Protein AF-0000000068178157 (afdb_homodimer)

Radius of gyration: 30.9 Å; Cα contacts (8 Å, |Δi|>4): 1937; chains: 2; bounding box: 67×92×77 Å

Sequence (962 aa):
MESRSIRSITSLKSYEILNVNPQSQINEVPNPKFNRAVEICKPFWPTTEQCEAIMHKMNIEMTKGLNTPEDPTNDLKMLNTYVTNLPMGNETGRYLALDLGGTNYRLLLVTFHAPKTPPLIEADVYTISNELQTGKGDELFKFIAGTVKTFLQTRNLLDVPLDLGFTFSFPVNQEALNKGTLIRWTKGFDVPDVVGKDIVEILNEAMTSLGLKVTCRALVNDTVGALASCAFLDPETAIGLIVGTGTNAAYVEQLSAAKKITDLPKNTQSVVINIEWGAFGEHGCLDEFTTEFDSLVDIESLNPGKQTFEKMISGMYLGEIVRYILKKLASEHVIFEGVIPERLDAKDGFPAYFLSEVDRDPTHLFYSTEYILREAFRMTKFTTEDLKIVRYVCSSAANRAASFAASGLACLLNRIDRPRTTIAVDGSLFKFHPTFARTMVEVITKLIPPRCTFRLKLSEDGSGKGAGALVAAVKRAIVEEMESRSIRSITSLKSYEILNVNPQSQINEVPNPKFNRAVEICKPFWPTTEQCEAIMHKMNIEMTKGLNTPEDPTNDLKMLNTYVTNLPMGNETGRYLALDLGGTNYRLLLVTFHAPKTPPLIEADVYTISNELQTGKGDELFKFIAGTVKTFLQTRNLLDVPLDLGFTFSFPVNQEALNKGTLIRWTKGFDVPDVVGKDIVEILNEAMTSLGLKVTCRALVNDTVGALASCAFLDPETAIGLIVGTGTNAAYVEQLSAAKKITDLPKNTQSVVINIEWGAFGEHGCLDEFTTEFDSLVDIESLNPGKQTFEKMISGMYLGEIVRYILKKLASEHVIFEGVIPERLDAKDGFPAYFLSEVDRDPTHLFYSTEYILREAFRMTKFTTEDLKIVRYVCSSAANRAASFAASGLACLLNRIDRPRTTIAVDGSLFKFHPTFARTMVEVITKLIPPRCTFRLKLSEDGSGKGAGALVAAVKRAIVEE

Foldseek 3Di:
DDPPDPPCPDPPDPPCLPPPPPPPPPVDDPPVLLVVLCVQLVLLADDLVVLLLLLVLLLVLLLVLLVPLPDPLRLWNFAFLQQLDFAQQAFADWAWEWADAEQKIKIWIWGRHGGLDHTDIDMDMDGHDLCLLADAPLVVLLVVLVVVCVVCVVVVNQPPAHEYFYADAADWDADHFQWTAGCADDRSGHHPVRHGHTPQVSNQVSNVVVVGNYHYDGYDYQQLLLQRLVCNNPVQAFKGWEAALFIWIKGKAFCVSRVVPDPHDPPRGIGIITTLCLSPCLNNSCVVSDDPQLQVLQVPDPHRSGSSLRCQAHQNNLQSSLLVSVLVSLCVCSWPSNDDFPLSVDVCSGGSCLLQQQQVDRLQDGVSLVCCCCPSRVRPDGDPSNSNSSNVSSPSSLLSSLSNVLSNVLSNCQNVVDQEHEYRYHYDSVVRRDCSVVSSVVSSCSNHDPSHDYYYDYRDVRRGSSSRSSSSRVVVVVVVD/DDPPPPPPPPPPDDPCLPPPPPPPPPVDDPPVLLVVLCVQLVLLADDLVVLLLLLVLLLVLLLCLLVPLPDPLRLWNFAFLQQLDFAQQAFADWAWEWADAEQKIKIWIWGRHGGLDHTDIDMDMDGHDLCLLADAPLVVLLVVLVVVCVVCVVVVCQPPAHEYFYADAADWRADHFQWTAGCADDRSGHHPVRHGHTPQVSNQVSNVVVVGNYHYDGYDYQQLLLQRLVCNNPVQAFKGWEAALFIWIKGKAFVVSRVVPDPHDPPRGIGIITTLCLSPCLNNSCVVSDDPQLQVLQVPDPHRSGSSLRCQAHQNNLQSSLLVSVLVSLCVCSWPNNDDFPLSVDVCSGGSCLLQQQQVDRLQDGVSLVCCCCPSRVRPDGDPSNSNSSNVSSPSSLLSSLSNVLSNVLSNCQNVVDQEHEYRYEYDSVVRRDCSVVSSVVSSCSNHDPSHDYYYDYRDVRRGSSSRSSSSRVVVVVVVD

InterPro domains:
  IPR001312 Hexokinase [PS51748] (31-472)
  IPR001312 Hexokinase [PTHR19443] (38-476)
  IPR019807 Hexokinase, binding site [PS00378] (164-189)
  IPR022672 Hexokinase, N-terminal [PF00349] (39-232)
  IPR022673 Hexokinase, C-terminal [PF03727] (239-472)
  IPR043129 ATPase, nucleotide binding domain [SSF53067] (39-235)
  IPR043129 ATPase, nucleotide binding domain [SSF53067] (237-475)

Organism: Echinococcus granulosus (NCBI:txid6210)

Structure (mmCIF, N/CA/C/O backbone):
data_AF-0000000068178157-model_v1
#
loop_
_entity.id
_entity.type
_entity.pdbx_description
1 polymer Phosphotransferase
#
loop_
_atom_site.group_PDB
_atom_site.id
_atom_site.type_symbol
_atom_site.label_atom_id
_atom_site.label_alt_id
_atom_site.label_comp_id
_atom_site.label_asym_id
_atom_site.label_entity_id
_atom_site.label_seq_id
_atom_site.pdbx_PDB_ins_code
_atom_site.Cartn_x
_atom_site.Cartn_y
_atom_site.Cartn_z
_atom_site.occupancy
_atom_site.B_iso_or_equiv
_atom_site.auth_seq_id
_atom_site.auth_comp_id
_atom_site.auth_asym_id
_atom_site.auth_atom_id
_atom_site.pdbx_PDB_model_num
ATOM 1 N N . MET A 1 1 ? -36.594 23.219 -26.453 1 21.91 1 MET A N 1
ATOM 2 C CA . MET A 1 1 ? -35.969 23.688 -25.219 1 21.91 1 MET A CA 1
ATOM 3 C C . MET A 1 1 ? -34.625 22.969 -24.969 1 21.91 1 MET A C 1
ATOM 5 O O . MET A 1 1 ? -34.562 21.75 -25.109 1 21.91 1 MET A O 1
ATOM 9 N N . GLU A 1 2 ? -33.406 23.594 -24.797 1 20.53 2 GLU A N 1
ATOM 10 C CA . GLU A 1 2 ? -32 23.547 -25.219 1 20.53 2 GLU A CA 1
ATOM 11 C C . GLU A 1 2 ? -31.188 22.641 -24.297 1 20.53 2 GLU A C 1
ATOM 13 O O . GLU A 1 2 ? -31.328 22.688 -23.078 1 20.53 2 GLU A O 1
ATOM 18 N N . SER A 1 3 ? -30.719 21.5 -24.781 1 20.06 3 SER A N 1
ATOM 19 C CA . SER A 1 3 ? -30.016 20.297 -24.359 1 20.06 3 SER A CA 1
ATOM 20 C C . SER A 1 3 ? -28.703 20.625 -23.672 1 20.06 3 SER A C 1
ATOM 22 O O . SER A 1 3 ? -27.766 21.109 -24.312 1 20.06 3 SER A O 1
ATOM 24 N N . ARG A 1 4 ? -28.75 21.25 -22.562 1 22.39 4 ARG A N 1
ATOM 25 C CA . ARG A 1 4 ? -27.578 21.859 -21.922 1 22.39 4 ARG A CA 1
ATOM 26 C C . ARG A 1 4 ? -26.422 20.875 -21.859 1 22.39 4 ARG A C 1
ATOM 28 O O . ARG A 1 4 ? -26.594 19.734 -21.438 1 22.39 4 ARG A O 1
ATOM 35 N N . SER A 1 5 ? -25.422 21.016 -22.641 1 19.28 5 SER A N 1
ATOM 36 C CA . SER A 1 5 ? -24.188 20.344 -23.047 1 19.28 5 SER A CA 1
ATOM 37 C C . SER A 1 5 ? -23.328 19.984 -21.844 1 19.28 5 SER A C 1
ATOM 39 O O . SER A 1 5 ? -23.047 20.844 -21 1 19.28 5 SER A O 1
ATOM 41 N N . ILE A 1 6 ? -23.469 18.906 -21.266 1 20.8 6 ILE A N 1
ATOM 42 C CA . ILE A 1 6 ? -22.766 18.312 -20.125 1 20.8 6 ILE A CA 1
ATOM 43 C C . ILE A 1 6 ? -21.266 18.516 -20.312 1 20.8 6 ILE A C 1
ATOM 45 O O . ILE A 1 6 ? -20.656 17.953 -21.234 1 20.8 6 ILE A O 1
ATOM 49 N N . ARG A 1 7 ? -20.703 19.672 -20.094 1 21.22 7 ARG A N 1
ATOM 50 C CA . ARG A 1 7 ? -19.312 20.125 -20.141 1 21.22 7 ARG A CA 1
ATOM 51 C C . ARG A 1 7 ? -18.391 19.094 -19.516 1 21.22 7 ARG A C 1
ATOM 53 O O . ARG A 1 7 ? -18.672 18.562 -18.453 1 21.22 7 ARG A O 1
ATOM 60 N N . SER A 1 8 ? -17.641 18.406 -20.344 1 19.39 8 SER A N 1
ATOM 61 C CA . SER A 1 8 ? -16.594 17.391 -20.297 1 19.39 8 SER A CA 1
ATOM 62 C C . SER A 1 8 ? -15.555 17.734 -19.234 1 19.39 8 SER A C 1
ATOM 64 O O . SER A 1 8 ? -14.875 18.75 -19.328 1 19.39 8 SER A O 1
ATOM 66 N N . ILE A 1 9 ? -15.969 17.797 -18.062 1 20.8 9 ILE A N 1
ATOM 67 C CA . ILE A 1 9 ? -14.961 18.031 -17.031 1 20.8 9 ILE A CA 1
ATOM 68 C C . ILE A 1 9 ? -13.797 17.062 -17.234 1 20.8 9 ILE A C 1
ATOM 70 O O . ILE A 1 9 ? -13.891 15.883 -16.891 1 20.8 9 ILE A O 1
ATOM 74 N N . THR A 1 10 ? -13.148 16.953 -18.453 1 19.61 10 THR A N 1
ATOM 75 C CA . THR A 1 10 ? -12.055 16.188 -19.047 1 19.61 10 THR A CA 1
ATOM 76 C C . THR A 1 10 ? -10.875 16.094 -18.078 1 19.61 10 THR A C 1
ATOM 78 O O . THR A 1 10 ? -10.352 15 -17.859 1 19.61 10 THR A O 1
ATOM 81 N N . SER A 1 11 ? -9.898 17.094 -18.062 1 20.39 11 SER A N 1
ATOM 82 C CA . SER A 1 11 ? -8.453 16.922 -17.984 1 20.39 11 SER A CA 1
ATOM 83 C C . SER A 1 11 ? -7.992 16.719 -16.547 1 20.39 11 SER A C 1
ATOM 85 O O . SER A 1 11 ? -7.785 17.688 -15.812 1 20.39 11 SER A O 1
ATOM 87 N N . LEU A 1 12 ? -8.633 16.203 -15.734 1 22.86 12 LEU A N 1
ATOM 88 C CA . LEU A 1 12 ? -7.848 15.992 -14.523 1 22.86 12 LEU A CA 1
ATOM 89 C C . LEU A 1 12 ? -6.5 15.367 -14.852 1 22.86 12 LEU A C 1
ATOM 91 O O . LEU A 1 12 ? -6.438 14.227 -15.32 1 22.86 12 LEU A O 1
ATOM 95 N N . LYS A 1 13 ? -5.48 16.109 -15.211 1 23.08 13 LYS A N 1
ATOM 96 C CA . LYS A 1 13 ? -4.094 15.922 -15.633 1 23.08 13 LYS A CA 1
ATOM 97 C C . LYS A 1 13 ? -3.404 14.844 -14.805 1 23.08 13 LYS A C 1
ATOM 99 O O . LYS A 1 13 ? -3.73 14.641 -13.633 1 23.08 13 LYS A O 1
ATOM 104 N N . SER A 1 14 ? -2.623 13.891 -15.57 1 21.98 14 SER A N 1
ATOM 105 C CA . SER A 1 14 ? -1.668 12.812 -15.305 1 21.98 14 SER A CA 1
ATOM 106 C C . SER A 1 14 ? -0.775 13.148 -14.117 1 21.98 14 SER A C 1
ATOM 108 O O . SER A 1 14 ? -0.122 14.195 -14.094 1 21.98 14 SER A O 1
ATOM 110 N N . TYR A 1 15 ? -1.228 13.008 -13.023 1 22.25 15 TYR A N 1
ATOM 111 C CA . TYR A 1 15 ? -0.108 12.977 -12.094 1 22.25 15 TYR A CA 1
ATOM 112 C C . TYR A 1 15 ? 1.113 12.32 -12.719 1 22.25 15 TYR A C 1
ATOM 114 O O . TYR A 1 15 ? 1.054 11.164 -13.148 1 22.25 15 TYR A O 1
ATOM 122 N N . GLU A 1 16 ? 1.761 13 -13.625 1 23.73 16 GLU A N 1
ATOM 123 C CA . GLU A 1 16 ? 3.02 12.594 -14.242 1 23.73 16 GLU A CA 1
ATOM 124 C C . GLU A 1 16 ? 3.875 11.789 -13.266 1 23.73 16 GLU A C 1
ATOM 126 O O . GLU A 1 16 ? 4.398 12.328 -12.297 1 23.73 16 GLU A O 1
ATOM 131 N N . ILE A 1 17 ? 3.338 10.719 -12.969 1 25.14 17 ILE A N 1
ATOM 132 C CA . ILE A 1 17 ? 4.34 9.867 -12.344 1 25.14 17 ILE A CA 1
ATOM 133 C C . ILE A 1 17 ? 5.629 9.906 -13.164 1 25.14 17 ILE A C 1
ATOM 135 O O . ILE A 1 17 ? 5.656 9.445 -14.305 1 25.14 17 ILE A O 1
ATOM 139 N N . LEU A 1 18 ? 6.348 10.93 -13.133 1 25.72 18 LEU A N 1
ATOM 140 C CA . LEU A 1 18 ? 7.668 10.969 -13.758 1 25.72 18 LEU A CA 1
ATOM 141 C C . LEU A 1 18 ? 8.398 9.648 -13.562 1 25.72 18 LEU A C 1
ATOM 143 O O . LEU A 1 18 ? 8.539 9.172 -12.438 1 25.72 18 LEU A O 1
ATOM 147 N N . ASN A 1 19 ? 8.141 8.812 -14.438 1 25.58 19 ASN A N 1
ATOM 148 C CA . ASN A 1 19 ? 9.047 7.684 -14.633 1 25.58 19 ASN A CA 1
ATOM 149 C C . ASN A 1 19 ? 10.508 8.109 -14.508 1 25.58 19 ASN A C 1
ATOM 151 O O . ASN A 1 19 ? 11.094 8.609 -15.469 1 25.58 19 ASN A O 1
ATOM 155 N N . VAL A 1 20 ? 10.844 8.727 -13.492 1 26.94 20 VAL A N 1
ATOM 156 C CA . VAL A 1 20 ? 12.273 9.031 -13.484 1 26.94 20 VAL A CA 1
ATOM 157 C C . VAL A 1 20 ? 13.078 7.746 -13.617 1 26.94 20 VAL A C 1
ATOM 159 O O . VAL A 1 20 ? 12.867 6.793 -12.867 1 26.94 20 VAL A O 1
ATOM 162 N N . ASN A 1 21 ? 13.359 7.336 -14.789 1 26.39 21 ASN A N 1
ATOM 163 C CA . ASN A 1 21 ? 14.477 6.418 -14.945 1 26.39 21 ASN A CA 1
ATOM 164 C C . ASN A 1 21 ? 15.539 6.641 -13.875 1 26.39 21 ASN A C 1
ATOM 166 O O . ASN A 1 21 ? 16.016 7.766 -13.68 1 26.39 21 ASN A O 1
ATOM 170 N N . PRO A 1 22 ? 15.617 5.723 -13.008 1 31.89 22 PRO A N 1
ATOM 171 C CA . PRO A 1 22 ? 16.719 5.926 -12.07 1 31.89 22 PRO A CA 1
ATOM 172 C C . PRO A 1 22 ? 17.969 6.512 -12.742 1 31.89 22 PRO A C 1
ATOM 174 O O . PRO A 1 22 ? 18.922 6.883 -12.062 1 31.89 22 PRO A O 1
ATOM 177 N N . GLN A 1 23 ? 17.984 6.309 -14.094 1 29.83 23 GLN A N 1
ATOM 178 C CA . GLN A 1 23 ? 19.203 6.824 -14.711 1 29.83 23 GLN A CA 1
ATOM 179 C C . GLN A 1 23 ? 19.188 8.352 -14.789 1 29.83 23 GLN A C 1
ATOM 181 O O . GLN A 1 23 ? 20.031 8.961 -15.445 1 29.83 23 GLN A O 1
ATOM 186 N N . SER A 1 24 ? 18.094 8.945 -14.617 1 31.81 24 SER A N 1
ATOM 187 C CA . SER A 1 24 ? 18.328 10.375 -14.797 1 31.81 24 SER A CA 1
ATOM 188 C C . SER A 1 24 ? 19.453 10.867 -13.883 1 31.81 24 SER A C 1
ATOM 190 O O . SER A 1 24 ? 19.453 10.602 -12.68 1 31.81 24 SER A O 1
ATOM 192 N N . GLN A 1 25 ? 20.578 11.133 -14.43 1 30.59 25 GLN A N 1
ATOM 193 C CA . GLN A 1 25 ? 21.859 11.633 -13.953 1 30.59 25 GLN A CA 1
ATOM 194 C C . GLN A 1 25 ? 21.688 12.789 -12.984 1 30.59 25 GLN A C 1
ATOM 196 O O . GLN A 1 25 ? 21.391 13.914 -13.398 1 30.59 25 GLN A O 1
ATOM 201 N N . ILE A 1 26 ? 20.969 12.68 -12.023 1 33.5 26 ILE A N 1
ATOM 202 C CA . ILE A 1 26 ? 21.297 13.742 -11.078 1 33.5 26 ILE A CA 1
ATOM 203 C C . ILE A 1 26 ? 22.812 13.961 -11.031 1 33.5 26 ILE A C 1
ATOM 205 O O . ILE A 1 26 ? 23.578 13 -10.906 1 33.5 26 ILE A O 1
ATOM 209 N N . ASN A 1 27 ? 23.281 14.797 -11.672 1 34.75 27 ASN A N 1
ATOM 210 C CA . ASN A 1 27 ? 24.641 15.266 -11.43 1 34.75 27 ASN A CA 1
ATOM 211 C C . ASN A 1 27 ? 25.031 15.109 -9.961 1 34.75 27 ASN A C 1
ATOM 213 O O . ASN A 1 27 ? 24.891 16.047 -9.172 1 34.75 27 ASN A O 1
ATOM 217 N N . GLU A 1 28 ? 24.516 14.094 -9.336 1 41.19 28 GLU A N 1
ATOM 218 C CA . GLU A 1 28 ? 24.797 13.945 -7.91 1 41.19 28 GLU A CA 1
ATOM 219 C C . GLU A 1 28 ? 26.297 13.867 -7.652 1 41.19 28 GLU A C 1
ATOM 221 O O . GLU A 1 28 ? 27.031 13.258 -8.438 1 41.19 28 GLU A O 1
ATOM 226 N N . VAL A 1 29 ? 26.844 14.75 -6.938 1 43.78 29 VAL A N 1
ATOM 227 C CA . VAL A 1 29 ? 28.125 14.555 -6.262 1 43.78 29 VAL A CA 1
ATOM 228 C C . VAL A 1 29 ? 28.281 13.086 -5.887 1 43.78 29 VAL A C 1
ATOM 230 O O . VAL A 1 29 ? 27.344 12.438 -5.43 1 43.78 29 VAL A O 1
ATOM 233 N N . PRO A 1 30 ? 29.359 12.5 -6.383 1 54.06 30 PRO A N 1
ATOM 234 C CA . PRO A 1 30 ? 29.688 11.102 -6.09 1 54.06 30 PRO A CA 1
ATOM 235 C C . PRO A 1 30 ? 29.453 10.742 -4.625 1 54.06 30 PRO A C 1
ATOM 237 O O . PRO A 1 30 ? 29.984 11.406 -3.727 1 54.06 30 PRO A O 1
ATOM 240 N N . ASN A 1 31 ? 28.234 10.031 -4.176 1 77.56 31 ASN A N 1
ATOM 241 C CA . ASN A 1 31 ? 27.984 9.555 -2.816 1 77.56 31 ASN A CA 1
ATOM 242 C C . ASN A 1 31 ? 28.562 8.164 -2.598 1 77.56 31 ASN A C 1
ATOM 244 O O . ASN A 1 31 ? 28.031 7.18 -3.121 1 77.56 31 ASN A O 1
ATOM 248 N N . PRO A 1 32 ? 29.828 8.047 -2.057 1 84.5 32 PRO A N 1
ATOM 249 C CA . PRO A 1 32 ? 30.531 6.777 -1.858 1 84.5 32 PRO A CA 1
ATOM 250 C C . PRO A 1 32 ? 29.641 5.695 -1.259 1 84.5 32 PRO A C 1
ATOM 252 O O . PRO A 1 32 ? 29.766 4.523 -1.623 1 84.5 32 PRO A O 1
ATOM 255 N N . LYS A 1 33 ? 28.781 6.062 -0.448 1 90.94 33 LYS A N 1
ATOM 256 C CA . LYS A 1 33 ? 27.922 5.078 0.196 1 90.94 33 LYS A CA 1
ATOM 257 C C . LYS A 1 33 ? 26.922 4.484 -0.799 1 90.94 33 LYS A C 1
ATOM 259 O O . LYS A 1 33 ? 26.781 3.262 -0.879 1 90.94 33 LYS A O 1
ATOM 264 N N . PHE A 1 34 ? 26.406 5.262 -1.577 1 93.38 34 PHE A N 1
ATOM 265 C CA . PHE A 1 34 ? 25.453 4.785 -2.572 1 93.38 34 PHE A CA 1
ATOM 266 C C . PHE A 1 34 ? 26.156 3.934 -3.627 1 93.38 34 PHE A C 1
ATOM 268 O O . PHE A 1 34 ? 25.594 2.941 -4.102 1 93.38 34 PHE A O 1
ATOM 275 N N . ASN A 1 35 ? 27.359 4.297 -3.963 1 94.88 35 ASN A N 1
ATOM 276 C CA . ASN A 1 35 ? 28.125 3.535 -4.941 1 94.88 35 ASN A CA 1
ATOM 277 C C . ASN A 1 35 ? 28.391 2.109 -4.465 1 94.88 35 ASN A C 1
ATOM 279 O O . ASN A 1 35 ? 28.406 1.174 -5.266 1 94.88 35 ASN A O 1
ATOM 283 N N . ARG A 1 36 ? 28.641 2 -3.209 1 96.25 36 ARG A N 1
ATOM 284 C CA . ARG A 1 36 ? 28.844 0.668 -2.648 1 96.25 36 ARG A CA 1
ATOM 285 C C . ARG A 1 36 ? 27.594 -0.192 -2.807 1 96.25 36 ARG A C 1
ATOM 287 O O . ARG A 1 36 ? 27.688 -1.376 -3.135 1 96.25 36 ARG A O 1
ATOM 294 N N . ALA A 1 37 ? 26.438 0.388 -2.576 1 97 37 ALA A N 1
ATOM 295 C CA . ALA A 1 37 ? 25.172 -0.314 -2.775 1 97 37 ALA A CA 1
ATOM 296 C C . ALA A 1 37 ? 24.984 -0.708 -4.238 1 97 37 ALA A C 1
ATOM 298 O O . ALA A 1 37 ? 24.531 -1.812 -4.535 1 97 37 ALA A O 1
ATOM 299 N N . VAL A 1 38 ? 25.422 0.165 -5.109 1 96.94 38 VAL A N 1
ATOM 300 C CA . VAL A 1 38 ? 25.312 -0.085 -6.543 1 96.94 38 VAL A CA 1
ATOM 301 C C . VAL A 1 38 ? 26.203 -1.257 -6.93 1 96.94 38 VAL A C 1
ATOM 303 O O . VAL A 1 38 ? 25.812 -2.115 -7.723 1 96.94 38 VAL A O 1
ATOM 306 N N . GLU A 1 39 ? 27.344 -1.252 -6.359 1 97.12 39 GLU A N 1
ATOM 307 C CA . GLU A 1 39 ? 28.297 -2.328 -6.633 1 97.12 39 GLU A CA 1
ATOM 308 C C . GLU A 1 39 ? 27.75 -3.678 -6.176 1 97.12 39 GLU A C 1
ATOM 310 O O . GLU A 1 39 ? 27.812 -4.66 -6.918 1 97.12 39 GLU A O 1
ATOM 315 N N . ILE A 1 40 ? 27.219 -3.713 -5.059 1 97.75 40 ILE A N 1
ATOM 316 C CA . ILE A 1 40 ? 26.688 -4.945 -4.473 1 97.75 40 ILE A CA 1
ATOM 317 C C . ILE A 1 40 ? 25.469 -5.418 -5.266 1 97.75 40 ILE A C 1
ATOM 319 O O . ILE A 1 40 ? 25.281 -6.621 -5.453 1 97.75 40 ILE A O 1
ATOM 323 N N . CYS A 1 41 ? 24.656 -4.461 -5.785 1 98.25 41 CYS A N 1
ATOM 324 C CA . CYS A 1 41 ? 23.391 -4.797 -6.414 1 98.25 41 CYS A CA 1
ATOM 325 C C . CYS A 1 41 ? 23.547 -4.945 -7.922 1 98.25 41 CYS A C 1
ATOM 327 O O . CYS A 1 41 ? 22.578 -5.219 -8.633 1 98.25 41 CYS A O 1
ATOM 329 N N . LYS A 1 42 ? 24.719 -4.852 -8.414 1 98.06 42 LYS A N 1
ATOM 330 C CA . LYS A 1 42 ? 24.953 -4.926 -9.852 1 98.06 42 LYS A CA 1
ATOM 331 C C . LYS A 1 42 ? 24.359 -6.195 -10.453 1 98.06 42 LYS A C 1
ATOM 333 O O . LYS A 1 42 ? 23.688 -6.145 -11.492 1 98.06 42 LYS A O 1
ATOM 338 N N . PRO A 1 43 ? 24.516 -7.363 -9.789 1 98.25 43 PRO A N 1
ATOM 339 C CA . PRO A 1 43 ? 23.969 -8.594 -10.367 1 98.25 43 PRO A CA 1
ATOM 340 C C . PRO A 1 43 ? 22.438 -8.594 -10.406 1 98.25 43 PRO A C 1
ATOM 342 O O . PRO A 1 43 ? 21.828 -9.453 -11.062 1 98.25 43 PRO A O 1
ATOM 345 N N . PHE A 1 44 ? 21.812 -7.699 -9.742 1 98.69 44 PHE A N 1
ATOM 346 C CA . PHE A 1 44 ? 20.344 -7.648 -9.672 1 98.69 44 PHE A CA 1
ATOM 347 C C . PHE A 1 44 ? 19.781 -6.809 -10.805 1 98.69 44 PHE A C 1
ATOM 349 O O . PHE A 1 44 ? 18.562 -6.629 -10.898 1 98.69 44 PHE A O 1
ATOM 356 N N . TRP A 1 45 ? 20.656 -6.387 -11.602 1 98.31 45 TRP A N 1
ATOM 357 C CA . TRP A 1 45 ? 20.281 -5.688 -12.836 1 98.31 45 TRP A CA 1
ATOM 358 C C . TRP A 1 45 ? 20.859 -6.406 -14.055 1 98.31 45 TRP A C 1
ATOM 360 O O . TRP A 1 45 ? 21.781 -5.91 -14.703 1 98.31 45 TRP A O 1
ATOM 370 N N . PRO A 1 46 ? 20.25 -7.52 -14.336 1 98.5 46 PRO A N 1
ATOM 371 C CA . PRO A 1 46 ? 20.781 -8.305 -15.445 1 98.5 46 PRO A CA 1
ATOM 372 C C . PRO A 1 46 ? 20.656 -7.59 -16.797 1 98.5 46 PRO A C 1
ATOM 374 O O . PRO A 1 46 ? 19.656 -6.906 -17.031 1 98.5 46 PRO A O 1
ATOM 377 N N . THR A 1 47 ? 21.641 -7.805 -17.625 1 98 47 THR A N 1
ATOM 378 C CA . THR A 1 47 ? 21.609 -7.273 -18.984 1 98 47 THR A CA 1
ATOM 379 C C . THR A 1 47 ? 20.672 -8.094 -19.859 1 98 47 THR A C 1
ATOM 381 O O . THR A 1 47 ? 20.234 -9.18 -19.469 1 98 47 THR A O 1
ATOM 384 N N . THR A 1 48 ? 20.422 -7.555 -21.031 1 98.19 48 THR A N 1
ATOM 385 C CA . THR A 1 48 ? 19.609 -8.281 -22 1 98.19 48 THR A CA 1
ATOM 386 C C . THR A 1 48 ? 20.266 -9.602 -22.375 1 98.19 48 THR A C 1
ATOM 388 O O . THR A 1 48 ? 19.594 -10.617 -22.531 1 98.19 48 THR A O 1
ATOM 391 N N . GLU A 1 49 ? 21.547 -9.57 -22.453 1 98.19 49 GLU A N 1
ATOM 392 C CA . GLU A 1 49 ? 22.297 -10.773 -22.797 1 98.19 49 GLU A CA 1
ATOM 393 C C . GLU A 1 49 ? 22.156 -11.836 -21.719 1 98.19 49 GLU A C 1
ATOM 395 O O . GLU A 1 49 ? 22.016 -13.023 -22.016 1 98.19 49 GLU A O 1
ATOM 400 N N . GLN A 1 50 ? 22.172 -11.406 -20.531 1 98.38 50 GLN A N 1
ATOM 401 C CA . GLN A 1 50 ? 22 -12.336 -19.422 1 98.38 50 GLN A CA 1
ATOM 402 C C . GLN A 1 50 ? 20.594 -12.914 -19.391 1 98.38 50 GLN A C 1
ATOM 404 O O . GLN A 1 50 ? 20.406 -14.109 -19.141 1 98.38 50 GLN A O 1
ATOM 409 N N . CYS A 1 51 ? 19.594 -12.102 -19.625 1 98.69 51 CYS A N 1
ATOM 410 C CA . CYS A 1 51 ? 18.203 -12.57 -19.703 1 98.69 51 CYS A CA 1
ATOM 411 C C . CYS A 1 51 ? 18.031 -13.555 -20.859 1 98.69 51 CYS A C 1
ATOM 413 O O . CYS A 1 51 ? 17.328 -14.555 -20.719 1 98.69 51 CYS A O 1
ATOM 415 N N . GLU A 1 52 ? 18.719 -13.266 -21.938 1 98.56 52 GLU A N 1
ATOM 416 C CA . GLU A 1 52 ? 18.688 -14.172 -23.094 1 98.56 52 GLU A CA 1
ATOM 417 C C . GLU A 1 52 ? 19.344 -15.508 -22.75 1 98.56 52 GLU A C 1
ATOM 419 O O . GLU A 1 52 ? 18.844 -16.562 -23.156 1 98.56 52 GLU A O 1
ATOM 424 N N . ALA A 1 53 ? 20.406 -15.43 -22.047 1 98.62 53 ALA A N 1
ATOM 425 C CA . ALA A 1 53 ? 21.078 -16.656 -21.625 1 98.62 53 ALA A CA 1
ATOM 426 C C . ALA A 1 53 ? 20.188 -17.516 -20.75 1 98.62 53 ALA A C 1
ATOM 428 O O . ALA A 1 53 ? 20.141 -18.734 -20.906 1 98.62 53 ALA A O 1
ATOM 429 N N . ILE A 1 54 ? 19.5 -16.906 -19.828 1 98.44 54 ILE A N 1
ATOM 430 C CA . ILE A 1 54 ? 18.578 -17.609 -18.953 1 98.44 54 ILE A CA 1
ATOM 431 C C . ILE A 1 54 ? 17.453 -18.25 -19.781 1 98.44 54 ILE A C 1
ATOM 433 O O . ILE A 1 54 ? 17.078 -19.391 -19.531 1 98.44 54 ILE A O 1
ATOM 437 N N . MET A 1 55 ? 16.938 -17.5 -20.703 1 98.69 55 MET A N 1
ATOM 438 C CA . MET A 1 55 ? 15.891 -18 -21.594 1 98.69 55 MET A CA 1
ATOM 439 C C . MET A 1 55 ? 16.359 -19.25 -22.328 1 98.69 55 MET A C 1
ATOM 441 O O . MET A 1 55 ? 15.633 -20.25 -22.391 1 98.69 55 MET A O 1
ATOM 445 N N . HIS A 1 56 ? 17.594 -19.219 -22.828 1 98.38 56 HIS A N 1
ATOM 446 C CA . HIS A 1 56 ? 18.141 -20.344 -23.578 1 98.38 56 HIS A CA 1
ATOM 447 C C . HIS A 1 56 ? 18.375 -21.547 -22.672 1 98.38 56 HIS A C 1
ATOM 449 O O . HIS A 1 56 ? 18.078 -22.688 -23.062 1 98.38 56 HIS A O 1
ATOM 455 N N . LYS A 1 57 ? 18.891 -21.297 -21.562 1 98.31 57 LYS A N 1
ATOM 456 C CA . LYS A 1 57 ? 19.109 -22.391 -20.594 1 98.31 57 LYS A CA 1
ATOM 457 C C . LYS A 1 57 ? 17.797 -23.047 -20.188 1 98.31 57 LYS A C 1
ATOM 459 O O . LYS A 1 57 ? 17.734 -24.266 -20.016 1 98.31 57 LYS A O 1
ATOM 464 N N . MET A 1 58 ? 16.781 -22.25 -20.047 1 98.25 58 MET A N 1
ATOM 465 C CA . MET A 1 58 ? 15.469 -22.812 -19.719 1 98.25 58 MET A CA 1
ATOM 466 C C . MET A 1 58 ? 14.953 -23.703 -20.844 1 98.25 58 MET A C 1
ATOM 468 O O . MET A 1 58 ? 14.398 -24.766 -20.594 1 98.25 58 MET A O 1
ATOM 472 N N . ASN A 1 59 ? 15.141 -23.25 -22.047 1 98.06 59 ASN A N 1
ATOM 473 C CA . ASN A 1 59 ? 14.719 -24.047 -23.203 1 98.06 59 ASN A CA 1
ATOM 474 C C . ASN A 1 59 ? 15.414 -25.406 -23.219 1 98.06 59 ASN A C 1
ATOM 476 O O . ASN A 1 59 ? 14.797 -26.422 -23.531 1 98.06 59 ASN A O 1
ATOM 480 N N . ILE A 1 60 ? 16.656 -25.391 -22.875 1 97.69 60 ILE A N 1
ATOM 481 C CA . ILE A 1 60 ? 17.438 -26.625 -22.844 1 97.69 60 ILE A CA 1
ATOM 482 C C . ILE A 1 60 ? 16.875 -27.562 -21.781 1 97.69 60 ILE A C 1
ATOM 484 O O . ILE A 1 60 ? 16.641 -28.734 -22.047 1 97.69 60 ILE A O 1
ATOM 488 N N . GLU A 1 61 ? 16.656 -27.031 -20.625 1 97.25 61 GLU A N 1
ATOM 489 C CA . GLU A 1 61 ? 16.156 -27.859 -19.516 1 97.25 61 GLU A CA 1
ATOM 490 C C . GLU A 1 61 ? 14.75 -28.359 -19.797 1 97.25 61 GLU A C 1
ATOM 492 O O . GLU A 1 61 ? 14.398 -29.484 -19.438 1 97.25 61 GLU A O 1
ATOM 497 N N . MET A 1 62 ? 13.93 -27.562 -20.438 1 97.38 62 MET A N 1
ATOM 498 C CA . MET A 1 62 ? 12.586 -27.984 -20.797 1 97.38 62 MET A CA 1
ATOM 499 C C . MET A 1 62 ? 12.625 -29.125 -21.812 1 97.38 62 MET A C 1
ATOM 501 O O . MET A 1 62 ? 11.875 -30.094 -21.703 1 97.38 62 MET A O 1
ATOM 505 N N . THR A 1 63 ? 13.477 -28.953 -22.766 1 96.75 63 THR A N 1
ATOM 506 C CA . THR A 1 63 ? 13.617 -29.984 -23.797 1 96.75 63 THR A CA 1
ATOM 507 C C . THR A 1 63 ? 14.078 -31.297 -23.188 1 96.75 63 THR A C 1
ATOM 509 O O . THR A 1 63 ? 13.562 -32.375 -23.531 1 96.75 63 THR A O 1
ATOM 512 N N . LYS A 1 64 ? 15.008 -31.188 -22.281 1 95.62 64 LYS A N 1
ATOM 513 C CA . LYS A 1 64 ? 15.453 -32.375 -21.578 1 95.62 64 LYS A CA 1
ATOM 514 C C . LYS A 1 64 ? 14.297 -33.031 -20.797 1 95.62 64 LYS A C 1
ATOM 516 O O . LYS A 1 64 ? 14.109 -34.25 -20.859 1 95.62 64 LYS A O 1
ATOM 521 N N . GLY A 1 65 ? 13.586 -32.25 -20.141 1 94.5 65 GLY A N 1
ATOM 522 C CA . GLY A 1 65 ? 12.469 -32.719 -19.344 1 94.5 65 GLY A CA 1
ATOM 523 C C . GLY A 1 65 ? 11.398 -33.406 -20.172 1 94.5 65 GLY A C 1
ATOM 524 O O . GLY A 1 65 ? 10.781 -34.375 -19.719 1 94.5 65 GLY A O 1
ATOM 525 N N . LEU A 1 66 ? 11.18 -32.969 -21.375 1 95.31 66 LEU A N 1
ATOM 526 C CA . LEU A 1 66 ? 10.172 -33.531 -22.25 1 95.31 66 LEU A CA 1
ATOM 527 C C . LEU A 1 66 ? 10.672 -34.812 -22.906 1 95.31 66 LEU A C 1
ATOM 529 O O . LEU A 1 66 ? 9.898 -35.75 -23.141 1 95.31 66 LEU A O 1
ATOM 533 N N . ASN A 1 67 ? 11.922 -34.906 -23.109 1 94.5 67 ASN A N 1
ATOM 534 C CA . ASN A 1 67 ? 12.5 -36 -23.844 1 94.5 67 ASN A CA 1
ATOM 535 C C . ASN A 1 67 ? 12.836 -37.188 -22.922 1 94.5 67 ASN A C 1
ATOM 537 O O . ASN A 1 67 ? 12.773 -38.344 -23.328 1 94.5 67 ASN A O 1
ATOM 541 N N . THR A 1 68 ? 13.258 -36.875 -21.719 1 93.62 68 THR A N 1
ATOM 542 C CA . THR A 1 68 ? 13.625 -37.906 -20.734 1 93.62 68 THR A CA 1
ATOM 543 C C . THR A 1 68 ? 12.977 -37.625 -19.391 1 93.62 68 THR A C 1
ATOM 545 O O . THR A 1 68 ? 13.664 -37.344 -18.391 1 93.62 68 THR A O 1
ATOM 548 N N . PRO A 1 69 ? 11.75 -37.75 -19.328 1 89.12 69 PRO A N 1
ATOM 549 C CA . PRO A 1 69 ? 11.016 -37.312 -18.141 1 89.12 69 PRO A CA 1
ATOM 550 C C . PRO A 1 69 ? 11.461 -38.031 -16.859 1 89.12 69 PRO A C 1
ATOM 552 O O . PRO A 1 69 ? 11.336 -37.5 -15.766 1 89.12 69 PRO A O 1
ATOM 555 N N . GLU A 1 70 ? 12.086 -39.219 -16.953 1 88.12 70 GLU A N 1
ATOM 556 C CA . GLU A 1 70 ? 12.445 -40 -15.773 1 88.12 70 GLU A CA 1
ATOM 557 C C . GLU A 1 70 ? 13.883 -39.75 -15.344 1 88.12 70 GLU A C 1
ATOM 559 O O . GLU A 1 70 ? 14.336 -40.219 -14.305 1 88.12 70 GLU A O 1
ATOM 564 N N . ASP A 1 71 ? 14.516 -38.906 -16.062 1 92.19 71 ASP A N 1
ATOM 565 C CA . ASP A 1 71 ? 15.906 -38.594 -15.742 1 92.19 71 ASP A CA 1
ATOM 566 C C . ASP A 1 71 ? 16 -37.719 -14.492 1 92.19 71 ASP A C 1
ATOM 568 O O . ASP A 1 71 ? 15.492 -36.625 -14.461 1 92.19 71 ASP A O 1
ATOM 572 N N . PRO A 1 72 ? 16.703 -38.188 -13.5 1 89.75 72 PRO A N 1
ATOM 573 C CA . PRO A 1 72 ? 16.812 -37.469 -12.234 1 89.75 72 PRO A CA 1
ATOM 574 C C . PRO A 1 72 ? 17.656 -36.188 -12.359 1 89.75 72 PRO A C 1
ATOM 576 O O . PRO A 1 72 ? 17.625 -35.344 -11.469 1 89.75 72 PRO A O 1
ATOM 579 N N . THR A 1 73 ? 18.328 -36.031 -13.398 1 91.75 73 THR A N 1
ATOM 580 C CA . THR A 1 73 ? 19.203 -34.875 -13.578 1 91.75 73 THR A CA 1
ATOM 581 C C . THR A 1 73 ? 18.438 -33.719 -14.211 1 91.75 73 THR A C 1
ATOM 583 O O . THR A 1 73 ? 18.984 -32.656 -14.391 1 91.75 73 THR A O 1
ATOM 586 N N . ASN A 1 74 ? 17.156 -34 -14.516 1 92.94 74 ASN A N 1
ATOM 587 C CA . ASN A 1 74 ? 16.328 -32.906 -15.047 1 92.94 74 ASN A CA 1
ATOM 588 C C . ASN A 1 74 ? 15.969 -31.906 -13.969 1 92.94 74 ASN A C 1
ATOM 590 O O . ASN A 1 74 ? 15.531 -32.281 -12.883 1 92.94 74 ASN A O 1
ATOM 594 N N . ASP A 1 75 ? 16.125 -30.656 -14.234 1 93.12 75 ASP A N 1
ATOM 595 C CA . ASP A 1 75 ? 15.648 -29.625 -13.32 1 93.12 75 ASP A CA 1
ATOM 596 C C . ASP A 1 75 ? 14.133 -29.453 -13.422 1 93.12 75 ASP A C 1
ATOM 598 O O . ASP A 1 75 ? 13.453 -29.281 -12.406 1 93.12 75 ASP A O 1
ATOM 602 N N . LEU A 1 76 ? 13.68 -29.547 -14.68 1 94.38 76 LEU A N 1
ATOM 603 C CA . LEU A 1 76 ? 12.266 -29.312 -14.945 1 94.38 76 LEU A CA 1
ATOM 604 C C . LEU A 1 76 ? 11.531 -30.609 -15.242 1 94.38 76 LEU A C 1
ATOM 606 O O . LEU A 1 76 ? 11.938 -31.375 -16.125 1 94.38 76 LEU A O 1
ATOM 610 N N . LYS A 1 77 ? 10.445 -30.859 -14.555 1 88.19 77 LYS A N 1
ATOM 611 C CA . LYS A 1 77 ? 9.742 -32.125 -14.625 1 88.19 77 LYS A CA 1
ATOM 612 C C . LYS A 1 77 ? 8.766 -32.156 -15.797 1 88.19 77 LYS A C 1
ATOM 614 O O . LYS A 1 77 ? 8.422 -33.219 -16.297 1 88.19 77 LYS A O 1
ATOM 619 N N . MET A 1 78 ? 8.289 -30.984 -16.219 1 93.69 78 MET A N 1
ATOM 620 C CA . MET A 1 78 ? 7.383 -30.859 -17.359 1 93.69 78 MET A CA 1
ATOM 621 C C . MET A 1 78 ? 6.184 -31.781 -17.203 1 93.69 78 MET A C 1
ATOM 623 O O . MET A 1 78 ? 5.957 -32.656 -18.031 1 93.69 78 MET A O 1
ATOM 627 N N . LEU A 1 79 ? 5.367 -31.531 -16.266 1 91.44 79 LEU A N 1
ATOM 628 C CA . LEU A 1 79 ? 4.32 -32.438 -15.836 1 91.44 79 LEU A CA 1
ATOM 629 C C . LEU A 1 79 ? 3.105 -32.344 -16.75 1 91.44 79 LEU A C 1
ATOM 631 O O . LEU A 1 79 ? 2.596 -31.266 -17 1 91.44 79 LEU A O 1
ATOM 635 N N . ASN A 1 80 ? 2.711 -33.562 -17.219 1 94.12 80 ASN A N 1
ATOM 636 C CA . ASN A 1 80 ? 1.459 -33.625 -17.953 1 94.12 80 ASN A CA 1
ATOM 637 C C . ASN A 1 80 ? 0.255 -33.375 -17.062 1 94.12 80 ASN A C 1
ATOM 639 O O . ASN A 1 80 ? 0.025 -34.094 -16.094 1 94.12 80 ASN A O 1
ATOM 643 N N . THR A 1 81 ? -0.527 -32.344 -17.438 1 93.81 81 THR A N 1
ATOM 644 C CA . THR A 1 81 ? -1.658 -31.984 -16.594 1 93.81 81 THR A CA 1
ATOM 645 C C . THR A 1 81 ? -2.939 -32.656 -17.078 1 93.81 81 THR A C 1
ATOM 647 O O . THR A 1 81 ? -3.979 -32.562 -16.422 1 93.81 81 THR A O 1
ATOM 650 N N . TYR A 1 82 ? -2.873 -33.219 -18.312 1 94.19 82 TYR A N 1
ATOM 651 C CA . TYR A 1 82 ? -3.984 -33.938 -18.953 1 94.19 82 TYR A CA 1
ATOM 652 C C . TYR A 1 82 ? -5.074 -32.938 -19.359 1 94.19 82 TYR A C 1
ATOM 654 O O . TYR A 1 82 ? -6.18 -33.344 -19.734 1 94.19 82 TYR A O 1
ATOM 662 N N . VAL A 1 83 ? -4.801 -31.656 -19.234 1 94 83 VAL A N 1
ATOM 663 C CA . VAL A 1 83 ? -5.711 -30.641 -19.766 1 94 83 VAL A CA 1
ATOM 664 C C . VAL A 1 83 ? -5.488 -30.469 -21.266 1 94 83 VAL A C 1
ATOM 666 O O . VAL A 1 83 ? -4.52 -29.828 -21.672 1 94 83 VAL A O 1
ATOM 669 N N . THR A 1 84 ? -6.414 -30.984 -21.984 1 92.81 84 THR A N 1
ATOM 670 C CA . THR A 1 84 ? -6.281 -30.953 -23.438 1 92.81 84 THR A CA 1
ATOM 671 C C . THR A 1 84 ? -7.219 -29.906 -24.031 1 92.81 84 THR A C 1
ATOM 673 O O . THR A 1 84 ? -7.062 -29.516 -25.188 1 92.81 84 THR A O 1
ATOM 676 N N . ASN A 1 85 ? -8.188 -29.531 -23.219 1 89.56 85 ASN A N 1
ATOM 677 C CA . ASN A 1 85 ? -9.133 -28.5 -23.625 1 89.56 85 ASN A CA 1
ATOM 678 C C . ASN A 1 85 ? -9.203 -27.359 -22.609 1 89.56 85 ASN A C 1
ATOM 680 O O . ASN A 1 85 ? -9.609 -27.578 -21.469 1 89.56 8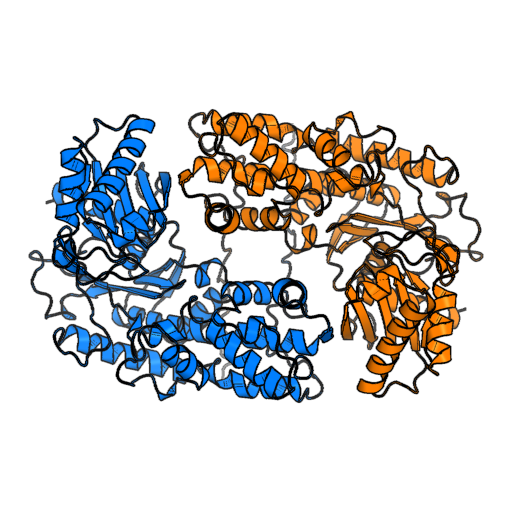5 ASN A O 1
ATOM 684 N N . LEU A 1 86 ? -8.852 -26.281 -23.109 1 93.06 86 LEU A N 1
ATOM 685 C CA . LEU A 1 86 ? -9.023 -25.078 -22.281 1 93.06 86 LEU A CA 1
ATOM 686 C C . LEU A 1 86 ? -10.406 -24.469 -22.516 1 93.06 86 LEU A C 1
ATOM 688 O O . LEU A 1 86 ? -11.047 -24.719 -23.531 1 93.06 86 LEU A O 1
ATOM 692 N N . PRO A 1 87 ? -10.82 -23.656 -21.5 1 93.31 87 PRO A N 1
ATOM 693 C CA . PRO A 1 87 ? -12.086 -22.953 -21.719 1 93.31 87 PRO A CA 1
ATOM 694 C C . PRO A 1 87 ? -12.086 -22.094 -22.969 1 93.31 87 PRO A C 1
ATOM 696 O O . PRO A 1 87 ? -11.078 -21.469 -23.297 1 93.31 87 PRO A O 1
ATOM 699 N N . MET A 1 88 ? -13.227 -22.047 -23.625 1 90.5 88 MET A N 1
ATOM 700 C CA . MET A 1 88 ? -13.352 -21.312 -24.875 1 90.5 88 MET A CA 1
ATOM 701 C C . MET A 1 88 ? -14.227 -20.078 -24.719 1 90.5 88 MET A C 1
ATOM 703 O O . MET A 1 88 ? -14.344 -19.266 -25.625 1 90.5 88 MET A O 1
ATOM 707 N N . GLY A 1 89 ? -14.828 -19.953 -23.578 1 90.75 89 GLY A N 1
ATOM 708 C CA . GLY A 1 89 ? -15.648 -18.781 -23.312 1 90.75 89 GLY A CA 1
ATOM 709 C C . GLY A 1 89 ? -17.125 -19.031 -23.531 1 90.75 89 GLY A C 1
ATOM 710 O O . GLY A 1 89 ? -17.969 -18.188 -23.188 1 90.75 89 GLY A O 1
ATOM 711 N N . ASN A 1 90 ? -17.422 -20.156 -24.062 1 89.56 90 ASN A N 1
ATOM 712 C CA . ASN A 1 90 ? -18.828 -20.438 -24.328 1 89.56 90 ASN A CA 1
ATOM 713 C C . ASN A 1 90 ? -19.406 -21.391 -23.281 1 89.56 90 ASN A C 1
ATOM 715 O O . ASN A 1 90 ? -20.562 -21.812 -23.391 1 89.56 90 ASN A O 1
ATOM 719 N N . GLU A 1 91 ? -18.703 -21.688 -22.297 1 91.62 91 GLU A N 1
ATOM 720 C CA . GLU A 1 91 ? -19.188 -22.547 -21.219 1 91.62 91 GLU A CA 1
ATOM 721 C C . GLU A 1 91 ? -20.266 -21.859 -20.391 1 91.62 91 GLU A C 1
ATOM 723 O O . GLU A 1 91 ? -20.203 -20.641 -20.172 1 91.62 91 GLU A O 1
ATOM 728 N N . THR A 1 92 ? -21.219 -22.641 -20.047 1 91.12 92 THR A N 1
ATOM 729 C CA . THR A 1 92 ? -22.281 -22.172 -19.172 1 91.12 92 THR A CA 1
ATOM 730 C C . THR A 1 92 ? -22.547 -23.156 -18.031 1 91.12 92 THR A C 1
ATOM 732 O O . THR A 1 92 ? -22.062 -24.297 -18.078 1 91.12 92 THR A O 1
ATOM 735 N N . GLY A 1 93 ? -23.297 -22.688 -17.047 1 92.94 93 GLY A N 1
ATOM 736 C CA . GLY A 1 93 ? -23.641 -23.547 -15.93 1 92.94 93 GLY A CA 1
ATOM 737 C C . GLY A 1 93 ? -23.016 -23.109 -14.625 1 92.94 93 GLY A C 1
ATOM 738 O O . GLY A 1 93 ? -22.406 -22.031 -14.555 1 92.94 93 GLY A O 1
ATOM 739 N N . ARG A 1 94 ? -23.266 -23.969 -13.609 1 94.69 94 ARG A N 1
ATOM 740 C CA . ARG A 1 94 ? -22.734 -23.734 -12.273 1 94.69 94 ARG A CA 1
ATOM 741 C C . ARG A 1 94 ? -21.766 -24.844 -11.867 1 94.69 94 ARG A C 1
ATOM 743 O O . ARG A 1 94 ? -22.078 -26.031 -12.031 1 94.69 94 ARG A O 1
ATOM 750 N N . TYR A 1 95 ? -20.672 -24.391 -11.328 1 96.44 95 TYR A N 1
ATOM 751 C CA . TYR A 1 95 ? -19.625 -25.344 -10.945 1 96.44 95 TYR A CA 1
ATOM 752 C C . TYR A 1 95 ? -19 -24.969 -9.609 1 96.44 95 TYR A C 1
ATOM 754 O O . TYR A 1 95 ? -18.938 -23.781 -9.258 1 96.44 95 TYR A O 1
ATOM 762 N N . LEU A 1 96 ? -18.531 -25.984 -8.914 1 96.75 96 LEU A N 1
ATOM 763 C CA . LEU A 1 96 ? -17.828 -25.75 -7.66 1 96.75 96 LEU A CA 1
ATOM 764 C C . LEU A 1 96 ? -16.312 -25.812 -7.875 1 96.75 96 LEU A C 1
ATOM 766 O O . LEU A 1 96 ? -15.844 -26.5 -8.781 1 96.75 96 LEU A O 1
ATOM 770 N N . ALA A 1 97 ? -15.664 -25.031 -7.137 1 95.75 97 ALA A N 1
ATOM 771 C CA . ALA A 1 97 ? -14.203 -25.078 -7.125 1 95.75 97 ALA A CA 1
ATOM 772 C C . ALA A 1 97 ? -13.672 -25.062 -5.695 1 95.75 97 ALA A C 1
ATOM 774 O O . ALA A 1 97 ? -14.195 -24.359 -4.832 1 95.75 97 ALA A O 1
ATOM 775 N N . LEU A 1 98 ? -12.773 -25.938 -5.465 1 95 98 LEU A N 1
ATOM 776 C CA . LEU A 1 98 ? -12.055 -26.016 -4.199 1 95 98 LEU A CA 1
ATOM 777 C C . LEU A 1 98 ? -10.578 -25.688 -4.395 1 95 98 LEU A C 1
ATOM 779 O O . LEU A 1 98 ? -9.922 -26.25 -5.277 1 95 98 LEU A O 1
ATOM 783 N N . ASP A 1 99 ? -10.086 -24.75 -3.664 1 91 99 ASP A N 1
ATOM 784 C CA . ASP A 1 99 ? -8.695 -24.312 -3.75 1 91 99 ASP A CA 1
ATOM 785 C C . ASP A 1 99 ? -7.965 -24.547 -2.43 1 91 99 ASP A C 1
ATOM 787 O O . ASP A 1 99 ? -8.086 -23.75 -1.498 1 91 99 ASP A O 1
ATOM 791 N N . LEU A 1 100 ? -7.246 -25.578 -2.363 1 88.38 100 LEU A N 1
ATOM 792 C CA . LEU A 1 100 ? -6.477 -25.922 -1.171 1 88.38 100 LEU A CA 1
ATOM 793 C C . LEU A 1 100 ? -4.992 -25.641 -1.386 1 88.38 100 LEU A C 1
ATOM 795 O O . LEU A 1 100 ? -4.281 -26.453 -1.973 1 88.38 100 LEU A O 1
ATOM 799 N N . GLY A 1 101 ? -4.484 -24.469 -0.929 1 75.56 101 GLY A N 1
ATOM 800 C CA . GLY A 1 101 ? -3.096 -24.109 -1.144 1 75.56 101 GLY A CA 1
ATOM 801 C C . GLY A 1 101 ? -2.289 -24.047 0.139 1 75.56 101 GLY A C 1
ATOM 802 O O . GLY A 1 101 ? -1.06 -23.953 0.101 1 75.56 101 GLY A O 1
ATOM 803 N N . GLY A 1 102 ? -2.898 -24.219 1.228 1 76.06 102 GLY A N 1
ATOM 804 C CA . GLY A 1 102 ? -2.25 -24.141 2.527 1 76.06 102 GLY A CA 1
ATOM 805 C C . GLY A 1 102 ? -3.23 -24.141 3.684 1 76.06 102 GLY A C 1
ATOM 806 O O . GLY A 1 102 ? -4.215 -24.875 3.674 1 76.06 102 GLY A O 1
ATOM 807 N N . THR A 1 103 ? -2.857 -23.312 4.613 1 76 103 THR A N 1
ATOM 808 C CA . THR A 1 103 ? -3.68 -23.25 5.816 1 76 103 THR A CA 1
ATOM 809 C C . THR A 1 103 ? -5.066 -22.703 5.496 1 76 103 THR A C 1
ATOM 811 O O . THR A 1 103 ? -6.051 -23.094 6.137 1 76 103 THR A O 1
ATOM 814 N N . ASN A 1 104 ? -5.074 -21.938 4.473 1 76.62 104 ASN A N 1
ATOM 815 C CA . ASN A 1 104 ? -6.359 -21.391 4.059 1 76.62 104 ASN A CA 1
ATOM 816 C C . ASN A 1 104 ? -6.82 -22 2.732 1 76.62 104 ASN A C 1
ATOM 818 O O . ASN A 1 104 ? -6.008 -22.25 1.844 1 76.62 104 ASN A O 1
ATOM 822 N N . TYR A 1 105 ? -7.992 -22.375 2.725 1 84.88 105 TYR A N 1
ATOM 823 C CA . TYR A 1 105 ? -8.508 -22.781 1.421 1 84.88 105 TYR A CA 1
ATOM 824 C C . TYR A 1 105 ? -9.844 -22.109 1.133 1 84.88 105 TYR A C 1
ATOM 826 O O . TYR A 1 105 ? -10.477 -21.547 2.037 1 84.88 105 TYR A O 1
ATOM 834 N N . ARG A 1 106 ? -10.219 -22.125 -0.1 1 89.56 106 ARG A N 1
ATOM 835 C CA . ARG A 1 106 ? -11.398 -21.406 -0.584 1 89.56 106 ARG A CA 1
ATOM 836 C C . ARG A 1 106 ? -12.359 -22.359 -1.289 1 89.56 106 ARG A C 1
ATOM 838 O O . ARG A 1 106 ? -11.93 -23.281 -1.98 1 89.56 106 ARG A O 1
ATOM 845 N N . LEU A 1 107 ? -13.586 -22.156 -1.004 1 93.12 107 LEU A N 1
ATOM 846 C CA . LEU A 1 107 ? -14.672 -22.797 -1.726 1 93.12 107 LEU A CA 1
ATOM 847 C C . LEU A 1 107 ? -15.445 -21.797 -2.574 1 93.12 107 LEU A C 1
ATOM 849 O O . LEU A 1 107 ? -15.883 -20.75 -2.07 1 93.12 107 LEU A O 1
ATOM 853 N N . LEU A 1 108 ? -15.531 -22.141 -3.848 1 93.5 108 LEU A N 1
ATOM 854 C CA . LEU A 1 108 ? -16.156 -21.188 -4.762 1 93.5 108 LEU A CA 1
ATOM 855 C C . LEU A 1 108 ? -17.312 -21.828 -5.52 1 93.5 108 LEU A C 1
ATOM 857 O O . LEU A 1 108 ? -17.234 -23.016 -5.863 1 93.5 108 LEU A O 1
ATOM 861 N N . LEU A 1 109 ? -18.359 -21.078 -5.68 1 94.81 109 LEU A N 1
ATOM 862 C CA . LEU A 1 109 ? -19.375 -21.359 -6.672 1 94.81 109 LEU A CA 1
ATOM 863 C C . LEU A 1 109 ? -19.234 -20.453 -7.883 1 94.81 109 LEU A C 1
ATOM 865 O O . LEU A 1 109 ? -19.375 -19.234 -7.762 1 94.81 109 LEU A O 1
ATOM 869 N N . VAL A 1 110 ? -18.859 -21.016 -8.977 1 93.56 110 VAL A N 1
ATOM 870 C CA . VAL A 1 110 ? -18.641 -20.266 -10.203 1 93.56 110 VAL A CA 1
ATOM 871 C C . VAL A 1 110 ? -19.828 -20.453 -11.141 1 93.56 110 VAL A C 1
ATOM 873 O O . VAL A 1 110 ? -20.125 -21.562 -11.57 1 93.56 110 VAL A O 1
ATOM 876 N N . THR A 1 111 ? -20.5 -19.344 -11.461 1 93.62 111 THR A N 1
ATOM 877 C CA . THR A 1 111 ? -21.688 -19.406 -12.328 1 93.62 111 THR A CA 1
ATOM 878 C C . THR A 1 111 ? -21.406 -18.703 -13.656 1 93.62 111 THR A C 1
ATOM 880 O O . THR A 1 111 ? -21.172 -17.5 -13.688 1 93.62 111 THR A O 1
ATOM 883 N N . PHE A 1 112 ? -21.406 -19.531 -14.703 1 92.38 112 PHE A N 1
ATOM 884 C CA . PHE A 1 112 ? -21.266 -19 -16.047 1 92.38 112 PHE A CA 1
ATOM 885 C C . PHE A 1 112 ? -22.625 -18.734 -16.672 1 92.38 112 PHE A C 1
ATOM 887 O O . PHE A 1 112 ? -23.266 -19.656 -17.203 1 92.38 112 PHE A O 1
ATOM 894 N N . HIS A 1 113 ? -23.016 -17.5 -16.734 1 88.38 113 HIS A N 1
ATOM 895 C CA . HIS A 1 113 ? -24.344 -17.141 -17.203 1 88.38 113 HIS A CA 1
ATOM 896 C C . HIS A 1 113 ? -24.391 -17.016 -18.719 1 88.38 113 HIS A C 1
ATOM 898 O O . HIS A 1 113 ? -25.375 -17.406 -19.344 1 88.38 113 HIS A O 1
ATOM 904 N N . ALA A 1 114 ? -23.375 -16.328 -19.219 1 82.06 114 ALA A N 1
ATOM 905 C CA . ALA A 1 114 ? -23.359 -16.062 -20.656 1 82.06 114 ALA A CA 1
ATOM 906 C C . ALA A 1 114 ? -21.938 -16.203 -21.203 1 82.06 114 ALA A C 1
ATOM 908 O O . ALA A 1 114 ? -20.953 -16.094 -20.469 1 82.06 114 ALA A O 1
ATOM 909 N N . PRO A 1 115 ? -21.938 -16.516 -22.516 1 82.5 115 PRO A N 1
ATOM 910 C CA . PRO A 1 115 ? -20.609 -16.672 -23.125 1 82.5 115 PRO A CA 1
ATOM 911 C C . PRO A 1 115 ? -19.766 -15.398 -23.047 1 82.5 115 PRO A C 1
ATOM 913 O O . PRO A 1 115 ? -20.297 -14.289 -23.156 1 82.5 115 PRO A O 1
ATOM 916 N N . LYS A 1 116 ? -18.609 -15.586 -22.859 1 81.69 116 LYS A N 1
ATOM 917 C CA . LYS A 1 116 ? -17.594 -14.547 -22.906 1 81.69 116 LYS A CA 1
ATOM 918 C C . LYS A 1 116 ? -17.906 -13.43 -21.906 1 81.69 116 LYS A C 1
ATOM 920 O O . LYS A 1 116 ? -17.672 -12.25 -22.203 1 81.69 116 LYS A O 1
ATOM 925 N N . THR A 1 117 ? -18.656 -13.742 -20.875 1 85.75 117 THR A N 1
ATOM 926 C CA . THR A 1 117 ? -18.922 -12.812 -19.781 1 85.75 117 THR A CA 1
ATOM 927 C C . THR A 1 117 ? -18.297 -13.312 -18.484 1 85.75 117 THR A C 1
ATOM 929 O O . THR A 1 117 ? -18.281 -14.516 -18.219 1 85.75 117 THR A O 1
ATOM 932 N N . PRO A 1 118 ? -17.781 -12.391 -17.734 1 84.69 118 PRO A N 1
ATOM 933 C CA . PRO A 1 118 ? -17.219 -12.836 -16.453 1 84.69 118 PRO A CA 1
ATOM 934 C C . PRO A 1 118 ? -18.219 -13.594 -15.602 1 84.69 118 PRO A C 1
ATOM 936 O O . PRO A 1 118 ? -19.375 -13.188 -15.492 1 84.69 118 PRO A O 1
ATOM 939 N N . PRO A 1 119 ? -17.781 -14.68 -15.102 1 89 119 PRO A N 1
ATOM 940 C CA . PRO A 1 119 ? -18.703 -15.461 -14.273 1 89 119 PRO A CA 1
ATOM 941 C C . PRO A 1 119 ? -19 -14.789 -12.93 1 89 119 PRO A C 1
ATOM 943 O O . PRO A 1 119 ? -18.219 -13.953 -12.469 1 89 119 PRO A O 1
ATOM 946 N N . LEU A 1 120 ? -20.125 -15.133 -12.391 1 87.06 120 LEU A N 1
ATOM 947 C CA . LEU A 1 120 ? -20.406 -14.766 -11.008 1 87.06 120 LEU A CA 1
ATOM 948 C C . LEU A 1 120 ? -19.703 -15.711 -10.039 1 87.06 120 LEU A C 1
ATOM 950 O O . LEU A 1 120 ? -19.812 -16.922 -10.172 1 87.06 120 LEU A O 1
ATOM 954 N N . ILE A 1 121 ? -18.969 -15.172 -9.133 1 87.75 121 ILE A N 1
ATOM 955 C CA . ILE A 1 121 ? -18.203 -15.992 -8.195 1 87.75 121 ILE A CA 1
ATOM 956 C C . ILE A 1 121 ? -18.672 -15.719 -6.773 1 87.75 121 ILE A C 1
ATOM 958 O O . ILE A 1 121 ? -18.719 -14.57 -6.336 1 87.75 121 ILE A O 1
ATOM 962 N N . GLU A 1 122 ? -19.094 -16.703 -6.109 1 87.62 122 GLU A N 1
ATOM 963 C CA . GLU A 1 122 ? -19.344 -16.688 -4.672 1 87.62 122 GLU A CA 1
ATOM 964 C C . GLU A 1 122 ? -18.312 -17.547 -3.93 1 87.62 122 GLU A C 1
ATOM 966 O O . GLU A 1 122 ? -18.125 -18.719 -4.254 1 87.62 122 GLU A O 1
ATOM 971 N N . ALA A 1 123 ? -17.641 -16.938 -2.977 1 88.62 123 ALA A N 1
ATOM 972 C CA . ALA A 1 123 ? -16.547 -17.672 -2.357 1 88.62 123 ALA A CA 1
ATOM 973 C C . ALA A 1 123 ? -16.641 -17.609 -0.834 1 88.62 123 ALA A C 1
ATOM 975 O O . ALA A 1 123 ? -17.078 -16.609 -0.272 1 88.62 123 ALA A O 1
ATOM 976 N N . ASP A 1 124 ? -16.344 -18.719 -0.214 1 88 124 ASP A N 1
ATOM 977 C CA . ASP A 1 124 ? -16.094 -18.812 1.223 1 88 124 ASP A CA 1
ATOM 978 C C . ASP A 1 124 ? -14.641 -19.188 1.511 1 88 124 ASP A C 1
ATOM 980 O O . ASP A 1 124 ? -14.047 -19.984 0.789 1 88 124 ASP A O 1
ATOM 984 N N . VAL A 1 125 ? -14.156 -18.547 2.484 1 86.81 125 VAL A N 1
ATOM 985 C CA . VAL A 1 125 ? -12.781 -18.844 2.891 1 86.81 125 VAL A CA 1
ATOM 986 C C . VAL A 1 125 ? -12.789 -19.578 4.234 1 86.81 125 VAL A C 1
ATOM 988 O O . VAL A 1 125 ? -13.555 -19.219 5.133 1 86.81 125 VAL A O 1
ATOM 991 N N . TYR A 1 126 ? -11.969 -20.641 4.266 1 87.19 126 TYR A N 1
ATOM 992 C CA . TYR A 1 126 ? -11.844 -21.438 5.484 1 87.19 126 TYR A CA 1
ATOM 993 C C . TYR A 1 126 ? -10.375 -21.594 5.883 1 87.19 126 TYR A C 1
ATOM 995 O O . TYR A 1 126 ? -9.484 -21.516 5.035 1 87.19 126 TYR A O 1
ATOM 1003 N N . THR A 1 127 ? -10.133 -21.781 7.188 1 85.12 127 THR A N 1
ATOM 1004 C CA . THR A 1 127 ? -8.805 -22.094 7.695 1 85.12 127 THR A CA 1
ATOM 1005 C C . THR A 1 127 ? -8.75 -23.531 8.203 1 85.12 127 THR A C 1
ATOM 1007 O O . THR A 1 127 ? -9.664 -23.984 8.898 1 85.12 127 THR A O 1
ATOM 1010 N N . ILE A 1 128 ? -7.785 -24.203 7.781 1 87.75 128 ILE A N 1
ATOM 1011 C CA . ILE A 1 128 ? -7.57 -25.562 8.258 1 87.75 128 ILE A CA 1
ATOM 1012 C C . ILE A 1 128 ? -6.723 -25.531 9.531 1 87.75 128 ILE A C 1
ATOM 1014 O O . ILE A 1 128 ? -5.621 -24.984 9.539 1 87.75 128 ILE A O 1
ATOM 1018 N N . SER A 1 129 ? -7.207 -26.078 10.578 1 87.06 129 SER A N 1
ATOM 1019 C CA . SER A 1 129 ? -6.512 -26.078 11.867 1 87.06 129 SER A CA 1
ATOM 1020 C C . SER A 1 129 ? -5.23 -26.891 11.805 1 87.06 129 SER A C 1
ATOM 1022 O O . SER A 1 129 ? -5.086 -27.766 10.945 1 87.06 129 SER A O 1
ATOM 1024 N N . ASN A 1 130 ? -4.383 -26.703 12.734 1 86.06 130 ASN A N 1
ATOM 1025 C CA . ASN A 1 130 ? -3.135 -27.469 12.82 1 86.06 130 ASN A CA 1
ATOM 1026 C C . ASN A 1 130 ? -3.387 -28.938 13.078 1 86.06 130 ASN A C 1
ATOM 1028 O O . ASN A 1 130 ? -2.639 -29.797 12.602 1 86.06 130 ASN A O 1
ATOM 1032 N N . GLU A 1 131 ? -4.352 -29.156 13.828 1 91.38 131 GLU A N 1
ATOM 1033 C CA . GLU A 1 131 ? -4.715 -30.531 14.141 1 91.38 131 GLU A CA 1
ATOM 1034 C C . GLU A 1 131 ? -5.105 -31.297 12.883 1 91.38 131 GLU A C 1
ATOM 1036 O O . GLU A 1 131 ? -4.75 -32.469 12.734 1 91.38 131 GLU A O 1
ATOM 1041 N N . LEU A 1 132 ? -5.742 -30.641 11.992 1 92.62 132 LEU A N 1
ATOM 1042 C CA . LEU A 1 132 ? -6.176 -31.281 10.758 1 92.62 132 LEU A CA 1
ATOM 1043 C C . LEU A 1 132 ? -5.016 -31.391 9.773 1 92.62 132 LEU A C 1
ATOM 1045 O O . LEU A 1 132 ? -4.961 -32.344 8.977 1 92.62 132 LEU A O 1
ATOM 1049 N N . GLN A 1 133 ? -4.094 -30.484 9.797 1 90.5 133 GLN A N 1
ATOM 1050 C CA . GLN A 1 133 ? -2.951 -30.484 8.891 1 90.5 133 GLN A CA 1
ATOM 1051 C C . GLN A 1 133 ? -1.981 -31.609 9.211 1 90.5 133 GLN A C 1
ATOM 1053 O O . GLN A 1 133 ? -1.185 -32 8.359 1 90.5 133 GLN A O 1
ATOM 1058 N N . THR A 1 134 ? -2.035 -32.062 10.508 1 90.81 134 THR A N 1
ATOM 1059 C CA . THR A 1 134 ? -1.074 -33.094 10.938 1 90.81 134 THR A CA 1
ATOM 1060 C C . THR A 1 134 ? -1.791 -34.312 11.453 1 90.81 134 THR A C 1
ATOM 1062 O O . THR A 1 134 ? -1.2 -35.125 12.18 1 90.81 134 THR A O 1
ATOM 1065 N N . GLY A 1 135 ? -2.939 -34.469 11.188 1 92.69 135 GLY A N 1
ATOM 1066 C CA . GLY A 1 135 ? -3.734 -35.562 11.719 1 92.69 135 GLY A CA 1
ATOM 1067 C C . GLY A 1 135 ? -3.975 -36.656 10.711 1 92.69 135 GLY A C 1
ATOM 1068 O O . GLY A 1 135 ? -3.031 -37.156 10.094 1 92.69 135 GLY A O 1
ATOM 1069 N N . LYS A 1 136 ? -5.273 -37.062 10.641 1 94.69 136 LYS A N 1
ATOM 1070 C CA . LYS A 1 136 ? -5.672 -38.156 9.75 1 94.69 136 LYS A CA 1
ATOM 1071 C C . LYS A 1 136 ? -6.352 -37.625 8.492 1 94.69 136 LYS A C 1
ATOM 1073 O O . LYS A 1 136 ? -7.059 -36.594 8.547 1 94.69 136 LYS A O 1
ATOM 1078 N N . GLY A 1 137 ? -6.137 -38.344 7.457 1 95.31 137 GLY A N 1
ATOM 1079 C CA . GLY A 1 137 ? -6.711 -37.969 6.176 1 95.31 137 GLY A CA 1
ATOM 1080 C C . GLY A 1 137 ? -8.227 -37.938 6.191 1 95.31 137 GLY A C 1
ATOM 1081 O O . GLY A 1 137 ? -8.836 -37.031 5.609 1 95.31 137 GLY A O 1
ATOM 1082 N N . ASP A 1 138 ? -8.758 -38.906 6.852 1 94.69 138 ASP A N 1
ATOM 1083 C CA . ASP A 1 138 ? -10.211 -39 6.914 1 94.69 138 ASP A CA 1
ATOM 1084 C C . ASP A 1 138 ? -10.805 -37.75 7.594 1 94.69 138 ASP A C 1
ATOM 1086 O O . ASP A 1 138 ? -11.836 -37.25 7.168 1 94.69 138 ASP A O 1
ATOM 1090 N N . GLU A 1 139 ? -10.18 -37.344 8.641 1 95.81 139 GLU A N 1
ATOM 1091 C CA . GLU A 1 139 ? -10.648 -36.156 9.344 1 95.81 139 GLU A CA 1
ATOM 1092 C C . GLU A 1 139 ? -10.5 -34.906 8.484 1 95.81 139 GLU A C 1
ATOM 1094 O O . GLU A 1 139 ? -11.398 -34.031 8.461 1 95.81 139 GLU A O 1
ATOM 1099 N N . LEU A 1 140 ? -9.367 -34.781 7.84 1 95.75 140 LEU A N 1
ATOM 1100 C CA . LEU A 1 140 ? -9.102 -33.625 6.984 1 95.75 140 LEU A CA 1
ATOM 1101 C C . LEU A 1 140 ? -10.141 -33.531 5.867 1 95.75 140 LEU A C 1
ATOM 1103 O O . LEU A 1 140 ? -10.758 -32.469 5.676 1 95.75 140 LEU A O 1
ATOM 1107 N N . PHE A 1 141 ? -10.391 -34.625 5.172 1 96.69 141 PHE A N 1
ATOM 1108 C CA . PHE A 1 141 ? -11.266 -34.562 4.004 1 96.69 141 PHE A CA 1
ATOM 1109 C C . PHE A 1 141 ? -12.734 -34.562 4.43 1 96.69 141 PHE A C 1
ATOM 1111 O O . PHE A 1 141 ? -13.594 -34.062 3.703 1 96.69 141 PHE A O 1
ATOM 1118 N N . LYS A 1 142 ? -13.023 -35.094 5.598 1 96 142 LYS A N 1
ATOM 1119 C CA . LYS A 1 142 ? -14.359 -34.906 6.152 1 96 142 LYS A CA 1
ATOM 1120 C C . LYS A 1 142 ? -14.641 -33.469 6.48 1 96 142 LYS A C 1
ATOM 1122 O O . LYS A 1 142 ? -15.766 -32.969 6.32 1 96 142 LYS A O 1
ATOM 1127 N N . PHE A 1 143 ? -13.656 -32.906 7.027 1 95.5 143 PHE A N 1
ATOM 1128 C CA . PHE A 1 143 ? -13.781 -31.469 7.285 1 95.5 143 PHE A CA 1
ATOM 1129 C C . PHE A 1 143 ? -14.078 -30.703 5.996 1 95.5 143 PHE A C 1
ATOM 1131 O O . PHE A 1 143 ? -15 -29.891 5.941 1 95.5 143 PHE A O 1
ATOM 1138 N N . ILE A 1 144 ? -13.305 -30.922 5.02 1 95.25 144 ILE A N 1
ATOM 1139 C CA . ILE A 1 144 ? -13.477 -30.25 3.732 1 95.25 144 ILE A CA 1
ATOM 1140 C C . ILE A 1 144 ? -14.875 -30.531 3.193 1 95.25 144 ILE A C 1
ATOM 1142 O O . ILE A 1 144 ? -15.586 -29.594 2.787 1 95.25 144 ILE A O 1
ATOM 1146 N N . ALA A 1 145 ? -15.273 -31.781 3.227 1 96.75 145 ALA A N 1
ATOM 1147 C CA . ALA A 1 145 ? -16.609 -32.156 2.77 1 96.75 145 ALA A CA 1
ATOM 1148 C C . ALA A 1 145 ? -17.688 -31.438 3.584 1 96.75 145 ALA A C 1
ATOM 1150 O O . ALA A 1 145 ? -18.734 -31.047 3.045 1 96.75 145 ALA A O 1
ATOM 1151 N N . GLY A 1 146 ? -17.438 -31.375 4.836 1 96.56 146 GLY A N 1
ATOM 1152 C CA . GLY A 1 146 ? -18.375 -30.656 5.699 1 96.56 146 GLY A CA 1
ATOM 1153 C C . GLY A 1 146 ? -18.547 -29.203 5.32 1 96.56 146 GLY A C 1
ATOM 1154 O O . GLY A 1 146 ? -19.641 -28.656 5.395 1 96.56 146 GLY A O 1
ATOM 1155 N N . THR A 1 147 ? -17.484 -28.562 4.977 1 94.94 147 THR A N 1
ATOM 1156 C CA . THR A 1 147 ? -17.562 -27.156 4.555 1 94.94 147 THR A CA 1
ATOM 1157 C C . THR A 1 147 ? -18.312 -27.031 3.236 1 94.94 147 THR A C 1
ATOM 1159 O O . THR A 1 147 ? -19.031 -26.062 3.018 1 94.94 147 THR A O 1
ATOM 1162 N N . VAL A 1 148 ? -18.109 -28.031 2.389 1 96.75 148 VAL A N 1
ATOM 1163 C CA . VAL A 1 148 ? -18.875 -28.062 1.14 1 96.75 148 VAL A CA 1
ATOM 1164 C C . VAL A 1 148 ? -20.359 -28.172 1.438 1 96.75 148 VAL A C 1
ATOM 1166 O O . VAL A 1 148 ? -21.172 -27.469 0.831 1 96.75 148 VAL A O 1
ATOM 1169 N N . LYS A 1 149 ? -20.688 -29 2.316 1 96.94 149 LYS A N 1
ATOM 1170 C CA . LYS A 1 149 ? -22.094 -29.188 2.705 1 96.94 149 LYS A CA 1
ATOM 1171 C C . LYS A 1 149 ? -22.688 -27.875 3.213 1 96.94 149 LYS A C 1
ATOM 1173 O O . LYS A 1 149 ? -23.766 -27.484 2.781 1 96.94 149 LYS A O 1
ATOM 1178 N N . THR A 1 150 ? -22.047 -27.266 4.125 1 93.81 150 THR A N 1
ATOM 1179 C CA . THR A 1 150 ? -22.516 -26 4.688 1 93.81 150 THR A CA 1
ATOM 1180 C C . THR A 1 150 ? -22.672 -24.938 3.6 1 93.81 150 THR A C 1
ATOM 1182 O O . THR A 1 150 ? -23.641 -24.188 3.59 1 93.81 150 THR A O 1
ATOM 1185 N N . PHE A 1 151 ? -21.75 -24.875 2.699 1 94.88 151 PHE A N 1
ATOM 1186 C CA . PHE A 1 151 ? -21.719 -23.938 1.59 1 94.88 151 PHE A CA 1
ATOM 1187 C C . PHE A 1 151 ? -22.938 -24.109 0.701 1 94.88 151 PHE A C 1
ATOM 1189 O O . PHE A 1 151 ? -23.578 -23.125 0.315 1 94.88 151 PHE A O 1
ATOM 1196 N N . LEU A 1 152 ? -23.234 -25.312 0.456 1 95.88 152 LEU A N 1
ATOM 1197 C CA . LEU A 1 152 ? -24.375 -25.625 -0.408 1 95.88 152 LEU A CA 1
ATOM 1198 C C . LEU A 1 152 ? -25.688 -25.438 0.341 1 95.88 152 LEU A C 1
ATOM 1200 O O . LEU A 1 152 ? -26.672 -24.953 -0.232 1 95.88 152 LEU A O 1
ATOM 1204 N N . GLN A 1 153 ? -25.688 -25.766 1.567 1 94.81 153 GLN A N 1
ATOM 1205 C CA . GLN A 1 153 ? -26.891 -25.641 2.389 1 94.81 153 GLN A CA 1
ATOM 1206 C C . GLN A 1 153 ? -27.312 -24.188 2.502 1 94.81 153 GLN A C 1
ATOM 1208 O O . GLN A 1 153 ? -28.5 -23.859 2.344 1 94.81 153 GLN A O 1
ATOM 1213 N N . THR A 1 154 ? -26.422 -23.328 2.732 1 88.25 154 THR A N 1
ATOM 1214 C CA . THR A 1 154 ? -26.719 -21.906 2.928 1 88.25 154 THR A CA 1
ATOM 1215 C C . THR A 1 154 ? -27.188 -21.281 1.625 1 88.25 154 THR A C 1
ATOM 1217 O O . THR A 1 154 ? -27.812 -20.203 1.64 1 88.25 154 THR A O 1
ATOM 1220 N N . ARG A 1 155 ? -27 -21.938 0.528 1 90.62 155 ARG A N 1
ATOM 1221 C CA . ARG A 1 155 ? -27.359 -21.406 -0.776 1 90.62 155 ARG A CA 1
ATOM 1222 C C . ARG A 1 155 ? -28.5 -22.203 -1.401 1 90.62 155 ARG A C 1
ATOM 1224 O O . ARG A 1 155 ? -28.828 -22.031 -2.578 1 90.62 155 ARG A O 1
ATOM 1231 N N . ASN A 1 156 ? -29.031 -23.156 -0.693 1 93.81 156 ASN A N 1
ATOM 1232 C CA . ASN A 1 156 ? -30.141 -24 -1.115 1 93.81 156 ASN A CA 1
ATOM 1233 C C . ASN A 1 156 ? -29.797 -24.781 -2.375 1 93.81 156 ASN A C 1
ATOM 1235 O O . ASN A 1 156 ? -30.578 -24.812 -3.328 1 93.81 156 ASN A O 1
ATOM 1239 N N . LEU A 1 157 ? -28.562 -25.391 -2.344 1 95.69 157 LEU A N 1
ATOM 1240 C CA . LEU A 1 157 ? -28.109 -26.125 -3.512 1 95.69 157 LEU A CA 1
ATOM 1241 C C . LEU A 1 157 ? -27.766 -27.578 -3.146 1 95.69 157 LEU A C 1
ATOM 1243 O O . LEU A 1 157 ? -27.094 -28.266 -3.904 1 95.69 157 LEU A O 1
ATOM 1247 N N . LEU A 1 158 ? -28.25 -28.047 -2.049 1 94.81 158 LEU A N 1
ATOM 1248 C CA . LEU A 1 158 ? -27.891 -29.375 -1.56 1 94.81 158 LEU A CA 1
ATOM 1249 C C . LEU A 1 158 ? -28.391 -30.453 -2.516 1 94.81 158 LEU A C 1
ATOM 1251 O O . LEU A 1 158 ? -27.766 -31.5 -2.648 1 94.81 158 LEU A O 1
ATOM 1255 N N . ASP A 1 159 ? -29.484 -30.172 -3.188 1 93.81 159 ASP A N 1
ATOM 1256 C CA . ASP A 1 159 ? -30.109 -31.203 -4.02 1 93.81 159 ASP A CA 1
ATOM 1257 C C . ASP A 1 159 ? -29.719 -31.031 -5.484 1 93.81 159 ASP A C 1
ATOM 1259 O O . ASP A 1 159 ? -30.203 -31.766 -6.352 1 93.81 159 ASP A O 1
ATOM 1263 N N . VAL A 1 160 ? -28.844 -30.219 -5.773 1 95.25 160 VAL A N 1
ATOM 1264 C CA . VAL A 1 160 ? -28.406 -29.953 -7.145 1 95.25 160 VAL A CA 1
ATOM 1265 C C . VAL A 1 160 ? -27.094 -30.656 -7.422 1 95.25 160 VAL A C 1
ATOM 1267 O O . VAL A 1 160 ? -26.109 -30.469 -6.68 1 95.25 160 VAL A O 1
ATOM 1270 N N . PRO A 1 161 ? -27.062 -31.547 -8.43 1 96.12 161 PRO A N 1
ATOM 1271 C CA . PRO A 1 161 ? -25.781 -32.125 -8.797 1 96.12 161 PRO A CA 1
ATOM 1272 C C . PRO A 1 161 ? -24.781 -31.094 -9.32 1 96.12 161 PRO A C 1
ATOM 1274 O O . PRO A 1 161 ? -25.125 -30.297 -10.195 1 96.12 161 PRO A O 1
ATOM 1277 N N . LEU A 1 162 ? -23.625 -31.062 -8.773 1 97.19 162 LEU A N 1
ATOM 1278 C CA . LEU A 1 162 ? -22.609 -30.125 -9.18 1 97.19 162 LEU A CA 1
ATOM 1279 C C . LEU A 1 162 ? -21.266 -30.828 -9.414 1 97.19 162 LEU A C 1
ATOM 1281 O O . LEU A 1 162 ? -20.922 -31.75 -8.672 1 97.19 162 LEU A O 1
ATOM 1285 N N . ASP A 1 163 ? -20.625 -30.469 -10.477 1 96.75 163 ASP A N 1
ATOM 1286 C CA . ASP A 1 163 ? -19.25 -30.906 -10.719 1 96.75 163 ASP A CA 1
ATOM 1287 C C . ASP A 1 163 ? -18.25 -29.938 -10.07 1 96.75 163 ASP A C 1
ATOM 1289 O O . ASP A 1 163 ? -18.5 -28.734 -10.008 1 96.75 163 ASP A O 1
ATOM 1293 N N . LEU A 1 164 ? -17.172 -30.484 -9.578 1 97.5 164 LEU A N 1
ATOM 1294 C CA . LEU A 1 164 ? -16.219 -29.703 -8.789 1 97.5 164 LEU A CA 1
ATOM 1295 C C . LEU A 1 164 ? -14.812 -29.828 -9.375 1 97.5 164 LEU A C 1
ATOM 1297 O O . LEU A 1 164 ? -14.383 -30.906 -9.766 1 97.5 164 LEU A O 1
ATOM 1301 N N . GLY A 1 165 ? -14.148 -28.703 -9.547 1 96.44 165 GLY A N 1
ATOM 1302 C CA . GLY A 1 165 ? -12.711 -28.672 -9.781 1 96.44 165 GLY A CA 1
ATOM 1303 C C . GLY A 1 165 ? -11.898 -28.469 -8.516 1 96.44 165 GLY A C 1
ATOM 1304 O O . GLY A 1 165 ? -12.258 -27.641 -7.668 1 96.44 165 GLY A O 1
ATOM 1305 N N . PHE A 1 166 ? -10.812 -29.219 -8.375 1 96.19 166 PHE A N 1
ATOM 1306 C CA . PHE A 1 166 ? -10.016 -29.219 -7.156 1 96.19 166 PHE A CA 1
ATOM 1307 C C . PHE A 1 166 ? -8.602 -28.719 -7.438 1 96.19 166 PHE A C 1
ATOM 1309 O O . PHE A 1 166 ? -7.773 -29.438 -7.988 1 96.19 166 PHE A O 1
ATOM 1316 N N . THR A 1 167 ? -8.391 -27.469 -7.062 1 93.19 167 THR A N 1
ATOM 1317 C CA . THR A 1 167 ? -7.02 -26.969 -7.094 1 93.19 167 THR A CA 1
ATOM 1318 C C . THR A 1 167 ? -6.242 -27.438 -5.867 1 93.19 167 THR A C 1
ATOM 1320 O O . THR A 1 167 ? -6.59 -27.094 -4.734 1 93.19 167 THR A O 1
ATOM 1323 N N . PHE A 1 168 ? -5.25 -28.203 -6.117 1 91.06 168 PHE A N 1
ATOM 1324 C CA . PHE A 1 168 ? -4.473 -28.859 -5.074 1 91.06 168 PHE A CA 1
ATOM 1325 C C . PHE A 1 168 ? -2.994 -28.516 -5.207 1 91.06 168 PHE A C 1
ATOM 1327 O O . PHE A 1 168 ? -2.33 -28.938 -6.152 1 91.06 168 PHE A O 1
ATOM 1334 N N . SER A 1 169 ? -2.414 -27.75 -4.273 1 83.75 169 SER A N 1
ATOM 1335 C CA . SER A 1 169 ? -1.088 -27.156 -4.391 1 83.75 169 SER A CA 1
ATOM 1336 C C . SER A 1 169 ? -0.031 -28.016 -3.703 1 83.75 169 SER A C 1
ATOM 1338 O O . SER A 1 169 ? 0.842 -27.484 -3.008 1 83.75 169 SER A O 1
ATOM 1340 N N . PHE A 1 170 ? -0.146 -29.312 -3.732 1 82.06 170 PHE A N 1
ATOM 1341 C CA . PHE A 1 170 ? 0.841 -30.281 -3.244 1 82.06 170 PHE A CA 1
ATOM 1342 C C . PHE A 1 170 ? 1.313 -31.188 -4.371 1 82.06 170 PHE A C 1
ATOM 1344 O O . PHE A 1 170 ? 0.587 -31.406 -5.34 1 82.06 170 PHE A O 1
ATOM 1351 N N . PRO A 1 171 ? 2.557 -31.641 -4.289 1 78.12 171 PRO A N 1
ATOM 1352 C CA . PRO A 1 171 ? 3.061 -32.531 -5.348 1 78.12 171 PRO A CA 1
ATOM 1353 C C . PRO A 1 171 ? 2.203 -33.781 -5.535 1 78.12 171 PRO A C 1
ATOM 1355 O O . PRO A 1 171 ? 1.952 -34.5 -4.574 1 78.12 171 PRO A O 1
ATOM 1358 N N . VAL A 1 172 ? 1.759 -33.969 -6.711 1 88.62 172 VAL A N 1
ATOM 1359 C CA . VAL A 1 172 ? 0.917 -35.125 -7.055 1 88.62 172 VAL A CA 1
ATOM 1360 C C . VAL A 1 172 ? 1.436 -35.781 -8.336 1 88.62 172 VAL A C 1
ATOM 1362 O O . VAL A 1 172 ? 1.998 -35.094 -9.203 1 88.62 172 VAL A O 1
ATOM 1365 N N . ASN A 1 173 ? 1.338 -37.062 -8.305 1 86.44 173 ASN A N 1
ATOM 1366 C CA . ASN A 1 173 ? 1.483 -37.781 -9.57 1 86.44 173 ASN A CA 1
ATOM 1367 C C . ASN A 1 173 ? 0.155 -37.906 -10.312 1 86.44 173 ASN A C 1
ATOM 1369 O O . ASN A 1 173 ? -0.637 -38.812 -10.062 1 86.44 173 ASN A O 1
ATOM 1373 N N . GLN A 1 174 ? 0.046 -37.031 -11.195 1 91.62 174 GLN A N 1
ATOM 1374 C CA . GLN A 1 174 ? -1.22 -36.969 -11.922 1 91.62 174 GLN A CA 1
ATOM 1375 C C . GLN A 1 174 ? -1.273 -38.062 -12.992 1 91.62 174 GLN A C 1
ATOM 1377 O O . GLN A 1 174 ? -0.33 -38.219 -13.766 1 91.62 174 GLN A O 1
ATOM 1382 N N . GLU A 1 175 ? -2.369 -38.781 -13.031 1 92.5 175 GLU A N 1
ATOM 1383 C CA . GLU A 1 175 ? -2.523 -39.906 -13.945 1 92.5 175 GLU A CA 1
ATOM 1384 C C . GLU A 1 175 ? -3.627 -39.625 -14.969 1 92.5 175 GLU A C 1
ATOM 1386 O O . GLU A 1 175 ? -3.66 -40.25 -16.031 1 92.5 175 GLU A O 1
ATOM 1391 N N . ALA A 1 176 ? -4.465 -38.812 -14.609 1 92.88 176 ALA A N 1
ATOM 1392 C CA . ALA A 1 176 ? -5.566 -38.344 -15.453 1 92.88 176 ALA A CA 1
ATOM 1393 C C . ALA A 1 176 ? -6.094 -37 -14.977 1 92.88 176 ALA A C 1
ATOM 1395 O O . ALA A 1 176 ? -5.625 -36.469 -13.969 1 92.88 176 ALA A O 1
ATOM 1396 N N . LEU A 1 177 ? -7.012 -36.5 -15.734 1 92.12 177 LEU A N 1
ATOM 1397 C CA . LEU A 1 177 ? -7.578 -35.219 -15.359 1 92.12 177 LEU A CA 1
ATOM 1398 C C . LEU A 1 177 ? -8.188 -35.281 -13.961 1 92.12 177 LEU A C 1
ATOM 1400 O O . LEU A 1 177 ? -8.117 -34.312 -13.203 1 92.12 177 LEU A O 1
ATOM 1404 N N . ASN A 1 178 ? -8.859 -36.375 -13.688 1 94.62 178 ASN A N 1
ATOM 1405 C CA . ASN A 1 178 ? -9.555 -36.5 -12.414 1 94.62 178 ASN A CA 1
ATOM 1406 C C . ASN A 1 178 ? -8.898 -37.562 -11.523 1 94.62 178 ASN A C 1
ATOM 1408 O O . ASN A 1 178 ? -9.578 -38.25 -10.758 1 94.62 178 ASN A O 1
ATOM 1412 N N . LYS A 1 179 ? -7.609 -37.75 -11.695 1 95.25 179 LYS A N 1
ATOM 1413 C CA . LYS A 1 179 ? -6.891 -38.75 -10.898 1 95.25 179 LYS A CA 1
ATOM 1414 C C . LYS A 1 179 ? -5.461 -38.281 -10.617 1 95.25 179 LYS A C 1
ATOM 1416 O O . LYS A 1 179 ? -4.73 -37.938 -11.539 1 95.25 179 LYS A O 1
ATOM 1421 N N . GLY A 1 180 ? -5.094 -38.375 -9.375 1 95 180 GLY A N 1
ATOM 1422 C CA . GLY A 1 180 ? -3.742 -38.031 -8.969 1 95 180 GLY A CA 1
ATOM 1423 C C . GLY A 1 180 ? -3.383 -38.531 -7.586 1 95 180 GLY A C 1
ATOM 1424 O O . GLY A 1 180 ? -4.168 -38.406 -6.645 1 95 180 GLY A O 1
ATOM 1425 N N . THR A 1 181 ? -2.238 -39.094 -7.492 1 95.5 181 THR A N 1
ATOM 1426 C CA . THR A 1 181 ? -1.767 -39.656 -6.23 1 95.5 181 THR A CA 1
ATOM 1427 C C . THR A 1 181 ? -0.818 -38.688 -5.527 1 95.5 181 THR A C 1
ATOM 1429 O O . THR A 1 181 ? 0.117 -38.156 -6.145 1 95.5 181 THR A O 1
ATOM 1432 N N . LEU A 1 182 ? -1.032 -38.5 -4.242 1 93.25 182 LEU A N 1
ATOM 1433 C CA . LEU A 1 182 ? -0.192 -37.594 -3.463 1 93.25 182 LEU A CA 1
ATOM 1434 C C . LEU A 1 182 ? 1.212 -38.156 -3.295 1 93.25 182 LEU A C 1
ATOM 1436 O O . LEU A 1 182 ? 1.372 -39.312 -2.861 1 93.25 182 LEU A O 1
ATOM 1440 N N . ILE A 1 183 ? 2.154 -37.375 -3.666 1 84.88 183 ILE A N 1
ATOM 1441 C CA . ILE A 1 183 ? 3.535 -37.812 -3.5 1 84.88 183 ILE A CA 1
ATOM 1442 C C . ILE A 1 183 ? 4.004 -37.5 -2.078 1 84.88 183 ILE A C 1
ATOM 1444 O O . ILE A 1 183 ? 4.5 -38.375 -1.381 1 84.88 183 ILE A O 1
ATOM 1448 N N . ARG A 1 184 ? 3.797 -36.25 -1.696 1 82.38 184 ARG A N 1
ATOM 1449 C CA . ARG A 1 184 ? 4.156 -35.781 -0.355 1 82.38 184 ARG A CA 1
ATOM 1450 C C . ARG A 1 184 ? 3.422 -34.5 0.004 1 82.38 184 ARG A C 1
ATOM 1452 O O . ARG A 1 184 ? 2.928 -33.781 -0.878 1 82.38 184 ARG A O 1
ATOM 1459 N N . TRP A 1 185 ? 3.408 -34.312 1.361 1 84 185 TRP A N 1
ATOM 1460 C CA . TRP A 1 185 ? 2.863 -33.031 1.847 1 84 185 TRP A CA 1
ATOM 1461 C C . TRP A 1 185 ? 3.957 -31.984 1.963 1 84 185 TRP A C 1
ATOM 1463 O O . TRP A 1 185 ? 5.133 -32.312 2.131 1 84 185 TRP A O 1
ATOM 1473 N N . THR A 1 186 ? 3.592 -30.812 1.699 1 72.69 186 THR A N 1
ATOM 1474 C CA . THR A 1 186 ? 4.438 -29.656 1.944 1 72.69 186 THR A CA 1
ATOM 1475 C C . THR A 1 186 ? 3.666 -28.578 2.701 1 72.69 186 THR A C 1
ATOM 1477 O O . THR A 1 186 ? 2.57 -28.828 3.209 1 72.69 186 THR A O 1
ATOM 1480 N N . LYS A 1 187 ? 4.203 -27.406 2.984 1 71.75 187 LYS A N 1
ATOM 1481 C CA . LYS A 1 187 ? 3.564 -26.219 3.537 1 71.75 187 LYS A CA 1
ATOM 1482 C C . LYS A 1 187 ? 3.01 -26.484 4.934 1 71.75 187 LYS A C 1
ATOM 1484 O O . LYS A 1 187 ? 1.911 -26.047 5.27 1 71.75 187 LYS A O 1
ATOM 1489 N N . GLY A 1 188 ? 3.617 -27.422 5.66 1 72.56 188 GLY A N 1
ATOM 1490 C CA . GLY A 1 188 ? 3.244 -27.656 7.047 1 72.56 188 GLY A CA 1
ATOM 1491 C C . GLY A 1 188 ? 2.256 -28.797 7.207 1 72.56 188 GLY A C 1
ATOM 1492 O O . GLY A 1 188 ? 1.934 -29.188 8.328 1 72.56 188 GLY A O 1
ATOM 1493 N N . PHE A 1 189 ? 1.814 -29.266 6.094 1 84.75 189 PHE A N 1
ATOM 1494 C CA . PHE A 1 189 ? 0.898 -30.406 6.156 1 84.75 189 PHE A CA 1
ATOM 1495 C C . PHE A 1 189 ? 1.663 -31.703 6.336 1 84.75 189 PHE A C 1
ATOM 1497 O O . PHE A 1 189 ? 2.746 -31.891 5.773 1 84.75 189 PHE A O 1
ATOM 1504 N N . ASP A 1 190 ? 1.148 -32.5 7.23 1 87.75 190 ASP A N 1
ATOM 1505 C CA . ASP A 1 190 ? 1.715 -33.812 7.445 1 87.75 190 ASP A CA 1
ATOM 1506 C C . ASP A 1 190 ? 0.631 -34.812 7.84 1 87.75 190 ASP A C 1
ATOM 1508 O O . ASP A 1 190 ? 0.477 -35.156 9.016 1 87.75 190 ASP A O 1
ATOM 1512 N N . VAL A 1 191 ? -0.001 -35.281 6.812 1 93.06 191 VAL A N 1
ATOM 1513 C CA . VAL A 1 191 ? -1.034 -36.281 6.969 1 93.06 191 VAL A CA 1
ATOM 1514 C C . VAL A 1 191 ? -0.583 -37.594 6.309 1 93.06 191 VAL A C 1
ATOM 1516 O O . VAL A 1 191 ? -0.958 -37.875 5.168 1 93.06 191 VAL A O 1
ATOM 1519 N N . PRO A 1 192 ? 0.091 -38.438 6.957 1 92.75 192 PRO A N 1
ATOM 1520 C CA . PRO A 1 192 ? 0.855 -39.531 6.355 1 92.75 192 PRO A CA 1
ATOM 1521 C C . PRO A 1 192 ? -0.036 -40.562 5.664 1 92.75 192 PRO A C 1
ATOM 1523 O O . PRO A 1 192 ? 0.375 -41.156 4.676 1 92.75 192 PRO A O 1
ATOM 1526 N N . ASP A 1 193 ? -1.175 -40.812 6.16 1 95.69 193 ASP A N 1
ATOM 1527 C CA . ASP A 1 193 ? -2.01 -41.875 5.641 1 95.69 193 ASP A CA 1
ATOM 1528 C C . ASP A 1 193 ? -2.605 -41.531 4.285 1 95.69 193 ASP A C 1
ATOM 1530 O O . ASP A 1 193 ? -3.213 -42.375 3.617 1 95.69 193 ASP A O 1
ATOM 1534 N N . VAL A 1 194 ? -2.451 -40.312 3.863 1 95.75 194 VAL A N 1
ATOM 1535 C CA . VAL A 1 194 ? -2.965 -39.875 2.57 1 95.75 194 VAL A CA 1
ATOM 1536 C C . VAL A 1 194 ? -1.881 -40 1.506 1 95.75 194 VAL A C 1
ATOM 1538 O O . VAL A 1 194 ? -2.182 -40.094 0.312 1 95.75 194 VAL A O 1
ATOM 1541 N N . VAL A 1 195 ? -0.647 -40.062 1.98 1 93.25 195 VAL A N 1
ATOM 1542 C CA . VAL A 1 195 ? 0.474 -40.156 1.053 1 93.25 195 VAL A CA 1
ATOM 1543 C C . VAL A 1 195 ? 0.354 -41.469 0.244 1 93.25 195 VAL A C 1
ATOM 1545 O O . VAL A 1 195 ? 0.086 -42.531 0.801 1 93.25 195 VAL A O 1
ATOM 1548 N N . GLY A 1 196 ? 0.48 -41.344 -1.07 1 93.69 196 GLY A N 1
ATOM 1549 C CA . GLY A 1 196 ? 0.391 -42.5 -1.947 1 93.69 196 GLY A CA 1
ATOM 1550 C C . GLY A 1 196 ? -1.031 -42.812 -2.369 1 93.69 196 GLY A C 1
ATOM 1551 O O . GLY A 1 196 ? -1.268 -43.781 -3.076 1 93.69 196 GLY A O 1
ATOM 1552 N N . LYS A 1 197 ? -1.947 -42.031 -1.988 1 96.38 197 LYS A N 1
ATOM 1553 C CA . LYS A 1 197 ? -3.346 -42.25 -2.336 1 96.38 197 LYS A CA 1
ATOM 1554 C C . LYS A 1 197 ? -3.854 -41.219 -3.32 1 96.38 197 LYS A C 1
ATOM 1556 O O . LYS A 1 197 ? -3.256 -40.156 -3.459 1 96.38 197 LYS A O 1
ATOM 1561 N N . ASP A 1 198 ? -4.922 -41.656 -4.004 1 97.19 198 ASP A N 1
ATOM 1562 C CA . ASP A 1 198 ? -5.566 -40.75 -4.949 1 97.19 198 ASP A CA 1
ATOM 1563 C C . ASP A 1 198 ? -6.402 -39.688 -4.219 1 97.19 198 ASP A C 1
ATOM 1565 O O . ASP A 1 198 ? -7.414 -40.031 -3.592 1 97.19 198 ASP A O 1
ATOM 1569 N N . ILE A 1 199 ? -6.074 -38.5 -4.418 1 96.06 199 ILE A N 1
ATOM 1570 C CA . ILE A 1 199 ? -6.668 -37.406 -3.645 1 96.06 199 ILE A CA 1
ATOM 1571 C C . ILE A 1 199 ? -8.102 -37.156 -4.117 1 96.06 199 ILE A C 1
ATOM 1573 O O . ILE A 1 199 ? -8.969 -36.781 -3.32 1 96.06 199 ILE A O 1
ATOM 1577 N N . VAL A 1 200 ? -8.383 -37.312 -5.398 1 97.31 200 VAL A N 1
ATOM 1578 C CA . VAL A 1 200 ? -9.719 -37.094 -5.945 1 97.31 200 VAL A CA 1
ATOM 1579 C C . VAL A 1 200 ? -10.664 -38.156 -5.402 1 97.31 200 VAL A C 1
ATOM 1581 O O . VAL A 1 200 ? -11.805 -37.875 -5.035 1 97.31 200 VAL A O 1
ATOM 1584 N N . GLU A 1 201 ? -10.172 -39.312 -5.383 1 97.31 201 GLU A N 1
ATOM 1585 C CA . GLU A 1 201 ? -10.969 -40.438 -4.855 1 97.31 201 GLU A CA 1
ATOM 1586 C C . GLU A 1 201 ? -11.336 -40.188 -3.391 1 97.31 201 GLU A C 1
ATOM 1588 O O . GLU A 1 201 ? -12.484 -40.375 -2.99 1 97.31 201 GLU A O 1
ATOM 1593 N N . ILE A 1 202 ? -10.375 -39.812 -2.652 1 97.19 202 ILE A N 1
ATOM 1594 C CA . ILE A 1 202 ? -10.586 -39.562 -1.228 1 97.19 202 ILE A CA 1
ATOM 1595 C C . ILE A 1 202 ? -11.617 -38.469 -1.034 1 97.19 202 ILE A C 1
ATOM 1597 O O . ILE A 1 202 ? -12.516 -38.562 -0.195 1 97.19 202 ILE A O 1
ATOM 1601 N N . LEU A 1 203 ? -11.492 -37.406 -1.792 1 97.44 203 LEU A N 1
ATOM 1602 C CA . LEU A 1 203 ? -12.422 -36.281 -1.683 1 97.44 203 LEU A CA 1
ATOM 1603 C C . LEU A 1 203 ? -13.828 -36.719 -2.07 1 97.44 203 LEU A C 1
ATOM 1605 O O . LEU A 1 203 ? -14.797 -36.375 -1.378 1 97.44 203 LEU A O 1
ATOM 1609 N N . ASN A 1 204 ? -13.953 -37.406 -3.17 1 98.06 204 ASN A N 1
ATOM 1610 C CA . ASN A 1 204 ? -15.258 -37.875 -3.631 1 98.06 204 ASN A CA 1
ATOM 1611 C C . ASN A 1 204 ? -15.914 -38.812 -2.609 1 98.06 204 ASN A C 1
ATOM 1613 O O . ASN A 1 204 ? -17.125 -38.75 -2.395 1 98.06 204 ASN A O 1
ATOM 1617 N N . GLU A 1 205 ? -15.125 -39.625 -2.039 1 97.69 205 GLU A N 1
ATOM 1618 C CA . GLU A 1 205 ? -15.656 -40.5 -1.014 1 97.69 205 GLU A CA 1
ATOM 1619 C C . GLU A 1 205 ? -16.172 -39.719 0.188 1 97.69 205 GLU A C 1
ATOM 1621 O O . GLU A 1 205 ? -17.234 -40.031 0.725 1 97.69 205 GLU A O 1
ATOM 1626 N N . ALA A 1 206 ? -15.406 -38.812 0.631 1 97.5 206 ALA A N 1
ATOM 1627 C CA . ALA A 1 206 ? -15.805 -37.969 1.768 1 97.5 206 ALA A CA 1
ATOM 1628 C C . ALA A 1 206 ? -17.109 -37.219 1.479 1 97.5 206 ALA A C 1
ATOM 1630 O O . ALA A 1 206 ? -18 -37.156 2.334 1 97.5 206 ALA A O 1
ATOM 1631 N N . MET A 1 207 ? -17.25 -36.688 0.328 1 97.81 207 MET A N 1
ATOM 1632 C CA . MET A 1 207 ? -18.453 -35.938 -0.041 1 97.81 207 MET A CA 1
ATOM 1633 C C . MET A 1 207 ? -19.656 -36.875 -0.171 1 97.81 207 MET A C 1
ATOM 1635 O O . MET A 1 207 ? -20.75 -36.531 0.272 1 97.81 207 MET A O 1
ATOM 1639 N N . THR A 1 208 ? -19.422 -38.031 -0.79 1 97.25 208 THR A N 1
ATOM 1640 C CA . THR A 1 208 ? -20.469 -39.031 -0.941 1 97.25 208 THR A CA 1
ATOM 1641 C C . THR A 1 208 ? -20.969 -39.5 0.421 1 97.25 208 THR A C 1
ATOM 1643 O O . THR A 1 208 ? -22.172 -39.719 0.609 1 97.25 208 THR A O 1
ATOM 1646 N N . SER A 1 209 ? -20.078 -39.656 1.333 1 97.31 209 SER A N 1
ATOM 1647 C CA . SER A 1 209 ? -20.438 -40.125 2.67 1 97.31 209 SER A CA 1
ATOM 1648 C C . SER A 1 209 ? -21.359 -39.156 3.379 1 97.31 209 SER A C 1
ATOM 1650 O O . SER A 1 209 ? -22.094 -39.531 4.285 1 97.31 209 SER A O 1
ATOM 1652 N N . LEU A 1 210 ? -21.375 -37.938 3.008 1 96.69 210 LEU A N 1
ATOM 1653 C CA . LEU A 1 210 ? -22.234 -36.906 3.615 1 96.69 210 LEU A CA 1
ATOM 1654 C C . LEU A 1 210 ? -23.5 -36.719 2.787 1 96.69 210 LEU A C 1
ATOM 1656 O O . LEU A 1 210 ? -24.281 -35.812 3.059 1 96.69 210 LEU A O 1
ATOM 1660 N N . GLY A 1 211 ? -23.641 -37.469 1.699 1 95.69 211 GLY A N 1
ATOM 1661 C CA . GLY A 1 211 ? -24.844 -37.438 0.876 1 95.69 211 GLY A CA 1
ATOM 1662 C C . GLY A 1 211 ? -24.844 -36.281 -0.12 1 95.69 211 GLY A C 1
ATOM 1663 O O . GLY A 1 211 ? -25.891 -35.906 -0.647 1 95.69 211 GLY A O 1
ATOM 1664 N N . LEU A 1 212 ? -23.688 -35.75 -0.362 1 97.31 212 LEU A N 1
ATOM 1665 C CA . LEU A 1 212 ? -23.609 -34.625 -1.281 1 97.31 212 LEU A CA 1
ATOM 1666 C C . LEU A 1 212 ? -23.672 -35.094 -2.73 1 97.31 212 LEU A C 1
ATOM 1668 O O . LEU A 1 212 ? -23.109 -36.156 -3.068 1 97.31 212 LEU A O 1
ATOM 1672 N N . LYS A 1 213 ? -24.328 -34.406 -3.566 1 97.69 213 LYS A N 1
ATOM 1673 C CA . LYS A 1 213 ? -24.375 -34.656 -5 1 97.69 213 LYS A CA 1
ATOM 1674 C C . LYS A 1 213 ? -23.312 -33.875 -5.742 1 97.69 213 LYS A C 1
ATOM 1676 O O . LYS A 1 213 ? -23.609 -33.156 -6.711 1 97.69 213 LYS A O 1
ATOM 1681 N N . VAL A 1 214 ? -22.172 -33.938 -5.223 1 97.94 214 VAL A N 1
ATOM 1682 C CA . VAL A 1 214 ? -21.016 -33.219 -5.785 1 97.94 214 VAL A CA 1
ATOM 1683 C C . VAL A 1 214 ? -19.953 -34.25 -6.223 1 97.94 214 VAL A C 1
ATOM 1685 O O . VAL A 1 214 ? -19.703 -35.219 -5.52 1 97.94 214 VAL A O 1
ATOM 1688 N N . THR A 1 215 ? -19.438 -34.094 -7.434 1 97.12 215 THR A N 1
ATOM 1689 C CA . THR A 1 215 ? -18.391 -34.969 -7.926 1 97.12 215 THR A CA 1
ATOM 1690 C C . THR A 1 215 ? -17.172 -34.156 -8.406 1 97.12 215 THR A C 1
ATOM 1692 O O . THR A 1 215 ? -17.312 -33.25 -9.227 1 97.12 215 THR A O 1
ATOM 1695 N N . CYS A 1 216 ? -16.062 -34.5 -7.855 1 97.12 216 CYS A N 1
ATOM 1696 C CA . CYS A 1 216 ? -14.812 -33.906 -8.336 1 97.12 216 CYS A CA 1
ATOM 1697 C C . CYS A 1 216 ? -14.414 -34.469 -9.688 1 97.12 216 CYS A C 1
ATOM 1699 O O . CYS A 1 216 ? -14.195 -35.688 -9.797 1 97.12 216 CYS A O 1
ATOM 1701 N N . ARG A 1 217 ? -14.32 -33.594 -10.664 1 95.12 217 ARG A N 1
ATOM 1702 C CA . ARG A 1 217 ? -14.109 -34.062 -12.031 1 95.12 217 ARG A CA 1
ATOM 1703 C C . ARG A 1 217 ? -12.727 -33.688 -12.539 1 95.12 217 ARG A C 1
ATOM 1705 O O . ARG A 1 217 ? -12.25 -34.219 -13.539 1 95.12 217 ARG A O 1
ATOM 1712 N N . ALA A 1 218 ? -12.078 -32.812 -11.836 1 94.81 218 ALA A N 1
ATOM 1713 C CA . ALA A 1 218 ? -10.773 -32.344 -12.305 1 94.81 218 ALA A CA 1
ATOM 1714 C C . ALA A 1 218 ? -9.867 -31.984 -11.133 1 94.81 218 ALA A C 1
ATOM 1716 O O . ALA A 1 218 ? -10.312 -31.344 -10.172 1 94.81 218 ALA A O 1
ATOM 1717 N N . LEU A 1 219 ? -8.727 -32.469 -11.195 1 95.06 219 LEU A N 1
ATOM 1718 C CA . LEU A 1 219 ? -7.633 -32.062 -10.32 1 95.06 219 LEU A CA 1
ATOM 1719 C C . LEU A 1 219 ? -6.734 -31.047 -11.023 1 95.06 219 LEU A C 1
ATOM 1721 O O . LEU A 1 219 ? -6.215 -31.312 -12.109 1 95.06 219 LEU A O 1
ATOM 1725 N N . VAL A 1 220 ? -6.562 -29.875 -10.383 1 92.81 220 VAL A N 1
ATOM 1726 C CA . VAL A 1 220 ? -5.941 -28.766 -11.094 1 92.81 220 VAL A CA 1
ATOM 1727 C C . VAL A 1 220 ? -4.793 -28.188 -10.266 1 92.81 220 VAL A C 1
ATOM 1729 O O . VAL A 1 220 ? -4.914 -28.031 -9.055 1 92.81 220 VAL A O 1
ATOM 1732 N N . ASN A 1 221 ? -3.723 -27.969 -10.938 1 90.06 221 ASN A N 1
ATOM 1733 C CA . ASN A 1 221 ? -2.656 -27.188 -10.328 1 90.06 221 ASN A CA 1
ATOM 1734 C C . ASN A 1 221 ? -2.943 -25.688 -10.398 1 90.06 221 ASN A C 1
ATOM 1736 O O . ASN A 1 221 ? -3.676 -25.25 -11.281 1 90.06 221 ASN A O 1
ATOM 1740 N N . ASP A 1 222 ? -2.391 -24.922 -9.477 1 86.56 222 ASP A N 1
ATOM 1741 C CA . ASP A 1 222 ? -2.686 -23.5 -9.344 1 86.56 222 ASP A CA 1
ATOM 1742 C C . ASP A 1 222 ? -2.367 -22.75 -10.633 1 86.56 222 ASP A C 1
ATOM 1744 O O . ASP A 1 222 ? -3.143 -21.891 -11.07 1 86.56 222 ASP A O 1
ATOM 1748 N N . THR A 1 223 ? -1.272 -23.031 -11.242 1 92.31 223 THR A N 1
ATOM 1749 C CA . THR A 1 223 ? -0.865 -22.328 -12.453 1 92.31 223 THR A CA 1
ATOM 1750 C C . THR A 1 223 ? -1.81 -22.656 -13.602 1 92.31 223 THR A C 1
ATOM 1752 O O . THR A 1 223 ? -2.141 -21.766 -14.406 1 92.31 223 THR A O 1
ATOM 1755 N N . VAL A 1 224 ? -2.227 -23.891 -13.672 1 93.94 224 VAL A N 1
ATOM 1756 C CA . VAL A 1 224 ? -3.189 -24.297 -14.695 1 93.94 224 VAL A CA 1
ATOM 1757 C C . VAL A 1 224 ? -4.527 -23.609 -14.445 1 93.94 224 VAL A C 1
ATOM 1759 O O . VAL A 1 224 ? -5.199 -23.188 -15.383 1 93.94 224 VAL A O 1
ATOM 1762 N N . GLY A 1 225 ? -4.844 -23.562 -13.211 1 93.12 225 GLY A N 1
ATOM 1763 C CA . GLY A 1 225 ? -6.055 -22.844 -12.859 1 93.12 225 GLY A CA 1
ATOM 1764 C C . GLY A 1 225 ? -6.027 -21.391 -13.297 1 93.12 225 GLY A C 1
ATOM 1765 O O . GLY A 1 225 ? -7.012 -20.875 -13.836 1 93.12 225 GLY A O 1
ATOM 1766 N N . ALA A 1 226 ? -4.934 -20.75 -13.047 1 93.19 226 ALA A N 1
ATOM 1767 C CA . ALA A 1 226 ? -4.777 -19.359 -13.461 1 93.19 226 ALA A CA 1
ATOM 1768 C C . ALA A 1 226 ? -4.891 -19.219 -14.977 1 93.19 226 ALA A C 1
ATOM 1770 O O . ALA A 1 226 ? -5.531 -18.297 -15.477 1 93.19 226 ALA A O 1
ATOM 1771 N N . LEU A 1 227 ? -4.281 -20.094 -15.68 1 96.56 227 LEU A N 1
ATOM 1772 C CA . LEU A 1 227 ? -4.34 -20.125 -17.141 1 96.56 227 LEU A CA 1
ATOM 1773 C C . LEU A 1 227 ? -5.777 -20.297 -17.625 1 96.56 227 LEU A C 1
ATOM 1775 O O . LEU A 1 227 ? -6.25 -19.547 -18.469 1 96.56 227 LEU A O 1
ATOM 1779 N N . ALA A 1 228 ? -6.434 -21.25 -17.031 1 94.94 228 ALA A N 1
ATOM 1780 C CA . ALA A 1 228 ? -7.797 -21.562 -17.438 1 94.94 228 ALA A CA 1
ATOM 1781 C C . ALA A 1 228 ? -8.75 -20.406 -17.156 1 94.94 228 ALA A C 1
ATOM 1783 O O . ALA A 1 228 ? -9.664 -20.141 -17.938 1 94.94 228 ALA A O 1
ATOM 1784 N N . SER A 1 229 ? -8.555 -19.797 -16.031 1 92.62 229 SER A N 1
ATOM 1785 C CA . SER A 1 229 ? -9.391 -18.672 -15.656 1 92.62 229 SER A CA 1
ATOM 1786 C C . SER A 1 229 ? -9.352 -17.562 -16.703 1 92.62 229 SER A C 1
ATOM 1788 O O . SER A 1 229 ? -10.398 -17.062 -17.125 1 92.62 229 SER A O 1
ATOM 1790 N N . CYS A 1 230 ? -8.195 -17.266 -17.172 1 93.75 230 CYS A N 1
ATOM 1791 C CA . CYS A 1 230 ? -8.039 -16.219 -18.172 1 93.75 230 CYS A CA 1
ATOM 1792 C C . CYS A 1 230 ? -8.477 -16.703 -19.547 1 93.75 230 CYS A C 1
ATOM 1794 O O . CYS A 1 230 ? -9 -15.922 -20.359 1 93.75 230 CYS A O 1
ATOM 1796 N N . ALA A 1 231 ? -8.289 -17.938 -19.797 1 94.31 231 ALA A N 1
ATOM 1797 C CA . ALA A 1 231 ? -8.625 -18.516 -21.094 1 94.31 231 ALA A CA 1
ATOM 1798 C C . ALA A 1 231 ? -10.125 -18.422 -21.359 1 94.31 231 ALA A C 1
ATOM 1800 O O . ALA A 1 231 ? -10.555 -18.25 -22.516 1 94.31 231 ALA A O 1
ATOM 1801 N N . PHE A 1 232 ? -10.859 -18.484 -20.359 1 91.88 232 PHE A N 1
ATOM 1802 C CA . PHE A 1 232 ? -12.312 -18.375 -20.516 1 91.88 232 PHE A CA 1
ATOM 1803 C C . PHE A 1 232 ? -12.703 -17.047 -21.141 1 91.88 232 PHE A C 1
ATOM 1805 O O . PHE A 1 232 ? -13.602 -17 -21.984 1 91.88 232 PHE A O 1
ATOM 1812 N N . LEU A 1 233 ? -12.07 -15.984 -20.75 1 90.25 233 LEU A N 1
ATOM 1813 C CA . LEU A 1 233 ? -12.414 -14.648 -21.219 1 90.25 233 LEU A CA 1
ATOM 1814 C C . LEU A 1 233 ? -11.57 -14.266 -22.438 1 90.25 233 LEU A C 1
ATOM 1816 O O . LEU A 1 233 ? -11.969 -13.398 -23.219 1 90.25 233 LEU A O 1
ATOM 1820 N N . ASP A 1 234 ? -10.406 -14.93 -22.562 1 93.12 234 ASP A N 1
ATOM 1821 C CA . ASP A 1 234 ? -9.469 -14.633 -23.641 1 93.12 234 ASP A CA 1
ATOM 1822 C C . ASP A 1 234 ? -8.891 -15.914 -24.234 1 93.12 234 ASP A C 1
ATOM 1824 O O . ASP A 1 234 ? -7.883 -16.422 -23.75 1 93.12 234 ASP A O 1
ATOM 1828 N N . PRO A 1 235 ? -9.438 -16.281 -25.312 1 89.94 235 PRO A N 1
ATOM 1829 C CA . PRO A 1 235 ? -9.031 -17.562 -25.906 1 89.94 235 PRO A CA 1
ATOM 1830 C C . PRO A 1 235 ? -7.574 -17.562 -26.359 1 89.94 235 PRO A C 1
ATOM 1832 O O . PRO A 1 235 ? -7.023 -18.609 -26.688 1 89.94 235 PRO A O 1
ATOM 1835 N N . GLU A 1 236 ? -6.934 -16.422 -26.375 1 94.56 236 GLU A N 1
ATOM 1836 C CA . GLU A 1 236 ? -5.531 -16.344 -26.766 1 94.56 236 GLU A CA 1
ATOM 1837 C C . GLU A 1 236 ? -4.605 -16.703 -25.609 1 94.56 236 GLU A C 1
ATOM 1839 O O . GLU A 1 236 ? -3.385 -16.766 -25.781 1 94.56 236 GLU A O 1
ATOM 1844 N N . THR A 1 237 ? -5.184 -17.031 -24.5 1 96.56 237 THR A N 1
ATOM 1845 C CA . THR A 1 237 ? -4.375 -17.359 -23.328 1 96.56 237 THR A CA 1
ATOM 1846 C C . THR A 1 237 ? -3.711 -18.719 -23.5 1 96.56 237 THR A C 1
ATOM 1848 O O . THR A 1 237 ? -4.383 -19.719 -23.797 1 96.56 237 THR A O 1
ATOM 1851 N N . ALA A 1 238 ? -2.418 -18.75 -23.312 1 97.69 238 ALA A N 1
ATOM 1852 C CA . ALA A 1 238 ? -1.723 -20.016 -23.531 1 97.69 238 ALA A CA 1
ATOM 1853 C C . ALA A 1 238 ? -0.649 -20.25 -22.469 1 97.69 238 ALA A C 1
ATOM 1855 O O . ALA A 1 238 ? -0.014 -21.312 -22.438 1 97.69 238 ALA A O 1
ATOM 1856 N N . ILE A 1 239 ? -0.449 -19.312 -21.609 1 98.31 239 ILE A N 1
ATOM 1857 C CA . ILE A 1 239 ? 0.555 -19.422 -20.562 1 98.31 239 ILE A CA 1
ATOM 1858 C C . ILE A 1 239 ? -0.047 -18.969 -19.234 1 98.31 239 ILE A C 1
ATOM 1860 O O . ILE A 1 239 ? -0.835 -18.031 -19.188 1 98.31 239 ILE A O 1
ATOM 1864 N N . GLY A 1 240 ? 0.225 -19.703 -18.188 1 97.25 240 GLY A N 1
ATOM 1865 C CA . GLY A 1 240 ? -0.075 -19.312 -16.812 1 97.25 240 GLY A CA 1
ATOM 1866 C C . GLY A 1 240 ? 1.164 -19.141 -15.953 1 97.25 240 GLY A C 1
ATOM 1867 O O . GLY A 1 240 ? 2.109 -19.922 -16.062 1 97.25 240 GLY A O 1
ATOM 1868 N N . LEU A 1 241 ? 1.199 -18.062 -15.188 1 97.44 241 LEU A N 1
ATOM 1869 C CA . LEU A 1 241 ? 2.311 -17.781 -14.281 1 97.44 241 LEU A CA 1
ATOM 1870 C C . LEU A 1 241 ? 1.804 -17.438 -12.883 1 97.44 241 LEU A C 1
ATOM 1872 O O . LEU A 1 241 ? 0.838 -16.688 -12.742 1 97.44 241 LEU A O 1
ATOM 1876 N N . ILE A 1 242 ? 2.379 -18.078 -11.93 1 93.19 242 ILE A N 1
ATOM 1877 C CA . ILE A 1 242 ? 2.193 -17.672 -10.539 1 93.19 242 ILE A CA 1
ATOM 1878 C C . ILE A 1 242 ? 3.498 -17.109 -9.984 1 93.19 242 ILE A C 1
ATOM 1880 O O . ILE A 1 242 ? 4.543 -17.766 -10.062 1 93.19 242 ILE A O 1
ATOM 1884 N N . VAL A 1 243 ? 3.436 -15.914 -9.531 1 94.38 243 VAL A N 1
ATOM 1885 C CA . VAL A 1 243 ? 4.613 -15.312 -8.914 1 94.38 243 VAL A CA 1
ATOM 1886 C C . VAL A 1 243 ? 4.207 -14.578 -7.633 1 94.38 243 VAL A C 1
ATOM 1888 O O . VAL A 1 243 ? 3.861 -13.398 -7.672 1 94.38 243 VAL A O 1
ATOM 1891 N N . GLY A 1 244 ? 4.262 -15.188 -6.543 1 89.75 244 GLY A N 1
ATOM 1892 C CA . GLY A 1 244 ? 3.91 -14.719 -5.215 1 89.75 244 GLY A CA 1
ATOM 1893 C C . GLY A 1 244 ? 4.762 -15.336 -4.121 1 89.75 244 GLY A C 1
ATOM 1894 O O . GLY A 1 244 ? 5.988 -15.258 -4.164 1 89.75 244 GLY A O 1
ATOM 1895 N N . THR A 1 245 ? 4.055 -16.031 -3.232 1 82.88 245 THR A N 1
ATOM 1896 C CA . THR A 1 245 ? 4.848 -16.75 -2.242 1 82.88 245 THR A CA 1
ATOM 1897 C C . THR A 1 245 ? 5.828 -17.703 -2.924 1 82.88 245 THR A C 1
ATOM 1899 O O . THR A 1 245 ? 7.027 -17.688 -2.627 1 82.88 245 THR A O 1
ATOM 1902 N N . GLY A 1 246 ? 5.273 -18.531 -3.754 1 87.38 246 GLY A N 1
ATOM 1903 C CA . GLY A 1 246 ? 6.082 -19.344 -4.645 1 87.38 246 GLY A CA 1
ATOM 1904 C C . GLY A 1 246 ? 5.938 -18.953 -6.105 1 87.38 246 GLY A C 1
ATOM 1905 O O . GLY A 1 246 ? 5.465 -17.859 -6.418 1 87.38 246 GLY A O 1
ATOM 1906 N N . THR A 1 247 ? 6.484 -19.781 -6.934 1 93 247 THR A N 1
ATOM 1907 C CA . THR A 1 247 ? 6.359 -19.516 -8.359 1 93 247 THR A CA 1
ATOM 1908 C C . THR A 1 247 ? 6.211 -20.812 -9.141 1 93 247 THR A C 1
ATOM 1910 O O . THR A 1 247 ? 6.594 -21.875 -8.656 1 93 247 THR A O 1
ATOM 1913 N N . ASN A 1 248 ? 5.457 -20.672 -10.172 1 92.62 248 ASN A N 1
ATOM 1914 C CA . ASN A 1 248 ? 5.297 -21.766 -11.133 1 92.62 248 ASN A CA 1
ATOM 1915 C C . ASN A 1 248 ? 4.75 -21.266 -12.469 1 92.62 248 ASN A C 1
ATOM 1917 O O . ASN A 1 248 ? 4.348 -20.109 -12.578 1 92.62 248 ASN A O 1
ATOM 1921 N N . ALA A 1 249 ? 4.895 -22.141 -13.477 1 96.38 249 ALA A N 1
ATOM 1922 C CA . ALA A 1 249 ? 4.363 -21.781 -14.789 1 96.38 249 ALA A CA 1
ATOM 1923 C C . ALA A 1 249 ? 3.781 -22.984 -15.5 1 96.38 249 ALA A C 1
ATOM 1925 O O . ALA A 1 249 ? 4.195 -24.125 -15.242 1 96.38 249 ALA A O 1
ATOM 1926 N N . ALA A 1 250 ? 2.822 -22.75 -16.266 1 96.38 250 ALA A N 1
ATOM 1927 C CA . ALA A 1 250 ? 2.211 -23.734 -17.156 1 96.38 250 ALA A CA 1
ATOM 1928 C C . ALA A 1 250 ? 1.995 -23.156 -18.547 1 96.38 250 ALA A C 1
ATOM 1930 O O . ALA A 1 250 ? 1.912 -21.938 -18.719 1 96.38 250 ALA A O 1
ATOM 1931 N N . TYR A 1 251 ? 1.96 -24 -19.578 1 98.19 251 TYR A N 1
ATOM 1932 C CA . TYR A 1 251 ? 1.771 -23.516 -20.938 1 98.19 251 TYR A CA 1
ATOM 1933 C C . TYR A 1 251 ? 1.205 -24.609 -21.828 1 98.19 251 TYR A C 1
ATOM 1935 O O . TYR A 1 251 ? 1.271 -25.797 -21.484 1 98.19 251 TYR A O 1
ATOM 1943 N N . VAL A 1 252 ? 0.667 -24.203 -22.938 1 97.12 252 VAL A N 1
ATOM 1944 C CA . VAL A 1 252 ? 0.138 -25.141 -23.922 1 97.12 252 VAL A CA 1
ATOM 1945 C C . VAL A 1 252 ? 1.271 -25.656 -24.812 1 97.12 252 VAL A C 1
ATOM 1947 O O . VAL A 1 252 ? 1.959 -24.859 -25.469 1 97.12 252 VAL A O 1
ATOM 1950 N N . GLU A 1 253 ? 1.44 -26.906 -24.859 1 95.94 253 GLU A N 1
ATOM 1951 C CA . GLU A 1 253 ? 2.482 -27.531 -25.656 1 95.94 253 GLU A CA 1
ATOM 1952 C C . GLU A 1 253 ? 1.881 -28.438 -26.734 1 95.94 253 GLU A C 1
ATOM 1954 O O . GLU A 1 253 ? 0.901 -29.141 -26.484 1 95.94 253 GLU A O 1
ATOM 1959 N N . GLN A 1 254 ? 2.459 -28.297 -27.938 1 94.25 254 GLN A N 1
ATOM 1960 C CA . GLN A 1 254 ? 2.076 -29.234 -28.984 1 94.25 254 GLN A CA 1
ATOM 1961 C C . GLN A 1 254 ? 2.629 -30.625 -28.719 1 94.25 254 GLN A C 1
ATOM 1963 O O . GLN A 1 254 ? 3.768 -30.766 -28.266 1 94.25 254 GLN A O 1
ATOM 1968 N N . LEU A 1 255 ? 1.845 -31.625 -29.016 1 93.75 255 LEU A N 1
ATOM 1969 C CA . LEU A 1 255 ? 2.254 -33 -28.734 1 93.75 255 LEU A CA 1
ATOM 1970 C C . LEU A 1 255 ? 3.42 -33.406 -29.625 1 93.75 255 LEU A C 1
ATOM 1972 O O . LEU A 1 255 ? 4.18 -34.312 -29.266 1 93.75 255 LEU A O 1
ATOM 1976 N N . SER A 1 256 ? 3.598 -32.812 -30.75 1 91.88 256 SER A N 1
ATOM 1977 C CA . SER A 1 256 ? 4.738 -33.062 -31.609 1 91.88 256 SER A CA 1
ATOM 1978 C C . SER A 1 256 ? 6.055 -32.75 -30.922 1 91.88 256 SER A C 1
ATOM 1980 O O . SER A 1 256 ? 7.09 -33.344 -31.234 1 91.88 256 SER A O 1
ATOM 1982 N N . ALA A 1 257 ? 5.992 -31.859 -29.938 1 91.19 257 ALA A N 1
ATOM 1983 C CA . ALA A 1 257 ? 7.184 -31.469 -29.188 1 91.19 257 ALA A CA 1
ATOM 1984 C C . ALA A 1 257 ? 7.273 -32.219 -27.859 1 91.19 257 ALA A C 1
ATOM 1986 O O . ALA A 1 257 ? 8.266 -32.125 -27.141 1 91.19 257 ALA A O 1
ATOM 1987 N N . ALA A 1 258 ? 6.277 -32.969 -27.531 1 92.06 258 ALA A N 1
ATOM 1988 C CA . ALA A 1 258 ? 6.215 -33.75 -26.312 1 92.06 258 ALA A CA 1
ATOM 1989 C C . ALA A 1 258 ? 5.879 -35.219 -26.625 1 92.06 258 ALA A C 1
ATOM 1991 O O . ALA A 1 258 ? 4.859 -35.75 -26.172 1 92.06 258 ALA A O 1
ATOM 1992 N N . LYS A 1 259 ? 6.766 -35.906 -27.188 1 90.12 259 LYS A N 1
ATOM 1993 C CA . LYS A 1 259 ? 6.508 -37.219 -27.781 1 90.12 259 LYS A CA 1
ATOM 1994 C C . LYS A 1 259 ? 6.355 -38.281 -26.719 1 90.12 259 LYS A C 1
ATOM 1996 O O . LYS A 1 259 ? 5.723 -39.312 -26.953 1 90.12 259 LYS A O 1
ATOM 2001 N N . LYS A 1 260 ? 6.883 -37.969 -25.609 1 91.5 260 LYS A N 1
ATOM 2002 C CA . LYS A 1 260 ? 6.84 -38.969 -24.547 1 91.5 260 LYS A CA 1
ATOM 2003 C C . LYS A 1 260 ? 5.488 -38.969 -23.828 1 91.5 260 LYS A C 1
ATOM 2005 O O . LYS A 1 260 ? 5.164 -39.906 -23.094 1 91.5 260 LYS A O 1
ATOM 2010 N N . ILE A 1 261 ? 4.707 -37.969 -24.109 1 92.19 261 ILE A N 1
ATOM 2011 C CA . ILE A 1 261 ? 3.342 -37.938 -23.594 1 92.19 261 ILE A CA 1
ATOM 2012 C C . ILE A 1 261 ? 2.416 -38.688 -24.547 1 92.19 261 ILE A C 1
ATOM 2014 O O . ILE A 1 261 ? 2.033 -38.156 -25.594 1 92.19 261 ILE A O 1
ATOM 2018 N N . THR A 1 262 ? 2.02 -39.938 -24.125 1 89.44 262 THR A N 1
ATOM 2019 C CA . THR A 1 262 ? 1.291 -40.781 -25.062 1 89.44 262 THR A CA 1
ATOM 2020 C C . THR A 1 262 ? -0.051 -41.219 -24.469 1 89.44 262 THR A C 1
ATOM 2022 O O . THR A 1 262 ? -0.864 -41.844 -25.141 1 89.44 262 THR A O 1
ATOM 2025 N N . ASP A 1 263 ? -0.286 -40.906 -23.281 1 88.75 263 ASP A N 1
ATOM 2026 C CA . ASP A 1 263 ? -1.475 -41.375 -22.578 1 88.75 263 ASP A CA 1
ATOM 2027 C C . ASP A 1 263 ? -2.604 -40.344 -22.656 1 88.75 263 ASP A C 1
ATOM 2029 O O . ASP A 1 263 ? -3.184 -39.969 -21.625 1 88.75 263 ASP A O 1
ATOM 2033 N N . LEU A 1 264 ? -2.926 -39.875 -23.844 1 91.06 264 LEU A N 1
ATOM 2034 C CA . LEU A 1 264 ? -4.004 -38.938 -24.109 1 91.06 264 LEU A CA 1
ATOM 2035 C C . LEU A 1 264 ? -4.961 -39.469 -25.172 1 91.06 264 LEU A C 1
ATOM 2037 O O . LEU A 1 264 ? -4.633 -40.438 -25.875 1 91.06 264 LEU A O 1
ATOM 2041 N N . PRO A 1 265 ? -6.234 -38.906 -25.141 1 84.5 265 PRO A N 1
ATOM 2042 C CA . PRO A 1 265 ? -7.168 -39.344 -26.172 1 84.5 265 PRO A CA 1
ATOM 2043 C C . PRO A 1 265 ? -6.594 -39.219 -27.578 1 84.5 265 PRO A C 1
ATOM 2045 O O . PRO A 1 265 ? -5.73 -38.375 -27.828 1 84.5 265 PRO A O 1
ATOM 2048 N N . LYS A 1 266 ? -7.277 -40 -28.438 1 83.94 266 LYS A N 1
ATOM 2049 C CA . LYS A 1 266 ? -6.848 -39.969 -29.828 1 83.94 266 LYS A CA 1
ATOM 2050 C C . LYS A 1 266 ? -7.117 -38.625 -30.469 1 83.94 266 LYS A C 1
ATOM 2052 O O . LYS A 1 266 ? -8.102 -37.969 -30.125 1 83.94 266 LYS A O 1
ATOM 2057 N N . ASN A 1 267 ? -6.289 -37.969 -31.188 1 85.19 267 ASN A N 1
ATOM 2058 C CA . ASN A 1 267 ? -6.449 -36.75 -31.969 1 85.19 267 ASN A CA 1
ATOM 2059 C C . ASN A 1 267 ? -6.082 -35.5 -31.156 1 85.19 267 ASN A C 1
ATOM 2061 O O . ASN A 1 267 ? -6.27 -34.375 -31.625 1 85.19 267 ASN A O 1
ATOM 2065 N N . THR A 1 268 ? -5.762 -35.844 -29.891 1 90.25 268 THR A N 1
ATOM 2066 C CA . THR A 1 268 ? -5.293 -34.688 -29.125 1 90.25 268 THR A CA 1
ATOM 2067 C C . THR A 1 268 ? -4.086 -34.031 -29.797 1 90.25 268 THR A C 1
ATOM 2069 O O . THR A 1 268 ? -3.174 -34.75 -30.25 1 90.25 268 THR A O 1
ATOM 2072 N N . GLN A 1 269 ? -4.117 -32.688 -29.938 1 91.31 269 GLN A N 1
ATOM 2073 C CA . GLN A 1 269 ? -3.039 -32 -30.625 1 91.31 269 GLN A CA 1
ATOM 2074 C C . GLN A 1 269 ? -2.111 -31.297 -29.641 1 91.31 269 GLN A C 1
ATOM 2076 O O . GLN A 1 269 ? -0.935 -31.078 -29.938 1 91.31 269 GLN A O 1
ATOM 2081 N N . SER A 1 270 ? -2.697 -30.906 -28.547 1 94.44 270 SER A N 1
ATOM 2082 C CA . SER A 1 270 ? -1.92 -30.156 -27.562 1 94.44 270 SER A CA 1
ATOM 2083 C C . SER A 1 270 ? -2.369 -30.469 -26.141 1 94.44 270 SER A C 1
ATOM 2085 O O . SER A 1 270 ? -3.439 -31.047 -25.938 1 94.44 270 SER A O 1
ATOM 2087 N N . VAL A 1 271 ? -1.537 -30.172 -25.203 1 96.06 271 VAL A N 1
ATOM 2088 C CA . VAL A 1 271 ? -1.824 -30.375 -23.797 1 96.06 271 VAL A CA 1
ATOM 2089 C C . VAL A 1 271 ? -1.153 -29.297 -22.953 1 96.06 271 VAL A C 1
ATOM 2091 O O . VAL A 1 271 ? -0.13 -28.734 -23.359 1 96.06 271 VAL A O 1
ATOM 2094 N N . VAL A 1 272 ? -1.763 -28.938 -21.875 1 96.19 272 VAL A N 1
ATOM 2095 C CA . VAL A 1 272 ? -1.14 -28 -20.953 1 96.19 272 VAL A CA 1
ATOM 2096 C C . VAL A 1 272 ? -0.099 -28.719 -20.109 1 96.19 272 VAL A C 1
ATOM 2098 O O . VAL A 1 272 ? -0.384 -29.766 -19.516 1 96.19 272 VAL A O 1
ATOM 2101 N N . ILE A 1 273 ? 1.06 -28.188 -20.031 1 95.94 273 ILE A N 1
ATOM 2102 C CA . ILE A 1 273 ? 2.148 -28.75 -19.234 1 95.94 273 ILE A CA 1
ATOM 2103 C C . ILE A 1 273 ? 2.449 -27.859 -18.047 1 95.94 273 ILE A C 1
ATOM 2105 O O . ILE A 1 273 ? 2.535 -26.625 -18.188 1 95.94 273 ILE A O 1
ATOM 2109 N N . ASN A 1 274 ? 2.484 -28.406 -16.906 1 93.94 274 ASN A N 1
ATOM 2110 C CA . ASN A 1 274 ? 3.014 -27.734 -15.719 1 93.94 274 ASN A CA 1
ATOM 2111 C C . ASN A 1 274 ? 4.527 -27.906 -15.602 1 93.94 274 ASN A C 1
ATOM 2113 O O . ASN A 1 274 ? 5.02 -29.016 -15.43 1 93.94 274 ASN A O 1
ATOM 2117 N N . ILE A 1 275 ? 5.273 -26.875 -15.547 1 94.25 275 ILE A N 1
ATOM 2118 C CA . ILE A 1 275 ? 6.723 -26.922 -15.734 1 94.25 275 ILE A CA 1
ATOM 2119 C C . ILE A 1 275 ? 7.402 -27.219 -14.398 1 94.25 275 ILE A C 1
ATOM 2121 O O . ILE A 1 275 ? 8.484 -27.812 -14.359 1 94.25 275 ILE A O 1
ATOM 2125 N N . GLU A 1 276 ? 6.812 -26.766 -13.336 1 89.44 276 GLU A N 1
ATOM 2126 C CA . GLU A 1 276 ? 7.492 -26.766 -12.039 1 89.44 276 GLU A CA 1
ATOM 2127 C C . GLU A 1 276 ? 8.836 -26.047 -12.125 1 89.44 276 GLU A C 1
ATOM 2129 O O . GLU A 1 276 ? 9.867 -26.594 -11.734 1 89.44 276 GLU A O 1
ATOM 2134 N N . TRP A 1 277 ? 8.812 -24.828 -12.57 1 94.56 277 TRP A N 1
ATOM 2135 C CA . TRP A 1 277 ? 10.07 -24.203 -12.961 1 94.56 277 TRP A CA 1
ATOM 2136 C C . TRP A 1 277 ? 10.805 -23.641 -11.742 1 94.56 277 TRP A C 1
ATOM 2138 O O . TRP A 1 277 ? 11.93 -23.156 -11.859 1 94.56 277 TRP A O 1
ATOM 2148 N N . GLY A 1 278 ? 10.227 -23.766 -10.555 1 94.19 278 GLY A N 1
ATOM 2149 C CA . GLY A 1 278 ? 10.953 -23.422 -9.352 1 94.19 278 GLY A CA 1
ATOM 2150 C C . GLY A 1 278 ? 12.25 -24.172 -9.195 1 94.19 278 GLY A C 1
ATOM 2151 O O . GLY A 1 278 ? 13.203 -23.688 -8.578 1 94.19 278 GLY A O 1
ATOM 2152 N N . ALA A 1 279 ? 12.328 -25.328 -9.758 1 93.56 279 ALA A N 1
ATOM 2153 C CA . ALA A 1 279 ? 13.484 -26.219 -9.625 1 93.56 279 ALA A CA 1
ATOM 2154 C C . ALA A 1 279 ? 14.562 -25.875 -10.641 1 93.56 279 ALA A C 1
ATOM 2156 O O . ALA A 1 279 ? 15.664 -26.422 -10.602 1 93.56 279 ALA A O 1
ATOM 2157 N N . PHE A 1 280 ? 14.273 -24.938 -11.523 1 96.62 280 PHE A N 1
ATOM 2158 C CA . PHE A 1 280 ? 15.227 -24.531 -12.547 1 96.62 280 PHE A CA 1
ATOM 2159 C C . PHE A 1 280 ? 16.531 -24.078 -11.914 1 96.62 280 PHE A C 1
ATOM 2161 O O . PHE A 1 280 ? 16.547 -23.219 -11.031 1 96.62 280 PHE A O 1
ATOM 2168 N N . GLY A 1 281 ? 17.656 -24.75 -12.266 1 96.62 281 GLY A N 1
ATOM 2169 C CA . GLY A 1 281 ? 18.984 -24.375 -11.773 1 96.62 281 GLY A CA 1
ATOM 2170 C C . GLY A 1 281 ? 19.484 -25.281 -10.672 1 96.62 281 GLY A C 1
ATOM 2171 O O . GLY A 1 281 ? 20.594 -25.109 -10.18 1 96.62 281 GLY A O 1
ATOM 2172 N N . GLU A 1 282 ? 18.766 -26.312 -10.328 1 94.69 282 GLU A N 1
ATOM 2173 C CA . GLU A 1 282 ? 19.125 -27.188 -9.227 1 94.69 282 GLU A CA 1
ATOM 2174 C C . GLU A 1 282 ? 20.438 -27.906 -9.508 1 94.69 282 GLU A C 1
ATOM 2176 O O . GLU A 1 282 ? 21.172 -28.266 -8.586 1 94.69 282 GLU A O 1
ATOM 2181 N N . HIS A 1 283 ? 20.703 -28.141 -10.734 1 95.38 283 HIS A N 1
ATOM 2182 C CA . HIS A 1 283 ? 21.938 -28.859 -11.07 1 95.38 283 HIS A CA 1
ATOM 2183 C C . HIS A 1 283 ? 23 -27.906 -11.609 1 95.38 283 HIS A C 1
ATOM 2185 O O . HIS A 1 283 ? 23.859 -28.312 -12.398 1 95.38 283 HIS A O 1
ATOM 2191 N N . GLY A 1 284 ? 22.859 -26.562 -11.422 1 95.25 284 GLY A N 1
ATOM 2192 C CA . GLY A 1 284 ? 23.969 -25.641 -11.531 1 95.25 284 GLY A CA 1
ATOM 2193 C C . GLY A 1 284 ? 23.922 -24.766 -12.773 1 95.25 284 GLY A C 1
ATOM 2194 O O . GLY A 1 284 ? 24.766 -23.906 -12.977 1 95.25 284 GLY A O 1
ATOM 2195 N N . CYS A 1 285 ? 22.938 -24.891 -13.57 1 95.88 285 CYS A N 1
ATOM 2196 C CA . CYS A 1 285 ? 22.938 -24.156 -14.836 1 95.88 285 CYS A CA 1
ATOM 2197 C C . CYS A 1 285 ? 22.719 -22.672 -14.594 1 95.88 285 CYS A C 1
ATOM 2199 O O . CYS A 1 285 ? 22.969 -21.844 -15.484 1 95.88 285 CYS A O 1
ATOM 2201 N N . LEU A 1 286 ? 22.297 -22.281 -13.406 1 97.12 286 LEU A N 1
ATOM 2202 C CA . LEU A 1 286 ? 22.078 -20.875 -13.109 1 97.12 286 LEU A CA 1
ATOM 2203 C C . LEU A 1 286 ? 23.172 -20.328 -12.203 1 97.12 286 LEU A C 1
ATOM 2205 O O . LEU A 1 286 ? 23.109 -19.188 -11.758 1 97.12 286 LEU A O 1
ATOM 2209 N N . ASP A 1 287 ? 24.234 -21.062 -11.945 1 96.88 287 ASP A N 1
ATOM 2210 C CA . ASP A 1 287 ? 25.281 -20.703 -10.992 1 96.88 287 ASP A CA 1
ATOM 2211 C C . ASP A 1 287 ? 25.906 -19.359 -11.344 1 96.88 287 ASP A C 1
ATOM 2213 O O . ASP A 1 287 ? 26.25 -18.578 -10.453 1 96.88 287 ASP A O 1
ATOM 2217 N N . GLU A 1 288 ? 26.094 -19.094 -12.57 1 96.69 288 GLU A N 1
ATOM 2218 C CA . GLU A 1 288 ? 26.766 -17.859 -12.992 1 96.69 288 GLU A CA 1
ATOM 2219 C C . GLU A 1 288 ? 25.906 -16.625 -12.68 1 96.69 288 GLU A C 1
ATOM 2221 O O . GLU A 1 288 ? 26.422 -15.508 -12.656 1 96.69 288 GLU A O 1
ATOM 2226 N N . PHE A 1 289 ? 24.641 -16.859 -12.391 1 97.75 289 PHE A N 1
ATOM 2227 C CA . PHE A 1 289 ? 23.734 -15.75 -12.133 1 97.75 289 PHE A CA 1
ATOM 2228 C C . PHE A 1 289 ? 23.438 -15.625 -10.648 1 97.75 289 PHE A C 1
ATOM 2230 O O . PHE A 1 289 ? 22.641 -14.773 -10.234 1 97.75 289 PHE A O 1
ATOM 2237 N N . THR A 1 290 ? 24.016 -16.469 -9.828 1 97.38 290 THR A N 1
ATOM 2238 C CA . THR A 1 290 ? 23.75 -16.531 -8.398 1 97.38 290 THR A CA 1
ATOM 2239 C C . THR A 1 290 ? 24.688 -15.602 -7.633 1 97.38 290 THR A C 1
ATOM 2241 O O . THR A 1 290 ? 25.875 -15.484 -7.977 1 97.38 290 THR A O 1
ATOM 2244 N N . THR A 1 291 ? 24.156 -14.953 -6.633 1 98.12 291 THR A N 1
ATOM 2245 C CA . THR A 1 291 ? 24.953 -14.102 -5.754 1 98.12 291 THR A CA 1
ATOM 2246 C C . THR A 1 291 ? 25.219 -14.797 -4.418 1 98.12 291 THR A C 1
ATOM 2248 O O . THR A 1 291 ? 24.672 -15.875 -4.164 1 98.12 291 THR A O 1
ATOM 2251 N N . GLU A 1 292 ? 26.094 -14.156 -3.604 1 98 292 GLU A N 1
ATOM 2252 C CA . GLU A 1 292 ? 26.344 -14.688 -2.268 1 98 292 GLU A CA 1
ATOM 2253 C C . GLU A 1 292 ? 25.062 -14.68 -1.424 1 98 292 GLU A C 1
ATOM 2255 O O . GLU A 1 292 ? 24.875 -15.547 -0.567 1 98 292 GLU A O 1
ATOM 2260 N N . PHE A 1 293 ? 24.203 -13.805 -1.681 1 98.5 293 PHE A N 1
ATOM 2261 C CA . PHE A 1 293 ? 22.969 -13.68 -0.917 1 98.5 293 PHE A CA 1
ATOM 2262 C C . PHE A 1 293 ? 21.984 -14.797 -1.28 1 98.5 293 PHE A C 1
ATOM 2264 O O . PHE A 1 293 ? 21.266 -15.305 -0.418 1 98.5 293 PHE A O 1
ATOM 2271 N N . ASP A 1 294 ? 21.953 -15.164 -2.578 1 98.25 294 ASP A N 1
ATOM 2272 C CA . ASP A 1 294 ? 21.172 -16.328 -2.984 1 98.25 294 ASP A CA 1
ATOM 2273 C C . ASP A 1 294 ? 21.641 -17.578 -2.252 1 98.25 294 ASP A C 1
ATOM 2275 O O . ASP A 1 294 ? 20.828 -18.406 -1.816 1 98.25 294 ASP A O 1
ATOM 2279 N N . SER A 1 295 ? 22.938 -17.703 -2.182 1 97.56 295 SER A N 1
ATOM 2280 C CA . SER A 1 295 ? 23.531 -18.859 -1.519 1 97.56 295 SER A CA 1
ATOM 2281 C C . SER A 1 295 ? 23.156 -18.906 -0.043 1 97.56 295 SER A C 1
ATOM 2283 O O . SER A 1 295 ? 22.844 -19.969 0.49 1 97.56 295 SER A O 1
ATOM 2285 N N . LEU A 1 296 ? 23.172 -17.781 0.593 1 97.44 296 LEU A N 1
ATOM 2286 C CA . LEU A 1 296 ? 22.797 -17.703 2.002 1 97.44 296 LEU A CA 1
ATOM 2287 C C . LEU A 1 296 ? 21.344 -18.094 2.199 1 97.44 296 LEU A C 1
ATOM 2289 O O . LEU A 1 296 ? 21.016 -18.844 3.123 1 97.44 296 LEU A O 1
ATOM 2293 N N . VAL A 1 297 ? 20.453 -17.594 1.329 1 97.12 297 VAL A N 1
ATOM 2294 C CA . VAL A 1 297 ? 19.031 -17.922 1.398 1 97.12 297 VAL A CA 1
ATOM 2295 C C . VAL A 1 297 ? 18.844 -19.422 1.225 1 97.12 297 VAL A C 1
ATOM 2297 O O . VAL A 1 297 ? 18.047 -20.047 1.948 1 97.12 297 VAL A O 1
ATOM 2300 N N . ASP A 1 298 ? 19.562 -20.016 0.298 1 95.69 298 ASP A N 1
ATOM 2301 C CA . ASP A 1 298 ? 19.453 -21.438 0.027 1 95.69 298 ASP A CA 1
ATOM 2302 C C . ASP A 1 298 ? 19.906 -22.266 1.223 1 95.69 298 ASP A C 1
ATOM 2304 O O . ASP A 1 298 ? 19.219 -23.188 1.652 1 95.69 298 ASP A O 1
ATOM 2308 N N . ILE A 1 299 ? 21.031 -21.906 1.8 1 95.44 299 ILE A N 1
ATOM 2309 C CA . ILE A 1 299 ? 21.641 -22.641 2.904 1 95.44 299 ILE A CA 1
ATOM 2310 C C . ILE A 1 299 ? 20.703 -22.625 4.113 1 95.44 299 ILE A C 1
ATOM 2312 O O . ILE A 1 299 ? 20.562 -23.625 4.824 1 95.44 299 ILE A O 1
ATOM 2316 N N . GLU A 1 300 ? 20.016 -21.547 4.273 1 93.5 300 GLU A N 1
ATOM 2317 C CA . GLU A 1 300 ? 19.172 -21.359 5.457 1 93.5 300 GLU A CA 1
ATOM 2318 C C . GLU A 1 300 ? 17.766 -21.875 5.219 1 93.5 300 GLU A C 1
ATOM 2320 O O . GLU A 1 300 ? 16.953 -21.969 6.152 1 93.5 300 GLU A O 1
ATOM 2325 N N . SER A 1 301 ? 17.5 -22.25 4.023 1 90 301 SER A N 1
ATOM 2326 C CA . SER A 1 301 ? 16.172 -22.75 3.711 1 90 301 SER A CA 1
ATOM 2327 C C . SER A 1 301 ? 15.961 -24.156 4.254 1 90 301 SER A C 1
ATOM 2329 O O . SER A 1 301 ? 16.906 -24.781 4.727 1 90 301 SER A O 1
ATOM 2331 N N . LEU A 1 302 ? 14.75 -24.688 4.168 1 82.31 302 LEU A N 1
ATOM 2332 C CA . LEU A 1 302 ? 14.383 -26.016 4.656 1 82.31 302 LEU A CA 1
ATOM 2333 C C . LEU A 1 302 ? 15.023 -27.094 3.799 1 82.31 302 LEU A C 1
ATOM 2335 O O . LEU A 1 302 ? 15.375 -28.172 4.305 1 82.31 302 LEU A O 1
ATOM 2339 N N . ASN A 1 303 ? 15.117 -26.844 2.438 1 86.75 303 ASN A N 1
ATOM 2340 C CA . ASN A 1 303 ? 15.695 -27.812 1.502 1 86.75 303 ASN A CA 1
ATOM 2341 C C . ASN A 1 303 ? 16.797 -27.188 0.656 1 86.75 303 ASN A C 1
ATOM 2343 O O . ASN A 1 303 ? 16.578 -26.859 -0.515 1 86.75 303 ASN A O 1
ATOM 2347 N N . PRO A 1 304 ? 17.953 -27.141 1.247 1 93.44 304 PRO A N 1
ATOM 2348 C CA . PRO A 1 304 ? 19.047 -26.562 0.475 1 93.44 304 PRO A CA 1
ATOM 2349 C C . PRO A 1 304 ? 19.281 -27.281 -0.851 1 93.44 304 PRO A C 1
ATOM 2351 O O . PRO A 1 304 ? 19.219 -28.516 -0.911 1 93.44 304 PRO A O 1
ATOM 2354 N N . GLY A 1 305 ? 19.5 -26.547 -1.85 1 93.38 305 GLY A N 1
ATOM 2355 C CA . GLY A 1 305 ? 19.781 -27.109 -3.16 1 93.38 305 GLY A CA 1
ATOM 2356 C C . GLY A 1 305 ? 18.547 -27.344 -3.998 1 93.38 305 GLY A C 1
ATOM 2357 O O . GLY A 1 305 ? 18.641 -27.609 -5.199 1 93.38 305 GLY A O 1
ATOM 2358 N N . LYS A 1 306 ? 17.406 -27.203 -3.404 1 91.75 306 LYS A N 1
ATOM 2359 C CA . LYS A 1 306 ? 16.156 -27.406 -4.113 1 91.75 306 LYS A CA 1
ATOM 2360 C C . LYS A 1 306 ? 15.445 -26.094 -4.391 1 91.75 306 LYS A C 1
ATOM 2362 O O . LYS A 1 306 ? 15.656 -25.109 -3.682 1 91.75 306 LYS A O 1
ATOM 2367 N N . GLN A 1 307 ? 14.656 -26.047 -5.453 1 92.69 307 GLN A N 1
ATOM 2368 C CA . GLN A 1 307 ? 13.836 -24.891 -5.809 1 92.69 307 GLN A CA 1
ATOM 2369 C C . GLN A 1 307 ? 14.688 -23.625 -5.914 1 92.69 307 GLN A C 1
ATOM 2371 O O . GLN A 1 307 ? 14.352 -22.594 -5.32 1 92.69 307 GLN A O 1
ATOM 2376 N N . THR A 1 308 ? 15.766 -23.766 -6.629 1 95.44 308 THR A N 1
ATOM 2377 C CA . THR A 1 308 ? 16.75 -22.703 -6.723 1 95.44 308 THR A CA 1
ATOM 2378 C C . THR A 1 308 ? 16.156 -21.484 -7.414 1 95.44 308 THR A C 1
ATOM 2380 O O . THR A 1 308 ? 16.344 -20.344 -6.953 1 95.44 308 THR A O 1
ATOM 2383 N N . PHE A 1 309 ? 15.438 -21.672 -8.492 1 96.69 309 PHE A N 1
ATOM 2384 C CA . PHE A 1 309 ? 14.844 -20.578 -9.234 1 96.69 309 PHE A CA 1
ATOM 2385 C C . PHE A 1 309 ? 13.797 -19.859 -8.391 1 96.69 309 PHE A C 1
ATOM 2387 O O . PHE A 1 309 ? 13.742 -18.625 -8.367 1 96.69 309 PHE A O 1
ATOM 2394 N N . GLU A 1 310 ? 12.969 -20.609 -7.699 1 95.69 310 GLU A N 1
ATOM 2395 C CA . GLU A 1 310 ? 11.953 -20.062 -6.805 1 95.69 310 GLU A CA 1
ATOM 2396 C C . GLU A 1 310 ? 12.578 -19.188 -5.727 1 95.69 310 GLU A C 1
ATOM 2398 O O . GLU A 1 310 ? 12.086 -18.094 -5.438 1 95.69 310 GLU A O 1
ATOM 2403 N N . LYS A 1 311 ? 13.695 -19.641 -5.172 1 96.25 311 LYS A N 1
ATOM 2404 C CA . LYS A 1 311 ? 14.367 -18.922 -4.098 1 96.25 311 LYS A CA 1
ATOM 2405 C C . LYS A 1 311 ? 14.977 -17.609 -4.609 1 96.25 311 LYS A C 1
ATOM 2407 O O . LYS A 1 311 ? 15.25 -16.703 -3.824 1 96.25 311 LYS A O 1
ATOM 2412 N N . MET A 1 312 ? 15.148 -17.5 -5.902 1 97.19 312 MET A N 1
ATOM 2413 C CA . MET A 1 312 ? 15.727 -16.297 -6.496 1 97.19 312 MET A CA 1
ATOM 2414 C C . MET A 1 312 ? 14.648 -15.266 -6.789 1 97.19 312 MET A C 1
ATOM 2416 O O . MET A 1 312 ? 14.922 -14.062 -6.812 1 97.19 312 MET A O 1
ATOM 2420 N N . ILE A 1 313 ? 13.352 -15.719 -6.98 1 97.5 313 ILE A N 1
ATOM 2421 C CA . ILE A 1 313 ? 12.484 -14.734 -7.625 1 97.5 313 ILE A CA 1
ATOM 2422 C C . ILE A 1 313 ? 11.172 -14.617 -6.859 1 97.5 313 ILE A C 1
ATOM 2424 O O . ILE A 1 313 ? 10.375 -13.711 -7.105 1 97.5 313 ILE A O 1
ATOM 2428 N N . SER A 1 314 ? 10.883 -15.484 -5.938 1 95.19 314 SER A N 1
ATOM 2429 C CA . SER A 1 314 ? 9.555 -15.531 -5.328 1 95.19 314 SER A CA 1
ATOM 2430 C C . SER A 1 314 ? 9.492 -14.641 -4.09 1 95.19 314 SER A C 1
ATOM 2432 O O . SER A 1 314 ? 10.516 -14.375 -3.455 1 95.19 314 SER A O 1
ATOM 2434 N N . GLY A 1 315 ? 8.344 -14.289 -3.744 1 92.44 315 GLY A N 1
ATOM 2435 C CA . GLY A 1 315 ? 8.109 -13.383 -2.629 1 92.44 315 GLY A CA 1
ATOM 2436 C C . GLY A 1 315 ? 8.57 -13.945 -1.299 1 92.44 315 GLY A C 1
ATOM 2437 O O . GLY A 1 315 ? 9.039 -13.203 -0.433 1 92.44 315 GLY A O 1
ATOM 2438 N N . MET A 1 316 ? 8.508 -15.164 -1.182 1 87.69 316 MET A N 1
ATOM 2439 C CA . MET A 1 316 ? 8.906 -15.82 0.061 1 87.69 316 MET A CA 1
ATOM 2440 C C . MET A 1 316 ? 10.375 -15.555 0.367 1 87.69 316 MET A C 1
ATOM 2442 O O . MET A 1 316 ? 10.766 -15.484 1.532 1 87.69 316 MET A O 1
ATOM 2446 N N . TYR A 1 317 ? 11.086 -15.344 -0.655 1 94.88 317 TYR A N 1
ATOM 2447 C CA . TYR A 1 317 ? 12.531 -15.336 -0.439 1 94.88 317 TYR A CA 1
ATOM 2448 C C . TYR A 1 317 ? 13.125 -13.969 -0.74 1 94.88 317 TYR A C 1
ATOM 2450 O O . TYR A 1 317 ? 14.25 -13.664 -0.325 1 94.88 317 TYR A O 1
ATOM 2458 N N . LEU A 1 318 ? 12.43 -13.156 -1.438 1 97.19 318 LEU A N 1
ATOM 2459 C CA . LEU A 1 318 ? 12.969 -11.859 -1.837 1 97.19 318 LEU A CA 1
ATOM 2460 C C . LEU A 1 318 ? 13.273 -11 -0.616 1 97.19 318 LEU A C 1
ATOM 2462 O O . LEU A 1 318 ? 14.273 -10.273 -0.596 1 97.19 318 LEU A O 1
ATOM 2466 N N . GLY A 1 319 ? 12.375 -11.062 0.334 1 96.88 319 GLY A N 1
ATOM 2467 C CA . GLY A 1 319 ? 12.641 -10.336 1.565 1 96.88 319 GLY A CA 1
ATOM 2468 C C . GLY A 1 319 ? 13.961 -10.727 2.213 1 96.88 319 GLY A C 1
ATOM 2469 O O . GLY A 1 319 ? 14.688 -9.867 2.719 1 96.88 319 GLY A O 1
ATOM 2470 N N . GLU A 1 320 ? 14.25 -12.031 2.17 1 97.38 320 GLU A N 1
ATOM 2471 C CA . GLU A 1 320 ? 15.477 -12.539 2.766 1 97.38 320 GLU A CA 1
ATOM 2472 C C . GLU A 1 320 ? 16.703 -12.07 1.98 1 97.38 320 GLU A C 1
ATOM 2474 O O . GLU A 1 320 ? 17.75 -11.797 2.564 1 97.38 320 GLU A O 1
ATOM 2479 N N . ILE A 1 321 ? 16.578 -12.039 0.733 1 98.44 321 ILE A N 1
ATOM 2480 C CA . ILE A 1 321 ? 17.672 -11.539 -0.095 1 98.44 321 ILE A CA 1
ATOM 2481 C C . ILE A 1 321 ? 17.969 -10.094 0.277 1 98.44 321 ILE A C 1
ATOM 2483 O O . ILE A 1 321 ? 19.141 -9.734 0.5 1 98.44 321 ILE A O 1
ATOM 2487 N N . VAL A 1 322 ? 16.969 -9.297 0.39 1 98.5 322 VAL A N 1
ATOM 2488 C CA . VAL A 1 322 ? 17.125 -7.887 0.745 1 98.5 322 VAL A CA 1
ATOM 2489 C C . VAL A 1 322 ? 17.688 -7.77 2.154 1 98.5 322 VAL A C 1
ATOM 2491 O O . VAL A 1 322 ? 18.578 -6.945 2.406 1 98.5 322 VAL A O 1
ATOM 2494 N N . ARG A 1 323 ? 17.156 -8.594 3.047 1 98.12 323 ARG A N 1
ATOM 2495 C CA . ARG A 1 323 ? 17.625 -8.578 4.434 1 98.12 323 ARG A CA 1
ATOM 2496 C C . ARG A 1 323 ? 19.125 -8.797 4.512 1 98.12 323 ARG A C 1
ATOM 2498 O O . ARG A 1 323 ? 19.828 -8.062 5.211 1 98.12 323 ARG A O 1
ATOM 2505 N N . TYR A 1 324 ? 19.656 -9.75 3.754 1 98.38 324 TYR A N 1
ATOM 2506 C CA . TYR A 1 324 ? 21.078 -10.055 3.783 1 98.38 324 TYR A CA 1
ATOM 2507 C C . TYR A 1 324 ? 21.891 -8.922 3.176 1 98.38 324 TYR A C 1
ATOM 2509 O O . TYR A 1 324 ? 22.984 -8.609 3.652 1 98.38 324 TYR A O 1
ATOM 2517 N N . ILE A 1 325 ? 21.422 -8.32 2.113 1 98.69 325 ILE A N 1
ATOM 2518 C CA . ILE A 1 325 ? 22.125 -7.211 1.485 1 98.69 325 ILE A CA 1
ATOM 2519 C C . ILE A 1 325 ? 22.203 -6.035 2.459 1 98.69 325 ILE A C 1
ATOM 2521 O O . ILE A 1 325 ? 23.281 -5.457 2.65 1 98.69 325 ILE A O 1
ATOM 2525 N N . LEU A 1 326 ? 21.094 -5.707 3.078 1 98.44 326 LEU A N 1
ATOM 2526 C CA . LEU A 1 326 ? 21.047 -4.582 4.004 1 98.44 326 LEU A CA 1
ATOM 2527 C C . LEU A 1 326 ? 21.922 -4.852 5.227 1 98.44 326 LEU A C 1
ATOM 2529 O O . LEU A 1 326 ? 22.578 -3.945 5.738 1 98.44 326 LEU A O 1
ATOM 2533 N N . LYS A 1 327 ? 21.875 -6.086 5.68 1 97.88 327 LYS A N 1
ATOM 2534 C CA . LYS A 1 327 ? 22.734 -6.461 6.801 1 97.88 327 LYS A CA 1
ATOM 2535 C C . LYS A 1 327 ? 24.203 -6.262 6.457 1 97.88 327 LYS A C 1
ATOM 2537 O O . LYS A 1 327 ? 24.969 -5.746 7.273 1 97.88 327 LYS A O 1
ATOM 2542 N N . LYS A 1 328 ? 24.594 -6.664 5.285 1 97.94 328 LYS A N 1
ATOM 2543 C CA . LYS A 1 328 ? 25.969 -6.484 4.836 1 97.94 328 LYS A CA 1
ATOM 2544 C C . LYS A 1 328 ? 26.344 -5.004 4.746 1 97.94 328 LYS A C 1
ATOM 2546 O O . LYS A 1 328 ? 27.391 -4.586 5.223 1 97.94 328 LYS A O 1
ATOM 2551 N N . LEU A 1 329 ? 25.469 -4.203 4.191 1 98.19 329 LEU A N 1
ATOM 2552 C CA . LEU A 1 329 ? 25.719 -2.77 4.043 1 98.19 329 LEU A CA 1
ATOM 2553 C C . LEU A 1 329 ? 25.812 -2.094 5.406 1 98.19 329 LEU A C 1
ATOM 2555 O O . LEU A 1 329 ? 26.641 -1.191 5.594 1 98.19 329 LEU A O 1
ATOM 2559 N N . ALA A 1 330 ? 24.984 -2.492 6.32 1 97.38 330 ALA A N 1
ATOM 2560 C CA . ALA A 1 330 ? 25.062 -1.942 7.672 1 97.38 330 ALA A CA 1
ATOM 2561 C C . ALA A 1 330 ? 26.359 -2.338 8.359 1 97.38 330 ALA A C 1
ATOM 2563 O O . ALA A 1 330 ? 27.031 -1.499 8.969 1 97.38 330 ALA A O 1
ATOM 2564 N N . SER A 1 331 ? 26.734 -3.586 8.203 1 97 331 SER A N 1
ATOM 2565 C CA . SER A 1 331 ? 27.953 -4.086 8.82 1 97 331 SER A CA 1
ATOM 2566 C C . SER A 1 331 ? 29.188 -3.379 8.258 1 97 331 SER A C 1
ATOM 2568 O O . SER A 1 331 ? 30.188 -3.219 8.961 1 97 331 SER A O 1
ATOM 2570 N N . GLU A 1 332 ? 29.109 -2.947 7.02 1 96.88 332 GLU A N 1
ATOM 2571 C CA . GLU A 1 332 ? 30.188 -2.23 6.367 1 96.88 332 GLU A CA 1
ATOM 2572 C C . GLU A 1 332 ? 30.109 -0.732 6.648 1 96.88 332 GLU A C 1
ATOM 2574 O O . GLU A 1 332 ? 30.859 0.056 6.062 1 96.88 332 GLU A O 1
ATOM 2579 N N . HIS A 1 333 ? 29.188 -0.274 7.426 1 95.56 333 HIS A N 1
ATOM 2580 C CA . HIS A 1 333 ? 29 1.109 7.852 1 95.56 333 HIS A CA 1
ATOM 2581 C C . HIS A 1 333 ? 28.562 1.99 6.684 1 95.56 333 HIS A C 1
ATOM 2583 O O . HIS A 1 333 ? 28.875 3.186 6.656 1 95.56 333 HIS A O 1
ATOM 2589 N N . VAL A 1 334 ? 27.938 1.336 5.758 1 96.19 334 VAL A N 1
ATOM 2590 C CA . VAL A 1 334 ? 27.422 2.082 4.613 1 96.19 334 VAL A CA 1
ATOM 2591 C C . VAL A 1 334 ? 26.094 2.727 4.977 1 96.19 334 VAL A C 1
ATOM 2593 O O . VAL A 1 334 ? 25.812 3.852 4.562 1 96.19 334 VAL A O 1
ATOM 2596 N N . ILE A 1 335 ? 25.266 1.973 5.75 1 96.31 335 ILE A N 1
ATOM 2597 C CA . ILE A 1 335 ? 23.984 2.52 6.184 1 96.31 335 ILE A CA 1
ATOM 2598 C C . ILE A 1 335 ? 23.875 2.422 7.703 1 96.31 335 ILE A C 1
ATOM 2600 O O . ILE A 1 335 ? 24.609 1.672 8.344 1 96.31 335 ILE A O 1
ATOM 2604 N N . PHE A 1 336 ? 23.047 3.266 8.242 1 95 336 PHE A N 1
ATOM 2605 C CA . PHE A 1 336 ? 22.609 3.248 9.641 1 95 336 PHE A CA 1
ATOM 2606 C C . PHE A 1 336 ? 23.812 3.426 10.57 1 95 336 PHE A C 1
ATOM 2608 O O . PHE A 1 336 ? 23.828 2.879 11.672 1 95 336 PHE A O 1
ATOM 2615 N N . GLU A 1 337 ? 24.875 4.031 10.078 1 90.81 337 GLU A N 1
ATOM 2616 C CA . GLU A 1 337 ? 26.078 4.277 10.875 1 90.81 337 GLU A CA 1
ATOM 2617 C C . GLU A 1 337 ? 26.609 2.98 11.477 1 90.81 337 GLU A C 1
ATOM 2619 O O . GLU A 1 337 ? 27.109 2.98 12.602 1 90.81 337 GLU A O 1
ATOM 2624 N N . GLY A 1 338 ? 26.281 1.889 10.797 1 93.12 338 GLY A N 1
ATOM 2625 C CA . GLY A 1 338 ? 26.828 0.608 11.219 1 93.12 338 GLY A CA 1
ATOM 2626 C C . GLY A 1 338 ? 25.922 -0.14 12.18 1 93.12 338 GLY A C 1
ATOM 2627 O O . GLY A 1 338 ? 26.203 -1.284 12.539 1 93.12 338 GLY A O 1
ATOM 2628 N N . VAL A 1 339 ? 24.828 0.475 12.562 1 93 339 VAL A N 1
ATOM 2629 C CA . VAL A 1 339 ? 23.875 -0.175 13.453 1 93 339 VAL A CA 1
ATOM 2630 C C . VAL A 1 339 ? 23.047 -1.189 12.672 1 93 339 VAL A C 1
ATOM 2632 O O . VAL A 1 339 ? 22.547 -0.89 11.586 1 93 339 VAL A O 1
ATOM 2635 N N . ILE A 1 340 ? 22.922 -2.41 13.227 1 94.81 340 ILE A N 1
ATOM 2636 C CA . ILE A 1 340 ? 22.094 -3.443 12.609 1 94.81 340 ILE A CA 1
ATOM 2637 C C . ILE A 1 340 ? 20.797 -3.611 13.414 1 94.81 340 ILE A C 1
ATOM 2639 O O . ILE A 1 340 ? 20.812 -4.234 14.484 1 94.81 340 ILE A O 1
ATOM 2643 N N . PRO A 1 341 ? 19.766 -3.119 12.867 1 94.56 341 PRO A N 1
ATOM 2644 C CA . PRO A 1 341 ? 18.5 -3.293 13.594 1 94.56 341 PRO A CA 1
ATOM 2645 C C . PRO A 1 341 ? 18.141 -4.762 13.82 1 94.56 341 PRO A C 1
ATOM 2647 O O . PRO A 1 341 ? 18.547 -5.625 13.039 1 94.56 341 PRO A O 1
ATOM 2650 N N . GLU A 1 342 ? 17.359 -5.043 14.805 1 94.06 342 GLU A N 1
ATOM 2651 C CA . GLU A 1 342 ? 17 -6.395 15.219 1 94.06 342 GLU A CA 1
ATOM 2652 C C . GLU A 1 342 ? 16.344 -7.164 14.078 1 94.06 342 GLU A C 1
ATOM 2654 O O . GLU A 1 342 ? 16.656 -8.336 13.859 1 94.06 342 GLU A O 1
ATOM 2659 N N . ARG A 1 343 ? 15.508 -6.531 13.32 1 92.62 343 ARG A N 1
ATOM 2660 C CA . ARG A 1 343 ? 14.781 -7.184 12.242 1 92.62 343 ARG A CA 1
ATOM 2661 C C . ARG A 1 343 ? 15.734 -7.656 11.148 1 92.62 343 ARG A C 1
ATOM 2663 O O . ARG A 1 343 ? 15.469 -8.648 10.469 1 92.62 343 ARG A O 1
ATOM 2670 N N . LEU A 1 344 ? 16.859 -6.992 10.992 1 95.12 344 LEU A N 1
ATOM 2671 C CA . LEU A 1 344 ? 17.828 -7.406 9.977 1 95.12 344 LEU A CA 1
ATOM 2672 C C . LEU A 1 344 ? 18.609 -8.633 10.438 1 95.12 344 LEU A C 1
ATOM 2674 O O . LEU A 1 344 ? 19.188 -9.344 9.617 1 95.12 344 LEU A O 1
ATOM 2678 N N . ASP A 1 345 ? 18.562 -8.844 11.742 1 93.69 345 ASP A N 1
ATOM 2679 C CA . ASP A 1 345 ? 19.281 -10 12.289 1 93.69 345 ASP A CA 1
ATOM 2680 C C . ASP A 1 345 ? 18.344 -11.203 12.406 1 93.69 345 ASP A C 1
ATOM 2682 O O . ASP A 1 345 ? 18.812 -12.344 12.453 1 93.69 345 ASP A O 1
ATOM 2686 N N . ALA A 1 346 ? 17.141 -10.977 12.422 1 94.25 346 ALA A N 1
ATOM 2687 C CA . ALA A 1 346 ? 16.156 -12.039 12.586 1 94.25 346 ALA A CA 1
ATOM 2688 C C . ALA A 1 346 ? 15.727 -12.609 11.234 1 94.25 346 ALA A C 1
ATOM 2690 O O . ALA A 1 346 ? 15.391 -11.859 10.32 1 94.25 346 ALA A O 1
ATOM 2691 N N . LYS A 1 347 ? 15.75 -13.961 11.203 1 92.75 347 LYS A N 1
ATOM 2692 C CA . LYS A 1 347 ? 15.258 -14.609 9.992 1 92.75 347 LYS A CA 1
ATOM 2693 C C . LYS A 1 347 ? 13.828 -14.172 9.672 1 92.75 347 LYS A C 1
ATOM 2695 O O . LYS A 1 347 ? 12.992 -14.07 10.57 1 92.75 347 LYS A O 1
ATOM 2700 N N . ASP A 1 348 ? 13.562 -13.828 8.391 1 90.19 348 ASP A N 1
ATOM 2701 C CA . ASP A 1 348 ? 12.258 -13.414 7.883 1 90.19 348 ASP A CA 1
ATOM 2702 C C . ASP A 1 348 ? 11.859 -12.055 8.453 1 90.19 348 ASP A C 1
ATOM 2704 O O . ASP A 1 348 ? 10.68 -11.703 8.477 1 90.19 348 ASP A O 1
ATOM 2708 N N . GLY A 1 349 ? 12.836 -11.344 8.953 1 92.69 349 GLY A N 1
ATOM 2709 C CA . GLY A 1 349 ? 12.586 -10.039 9.531 1 92.69 349 GLY A CA 1
ATOM 2710 C C . GLY A 1 349 ? 12.266 -8.977 8.5 1 92.69 349 GLY A C 1
ATOM 2711 O O . GLY A 1 349 ? 11.758 -7.902 8.844 1 92.69 349 GLY A O 1
ATOM 2712 N N . PHE A 1 350 ? 12.5 -9.203 7.305 1 95.12 350 PHE A N 1
ATOM 2713 C CA . PHE A 1 350 ? 12.18 -8.289 6.211 1 95.12 350 PHE A CA 1
ATOM 2714 C C . PHE A 1 350 ? 11.148 -8.914 5.277 1 95.12 350 PHE A C 1
ATOM 2716 O O . PHE A 1 350 ? 11.508 -9.633 4.34 1 95.12 350 PHE A O 1
ATOM 2723 N N . PRO A 1 351 ? 9.914 -8.625 5.5 1 90.94 351 PRO A N 1
ATOM 2724 C CA . PRO A 1 351 ? 8.875 -9.227 4.66 1 90.94 351 PRO A CA 1
ATOM 2725 C C . PRO A 1 351 ? 8.914 -8.711 3.223 1 90.94 351 PRO A C 1
ATOM 2727 O O . PRO A 1 351 ? 9.289 -7.562 2.982 1 90.94 351 PRO A O 1
ATOM 2730 N N . ALA A 1 352 ? 8.383 -9.492 2.361 1 90.38 352 ALA A N 1
ATOM 2731 C CA . ALA A 1 352 ? 8.445 -9.203 0.933 1 90.38 352 ALA A CA 1
ATOM 2732 C C . ALA A 1 352 ? 7.602 -7.98 0.583 1 90.38 352 ALA A C 1
ATOM 2734 O O . ALA A 1 352 ? 7.922 -7.242 -0.352 1 90.38 352 ALA A O 1
ATOM 2735 N N . TYR A 1 353 ? 6.566 -7.781 1.304 1 87.5 353 TYR A N 1
ATOM 2736 C CA . TYR A 1 353 ? 5.684 -6.684 0.929 1 87.5 353 TYR A CA 1
ATOM 2737 C C . TYR A 1 353 ? 6.363 -5.34 1.146 1 87.5 353 TYR A C 1
ATOM 2739 O O . TYR A 1 353 ? 5.949 -4.328 0.572 1 87.5 353 TYR A O 1
ATOM 2747 N N . PHE A 1 354 ? 7.438 -5.242 1.949 1 92.88 354 PHE A N 1
ATOM 2748 C CA . PHE A 1 354 ? 8.219 -4.02 2.09 1 92.88 354 PHE A CA 1
ATOM 2749 C C . PHE A 1 354 ? 8.773 -3.574 0.743 1 92.88 354 PHE A C 1
ATOM 2751 O O . PHE A 1 354 ? 8.906 -2.377 0.482 1 92.88 354 PHE A O 1
ATOM 2758 N N . LEU A 1 355 ? 9.117 -4.559 -0.116 1 95.06 355 LEU A N 1
ATOM 2759 C CA . LEU A 1 355 ? 9.648 -4.234 -1.438 1 95.06 355 LEU A CA 1
ATOM 2760 C C . LEU A 1 355 ? 8.625 -3.432 -2.244 1 95.06 355 LEU A C 1
ATOM 2762 O O . LEU A 1 355 ? 8.992 -2.48 -2.939 1 95.06 355 LEU A O 1
ATOM 2766 N N . SER A 1 356 ? 7.383 -3.846 -2.104 1 91.62 356 SER A N 1
ATOM 2767 C CA . SER A 1 356 ? 6.316 -3.158 -2.824 1 91.62 356 SER A CA 1
ATOM 2768 C C . SER A 1 356 ? 6.043 -1.781 -2.227 1 91.62 356 SER A C 1
ATOM 2770 O O . SER A 1 356 ? 5.836 -0.811 -2.959 1 91.62 356 SER A O 1
ATOM 2772 N N . GLU A 1 357 ? 6.109 -1.705 -0.967 1 88.12 357 GLU A N 1
ATOM 2773 C CA . GLU A 1 357 ? 5.793 -0.46 -0.272 1 88.12 357 GLU A CA 1
ATOM 2774 C C . GLU A 1 357 ? 6.812 0.628 -0.6 1 88.12 357 GLU A C 1
ATOM 2776 O O . GLU A 1 357 ? 6.441 1.772 -0.869 1 88.12 357 GLU A O 1
ATOM 2781 N N . VAL A 1 358 ? 8.047 0.322 -0.568 1 92.38 358 VAL A N 1
ATOM 2782 C CA . VAL A 1 358 ? 9.094 1.317 -0.782 1 92.38 358 VAL A CA 1
ATOM 2783 C C . VAL A 1 358 ? 9.023 1.843 -2.215 1 92.38 358 VAL A C 1
ATOM 2785 O O . VAL A 1 358 ? 9.367 2.996 -2.477 1 92.38 358 VAL A O 1
ATOM 2788 N N . ASP A 1 359 ? 8.609 1.02 -3.107 1 91.25 359 ASP A N 1
ATOM 2789 C CA . ASP A 1 359 ? 8.602 1.389 -4.52 1 91.25 359 ASP A CA 1
ATOM 2790 C C . ASP A 1 359 ? 7.32 2.125 -4.891 1 91.25 359 ASP A C 1
ATOM 2792 O O . ASP A 1 359 ? 7.195 2.641 -6.004 1 91.25 359 ASP A O 1
ATOM 2796 N N . ARG A 1 360 ? 6.438 2.168 -3.99 1 82.75 360 ARG A N 1
ATOM 2797 C CA . ARG A 1 360 ? 5.211 2.916 -4.242 1 82.75 360 ARG A CA 1
ATOM 2798 C C . ARG A 1 360 ? 5.453 4.418 -4.133 1 82.75 360 ARG A C 1
ATOM 2800 O O . ARG A 1 360 ? 4.715 5.215 -4.715 1 82.75 360 ARG A O 1
ATOM 2807 N N . ASP A 1 361 ? 6.539 4.777 -3.383 1 80.69 361 ASP A N 1
ATOM 2808 C CA . ASP A 1 361 ? 6.879 6.191 -3.264 1 80.69 361 ASP A CA 1
ATOM 2809 C C . ASP A 1 361 ? 7.375 6.75 -4.594 1 80.69 361 ASP A C 1
ATOM 2811 O O . ASP A 1 361 ? 8.055 6.055 -5.352 1 80.69 361 ASP A O 1
ATOM 2815 N N . PRO A 1 362 ? 6.973 8.023 -4.746 1 74.81 362 PRO A N 1
ATOM 2816 C CA . PRO A 1 362 ? 7.672 8.656 -5.871 1 74.81 362 PRO A CA 1
ATOM 2817 C C . PRO A 1 362 ? 9.195 8.594 -5.73 1 74.81 362 PRO A C 1
ATOM 2819 O O . PRO A 1 362 ? 9.711 8.531 -4.613 1 74.81 362 PRO A O 1
ATOM 2822 N N . THR A 1 363 ? 9.844 8.594 -6.82 1 72.56 363 THR A N 1
ATOM 2823 C CA . THR A 1 363 ? 11.273 8.32 -6.871 1 72.56 363 THR A CA 1
ATOM 2824 C C . THR A 1 363 ? 12.047 9.289 -5.977 1 72.56 363 THR A C 1
ATOM 2826 O O . THR A 1 363 ? 13.117 8.953 -5.465 1 72.56 363 THR A O 1
ATOM 2829 N N . HIS A 1 364 ? 11.547 10.422 -5.816 1 72.62 364 HIS A N 1
ATOM 2830 C CA . HIS A 1 364 ? 12.297 11.422 -5.062 1 72.62 364 HIS A CA 1
ATOM 2831 C C . HIS A 1 364 ? 11.797 11.516 -3.623 1 72.62 364 HIS A C 1
ATOM 2833 O O . HIS A 1 364 ? 12.32 12.297 -2.83 1 72.62 364 HIS A O 1
ATOM 2839 N N . LEU A 1 365 ? 10.867 10.703 -3.303 1 75.94 365 LEU A N 1
ATOM 2840 C CA . LEU A 1 365 ? 10.297 10.703 -1.961 1 75.94 365 LEU A CA 1
ATOM 2841 C C . LEU A 1 365 ? 10.438 9.336 -1.308 1 75.94 365 LEU A C 1
ATOM 2843 O O . LEU A 1 365 ? 10.547 8.32 -2 1 75.94 365 LEU A O 1
ATOM 2847 N N . PHE A 1 366 ? 10.477 9.297 0.049 1 85.5 366 PHE A N 1
ATOM 2848 C CA . PHE A 1 366 ? 10.758 8.055 0.768 1 85.5 366 PHE A CA 1
ATOM 2849 C C . PHE A 1 366 ? 9.805 7.891 1.946 1 85.5 366 PHE A C 1
ATOM 2851 O O . PHE A 1 366 ? 10.211 7.445 3.021 1 85.5 366 PHE A O 1
ATOM 2858 N N . TYR A 1 367 ? 8.562 8.211 1.721 1 77.88 367 TYR A N 1
ATOM 2859 C CA . TYR A 1 367 ? 7.602 8.188 2.816 1 77.88 367 TYR A CA 1
ATOM 2860 C C . TYR A 1 367 ? 7.449 6.781 3.381 1 77.88 367 TYR A C 1
ATOM 2862 O O . TYR A 1 367 ? 7.504 6.586 4.598 1 77.88 367 TYR A O 1
ATOM 2870 N N . SER A 1 368 ? 7.246 5.844 2.48 1 85.31 368 SER A N 1
ATOM 2871 C CA . SER A 1 368 ? 7.051 4.461 2.908 1 85.31 368 SER A CA 1
ATOM 2872 C C . SER A 1 368 ? 8.32 3.883 3.518 1 85.31 368 SER A C 1
ATOM 2874 O O . SER A 1 368 ? 8.266 3.154 4.512 1 85.31 368 SER A O 1
ATOM 2876 N N . THR A 1 369 ? 9.414 4.242 2.932 1 90.75 369 THR A N 1
ATOM 2877 C CA . THR A 1 369 ? 10.688 3.75 3.447 1 90.75 369 THR A CA 1
ATOM 2878 C C . THR A 1 369 ? 10.945 4.273 4.855 1 90.75 369 THR A C 1
ATOM 2880 O O . THR A 1 369 ? 11.391 3.531 5.734 1 90.75 369 THR A O 1
ATOM 2883 N N . GLU A 1 370 ? 10.656 5.527 4.984 1 87.38 370 GLU A N 1
ATOM 2884 C CA . GLU A 1 370 ? 10.812 6.145 6.301 1 87.38 370 GLU A CA 1
ATOM 2885 C C . GLU A 1 370 ? 9.906 5.469 7.332 1 87.38 370 GLU A C 1
ATOM 2887 O O . GLU A 1 370 ? 10.344 5.191 8.453 1 87.38 370 GLU A O 1
ATOM 2892 N N . TYR A 1 371 ? 8.758 5.246 6.922 1 81.06 371 TYR A N 1
ATOM 2893 C CA . TYR A 1 371 ? 7.801 4.602 7.809 1 81.06 371 TYR A CA 1
ATOM 2894 C C . TYR A 1 371 ? 8.281 3.215 8.219 1 81.06 371 TYR A C 1
ATOM 2896 O O . TYR A 1 371 ? 8.195 2.842 9.391 1 81.06 371 TYR A O 1
ATOM 2904 N N . ILE A 1 372 ? 8.742 2.514 7.301 1 88.81 372 ILE A N 1
ATOM 2905 C CA . ILE A 1 372 ? 9.219 1.158 7.551 1 88.81 372 ILE A CA 1
ATOM 2906 C C . ILE A 1 372 ? 10.391 1.194 8.531 1 88.81 372 ILE A C 1
ATOM 2908 O O . ILE A 1 372 ? 10.406 0.445 9.508 1 88.81 372 ILE A O 1
ATOM 2912 N N . LEU A 1 373 ? 11.352 2.068 8.336 1 91.19 373 LEU A N 1
ATOM 2913 C CA . LEU A 1 373 ? 12.523 2.133 9.203 1 91.19 373 LEU A CA 1
ATOM 2914 C C . LEU A 1 373 ? 12.141 2.576 10.609 1 91.19 373 LEU A C 1
ATOM 2916 O O . LEU A 1 373 ? 12.664 2.051 11.594 1 91.19 373 LEU A O 1
ATOM 2920 N N . ARG A 1 374 ? 11.234 3.447 10.656 1 84.12 374 ARG A N 1
ATOM 2921 C CA . ARG A 1 374 ? 10.836 4.008 11.945 1 84.12 374 ARG A CA 1
ATOM 2922 C C . ARG A 1 374 ? 9.953 3.033 12.719 1 84.12 374 ARG A C 1
ATOM 2924 O O . ARG A 1 374 ? 10.211 2.762 13.898 1 84.12 374 ARG A O 1
ATOM 2931 N N . GLU A 1 375 ? 8.945 2.549 12.039 1 77.75 375 GLU A N 1
ATOM 2932 C CA . GLU A 1 375 ? 7.922 1.782 12.742 1 77.75 375 GLU A CA 1
ATOM 2933 C C . GLU A 1 375 ? 8.281 0.3 12.797 1 77.75 375 GLU A C 1
ATOM 2935 O O . GLU A 1 375 ? 8.203 -0.326 13.852 1 77.75 375 GLU A O 1
ATOM 2940 N N . ALA A 1 376 ? 8.617 -0.2 11.68 1 83.69 376 ALA A N 1
ATOM 2941 C CA . ALA A 1 376 ? 8.875 -1.637 11.633 1 83.69 376 ALA A CA 1
ATOM 2942 C C . ALA A 1 376 ? 10.25 -1.963 12.195 1 83.69 376 ALA A C 1
ATOM 2944 O O . ALA A 1 376 ? 10.406 -2.922 12.953 1 83.69 376 ALA A O 1
ATOM 2945 N N . PHE A 1 377 ? 11.234 -1.156 11.867 1 91 377 PHE A N 1
ATOM 2946 C CA . PHE A 1 377 ? 12.602 -1.45 12.281 1 91 377 PHE A CA 1
ATOM 2947 C C . PHE A 1 377 ? 12.938 -0.732 13.578 1 91 377 PHE A C 1
ATOM 2949 O O . PHE A 1 377 ? 13.977 -0.991 14.188 1 91 377 PHE A O 1
ATOM 2956 N N . ARG A 1 378 ? 12.102 0.148 13.977 1 84.69 378 ARG A N 1
ATOM 2957 C CA . ARG A 1 378 ? 12.242 0.884 15.227 1 84.69 378 ARG A CA 1
ATOM 2958 C C . ARG A 1 378 ? 13.562 1.652 15.266 1 84.69 378 ARG A C 1
ATOM 2960 O O . ARG A 1 378 ? 14.266 1.642 16.281 1 84.69 378 ARG A O 1
ATOM 2967 N N . MET A 1 379 ? 13.898 2.148 14.148 1 88.94 379 MET A N 1
ATOM 2968 C CA . MET A 1 379 ? 15.117 2.947 14.094 1 88.94 379 MET A CA 1
ATOM 2969 C C . MET A 1 379 ? 14.875 4.348 14.641 1 88.94 379 MET A C 1
ATOM 2971 O O . MET A 1 379 ? 13.844 4.957 14.359 1 88.94 379 MET A O 1
ATOM 2975 N N . THR A 1 380 ? 15.828 4.793 15.383 1 84.56 380 THR A N 1
ATOM 2976 C CA . THR A 1 380 ? 15.688 6.102 16.016 1 84.56 380 THR A CA 1
ATOM 2977 C C . THR A 1 380 ? 16.438 7.168 15.227 1 84.56 380 THR A C 1
ATOM 2979 O O . THR A 1 380 ? 16.234 8.367 15.438 1 84.56 380 THR A O 1
ATOM 2982 N N . LYS A 1 381 ? 17.312 6.676 14.367 1 87.06 381 LYS A N 1
ATOM 2983 C CA . LYS A 1 381 ? 18.109 7.605 13.562 1 87.06 381 LYS A CA 1
ATOM 2984 C C . LYS A 1 381 ? 18.406 7.027 12.18 1 87.06 381 LYS A C 1
ATOM 2986 O O . LYS A 1 381 ? 18.828 5.879 12.062 1 87.06 381 LYS A O 1
ATOM 2991 N N . PHE A 1 382 ? 18.141 7.777 11.125 1 89.81 382 PHE A N 1
ATOM 2992 C CA . PHE A 1 382 ? 18.547 7.441 9.773 1 89.81 382 PHE A CA 1
ATOM 2993 C C . PHE A 1 382 ? 18.547 8.68 8.883 1 89.81 382 PHE A C 1
ATOM 2995 O O . PHE A 1 382 ? 17.969 9.711 9.242 1 89.81 382 PHE A O 1
ATOM 3002 N N . THR A 1 383 ? 19.266 8.609 7.816 1 89.12 383 THR A N 1
ATOM 3003 C CA . THR A 1 383 ? 19.453 9.742 6.918 1 89.12 383 THR A CA 1
ATOM 3004 C C . THR A 1 383 ? 18.719 9.508 5.602 1 89.12 383 THR A C 1
ATOM 3006 O O . THR A 1 383 ? 18.234 8.398 5.336 1 89.12 383 THR A O 1
ATOM 3009 N N . THR A 1 384 ? 18.625 10.547 4.824 1 85.81 384 THR A N 1
ATOM 3010 C CA . THR A 1 384 ? 18.062 10.438 3.479 1 85.81 384 THR A CA 1
ATOM 3011 C C . THR A 1 384 ? 18.859 9.438 2.645 1 85.81 384 THR A C 1
ATOM 3013 O O . THR A 1 384 ? 18.281 8.727 1.811 1 85.81 384 THR A O 1
ATOM 3016 N N . GLU A 1 385 ? 20.125 9.461 2.863 1 89.88 385 GLU A N 1
ATOM 3017 C CA . GLU A 1 385 ? 20.969 8.516 2.139 1 89.88 385 GLU A CA 1
ATOM 3018 C C . GLU A 1 385 ? 20.625 7.074 2.5 1 89.88 385 GLU A C 1
ATOM 3020 O O . GLU A 1 385 ? 20.625 6.195 1.637 1 89.88 385 GLU A O 1
ATOM 3025 N N . ASP A 1 386 ? 20.375 6.863 3.754 1 94.25 386 ASP A N 1
ATOM 3026 C CA . ASP A 1 386 ? 19.922 5.543 4.188 1 94.25 386 ASP A CA 1
ATOM 3027 C C . ASP A 1 386 ? 18.656 5.125 3.457 1 94.25 386 ASP A C 1
ATOM 3029 O O . ASP A 1 386 ? 18.531 3.988 2.996 1 94.25 386 ASP A O 1
ATOM 3033 N N . LEU A 1 387 ? 17.734 6.059 3.354 1 92.94 387 LEU A N 1
ATOM 3034 C CA . LEU A 1 387 ? 16.453 5.797 2.705 1 92.94 387 LEU A CA 1
ATOM 3035 C C . LEU A 1 387 ? 16.656 5.453 1.232 1 92.94 387 LEU A C 1
ATOM 3037 O O . LEU A 1 387 ? 16.047 4.508 0.723 1 92.94 387 LEU A O 1
ATOM 3041 N N . LYS A 1 388 ? 17.531 6.191 0.602 1 93.06 388 LYS A N 1
ATOM 3042 C CA . LYS A 1 388 ? 17.828 5.973 -0.81 1 93.06 388 LYS A CA 1
ATOM 3043 C C . LYS A 1 388 ? 18.406 4.582 -1.039 1 93.06 388 LYS A C 1
ATOM 3045 O O . LYS A 1 388 ? 18.031 3.895 -1.992 1 93.06 388 LYS A O 1
ATOM 3050 N N . ILE A 1 389 ? 19.297 4.242 -0.184 1 96.31 389 ILE A N 1
ATOM 3051 C CA . ILE A 1 389 ? 19.984 2.967 -0.337 1 96.31 389 ILE A CA 1
ATOM 3052 C C . ILE A 1 389 ? 19.016 1.816 -0.075 1 96.31 389 ILE A C 1
ATOM 3054 O O . ILE A 1 389 ? 18.984 0.841 -0.829 1 96.31 389 ILE A O 1
ATOM 3058 N N . VAL A 1 390 ? 18.203 1.89 0.956 1 96.88 390 VAL A N 1
ATOM 3059 C CA . VAL A 1 390 ? 17.234 0.845 1.277 1 96.88 390 VAL A CA 1
ATOM 3060 C C . VAL A 1 390 ? 16.266 0.659 0.11 1 96.88 390 VAL A C 1
ATOM 3062 O O . VAL A 1 390 ? 16 -0.47 -0.306 1 96.88 390 VAL A O 1
ATOM 3065 N N . ARG A 1 391 ? 15.773 1.741 -0.389 1 96 391 ARG A N 1
ATOM 3066 C CA . ARG A 1 391 ? 14.867 1.67 -1.529 1 96 391 ARG A CA 1
ATOM 3067 C C . ARG A 1 391 ? 15.547 1.034 -2.734 1 96 391 ARG A C 1
ATOM 3069 O O . ARG A 1 391 ? 14.953 0.2 -3.422 1 96 391 ARG A O 1
ATOM 3076 N N . TYR A 1 392 ? 16.781 1.485 -2.949 1 96.44 392 TYR A N 1
ATOM 3077 C CA . TYR A 1 392 ? 17.516 0.98 -4.098 1 96.44 392 TYR A CA 1
ATOM 3078 C C . TYR A 1 392 ? 17.703 -0.529 -4.004 1 96.44 392 TYR A C 1
ATOM 3080 O O . TYR A 1 392 ? 17.562 -1.24 -5 1 96.44 392 TYR A O 1
ATOM 3088 N N . VAL A 1 393 ? 18.031 -0.99 -2.877 1 98.19 393 VAL A N 1
ATOM 3089 C CA . VAL A 1 393 ? 18.25 -2.418 -2.664 1 98.19 393 VAL A CA 1
ATOM 3090 C C . VAL A 1 393 ? 16.953 -3.182 -2.918 1 98.19 393 VAL A C 1
ATOM 3092 O O . VAL A 1 393 ? 16.953 -4.211 -3.598 1 98.19 393 VAL A O 1
ATOM 3095 N N . CYS A 1 394 ? 15.828 -2.719 -2.383 1 97.81 394 CYS A N 1
ATOM 3096 C CA . CYS A 1 394 ? 14.531 -3.355 -2.58 1 97.81 394 CYS A CA 1
ATOM 3097 C C . CYS A 1 394 ? 14.164 -3.393 -4.059 1 97.81 394 CYS A C 1
ATOM 3099 O O . CYS A 1 394 ? 13.758 -4.438 -4.574 1 97.81 394 CYS A O 1
ATOM 3101 N N . SER A 1 395 ? 14.336 -2.291 -4.734 1 97.06 395 SER A N 1
ATOM 3102 C CA . SER A 1 395 ? 14.023 -2.193 -6.156 1 97.06 395 SER A CA 1
ATOM 3103 C C . SER A 1 395 ? 14.891 -3.146 -6.98 1 97.06 395 SER A C 1
ATOM 3105 O O . SER A 1 395 ? 14.422 -3.715 -7.969 1 97.06 395 SER A O 1
ATOM 3107 N N . SER A 1 396 ? 16.125 -3.248 -6.555 1 98.31 396 SER A N 1
ATOM 3108 C CA . SER A 1 396 ? 17.062 -4.121 -7.266 1 98.31 396 SER A CA 1
ATOM 3109 C C . SER A 1 396 ? 16.625 -5.578 -7.184 1 98.31 396 SER A C 1
ATOM 3111 O O . SER A 1 396 ? 16.609 -6.285 -8.195 1 98.31 396 SER A O 1
ATOM 3113 N N . ALA A 1 397 ? 16.297 -6.02 -6.027 1 98.5 397 ALA A N 1
ATOM 3114 C CA . ALA A 1 397 ? 15.867 -7.402 -5.852 1 98.5 397 ALA A CA 1
ATOM 3115 C C . ALA A 1 397 ? 14.609 -7.691 -6.668 1 98.5 397 ALA A C 1
ATOM 3117 O O . ALA A 1 397 ? 14.508 -8.734 -7.312 1 98.5 397 ALA A O 1
ATOM 3118 N N . ALA A 1 398 ? 13.641 -6.781 -6.641 1 98.06 398 ALA A N 1
ATOM 3119 C CA . ALA A 1 398 ? 12.414 -6.938 -7.41 1 98.06 398 ALA A CA 1
ATOM 3120 C C . ALA A 1 398 ? 12.703 -6.945 -8.906 1 98.06 398 ALA A C 1
ATOM 3122 O O . ALA A 1 398 ? 12.078 -7.695 -9.664 1 98.06 398 ALA A O 1
ATOM 3123 N N . ASN A 1 399 ? 13.609 -6.113 -9.305 1 98.44 399 ASN A N 1
ATOM 3124 C CA . ASN A 1 399 ? 13.961 -6.02 -10.719 1 98.44 399 ASN A CA 1
ATOM 3125 C C . ASN A 1 399 ? 14.508 -7.344 -11.25 1 98.44 399 ASN A C 1
ATOM 3127 O O . ASN A 1 399 ? 14.125 -7.785 -12.336 1 98.44 399 ASN A O 1
ATOM 3131 N N . ARG A 1 400 ? 15.398 -7.883 -10.555 1 98.81 400 ARG A N 1
ATOM 3132 C CA . ARG A 1 400 ? 15.953 -9.148 -11.016 1 98.81 400 ARG A CA 1
ATOM 3133 C C . ARG A 1 400 ? 14.883 -10.242 -11.047 1 98.81 400 ARG A C 1
ATOM 3135 O O . ARG A 1 400 ? 14.852 -11.047 -11.977 1 98.81 400 ARG A O 1
ATOM 3142 N N . ALA A 1 401 ? 14.102 -10.305 -9.984 1 98.62 401 ALA A N 1
ATOM 3143 C CA . ALA A 1 401 ? 13.039 -11.305 -9.938 1 98.62 401 ALA A CA 1
ATOM 3144 C C . ALA A 1 401 ? 12.125 -11.188 -11.156 1 98.62 401 ALA A C 1
ATOM 3146 O O . ALA A 1 401 ? 11.828 -12.195 -11.812 1 98.62 401 ALA A O 1
ATOM 3147 N N . ALA A 1 402 ? 11.703 -9.953 -11.453 1 98.62 402 ALA A N 1
ATOM 3148 C CA . ALA A 1 402 ? 10.844 -9.711 -12.609 1 98.62 402 ALA A CA 1
ATOM 3149 C C . ALA A 1 402 ? 11.547 -10.078 -13.906 1 98.62 402 ALA A C 1
ATOM 3151 O O . ALA A 1 402 ? 10.938 -10.656 -14.812 1 98.62 402 ALA A O 1
ATOM 3152 N N . SER A 1 403 ? 12.797 -9.758 -14 1 98.88 403 SER A N 1
ATOM 3153 C CA . SER A 1 403 ? 13.578 -10.023 -15.203 1 98.88 403 SER A CA 1
ATOM 3154 C C . SER A 1 403 ? 13.734 -11.516 -15.453 1 98.88 403 SER A C 1
ATOM 3156 O O . SER A 1 403 ? 13.586 -11.984 -16.578 1 98.88 403 SER A O 1
ATOM 3158 N N . PHE A 1 404 ? 14.039 -12.219 -14.391 1 98.81 404 PHE A N 1
ATOM 3159 C CA . PHE A 1 404 ? 14.211 -13.664 -14.516 1 98.81 404 PHE A CA 1
ATOM 3160 C C . PHE A 1 404 ? 12.883 -14.336 -14.852 1 98.81 404 PHE A C 1
ATOM 3162 O O . PHE A 1 404 ? 12.844 -15.234 -15.695 1 98.81 404 PHE A O 1
ATOM 3169 N N . ALA A 1 405 ? 11.812 -13.945 -14.172 1 98.69 405 ALA A N 1
ATOM 3170 C CA . ALA A 1 405 ? 10.5 -14.469 -14.531 1 98.69 405 ALA A CA 1
ATOM 3171 C C . ALA A 1 405 ? 10.172 -14.18 -16 1 98.69 405 ALA A C 1
ATOM 3173 O O . ALA A 1 405 ? 9.656 -15.047 -16.703 1 98.69 405 ALA A O 1
ATOM 3174 N N . ALA A 1 406 ? 10.508 -12.961 -16.422 1 98.81 406 ALA A N 1
ATOM 3175 C CA . ALA A 1 406 ? 10.266 -12.531 -17.797 1 98.81 406 ALA A CA 1
ATOM 3176 C C . ALA A 1 406 ? 11.062 -13.383 -18.781 1 98.81 406 ALA A C 1
ATOM 3178 O O . ALA A 1 406 ? 10.578 -13.711 -19.875 1 98.81 406 ALA A O 1
ATOM 3179 N N . SER A 1 407 ? 12.266 -13.68 -18.438 1 98.88 407 SER A N 1
ATOM 3180 C CA . SER A 1 407 ? 13.086 -14.531 -19.297 1 98.88 407 SER A CA 1
ATOM 3181 C C . SER A 1 407 ? 12.445 -15.898 -19.5 1 98.88 407 SER A C 1
ATOM 3183 O O . SER A 1 407 ? 12.469 -16.438 -20.609 1 98.88 407 SER A O 1
ATOM 3185 N N . GLY A 1 408 ? 11.953 -16.406 -18.406 1 98.62 408 GLY A N 1
ATOM 3186 C CA . GLY A 1 408 ? 11.227 -17.672 -18.516 1 98.62 408 GLY A CA 1
ATOM 3187 C C . GLY A 1 408 ? 10 -17.578 -19.391 1 98.62 408 GLY A C 1
ATOM 3188 O O . GLY A 1 408 ? 9.734 -18.469 -20.203 1 98.62 408 GLY A O 1
ATOM 3189 N N . LEU A 1 409 ? 9.25 -16.531 -19.25 1 98.75 409 LEU A N 1
ATOM 3190 C CA . LEU A 1 409 ? 8.047 -16.328 -20.047 1 98.75 409 LEU A CA 1
ATOM 3191 C C . LEU A 1 409 ? 8.406 -16.156 -21.531 1 98.75 409 LEU A C 1
ATOM 3193 O O . LEU A 1 409 ? 7.676 -16.641 -22.406 1 98.75 409 LEU A O 1
ATOM 3197 N N . ALA A 1 410 ? 9.477 -15.445 -21.75 1 98.81 410 ALA A N 1
ATOM 3198 C CA . ALA A 1 410 ? 9.938 -15.297 -23.125 1 98.81 410 ALA A CA 1
ATOM 3199 C C . ALA A 1 410 ? 10.25 -16.656 -23.75 1 98.81 410 ALA A C 1
ATOM 3201 O O . ALA A 1 410 ? 9.961 -16.875 -24.922 1 98.81 410 ALA A O 1
ATOM 3202 N N . CYS A 1 411 ? 10.867 -17.5 -23.016 1 98.75 411 CYS A N 1
ATOM 3203 C CA . CYS A 1 411 ? 11.133 -18.859 -23.484 1 98.75 411 CYS A CA 1
ATOM 3204 C C . CYS A 1 411 ? 9.844 -19.547 -23.906 1 98.75 411 CYS A C 1
ATOM 3206 O O . CYS A 1 411 ? 9.773 -20.141 -25 1 98.75 411 CYS A O 1
ATOM 3208 N N . LEU A 1 412 ? 8.836 -19.438 -23.094 1 98.62 412 LEU A N 1
ATOM 3209 C CA . LEU A 1 412 ? 7.562 -20.094 -23.375 1 98.62 412 LEU A CA 1
ATOM 3210 C C . LEU A 1 412 ? 6.906 -19.484 -24.625 1 98.62 412 LEU A C 1
ATOM 3212 O O . LEU A 1 412 ? 6.355 -20.203 -25.453 1 98.62 412 LEU A O 1
ATOM 3216 N N . LEU A 1 413 ? 6.938 -18.203 -24.703 1 98.38 413 LEU A N 1
ATOM 3217 C CA . LEU A 1 413 ? 6.375 -17.516 -25.859 1 98.38 413 LEU A CA 1
ATOM 3218 C C . LEU A 1 413 ? 7.055 -17.969 -27.156 1 98.38 413 LEU A C 1
ATOM 3220 O O . LEU A 1 413 ? 6.387 -18.219 -28.156 1 98.38 413 LEU A O 1
ATOM 3224 N N . ASN A 1 414 ? 8.328 -18.047 -27.078 1 97.81 414 ASN A N 1
ATOM 3225 C CA . ASN A 1 414 ? 9.086 -18.484 -28.25 1 97.81 414 ASN A CA 1
ATOM 3226 C C . ASN A 1 414 ? 8.773 -19.938 -28.609 1 97.81 414 ASN A C 1
ATOM 3228 O O . ASN A 1 414 ? 8.758 -20.312 -29.781 1 97.81 414 ASN A O 1
ATOM 3232 N N . ARG A 1 415 ? 8.57 -20.734 -27.672 1 96 415 ARG A N 1
ATOM 3233 C CA . ARG A 1 415 ? 8.258 -22.141 -27.875 1 96 415 ARG A CA 1
ATOM 3234 C C . ARG A 1 415 ? 6.867 -22.297 -28.484 1 96 415 ARG A C 1
ATOM 3236 O O . ARG A 1 415 ? 6.676 -23.109 -29.406 1 96 415 ARG A O 1
ATOM 3243 N N . ILE A 1 416 ? 5.941 -21.562 -27.969 1 95.56 416 ILE A N 1
ATOM 3244 C CA . ILE A 1 416 ? 4.57 -21.641 -28.453 1 95.56 416 ILE A CA 1
ATOM 3245 C C . ILE A 1 416 ? 4.492 -21.047 -29.859 1 95.56 416 ILE A C 1
ATOM 3247 O O . ILE A 1 416 ? 3.736 -21.516 -30.703 1 95.56 416 ILE A O 1
ATOM 3251 N N . ASP A 1 417 ? 5.152 -19.984 -30.047 1 94.81 417 ASP A N 1
ATOM 3252 C CA . ASP A 1 417 ? 5.348 -19.344 -31.344 1 94.81 417 ASP A CA 1
ATOM 3253 C C . ASP A 1 417 ? 4.012 -18.969 -31.984 1 94.81 417 ASP A C 1
ATOM 3255 O O . ASP A 1 417 ? 3.768 -19.266 -33.156 1 94.81 417 ASP A O 1
ATOM 3259 N N . ARG A 1 418 ? 3.172 -18.375 -31.266 1 95.19 418 ARG A N 1
ATOM 3260 C CA . ARG A 1 418 ? 1.909 -17.828 -31.734 1 95.19 418 ARG A CA 1
ATOM 3261 C C . ARG A 1 418 ? 2.045 -16.328 -32.031 1 95.19 418 ARG A C 1
ATOM 3263 O O . ARG A 1 418 ? 2.867 -15.641 -31.438 1 95.19 418 ARG A O 1
ATOM 3270 N N . PRO A 1 419 ? 1.295 -15.852 -33.031 1 95.94 419 PRO A N 1
ATOM 3271 C CA . PRO A 1 419 ? 1.353 -14.422 -33.312 1 95.94 419 PRO A CA 1
ATOM 3272 C C . PRO A 1 419 ? 0.919 -13.562 -32.125 1 95.94 419 PRO A C 1
ATOM 3274 O O . PRO A 1 419 ? 1.49 -12.5 -31.875 1 95.94 419 PRO A O 1
ATOM 3277 N N . ARG A 1 420 ? -0.106 -14.047 -31.469 1 96.62 420 ARG A N 1
ATOM 3278 C CA . ARG A 1 420 ? -0.611 -13.352 -30.297 1 96.62 420 ARG A CA 1
ATOM 3279 C C . ARG A 1 420 ? -0.834 -14.32 -29.141 1 96.62 420 ARG A C 1
ATOM 3281 O O . ARG A 1 420 ? -1.457 -15.367 -29.312 1 96.62 420 ARG A O 1
ATOM 3288 N N . THR A 1 421 ? -0.29 -13.961 -28.031 1 97.75 421 THR A N 1
ATOM 3289 C CA . THR A 1 421 ? -0.442 -14.82 -26.859 1 97.75 421 THR A CA 1
ATOM 3290 C C . THR A 1 421 ? -0.766 -14 -25.609 1 97.75 421 THR A C 1
ATOM 3292 O O . THR A 1 421 ? -0.148 -12.961 -25.375 1 97.75 421 THR A O 1
ATOM 3295 N N . THR A 1 422 ? -1.753 -14.453 -24.875 1 97.62 422 THR A N 1
ATOM 3296 C CA . THR A 1 422 ? -2.053 -13.875 -23.578 1 97.62 422 THR A CA 1
ATOM 3297 C C . THR A 1 422 ? -1.445 -14.727 -22.453 1 97.62 422 THR A C 1
ATOM 3299 O O . THR A 1 422 ? -1.505 -15.953 -22.5 1 97.62 422 THR A O 1
ATOM 3302 N N . ILE A 1 423 ? -0.803 -14.078 -21.531 1 98.25 423 ILE A N 1
ATOM 3303 C CA . ILE A 1 423 ? -0.222 -14.719 -20.344 1 98.25 423 ILE A CA 1
ATOM 3304 C C . ILE A 1 423 ? -1.059 -14.391 -19.109 1 98.25 423 ILE A C 1
ATOM 3306 O O . ILE A 1 423 ? -1.187 -13.219 -18.734 1 98.25 423 ILE A O 1
ATOM 3310 N N . ALA A 1 424 ? -1.64 -15.438 -18.531 1 97.31 424 ALA A N 1
ATOM 3311 C CA . ALA A 1 424 ? -2.354 -15.273 -17.266 1 97.31 424 ALA A CA 1
ATOM 3312 C C . ALA A 1 424 ? -1.381 -15.227 -16.094 1 97.31 424 ALA A C 1
ATOM 3314 O O . ALA A 1 424 ? -0.577 -16.141 -15.898 1 97.31 424 ALA A O 1
ATOM 3315 N N . VAL A 1 425 ? -1.441 -14.164 -15.336 1 96.38 425 VAL A N 1
ATOM 3316 C CA . VAL A 1 425 ? -0.494 -14.023 -14.234 1 96.38 425 VAL A CA 1
ATOM 3317 C C . VAL A 1 425 ? -1.251 -13.867 -12.914 1 96.38 425 VAL A C 1
ATOM 3319 O O . VAL A 1 425 ? -2.223 -13.109 -12.836 1 96.38 425 VAL A O 1
ATOM 3322 N N . ASP A 1 426 ? -0.854 -14.641 -11.953 1 90.94 426 ASP A N 1
ATOM 3323 C CA . ASP A 1 426 ? -1.346 -14.516 -10.586 1 90.94 426 ASP A CA 1
ATOM 3324 C C . ASP A 1 426 ? -0.19 -14.43 -9.594 1 90.94 426 ASP A C 1
ATOM 3326 O O . ASP A 1 426 ? 0.949 -14.758 -9.93 1 90.94 426 ASP A O 1
ATOM 3330 N N . GLY A 1 427 ? -0.521 -13.828 -8.43 1 88.88 427 GLY A N 1
ATOM 3331 C CA . GLY A 1 427 ? 0.487 -13.727 -7.387 1 88.88 427 GLY A CA 1
ATOM 3332 C C . GLY A 1 427 ? 0.69 -12.305 -6.887 1 88.88 427 GLY A C 1
ATOM 3333 O O . GLY A 1 427 ? 0.539 -11.352 -7.648 1 88.88 427 GLY A O 1
ATOM 3334 N N . SER A 1 428 ? 1.163 -12.195 -5.746 1 86.88 428 SER A N 1
ATOM 3335 C CA . SER A 1 428 ? 1.222 -10.922 -5.035 1 86.88 428 SER A CA 1
ATOM 3336 C C . SER A 1 428 ? 2.244 -9.984 -5.664 1 86.88 428 SER A C 1
ATOM 3338 O O . SER A 1 428 ? 2.049 -8.766 -5.684 1 86.88 428 SER A O 1
ATOM 3340 N N . LEU A 1 429 ? 3.381 -10.492 -6.129 1 91.94 429 LEU A N 1
ATOM 3341 C CA . LEU A 1 429 ? 4.406 -9.633 -6.707 1 91.94 429 LEU A CA 1
ATOM 3342 C C . LEU A 1 429 ? 3.875 -8.906 -7.938 1 91.94 429 LEU A C 1
ATOM 3344 O O . LEU A 1 429 ? 4.145 -7.715 -8.125 1 91.94 429 LEU A O 1
ATOM 3348 N N . PHE A 1 430 ? 3.094 -9.586 -8.688 1 92.44 430 PHE A N 1
ATOM 3349 C CA . PHE A 1 430 ? 2.484 -9 -9.875 1 92.44 430 PHE A CA 1
ATOM 3350 C C . PHE A 1 430 ? 1.361 -8.047 -9.492 1 92.44 430 PHE A C 1
ATOM 3352 O O . PHE A 1 430 ? 1.212 -6.977 -10.094 1 92.44 430 PHE A O 1
ATOM 3359 N N . LYS A 1 431 ? 0.63 -8.414 -8.508 1 8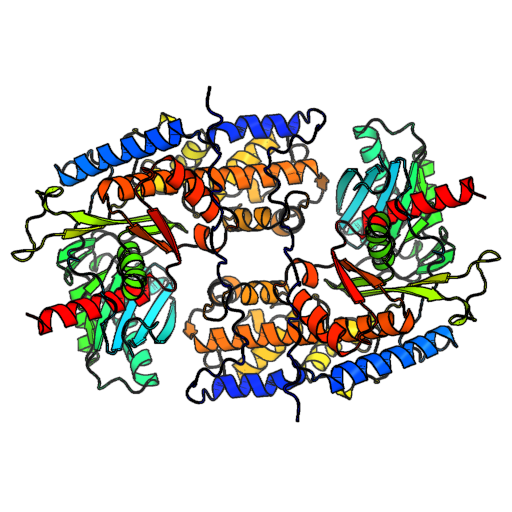5.25 431 LYS A N 1
ATOM 3360 C CA . LYS A 1 431 ? -0.557 -7.668 -8.094 1 85.25 431 LYS A CA 1
ATOM 3361 C C . LYS A 1 431 ? -0.176 -6.371 -7.391 1 85.25 431 LYS A C 1
ATOM 3363 O O . LYS A 1 431 ? -0.828 -5.34 -7.578 1 85.25 431 LYS A O 1
ATOM 3368 N N . PHE A 1 432 ? 0.895 -6.445 -6.598 1 84.62 432 PHE A N 1
ATOM 3369 C CA . PHE A 1 432 ? 1.052 -5.363 -5.637 1 84.62 432 PHE A CA 1
ATOM 3370 C C . PHE A 1 432 ? 2.322 -4.566 -5.918 1 84.62 432 PHE A C 1
ATOM 3372 O O . PHE A 1 432 ? 2.408 -3.385 -5.582 1 84.62 432 PHE A O 1
ATOM 3379 N N . HIS A 1 433 ? 3.279 -5.164 -6.473 1 91.44 433 HIS A N 1
ATOM 3380 C CA . HIS A 1 433 ? 4.504 -4.41 -6.703 1 91.44 433 HIS A CA 1
ATOM 3381 C C . HIS A 1 433 ? 4.34 -3.436 -7.867 1 91.44 433 HIS A C 1
ATOM 3383 O O . HIS A 1 433 ? 3.908 -3.828 -8.953 1 91.44 433 HIS A O 1
ATOM 3389 N N . PRO A 1 434 ? 4.742 -2.229 -7.77 1 90.12 434 PRO A N 1
ATOM 3390 C CA . PRO A 1 434 ? 4.422 -1.184 -8.742 1 90.12 434 PRO A CA 1
ATOM 3391 C C . PRO A 1 434 ? 5.18 -1.351 -10.055 1 90.12 434 PRO A C 1
ATOM 3393 O O . PRO A 1 434 ? 4.699 -0.925 -11.109 1 90.12 434 PRO A O 1
ATOM 3396 N N . THR A 1 435 ? 6.363 -1.981 -10.023 1 94.62 435 THR A N 1
ATOM 3397 C CA . THR A 1 435 ? 7.172 -1.965 -11.242 1 94.62 435 THR A CA 1
ATOM 3398 C C . THR A 1 435 ? 7.371 -3.381 -11.773 1 94.62 435 THR A C 1
ATOM 3400 O O . THR A 1 435 ? 7.934 -3.566 -12.859 1 94.62 435 THR A O 1
ATOM 3403 N N . PHE A 1 436 ? 6.891 -4.379 -11.117 1 96.5 436 PHE A N 1
ATOM 3404 C CA . PHE A 1 436 ? 7.152 -5.766 -11.469 1 96.5 436 PHE A CA 1
ATOM 3405 C C . PHE A 1 436 ? 6.645 -6.07 -12.875 1 96.5 436 PHE A C 1
ATOM 3407 O O . PHE A 1 436 ? 7.395 -6.57 -13.719 1 96.5 436 PHE A O 1
ATOM 3414 N N . ALA A 1 437 ? 5.406 -5.754 -13.18 1 96.19 437 ALA A N 1
ATOM 3415 C CA . ALA A 1 437 ? 4.781 -6.016 -14.477 1 96.19 437 ALA A CA 1
ATOM 3416 C C . ALA A 1 437 ? 5.496 -5.254 -15.586 1 96.19 437 ALA A C 1
ATOM 3418 O O . ALA A 1 437 ? 5.727 -5.801 -16.672 1 96.19 437 ALA A O 1
ATOM 3419 N N . ARG A 1 438 ? 5.812 -4.02 -15.32 1 96.25 438 ARG A N 1
ATOM 3420 C CA . ARG A 1 438 ? 6.48 -3.195 -16.328 1 96.25 438 ARG A CA 1
ATOM 3421 C C . ARG A 1 438 ? 7.832 -3.787 -16.703 1 96.25 438 ARG A C 1
ATOM 3423 O O . ARG A 1 438 ? 8.18 -3.852 -17.891 1 96.25 438 ARG A O 1
ATOM 3430 N N . THR A 1 439 ? 8.562 -4.168 -15.711 1 97.62 439 THR A N 1
ATOM 3431 C CA . THR A 1 439 ? 9.859 -4.781 -15.953 1 97.62 439 THR A CA 1
ATOM 3432 C C . THR A 1 439 ? 9.711 -6.055 -16.781 1 97.62 439 THR A C 1
ATOM 3434 O O . THR A 1 439 ? 10.492 -6.297 -17.703 1 97.62 439 THR A O 1
ATOM 3437 N N . MET A 1 440 ? 8.711 -6.863 -16.453 1 98.38 440 MET A N 1
ATOM 3438 C CA . MET A 1 440 ? 8.461 -8.086 -17.203 1 98.38 440 MET A CA 1
ATOM 3439 C C . MET A 1 440 ? 8.203 -7.773 -18.672 1 98.38 440 MET A C 1
ATOM 3441 O O . MET A 1 440 ? 8.789 -8.406 -19.562 1 98.38 440 MET A O 1
ATOM 3445 N N . VAL A 1 441 ? 7.367 -6.793 -18.953 1 97.94 441 VAL A N 1
ATOM 3446 C CA . VAL A 1 441 ? 7 -6.422 -20.312 1 97.94 441 VAL A CA 1
ATOM 3447 C C . VAL A 1 441 ? 8.242 -5.957 -21.078 1 97.94 441 VAL A C 1
ATOM 3449 O O . VAL A 1 441 ? 8.453 -6.352 -22.219 1 97.94 441 VAL A O 1
ATOM 3452 N N . GLU A 1 442 ? 9.016 -5.168 -20.406 1 97.75 442 GLU A N 1
ATOM 3453 C CA . GLU A 1 442 ? 10.219 -4.633 -21.047 1 97.75 442 GLU A CA 1
ATOM 3454 C C . GLU A 1 442 ? 11.18 -5.75 -21.438 1 97.75 442 GLU A C 1
ATOM 3456 O O . GLU A 1 442 ? 11.711 -5.762 -22.547 1 97.75 442 GLU A O 1
ATOM 3461 N N . VAL A 1 443 ? 11.383 -6.645 -20.562 1 98.56 443 VAL A N 1
ATOM 3462 C CA . VAL A 1 443 ? 12.344 -7.719 -20.781 1 98.56 443 VAL A CA 1
ATOM 3463 C C . VAL A 1 443 ? 11.805 -8.68 -21.844 1 98.56 443 VAL A C 1
ATOM 3465 O O . VAL A 1 443 ? 12.531 -9.07 -22.766 1 98.56 443 VAL A O 1
ATOM 3468 N N . ILE A 1 444 ? 10.531 -9.047 -21.766 1 98.75 444 ILE A N 1
ATOM 3469 C CA . ILE A 1 444 ? 9.938 -9.977 -22.719 1 98.75 444 ILE A CA 1
ATOM 3470 C C . ILE A 1 444 ? 10.008 -9.375 -24.125 1 98.75 444 ILE A C 1
ATOM 3472 O O . ILE A 1 444 ? 10.352 -10.07 -25.078 1 98.75 444 ILE A O 1
ATOM 3476 N N . THR A 1 445 ? 9.703 -8.133 -24.219 1 98.19 445 THR A N 1
ATOM 3477 C CA . THR A 1 445 ? 9.68 -7.449 -25.516 1 98.19 445 THR A CA 1
ATOM 3478 C C . THR A 1 445 ? 11.039 -7.551 -26.203 1 98.19 445 THR A C 1
ATOM 3480 O O . THR A 1 445 ? 11.109 -7.695 -27.422 1 98.19 445 THR A O 1
ATOM 3483 N N . LYS A 1 446 ? 12.07 -7.547 -25.469 1 98.12 446 LYS A N 1
ATOM 3484 C CA . LYS A 1 446 ? 13.422 -7.586 -26.016 1 98.12 446 LYS A CA 1
ATOM 3485 C C . LYS A 1 446 ? 13.812 -9.008 -26.406 1 98.12 446 LYS A C 1
ATOM 3487 O O . LYS A 1 446 ? 14.742 -9.203 -27.188 1 98.12 446 LYS A O 1
ATOM 3492 N N . LEU A 1 447 ? 13.117 -9.992 -25.906 1 98.5 447 LEU A N 1
ATOM 3493 C CA . LEU A 1 447 ? 13.602 -11.359 -26.031 1 98.5 447 LEU A CA 1
ATOM 3494 C C . LEU A 1 447 ? 12.758 -12.141 -27.031 1 98.5 447 LEU A C 1
ATOM 3496 O O . LEU A 1 447 ? 13.125 -13.258 -27.422 1 98.5 447 LEU A O 1
ATOM 3500 N N . ILE A 1 448 ? 11.625 -11.578 -27.453 1 98.12 448 ILE A N 1
ATOM 3501 C CA . ILE A 1 448 ? 10.766 -12.305 -28.391 1 98.12 448 ILE A CA 1
ATOM 3502 C C . ILE A 1 448 ? 10.852 -11.656 -29.766 1 98.12 448 ILE A C 1
ATOM 3504 O O . ILE A 1 448 ? 11.188 -10.477 -29.891 1 98.12 448 ILE A O 1
ATOM 3508 N N . PRO A 1 449 ? 10.562 -12.414 -30.828 1 96.5 449 PRO A N 1
ATOM 3509 C CA . PRO A 1 449 ? 10.555 -11.82 -32.156 1 96.5 449 PRO A CA 1
ATOM 3510 C C . PRO A 1 449 ? 9.484 -10.742 -32.312 1 96.5 449 PRO A C 1
ATOM 3512 O O . PRO A 1 449 ? 8.383 -10.875 -31.781 1 96.5 449 PRO A O 1
ATOM 3515 N N . PRO A 1 450 ? 9.781 -9.758 -33.062 1 93.69 450 PRO A N 1
ATOM 3516 C CA . PRO A 1 450 ? 8.859 -8.633 -33.25 1 93.69 450 PRO A CA 1
ATOM 3517 C C . PRO A 1 450 ? 7.508 -9.055 -33.812 1 93.69 450 PRO A C 1
ATOM 3519 O O . PRO A 1 450 ? 6.504 -8.375 -33.594 1 93.69 450 PRO A O 1
ATOM 3522 N N . ARG A 1 451 ? 7.469 -10.18 -34.469 1 94.12 451 ARG A N 1
ATOM 3523 C CA . ARG A 1 451 ? 6.223 -10.648 -35.062 1 94.12 451 ARG A CA 1
ATOM 3524 C C . ARG A 1 451 ? 5.262 -11.164 -34 1 94.12 451 ARG A C 1
ATOM 3526 O O . ARG A 1 451 ? 4.062 -11.305 -34.25 1 94.12 451 ARG A O 1
ATOM 3533 N N . CYS A 1 452 ? 5.77 -11.508 -32.938 1 95.12 452 CYS A N 1
ATOM 3534 C CA . CYS A 1 452 ? 4.949 -12.023 -31.828 1 95.12 452 CYS A CA 1
ATOM 3535 C C . CYS A 1 452 ? 4.543 -10.898 -30.875 1 95.12 452 CYS A C 1
ATOM 3537 O O . CYS A 1 452 ? 5.348 -10.016 -30.578 1 95.12 452 CYS A O 1
ATOM 3539 N N . THR A 1 453 ? 3.297 -10.859 -30.562 1 96.38 453 THR A N 1
ATOM 3540 C CA . THR A 1 453 ? 2.807 -9.938 -29.547 1 96.38 453 THR A CA 1
ATOM 3541 C C . THR A 1 453 ? 2.277 -10.703 -28.328 1 96.38 453 THR A C 1
ATOM 3543 O O . THR A 1 453 ? 1.918 -11.875 -28.438 1 96.38 453 THR A O 1
ATOM 3546 N N . PHE A 1 454 ? 2.324 -10.008 -27.188 1 97.88 454 PHE A N 1
ATOM 3547 C CA . PHE A 1 454 ? 1.839 -10.648 -25.969 1 97.88 454 PHE A CA 1
ATOM 3548 C C . PHE A 1 454 ? 1.137 -9.648 -25.062 1 97.88 454 PHE A C 1
ATOM 3550 O O . PHE A 1 454 ? 1.243 -8.438 -25.281 1 97.88 454 PHE A O 1
ATOM 3557 N N . ARG A 1 455 ? 0.373 -10.188 -24.188 1 96.81 455 ARG A N 1
ATOM 3558 C CA . ARG A 1 455 ? -0.237 -9.367 -23.141 1 96.81 455 ARG A CA 1
ATOM 3559 C C . ARG A 1 455 ? -0.243 -10.094 -21.812 1 96.81 455 ARG A C 1
ATOM 3561 O O . ARG A 1 455 ? -0.474 -11.305 -21.75 1 96.81 455 ARG A O 1
ATOM 3568 N N . LEU A 1 456 ? 0.113 -9.398 -20.766 1 96.94 456 LEU A N 1
ATOM 3569 C CA . LEU A 1 456 ? -0.029 -9.898 -19.406 1 96.94 456 LEU A CA 1
ATOM 3570 C C . LEU A 1 456 ? -1.413 -9.586 -18.844 1 96.94 456 LEU A C 1
ATOM 3572 O O . LEU A 1 456 ? -1.855 -8.438 -18.891 1 96.94 456 LEU A O 1
ATOM 3576 N N . LYS A 1 457 ? -2.053 -10.602 -18.391 1 94.31 457 LYS A N 1
ATOM 3577 C CA . LYS A 1 457 ? -3.383 -10.414 -17.828 1 94.31 457 LYS A CA 1
ATOM 3578 C C . LYS A 1 457 ? -3.451 -10.977 -16.406 1 94.31 457 LYS A C 1
ATOM 3580 O O . LYS A 1 457 ? -3.068 -12.125 -16.172 1 94.31 457 LYS A O 1
ATOM 3585 N N . LEU A 1 458 ? -3.908 -10.156 -15.523 1 89.25 458 LEU A N 1
ATOM 3586 C CA . LEU A 1 458 ? -4.086 -10.617 -14.148 1 89.25 458 LEU A CA 1
ATOM 3587 C C . LEU A 1 458 ? -5.191 -11.664 -14.07 1 89.25 458 LEU A C 1
ATOM 3589 O O . LEU A 1 458 ? -6.305 -11.438 -14.555 1 89.25 458 LEU A O 1
ATOM 3593 N N . SER A 1 459 ? -4.793 -12.781 -13.547 1 87.25 459 SER A N 1
ATOM 3594 C CA . SER A 1 459 ? -5.773 -13.828 -13.297 1 87.25 459 SER A CA 1
ATOM 3595 C C . SER A 1 459 ? -6.434 -13.648 -11.93 1 87.25 459 SER A C 1
ATOM 3597 O O . SER A 1 459 ? -5.938 -14.164 -10.93 1 87.25 459 SER A O 1
ATOM 3599 N N . GLU A 1 460 ? -7.566 -13.047 -11.938 1 75.19 460 GLU A N 1
ATOM 3600 C CA . GLU A 1 460 ? -8.312 -12.781 -10.711 1 75.19 460 GLU A CA 1
ATOM 3601 C C . GLU A 1 460 ? -8.945 -14.055 -10.156 1 75.19 460 GLU A C 1
ATOM 3603 O O . GLU A 1 460 ? -9.719 -14.719 -10.852 1 75.19 460 GLU A O 1
ATOM 3608 N N . ASP A 1 461 ? -8.719 -14.383 -8.922 1 72.75 461 ASP A N 1
ATOM 3609 C CA . ASP A 1 461 ? -9.211 -15.641 -8.367 1 72.75 461 ASP A CA 1
ATOM 3610 C C . ASP A 1 461 ? -8.867 -16.812 -9.281 1 72.75 461 ASP A C 1
ATOM 3612 O O . ASP A 1 461 ? -9.711 -17.672 -9.547 1 72.75 461 ASP A O 1
ATOM 3616 N N . GLY A 1 462 ? -7.742 -16.766 -9.719 1 76.75 462 GLY A N 1
ATOM 3617 C CA . GLY A 1 462 ? -7.34 -17.625 -10.82 1 76.75 462 GLY A CA 1
ATOM 3618 C C . GLY A 1 462 ? -7.461 -19.109 -10.5 1 76.75 462 GLY A C 1
ATOM 3619 O O . GLY A 1 462 ? -7.961 -19.891 -11.32 1 76.75 462 GLY A O 1
ATOM 3620 N N . SER A 1 463 ? -7.047 -19.438 -9.328 1 79.25 463 SER A N 1
ATOM 3621 C CA . SER A 1 463 ? -7.008 -20.859 -9.008 1 79.25 463 SER A CA 1
ATOM 3622 C C . SER A 1 463 ? -8.414 -21.438 -8.891 1 79.25 463 SER A C 1
ATOM 3624 O O . SER A 1 463 ? -8.727 -22.469 -9.5 1 79.25 463 SER A O 1
ATOM 3626 N N . GLY A 1 464 ? -9.281 -20.734 -8.227 1 82 464 GLY A N 1
ATOM 3627 C CA . GLY A 1 464 ? -10.641 -21.234 -8.039 1 82 464 GLY A CA 1
ATOM 3628 C C . GLY A 1 464 ? -11.508 -21.078 -9.273 1 82 464 GLY A C 1
ATOM 3629 O O . GLY A 1 464 ? -12.094 -22.047 -9.75 1 82 464 GLY A O 1
ATOM 3630 N N . LYS A 1 465 ? -11.492 -19.969 -9.789 1 86.44 465 LYS A N 1
ATOM 3631 C CA . LYS A 1 465 ? -12.242 -19.688 -11.016 1 86.44 465 LYS A CA 1
ATOM 3632 C C . LYS A 1 465 ? -11.773 -20.578 -12.156 1 86.44 465 LYS A C 1
ATOM 3634 O O . LYS A 1 465 ? -12.586 -21.078 -12.945 1 86.44 465 LYS A O 1
ATOM 3639 N N . GLY A 1 466 ? -10.5 -20.734 -12.18 1 92 466 GLY A N 1
ATOM 3640 C CA . GLY A 1 466 ? -9.914 -21.578 -13.219 1 92 466 GLY A CA 1
ATOM 3641 C C . GLY A 1 466 ? -10.328 -23.031 -13.109 1 92 466 GLY A C 1
ATOM 3642 O O . GLY A 1 466 ? -10.609 -23.672 -14.125 1 92 466 GLY A O 1
ATOM 3643 N N . ALA A 1 467 ? -10.32 -23.5 -11.922 1 92.12 467 ALA A N 1
ATOM 3644 C CA . ALA A 1 467 ? -10.758 -24.875 -11.711 1 92.12 467 ALA A CA 1
ATOM 3645 C C . ALA A 1 467 ? -12.211 -25.062 -12.141 1 92.12 467 ALA A C 1
ATOM 3647 O O . ALA A 1 467 ? -12.547 -26.062 -12.781 1 92.12 467 ALA A O 1
ATOM 3648 N N . GLY A 1 468 ? -13.023 -24.141 -11.812 1 91.75 468 GLY A N 1
ATOM 3649 C CA . GLY A 1 468 ? -14.406 -24.172 -12.258 1 91.75 468 GLY A CA 1
ATOM 3650 C C . GLY A 1 468 ? -14.539 -24.125 -13.773 1 91.75 468 GLY A C 1
ATOM 3651 O O . GLY A 1 468 ? -15.336 -24.875 -14.352 1 91.75 468 GLY A O 1
ATOM 3652 N N . ALA A 1 469 ? -13.766 -23.328 -14.336 1 92.81 469 ALA A N 1
ATOM 3653 C CA . ALA A 1 469 ? -13.797 -23.188 -15.789 1 92.81 469 ALA A CA 1
ATOM 3654 C C . ALA A 1 469 ? -13.336 -24.469 -16.484 1 92.81 469 ALA A C 1
ATOM 3656 O O . ALA A 1 469 ? -13.852 -24.828 -17.531 1 92.81 469 ALA A O 1
ATOM 3657 N N . LEU A 1 470 ? -12.375 -25.094 -15.93 1 94 470 LEU A N 1
ATOM 3658 C CA . LEU A 1 470 ? -11.859 -26.328 -16.516 1 94 470 LEU A CA 1
ATOM 3659 C C . LEU A 1 470 ? -12.914 -27.422 -16.453 1 94 470 LEU A C 1
ATOM 3661 O O . LEU A 1 470 ? -13.07 -28.188 -17.422 1 94 470 LEU A O 1
ATOM 3665 N N . VAL A 1 471 ? -13.555 -27.484 -15.367 1 94.75 471 VAL A N 1
ATOM 3666 C CA . VAL A 1 471 ? -14.617 -28.484 -15.234 1 94.75 471 VAL A CA 1
ATOM 3667 C C . VAL A 1 471 ? -15.711 -28.188 -16.266 1 94.75 471 VAL A C 1
ATOM 3669 O O . VAL A 1 471 ? -16.234 -29.109 -16.891 1 94.75 471 VAL A O 1
ATOM 3672 N N . ALA A 1 472 ? -16.031 -26.969 -16.422 1 92.81 472 ALA A N 1
ATOM 3673 C CA . ALA A 1 472 ? -17.016 -26.578 -17.422 1 92.81 472 ALA A CA 1
ATOM 3674 C C . ALA A 1 472 ? -16.562 -26.984 -18.812 1 92.81 472 ALA A C 1
ATOM 3676 O O . ALA A 1 472 ? -17.375 -27.438 -19.625 1 92.81 472 ALA A O 1
ATOM 3677 N N . ALA A 1 473 ? -15.352 -26.781 -19.078 1 91.06 473 ALA A N 1
ATOM 3678 C CA . ALA A 1 473 ? -14.789 -27.125 -20.391 1 91.06 473 ALA A CA 1
ATOM 3679 C C . ALA A 1 473 ? -14.852 -28.625 -20.641 1 91.06 473 ALA A C 1
ATOM 3681 O O . ALA A 1 473 ? -15.125 -29.062 -21.75 1 91.06 473 ALA A O 1
ATOM 3682 N N . VAL A 1 474 ? -14.531 -29.344 -19.641 1 88.56 474 VAL A N 1
ATOM 3683 C CA . VAL A 1 474 ? -14.578 -30.797 -19.734 1 88.56 474 VAL A CA 1
ATOM 3684 C C . VAL A 1 474 ? -16 -31.266 -20.016 1 88.56 474 VAL A C 1
ATOM 3686 O O . VAL A 1 474 ? -16.234 -32.156 -20.844 1 88.56 474 VAL A O 1
ATOM 3689 N N . LYS A 1 475 ? -16.906 -30.719 -19.297 1 87.94 475 LYS A N 1
ATOM 3690 C CA . LYS A 1 475 ? -18.312 -31.047 -19.484 1 87.94 475 LYS A CA 1
ATOM 3691 C C . LYS A 1 475 ? -18.75 -30.734 -20.922 1 87.94 475 LYS A C 1
ATOM 3693 O O . LYS A 1 475 ? -19.469 -31.531 -21.531 1 87.94 475 LYS A O 1
ATOM 3698 N N . ARG A 1 476 ? -18.344 -29.641 -21.344 1 83.62 476 ARG A N 1
ATOM 3699 C CA . ARG A 1 476 ? -18.672 -29.25 -22.719 1 83.62 476 ARG A CA 1
ATOM 3700 C C . ARG A 1 476 ? -18.109 -30.25 -23.719 1 83.62 476 ARG A C 1
ATOM 3702 O O . ARG A 1 476 ? -18.797 -30.625 -24.672 1 83.62 476 ARG A O 1
ATOM 3709 N N . ALA A 1 477 ? -16.906 -30.641 -23.531 1 80 477 ALA A N 1
ATOM 3710 C CA . ALA A 1 477 ? -16.234 -31.547 -24.453 1 80 477 ALA A CA 1
ATOM 3711 C C . ALA A 1 477 ? -16.953 -32.906 -24.5 1 80 477 ALA A C 1
ATOM 3713 O O . ALA A 1 477 ? -17.016 -33.531 -25.562 1 80 477 ALA A O 1
ATOM 3714 N N . ILE A 1 478 ? -17.453 -33.344 -23.438 1 76.75 478 ILE A N 1
ATOM 3715 C CA . ILE A 1 478 ? -18.172 -34.625 -23.359 1 76.75 478 ILE A CA 1
ATOM 3716 C C . ILE A 1 478 ? -19.484 -34.531 -24.125 1 76.75 478 ILE A C 1
ATOM 3718 O O . ILE A 1 478 ? -19.875 -35.469 -24.828 1 76.75 478 ILE A O 1
ATOM 3722 N N . VAL A 1 479 ? -20.125 -33.406 -24.016 1 69.94 479 VAL A N 1
ATOM 3723 C CA . VAL A 1 479 ? -21.406 -33.219 -24.672 1 69.94 479 VAL A CA 1
ATOM 3724 C C . VAL A 1 479 ? -21.188 -33.125 -26.188 1 69.94 479 VAL A C 1
ATOM 3726 O O . VAL A 1 479 ? -22.016 -33.625 -26.969 1 69.94 479 VAL A O 1
ATOM 3729 N N . GLU A 1 480 ? -20.172 -32.531 -26.578 1 68.44 480 GLU A N 1
ATOM 3730 C CA . GLU A 1 480 ? -19.891 -32.344 -27.984 1 68.44 480 GLU A CA 1
ATOM 3731 C C . GLU A 1 480 ? -19.406 -33.656 -28.625 1 68.44 480 GLU A C 1
ATOM 3733 O O . GLU A 1 480 ? -19.609 -33.875 -29.812 1 68.44 480 GLU A O 1
ATOM 3738 N N . GLU A 1 481 ? -18.828 -34.531 -27.922 1 60 481 GLU A N 1
ATOM 3739 C CA . GLU A 1 481 ? -18.438 -35.844 -28.453 1 60 481 GLU A CA 1
ATOM 3740 C C . GLU A 1 481 ? -19.625 -36.812 -28.5 1 60 481 GLU A C 1
ATOM 3742 O O . GLU A 1 481 ? -19.766 -37.594 -29.438 1 60 481 GLU A O 1
ATOM 3747 N N . MET B 1 1 ? 22.266 9.125 -44.594 1 21.14 1 MET B N 1
ATOM 3748 C CA . MET B 1 1 ? 21.969 7.801 -44.062 1 21.14 1 MET B CA 1
ATOM 3749 C C . MET B 1 1 ? 20.953 7.883 -42.938 1 21.14 1 MET B C 1
ATOM 3751 O O . MET B 1 1 ? 21.125 8.68 -42 1 21.14 1 MET B O 1
ATOM 3755 N N . GLU B 1 2 ? 19.703 7.297 -42.938 1 19.88 2 GLU B N 1
ATOM 3756 C CA . GLU B 1 2 ? 18.312 7.617 -42.656 1 19.88 2 GLU B CA 1
ATOM 3757 C C . GLU B 1 2 ? 17.969 7.359 -41.188 1 19.88 2 GLU B C 1
ATOM 3759 O O . GLU B 1 2 ? 18.5 6.43 -40.562 1 19.88 2 GLU B O 1
ATOM 3764 N N . SER B 1 3 ? 17.531 8.367 -40.469 1 19.84 3 SER B N 1
ATOM 3765 C CA . SER B 1 3 ? 17.125 8.742 -39.125 1 19.84 3 SER B CA 1
ATOM 3766 C C . SER B 1 3 ? 16.094 7.77 -38.562 1 19.84 3 SER B C 1
ATOM 3768 O O . SER B 1 3 ? 14.953 7.746 -39 1 19.84 3 SER B O 1
ATOM 3770 N N . ARG B 1 4 ? 16.438 6.566 -38.406 1 22.06 4 ARG B N 1
ATOM 3771 C CA . ARG B 1 4 ? 15.5 5.484 -38.125 1 22.06 4 ARG B CA 1
ATOM 3772 C C . ARG B 1 4 ? 14.562 5.859 -37 1 22.06 4 ARG B C 1
ATOM 3774 O O . ARG B 1 4 ? 15.008 6.352 -35.938 1 22.06 4 ARG B O 1
ATOM 3781 N N . SER B 1 5 ? 13.359 6.18 -37.25 1 18.75 5 SER B N 1
ATOM 3782 C CA . SER B 1 5 ? 12.148 6.676 -36.594 1 18.75 5 SER B CA 1
ATOM 3783 C C . SER B 1 5 ? 11.82 5.863 -35.344 1 18.75 5 SER B C 1
ATOM 3785 O O . SER B 1 5 ? 11.734 4.637 -35.406 1 18.75 5 SER B O 1
ATOM 3787 N N . ILE B 1 6 ? 12.312 6.188 -34.25 1 20.73 6 ILE B N 1
ATOM 3788 C CA . ILE B 1 6 ? 12.117 5.629 -32.938 1 20.73 6 ILE B CA 1
ATOM 3789 C C . ILE B 1 6 ? 10.633 5.34 -32.719 1 20.73 6 ILE B C 1
ATOM 3791 O O . ILE B 1 6 ? 9.812 6.262 -32.656 1 20.73 6 ILE B O 1
ATOM 3795 N N . ARG B 1 7 ? 10.062 4.297 -33.312 1 21.92 7 ARG B N 1
ATOM 3796 C CA . ARG B 1 7 ? 8.695 3.781 -33.219 1 21.92 7 ARG B CA 1
ATOM 3797 C C . ARG B 1 7 ? 8.188 3.83 -31.781 1 21.92 7 ARG B C 1
ATOM 3799 O O . ARG B 1 7 ? 8.898 3.439 -30.859 1 21.92 7 ARG B O 1
ATOM 3806 N N . SER B 1 8 ? 7.305 4.773 -31.516 1 19.47 8 SER B N 1
ATOM 3807 C CA . SER B 1 8 ? 6.516 5.211 -30.375 1 19.47 8 SER B CA 1
ATOM 3808 C C . SER B 1 8 ? 5.852 4.031 -29.672 1 19.47 8 SER B C 1
ATOM 3810 O O . SER B 1 8 ? 5.027 3.336 -30.266 1 19.47 8 SER B O 1
ATOM 3812 N N . ILE B 1 9 ? 6.613 3.193 -29.156 1 21.47 9 ILE B N 1
ATOM 3813 C CA . ILE B 1 9 ? 6.008 2.141 -28.344 1 21.47 9 ILE B CA 1
ATOM 3814 C C . ILE B 1 9 ? 4.996 2.75 -27.391 1 21.47 9 ILE B C 1
ATOM 3816 O O . ILE B 1 9 ? 5.367 3.266 -26.328 1 21.47 9 ILE B O 1
ATOM 3820 N N . THR B 1 10 ? 4.051 3.656 -27.844 1 20.03 10 THR B N 1
ATOM 3821 C CA . THR B 1 10 ? 2.969 4.441 -27.266 1 20.03 10 THR B CA 1
ATOM 3822 C C . THR B 1 10 ? 2.082 3.568 -26.375 1 20.03 10 THR B C 1
ATOM 3824 O O . THR B 1 10 ? 1.67 3.988 -25.297 1 20.03 10 THR B O 1
ATOM 3827 N N . SER B 1 11 ? 1.386 2.486 -26.891 1 21.55 11 SER B N 1
ATOM 3828 C CA . SER B 1 11 ? 0.053 2.125 -26.422 1 21.55 11 SER B CA 1
ATOM 3829 C C . SER B 1 11 ? 0.122 1.313 -25.125 1 21.55 11 SER B C 1
ATOM 3831 O O . SER B 1 11 ? -0.087 0.099 -25.141 1 21.55 11 SER B O 1
ATOM 3833 N N . LEU B 1 12 ? 1.108 1.19 -24.484 1 21.38 12 LEU B N 1
ATOM 3834 C CA . LEU B 1 12 ? 0.808 0.467 -23.25 1 21.38 12 LEU B CA 1
ATOM 3835 C C . LEU B 1 12 ? -0.305 1.16 -22.469 1 21.38 12 LEU B C 1
ATOM 3837 O O . LEU B 1 12 ? -0.084 2.215 -21.875 1 21.38 12 LEU B O 1
ATOM 3841 N N . LYS B 1 13 ? -1.508 1.207 -22.984 1 22.69 13 LYS B N 1
ATOM 3842 C CA . LYS B 1 13 ? -2.793 1.778 -22.578 1 22.69 13 LYS B CA 1
ATOM 3843 C C . LYS B 1 13 ? -3.059 1.566 -21.094 1 22.69 13 LYS B C 1
ATOM 3845 O O . LYS B 1 13 ? -2.432 0.714 -20.469 1 22.69 13 LYS B O 1
ATOM 3850 N N . SER B 1 14 ? -4.348 2.213 -20.688 1 22.44 14 SER B N 1
ATOM 3851 C CA . SER B 1 14 ? -5.18 2.463 -19.5 1 22.44 14 SER B CA 1
ATOM 3852 C C . SER B 1 14 ? -5.418 1.183 -18.719 1 22.44 14 SER B C 1
ATOM 3854 O O . SER B 1 14 ? -5.949 0.207 -19.25 1 22.44 14 SER B O 1
ATOM 3856 N N . TYR B 1 15 ? -4.508 0.707 -18.156 1 23.47 15 TYR B N 1
ATOM 3857 C CA . TYR B 1 15 ? -5.137 -0.152 -17.156 1 23.47 15 TYR B CA 1
ATOM 3858 C C . TYR B 1 15 ? -6.453 0.446 -16.672 1 23.47 15 TYR B C 1
ATOM 3860 O O . TYR B 1 15 ? -6.477 1.559 -16.141 1 23.47 15 TYR B O 1
ATOM 3868 N N . GLU B 1 16 ? -7.43 0.371 -17.5 1 23.88 16 GLU B N 1
ATOM 3869 C CA . GLU B 1 16 ? -8.797 0.795 -17.219 1 23.88 16 GLU B CA 1
ATOM 3870 C C . GLU B 1 16 ? -9.164 0.516 -15.766 1 23.88 16 GLU B C 1
ATOM 3872 O O . GLU B 1 16 ? -9.352 -0.639 -15.375 1 23.88 16 GLU B O 1
ATOM 3877 N N . ILE B 1 17 ? -8.445 1.122 -14.961 1 24.78 17 ILE B N 1
ATOM 3878 C CA . ILE B 1 17 ? -9.086 1.115 -13.648 1 24.78 17 ILE B CA 1
ATOM 3879 C C . ILE B 1 17 ? -10.562 1.489 -13.797 1 24.78 17 ILE B C 1
ATOM 3881 O O . ILE B 1 17 ? -10.883 2.611 -14.188 1 24.78 17 ILE B O 1
ATOM 3885 N N . LEU B 1 18 ? -11.344 0.633 -14.266 1 25.61 18 LEU B N 1
ATOM 3886 C CA . LEU B 1 18 ? -12.789 0.833 -14.297 1 25.61 18 LEU B CA 1
ATOM 3887 C C . LEU B 1 18 ? -13.273 1.529 -13.023 1 25.61 18 LEU B C 1
ATOM 3889 O O . LEU B 1 18 ? -12.977 1.075 -11.922 1 25.61 18 LEU B O 1
ATOM 3893 N N . ASN B 1 19 ? -13.219 2.764 -13.062 1 25.75 19 ASN B N 1
ATOM 3894 C CA . ASN B 1 19 ? -14 3.557 -12.117 1 25.75 19 ASN B CA 1
ATOM 3895 C C . ASN B 1 19 ? -15.375 2.953 -11.875 1 25.75 19 ASN B C 1
ATOM 3897 O O . ASN B 1 19 ? -16.297 3.186 -12.656 1 25.75 19 ASN B O 1
ATOM 3901 N N . VAL B 1 20 ? -15.43 1.754 -11.539 1 26.8 20 VAL B N 1
ATOM 3902 C CA . VAL B 1 20 ? -16.797 1.314 -11.297 1 26.8 20 VAL B CA 1
ATOM 3903 C C . VAL B 1 20 ? -17.453 2.193 -10.227 1 26.8 20 VAL B C 1
ATOM 3905 O O . VAL B 1 20 ? -16.891 2.367 -9.141 1 26.8 20 VAL B O 1
ATOM 3908 N N . ASN B 1 21 ? -18.016 3.273 -10.602 1 26.33 21 ASN B N 1
ATOM 3909 C CA . ASN B 1 21 ? -19.016 3.867 -9.711 1 26.33 21 ASN B CA 1
ATOM 3910 C C . ASN B 1 21 ? -19.719 2.807 -8.875 1 26.33 21 ASN B C 1
ATOM 3912 O O . ASN B 1 21 ? -20.266 1.844 -9.422 1 26.33 21 ASN B O 1
ATOM 3916 N N . PRO B 1 22 ? -19.422 2.775 -7.648 1 31.84 22 PRO B N 1
ATOM 3917 C CA . PRO B 1 22 ? -20.219 1.813 -6.879 1 31.84 22 PRO B CA 1
ATOM 3918 C C . PRO B 1 22 ? -21.672 1.771 -7.312 1 31.84 22 PRO B C 1
ATOM 3920 O O . PRO B 1 22 ? -22.438 0.926 -6.844 1 31.84 22 PRO B O 1
ATOM 3923 N N . GLN B 1 23 ? -22.094 2.887 -7.957 1 29.88 23 GLN B N 1
ATOM 3924 C CA . GLN B 1 23 ? -23.5 2.852 -8.312 1 29.88 23 GLN B CA 1
ATOM 3925 C C . GLN B 1 23 ? -23.766 1.876 -9.453 1 29.88 23 GLN B C 1
ATOM 3927 O O . GLN B 1 23 ? -24.859 1.83 -10 1 29.88 23 GLN B O 1
ATOM 3932 N N . SER B 1 24 ? -22.797 1.49 -10.164 1 31.94 24 SER B N 1
ATOM 3933 C CA . SER B 1 24 ? -23.312 0.623 -11.219 1 31.94 24 SER B CA 1
ATOM 3934 C C . SER B 1 24 ? -24.141 -0.509 -10.641 1 31.94 24 SER B C 1
ATOM 3936 O O . SER B 1 24 ? -23.719 -1.188 -9.703 1 31.94 24 SER B O 1
ATOM 3938 N N . GLN B 1 25 ? -25.406 -0.444 -10.805 1 30.88 25 GLN B N 1
ATOM 3939 C CA . GLN B 1 25 ? -26.531 -1.291 -10.461 1 30.88 25 GLN B CA 1
ATOM 3940 C C . GLN B 1 25 ? -26.234 -2.762 -10.734 1 30.88 25 GLN B C 1
ATOM 3942 O O . GLN B 1 25 ? -26.234 -3.197 -11.891 1 30.88 25 GLN B O 1
ATOM 3947 N N . ILE B 1 26 ? -25.266 -3.293 -10.297 1 33.5 26 ILE B N 1
ATOM 3948 C CA . ILE B 1 26 ? -25.406 -4.742 -10.375 1 33.5 26 ILE B CA 1
ATOM 3949 C C . ILE B 1 26 ? -26.844 -5.141 -10.023 1 33.5 26 ILE B C 1
ATOM 3951 O O . ILE B 1 26 ? -27.391 -4.684 -9.016 1 33.5 26 ILE B O 1
ATOM 3955 N N . ASN B 1 27 ? -27.609 -5.324 -10.875 1 35.12 27 ASN B N 1
ATOM 3956 C CA . ASN B 1 27 ? -28.859 -6.027 -10.625 1 35.12 27 ASN B CA 1
ATOM 3957 C C . ASN B 1 27 ? -28.719 -7.031 -9.484 1 35.12 27 ASN B C 1
ATOM 3959 O O . ASN B 1 27 ? -28.469 -8.211 -9.719 1 35.12 27 ASN B O 1
ATOM 3963 N N . GLU B 1 28 ? -27.922 -6.711 -8.523 1 41.31 28 GLU B N 1
ATOM 3964 C CA . GLU B 1 28 ? -27.688 -7.66 -7.438 1 41.31 28 GLU B CA 1
ATOM 3965 C C . GLU B 1 28 ? -29 -8.016 -6.738 1 41.31 28 GLU B C 1
ATOM 3967 O O . GLU B 1 28 ? -29.859 -7.164 -6.559 1 41.31 28 GLU B O 1
ATOM 3972 N N . VAL B 1 29 ? -29.406 -9.195 -6.766 1 44.62 29 VAL B N 1
ATOM 3973 C CA . VAL B 1 29 ? -30.359 -9.742 -5.809 1 44.62 29 VAL B CA 1
ATOM 3974 C C . VAL B 1 29 ? -30.203 -9.039 -4.461 1 44.62 29 VAL B C 1
ATOM 3976 O O . VAL B 1 29 ? -29.078 -8.789 -4.02 1 44.62 29 VAL B O 1
ATOM 3979 N N . PRO B 1 30 ? -31.297 -8.469 -4.016 1 54.16 30 PRO B N 1
ATOM 3980 C CA . PRO B 1 30 ? -31.312 -7.777 -2.725 1 54.16 30 PRO B CA 1
ATOM 3981 C C . PRO B 1 30 ? -30.578 -8.547 -1.633 1 54.16 30 PRO B C 1
ATOM 3983 O O . PRO B 1 30 ? -30.859 -9.727 -1.404 1 54.16 30 PRO B O 1
ATOM 3986 N N . ASN B 1 31 ? -29.188 -8.211 -1.241 1 77.75 31 ASN B N 1
ATOM 3987 C CA . ASN B 1 31 ? -28.453 -8.828 -0.142 1 77.75 31 ASN B CA 1
ATOM 3988 C C . ASN B 1 31 ? -28.734 -8.117 1.182 1 77.75 31 ASN B C 1
ATOM 3990 O O . ASN B 1 31 ? -28.25 -7 1.404 1 77.75 31 ASN B O 1
ATOM 3994 N N . PRO B 1 32 ? -29.75 -8.602 1.999 1 84.56 32 PRO B N 1
ATOM 3995 C CA . PRO B 1 32 ? -30.172 -7.984 3.258 1 84.56 32 PRO B CA 1
ATOM 3996 C C . PRO B 1 32 ? -29 -7.559 4.133 1 84.56 32 PRO B C 1
ATOM 3998 O O . PRO B 1 32 ? -29.062 -6.52 4.797 1 84.56 32 PRO B O 1
ATOM 4001 N N . LYS B 1 33 ? -27.984 -8.266 4.086 1 90.94 33 LYS B N 1
ATOM 4002 C CA . LYS B 1 33 ? -26.844 -7.941 4.922 1 90.94 33 LYS B CA 1
ATOM 4003 C C . LYS B 1 33 ? -26.141 -6.68 4.426 1 90.94 33 LYS B C 1
ATOM 4005 O O . LYS B 1 33 ? -25.859 -5.77 5.207 1 90.94 33 LYS B O 1
ATOM 4010 N N . PHE B 1 34 ? -26 -6.574 3.189 1 93.06 34 PHE B N 1
ATOM 4011 C CA . PHE B 1 34 ? -25.344 -5.398 2.619 1 93.06 34 PHE B CA 1
ATOM 4012 C C . PHE B 1 34 ? -26.219 -4.16 2.803 1 93.06 34 PHE B C 1
ATOM 4014 O O . PHE B 1 34 ? -25.703 -3.064 3.043 1 93.06 34 PHE B O 1
ATOM 4021 N N . ASN B 1 35 ? -27.516 -4.34 2.756 1 94.75 35 ASN B N 1
ATOM 4022 C CA . ASN B 1 35 ? -28.438 -3.227 2.945 1 94.75 35 ASN B CA 1
ATOM 4023 C C . ASN B 1 35 ? -28.344 -2.645 4.352 1 94.75 35 ASN B C 1
ATOM 4025 O O . ASN B 1 35 ? -28.469 -1.435 4.539 1 94.75 35 ASN B O 1
ATOM 4029 N N . ARG B 1 36 ? -28.156 -3.512 5.273 1 96.25 36 ARG B N 1
ATOM 4030 C CA . ARG B 1 36 ? -27.984 -3.045 6.648 1 96.25 36 ARG B CA 1
ATOM 4031 C C . ARG B 1 36 ? -26.734 -2.176 6.785 1 96.25 36 ARG B C 1
ATOM 4033 O O . ARG B 1 36 ? -26.766 -1.149 7.465 1 96.25 36 ARG B O 1
ATOM 4040 N N . ALA B 1 37 ? -25.672 -2.582 6.148 1 97 37 ALA B N 1
ATOM 4041 C CA . ALA B 1 37 ? -24.438 -1.789 6.137 1 97 37 ALA B CA 1
ATOM 4042 C C . ALA B 1 37 ? -24.672 -0.438 5.465 1 97 37 ALA B C 1
ATOM 4044 O O . ALA B 1 37 ? -24.172 0.588 5.934 1 97 37 ALA B O 1
ATOM 4045 N N . VAL B 1 38 ? -25.453 -0.453 4.43 1 96.94 38 VAL B N 1
ATOM 4046 C CA . VAL B 1 38 ? -25.766 0.767 3.693 1 96.94 38 VAL B CA 1
ATOM 4047 C C . VAL B 1 38 ? -26.578 1.715 4.578 1 96.94 38 VAL B C 1
ATOM 4049 O O . VAL B 1 38 ? -26.328 2.924 4.59 1 96.94 38 VAL B O 1
ATOM 4052 N N . GLU B 1 39 ? -27.469 1.147 5.285 1 97.12 39 GLU B N 1
ATOM 4053 C CA . GLU B 1 39 ? -28.297 1.939 6.191 1 97.12 39 GLU B CA 1
ATOM 4054 C C . GLU B 1 39 ? -27.453 2.6 7.273 1 97.12 39 GLU B C 1
ATOM 4056 O O . GLU B 1 39 ? -27.594 3.791 7.551 1 97.12 39 GLU B O 1
ATOM 4061 N N . ILE B 1 40 ? -26.594 1.894 7.836 1 97.75 40 ILE B N 1
ATOM 4062 C CA . ILE B 1 40 ? -25.75 2.377 8.922 1 97.75 40 ILE B CA 1
ATOM 4063 C C . ILE B 1 40 ? -24.781 3.438 8.398 1 97.75 40 ILE B C 1
ATOM 4065 O O . ILE B 1 40 ? -24.484 4.414 9.094 1 97.75 40 ILE B O 1
ATOM 4069 N N . CYS B 1 41 ? -24.328 3.277 7.125 1 98.19 41 CYS B N 1
ATOM 4070 C CA . CYS B 1 41 ? -23.281 4.141 6.582 1 98.19 41 CYS B CA 1
ATOM 4071 C C . CYS B 1 41 ? -23.875 5.305 5.809 1 98.19 41 CYS B C 1
ATOM 4073 O O . CYS B 1 41 ? -23.156 6.137 5.262 1 98.19 41 CYS B O 1
ATOM 4075 N N . LYS B 1 42 ? -25.141 5.441 5.809 1 98 42 LYS B N 1
ATOM 4076 C CA . LYS B 1 42 ? -25.797 6.496 5.051 1 98 42 LYS B CA 1
ATOM 4077 C C . LYS B 1 42 ? -25.25 7.871 5.41 1 98 42 LYS B C 1
ATOM 4079 O O . LYS B 1 42 ? -24.953 8.68 4.523 1 98 42 LYS B O 1
ATOM 4084 N N . PRO B 1 43 ? -25.031 8.164 6.711 1 98.25 43 PRO B N 1
ATOM 4085 C CA . PRO B 1 43 ? -24.516 9.492 7.078 1 98.25 43 PRO B CA 1
ATOM 4086 C C . PRO B 1 43 ? -23.094 9.734 6.574 1 98.25 43 PRO B C 1
ATOM 4088 O O . PRO B 1 43 ? -22.609 10.867 6.602 1 98.25 43 PRO B O 1
ATOM 4091 N N . PHE B 1 44 ? -22.422 8.727 6.145 1 98.69 44 PHE B N 1
ATOM 4092 C CA . PHE B 1 44 ? -21.031 8.844 5.703 1 98.69 44 PHE B CA 1
ATOM 4093 C C . PHE B 1 44 ? -20.969 9.18 4.215 1 98.69 44 PHE B C 1
ATOM 4095 O O . PHE B 1 44 ? -19.875 9.289 3.646 1 98.69 44 PHE B O 1
ATOM 4102 N N . TRP B 1 45 ? -22.094 9.352 3.691 1 98.31 45 TRP B N 1
ATOM 4103 C CA . TRP B 1 45 ? -22.234 9.82 2.316 1 98.31 45 TRP B CA 1
ATOM 4104 C C . TRP B 1 45 ? -23.047 11.109 2.26 1 98.31 45 TRP B C 1
ATOM 4106 O O . TRP B 1 45 ? -24.188 11.117 1.793 1 98.31 45 TRP B O 1
ATOM 4116 N N . PRO B 1 46 ? -22.406 12.156 2.703 1 98.5 46 PRO B N 1
ATOM 4117 C CA . PRO B 1 46 ? -23.156 13.414 2.754 1 98.5 46 PRO B CA 1
ATOM 4118 C C . PRO B 1 46 ? -23.547 13.922 1.369 1 98.5 46 PRO B C 1
ATOM 4120 O O . PRO B 1 46 ? -22.781 13.773 0.413 1 98.5 46 PRO B O 1
ATOM 4123 N N . THR B 1 47 ? -24.703 14.523 1.313 1 98 47 THR B N 1
ATOM 4124 C CA . THR B 1 47 ? -25.172 15.156 0.084 1 98 47 THR B CA 1
ATOM 4125 C C . THR B 1 47 ? -24.453 16.469 -0.159 1 98 47 THR B C 1
ATOM 4127 O O . THR B 1 47 ? -23.781 16.984 0.732 1 98 47 THR B O 1
ATOM 4130 N N . THR B 1 48 ? -24.656 16.984 -1.339 1 98.12 48 THR B N 1
ATOM 4131 C CA . THR B 1 48 ? -24.094 18.281 -1.666 1 98.12 48 THR B CA 1
ATOM 4132 C C . THR B 1 48 ? -24.641 19.359 -0.735 1 98.12 48 THR B C 1
ATOM 4134 O O . THR B 1 48 ? -23.906 20.266 -0.318 1 98.12 48 THR B O 1
ATOM 4137 N N . GLU B 1 49 ? -25.875 19.234 -0.406 1 98.12 49 GLU B N 1
ATOM 4138 C CA . GLU B 1 49 ? -26.516 20.188 0.49 1 98.12 49 GLU B CA 1
ATOM 4139 C C . GLU B 1 49 ? -25.891 20.141 1.884 1 98.12 49 GLU B C 1
ATOM 4141 O O . GLU B 1 49 ? -25.703 21.172 2.52 1 98.12 49 GLU B O 1
ATOM 4146 N N . GLN B 1 50 ? -25.609 19 2.305 1 98.38 50 GLN B N 1
ATOM 4147 C CA . GLN B 1 50 ? -24.969 18.844 3.611 1 98.38 50 GLN B CA 1
ATOM 4148 C C . GLN B 1 50 ? -23.562 19.406 3.607 1 98.38 50 GLN B C 1
ATOM 4150 O O . GLN B 1 50 ? -23.141 20.062 4.57 1 98.38 50 GLN B O 1
ATOM 4155 N N . CYS B 1 51 ? -22.812 19.156 2.551 1 98.69 51 CYS B N 1
ATOM 4156 C CA . CYS B 1 51 ? -21.469 19.734 2.412 1 98.69 51 CYS B CA 1
ATOM 4157 C C . CYS B 1 51 ? -21.531 21.25 2.369 1 98.69 51 CYS B C 1
ATOM 4159 O O . CYS B 1 51 ? -20.672 21.922 2.959 1 98.69 51 CYS B O 1
ATOM 4161 N N . GLU B 1 52 ? -22.531 21.75 1.708 1 98.56 52 GLU B N 1
ATOM 4162 C CA . GLU B 1 52 ? -22.734 23.188 1.646 1 98.56 52 GLU B CA 1
ATOM 4163 C C . GLU B 1 52 ? -23.062 23.766 3.025 1 98.56 52 GLU B C 1
ATOM 4165 O O . GLU B 1 52 ? -22.578 24.844 3.381 1 98.56 52 GLU B O 1
ATOM 4170 N N . ALA B 1 53 ? -23.859 23.062 3.732 1 98.62 53 ALA B N 1
ATOM 4171 C CA . ALA B 1 53 ? -24.188 23.484 5.09 1 98.62 53 ALA B CA 1
ATOM 4172 C C . ALA B 1 53 ? -22.953 23.562 5.969 1 98.62 53 ALA B C 1
ATOM 4174 O O . ALA B 1 53 ? -22.781 24.5 6.746 1 98.62 53 ALA B O 1
ATOM 4175 N N . ILE B 1 54 ? -22.109 22.578 5.883 1 98.44 54 ILE B N 1
ATOM 4176 C CA . ILE B 1 54 ? -20.875 22.547 6.648 1 98.44 54 ILE B CA 1
ATOM 4177 C C . ILE B 1 54 ? -19.984 23.719 6.246 1 98.44 54 ILE B C 1
ATOM 4179 O O . ILE B 1 54 ? -19.391 24.375 7.102 1 98.44 54 ILE B O 1
ATOM 4183 N N . MET B 1 55 ? -19.891 23.969 4.977 1 98.69 55 MET B N 1
ATOM 4184 C CA . MET B 1 55 ? -19.125 25.094 4.457 1 98.69 55 MET B CA 1
ATOM 4185 C C . MET B 1 55 ? -19.609 26.406 5.062 1 98.69 55 MET B C 1
ATOM 4187 O O . MET B 1 55 ? -18.812 27.219 5.512 1 98.69 55 MET B O 1
ATOM 4191 N N . HIS B 1 56 ? -20.922 26.578 5.117 1 98.38 56 HIS B N 1
ATOM 4192 C CA . HIS B 1 56 ? -21.516 27.812 5.641 1 98.38 56 HIS B CA 1
ATOM 4193 C C . HIS B 1 56 ? -21.281 27.938 7.141 1 98.38 56 HIS B C 1
ATOM 4195 O O . HIS B 1 56 ? -20.969 29.016 7.637 1 98.38 56 HIS B O 1
ATOM 4201 N N . LYS B 1 57 ? -21.453 26.875 7.812 1 98.25 57 LYS B N 1
ATOM 4202 C CA . LYS B 1 57 ? -21.219 26.891 9.258 1 98.25 57 LYS B CA 1
ATOM 4203 C C . LYS B 1 57 ? -19.766 27.219 9.578 1 98.25 57 LYS B C 1
ATOM 4205 O O . LYS B 1 57 ? -19.484 27.922 10.547 1 98.25 57 LYS B O 1
ATOM 4210 N N . MET B 1 58 ? -18.875 26.734 8.766 1 98.19 58 MET B N 1
ATOM 4211 C CA . MET B 1 58 ? -17.453 27.047 8.961 1 98.19 58 MET B CA 1
ATOM 4212 C C . MET B 1 58 ? -17.203 28.531 8.758 1 98.19 58 MET B C 1
ATOM 4214 O O . MET B 1 58 ? -16.453 29.156 9.516 1 98.19 58 MET B O 1
ATOM 4218 N N . ASN B 1 59 ? -17.828 29.094 7.754 1 98.06 59 ASN B N 1
ATOM 4219 C CA . ASN B 1 59 ? -17.672 30.516 7.496 1 98.06 59 ASN B CA 1
ATOM 4220 C C . ASN B 1 59 ? -18.141 31.344 8.688 1 98.06 59 ASN B C 1
ATOM 4222 O O . ASN B 1 59 ? -17.516 32.344 9.031 1 98.06 59 ASN B O 1
ATOM 4226 N N . ILE B 1 60 ? -19.203 30.906 9.266 1 97.62 60 ILE B N 1
ATOM 4227 C CA . ILE B 1 60 ? -19.766 31.609 10.422 1 97.62 60 ILE B CA 1
ATOM 4228 C C . ILE B 1 60 ? -18.766 31.562 11.578 1 97.62 60 ILE B C 1
ATOM 4230 O O . ILE B 1 60 ? -18.469 32.594 12.195 1 97.62 60 ILE B O 1
ATOM 4234 N N . GLU B 1 61 ? -18.281 30.391 11.852 1 97.19 61 GLU B N 1
ATOM 4235 C CA . GLU B 1 61 ? -17.344 30.219 12.961 1 97.19 61 GLU B CA 1
ATOM 4236 C C . GLU B 1 61 ? -16.047 30.969 12.711 1 97.19 61 GLU B C 1
ATOM 4238 O O . GLU B 1 61 ? -15.445 31.516 13.641 1 97.19 61 GLU B O 1
ATOM 4243 N N . MET B 1 62 ? -15.586 31 11.492 1 97.38 62 MET B N 1
ATOM 4244 C CA . MET B 1 62 ? -14.375 31.734 11.156 1 97.38 62 MET B CA 1
ATOM 4245 C C . MET B 1 62 ? -14.578 33.25 11.367 1 97.38 62 MET B C 1
ATOM 4247 O O . MET B 1 62 ? -13.703 33.906 11.906 1 97.38 62 MET B O 1
ATOM 4251 N N . THR B 1 63 ? -15.688 33.688 10.93 1 96.69 63 THR B N 1
ATOM 4252 C CA . THR B 1 63 ? -16 35.094 11.078 1 96.69 63 THR B CA 1
ATOM 4253 C C . THR B 1 63 ? -16.062 35.5 12.555 1 96.69 63 THR B C 1
ATOM 4255 O O . THR B 1 63 ? -15.539 36.531 12.945 1 96.69 63 THR B O 1
ATOM 4258 N N . LYS B 1 64 ? -16.672 34.656 13.312 1 95.5 64 LYS B N 1
ATOM 4259 C CA . LYS B 1 64 ? -16.703 34.875 14.75 1 95.5 64 LYS B CA 1
ATOM 4260 C C . LYS B 1 64 ? -15.289 34.906 15.328 1 95.5 64 LYS B C 1
ATOM 4262 O O . LYS B 1 64 ? -14.961 35.781 16.125 1 95.5 64 LYS B O 1
ATOM 4267 N N . GLY B 1 65 ? -14.516 34 14.945 1 94.5 65 GLY B N 1
ATOM 4268 C CA . GLY B 1 65 ? -13.148 33.906 15.438 1 94.5 65 GLY B CA 1
ATOM 4269 C C . GLY B 1 65 ? -12.312 35.125 15.086 1 94.5 65 GLY B C 1
ATOM 4270 O O . GLY B 1 65 ? -11.453 35.531 15.867 1 94.5 65 GLY B O 1
ATOM 4271 N N . LEU B 1 66 ? -12.547 35.719 13.969 1 95.31 66 LEU B N 1
ATOM 4272 C CA . LEU B 1 66 ? -11.797 36.875 13.516 1 95.31 66 LEU B CA 1
ATOM 4273 C C . LEU B 1 66 ? -12.297 38.156 14.203 1 95.31 66 LEU B C 1
ATOM 4275 O O . LEU B 1 66 ? -11.516 39.062 14.492 1 95.31 66 LEU B O 1
ATOM 4279 N N . ASN B 1 67 ? -13.523 38.156 14.523 1 94.38 67 ASN B N 1
ATOM 4280 C CA . ASN B 1 67 ? -14.141 39.375 15.055 1 94.38 67 ASN B CA 1
ATOM 4281 C C . ASN B 1 67 ? -14.016 39.469 16.578 1 94.38 67 ASN B C 1
ATOM 4283 O O . ASN B 1 67 ? -13.914 40.531 17.141 1 94.38 67 ASN B O 1
ATOM 4287 N N . THR B 1 68 ? -14.07 38.344 17.25 1 93.5 68 THR B N 1
ATOM 4288 C CA . THR B 1 68 ? -13.961 38.25 18.703 1 93.5 68 THR B CA 1
ATOM 4289 C C . THR B 1 68 ? -12.969 37.188 19.109 1 93.5 68 THR B C 1
ATOM 4291 O O . THR B 1 68 ? -13.352 36.188 19.75 1 93.5 68 THR B O 1
ATOM 4294 N N . PRO B 1 69 ? -11.781 37.375 18.859 1 89.06 69 PRO B N 1
ATOM 4295 C CA . PRO B 1 69 ? -10.781 36.344 19.047 1 89.06 69 PRO B CA 1
ATOM 4296 C C . PRO B 1 69 ? -10.703 35.844 20.5 1 89.06 69 PRO B C 1
ATOM 4298 O O . PRO B 1 69 ? -10.328 34.688 20.734 1 89.06 69 PRO B O 1
ATOM 4301 N N . GLU B 1 70 ? -11.148 36.625 21.516 1 88.06 70 GLU B N 1
ATOM 4302 C CA . GLU B 1 70 ? -11.016 36.25 22.922 1 88.06 70 GLU B CA 1
ATOM 4303 C C . GLU B 1 70 ? -12.273 35.562 23.422 1 88.06 70 GLU B C 1
ATOM 4305 O O . GLU B 1 70 ? -12.305 35.094 24.562 1 88.06 70 GLU B O 1
ATOM 4310 N N . ASP B 1 71 ? -13.211 35.438 22.578 1 92.06 71 ASP B N 1
ATOM 4311 C CA . ASP B 1 71 ? -14.461 34.812 22.984 1 92.06 71 ASP B CA 1
ATOM 4312 C C . ASP B 1 71 ? -14.289 33.281 23.156 1 92.06 71 ASP B C 1
ATOM 4314 O O . ASP B 1 71 ? -13.953 32.594 22.203 1 92.06 71 ASP B O 1
ATOM 4318 N N . PRO B 1 72 ? -14.57 32.781 24.312 1 89.62 72 PRO B N 1
ATOM 4319 C CA . PRO B 1 72 ? -14.383 31.375 24.594 1 89.62 72 PRO B CA 1
ATOM 4320 C C . PRO B 1 72 ? -15.391 30.484 23.859 1 89.62 72 PRO B C 1
ATOM 4322 O O . PRO B 1 72 ? -15.219 29.266 23.797 1 89.62 72 PRO B O 1
ATOM 4325 N N . THR B 1 73 ? -16.375 31.062 23.328 1 91.62 73 THR B N 1
ATOM 4326 C CA . THR B 1 73 ? -17.406 30.281 22.656 1 91.62 73 THR B CA 1
ATOM 4327 C C . THR B 1 73 ? -17.047 30.062 21.188 1 91.62 73 THR B C 1
ATOM 4329 O O . THR B 1 73 ? -17.766 29.375 20.453 1 91.62 73 THR B O 1
ATOM 4332 N N . ASN B 1 74 ? -15.898 30.625 20.781 1 92.94 74 ASN B N 1
ATOM 4333 C CA . ASN B 1 74 ? -15.438 30.406 19.422 1 92.94 74 ASN B CA 1
ATOM 4334 C C . ASN B 1 74 ? -14.898 28.984 19.25 1 92.94 74 ASN B C 1
ATOM 4336 O O . ASN B 1 74 ? -14.109 28.5 20.062 1 92.94 74 ASN B O 1
ATOM 4340 N N . ASP B 1 75 ? -15.297 28.312 18.219 1 93 75 ASP B N 1
ATOM 4341 C CA . ASP B 1 75 ? -14.703 27.031 17.891 1 93 75 ASP B CA 1
ATOM 4342 C C . ASP B 1 75 ? -13.328 27.203 17.25 1 93 75 ASP B C 1
ATOM 4344 O O . ASP B 1 75 ? -12.398 26.438 17.531 1 93 75 ASP B O 1
ATOM 4348 N N . LEU B 1 76 ? -13.273 28.234 16.391 1 94.38 76 LEU B N 1
ATOM 4349 C CA . LEU B 1 76 ? -12.062 28.453 15.617 1 94.38 76 LEU B CA 1
ATOM 4350 C C . LEU B 1 76 ? -11.281 29.656 16.156 1 94.38 76 LEU B C 1
ATOM 4352 O O . LEU B 1 76 ? -11.836 30.734 16.297 1 94.38 76 LEU B O 1
ATOM 4356 N N . LYS B 1 77 ? -10.008 29.469 16.422 1 88.12 77 LYS B N 1
ATOM 4357 C CA . LYS B 1 77 ? -9.188 30.469 17.078 1 88.12 77 LYS B CA 1
ATOM 4358 C C . LYS B 1 77 ? -8.641 31.484 16.062 1 88.12 77 LYS B C 1
ATOM 4360 O O . LYS B 1 77 ? -8.328 32.625 16.422 1 88.12 77 LYS B O 1
ATOM 4365 N N . MET B 1 78 ? -8.492 31.047 14.805 1 93.75 78 MET B N 1
ATOM 4366 C CA . MET B 1 78 ? -8.016 31.922 13.734 1 93.75 78 MET B CA 1
ATOM 4367 C C . MET B 1 78 ? -6.703 32.594 14.125 1 93.75 78 MET B C 1
ATOM 4369 O O . MET B 1 78 ? -6.629 33.844 14.188 1 93.75 78 MET B O 1
ATOM 4373 N N . LEU B 1 79 ? -5.688 31.859 14.266 1 91.5 79 LEU B N 1
ATOM 4374 C CA . LEU B 1 79 ? -4.441 32.312 14.867 1 91.5 79 LEU B CA 1
ATOM 4375 C C . LEU B 1 79 ? -3.6 33.094 13.859 1 91.5 79 LEU B C 1
ATOM 4377 O O . LEU B 1 79 ? -3.348 32.594 12.75 1 91.5 79 LEU B O 1
ATOM 4381 N N . ASN B 1 80 ? -3.207 34.281 14.305 1 94.12 80 ASN B N 1
ATOM 4382 C CA . ASN B 1 80 ? -2.248 35.062 13.523 1 94.12 80 ASN B CA 1
ATOM 4383 C C . ASN B 1 80 ? -0.875 34.406 13.5 1 94.12 80 ASN B C 1
ATOM 4385 O O . ASN B 1 80 ? -0.255 34.219 14.547 1 94.12 80 ASN B O 1
ATOM 4389 N N . THR B 1 81 ? -0.398 34.094 12.297 1 93.88 81 THR B N 1
ATOM 4390 C CA . THR B 1 81 ? 0.875 33.375 12.195 1 93.88 81 THR B CA 1
ATOM 4391 C C . THR B 1 81 ? 2.021 34.375 11.984 1 93.88 81 THR B C 1
ATOM 4393 O O . THR B 1 81 ? 3.191 33.969 12 1 93.88 81 THR B O 1
ATOM 4396 N N . TYR B 1 82 ? 1.654 35.656 11.672 1 94.25 82 TYR B N 1
ATOM 4397 C CA . TYR B 1 82 ? 2.596 36.719 11.43 1 94.25 82 TYR B CA 1
ATOM 4398 C C . TYR B 1 82 ? 3.357 36.531 10.125 1 94.25 82 TYR B C 1
ATOM 4400 O O . TYR B 1 82 ? 4.34 37.219 9.852 1 94.25 82 TYR B O 1
ATOM 4408 N N . VAL B 1 83 ? 2.947 35.531 9.344 1 94.06 83 VAL B N 1
ATOM 4409 C CA . VAL B 1 83 ? 3.502 35.344 8.008 1 94.06 83 VAL B CA 1
ATOM 4410 C C . VAL B 1 83 ? 2.799 36.281 7.027 1 94.06 83 VAL B C 1
ATOM 4412 O O . VAL B 1 83 ? 1.666 36.031 6.613 1 94.06 83 VAL B O 1
ATOM 4415 N N . THR B 1 84 ? 3.514 37.281 6.676 1 92.88 84 THR B N 1
ATOM 4416 C CA . THR B 1 84 ? 2.934 38.281 5.793 1 92.88 84 THR B CA 1
ATOM 4417 C C . THR B 1 84 ? 3.484 38.156 4.375 1 92.88 84 THR B C 1
ATOM 4419 O O . THR B 1 84 ? 2.924 38.719 3.43 1 92.88 84 THR B O 1
ATOM 4422 N N . ASN B 1 85 ? 4.602 37.438 4.309 1 89.56 85 ASN B N 1
ATOM 4423 C CA . ASN B 1 85 ? 5.219 37.156 3.012 1 89.56 85 ASN B CA 1
ATOM 4424 C C . ASN B 1 85 ? 5.441 35.656 2.793 1 89.56 85 ASN B C 1
ATOM 4426 O O . ASN B 1 85 ? 6.191 35.031 3.537 1 89.56 85 ASN B O 1
ATOM 4430 N N . LEU B 1 86 ? 4.816 35.25 1.807 1 93.06 86 LEU B N 1
ATOM 4431 C CA . LEU B 1 86 ? 5.066 33.875 1.387 1 93.06 86 LEU B CA 1
ATOM 4432 C C . LEU B 1 86 ? 6.207 33.812 0.376 1 93.06 86 LEU B C 1
ATOM 4434 O O . LEU B 1 86 ? 6.531 34.812 -0.262 1 93.06 86 LEU B O 1
ATOM 4438 N N . PRO B 1 87 ? 6.789 32.594 0.284 1 93.31 87 PRO B N 1
ATOM 4439 C CA . PRO B 1 87 ? 7.82 32.469 -0.747 1 93.31 87 PRO B CA 1
ATOM 4440 C C . PRO B 1 87 ? 7.305 32.781 -2.146 1 93.31 87 PRO B C 1
ATOM 4442 O O . PRO B 1 87 ? 6.168 32.438 -2.482 1 93.31 87 PRO B O 1
ATOM 4445 N N . MET B 1 88 ? 8.172 33.375 -2.932 1 90.56 88 MET B N 1
ATOM 4446 C CA . MET B 1 88 ? 7.793 33.812 -4.273 1 90.56 88 MET B CA 1
ATOM 4447 C C . MET B 1 88 ? 8.492 32.969 -5.336 1 90.56 88 MET B C 1
ATOM 4449 O O . MET B 1 88 ? 8.195 33.125 -6.527 1 90.56 88 MET B O 1
ATOM 4453 N N . GLY B 1 89 ? 9.391 32.156 -4.918 1 90.81 89 GLY B N 1
ATOM 4454 C CA . GLY B 1 89 ? 10.078 31.281 -5.855 1 90.81 89 GLY B CA 1
ATOM 4455 C C . GLY B 1 89 ? 11.438 31.812 -6.277 1 90.81 89 GLY B C 1
ATOM 4456 O O . GLY B 1 89 ? 12.203 31.109 -6.941 1 90.81 89 GLY B O 1
ATOM 4457 N N . ASN B 1 90 ? 11.711 33 -5.891 1 89.56 90 ASN B N 1
ATOM 4458 C CA . ASN B 1 90 ? 12.992 33.594 -6.285 1 89.56 90 ASN B CA 1
ATOM 4459 C C . ASN B 1 90 ? 14 33.562 -5.141 1 89.56 90 ASN B C 1
ATOM 4461 O O . ASN B 1 90 ? 15.102 34.062 -5.273 1 89.56 90 ASN B O 1
ATOM 4465 N N . GLU B 1 91 ? 13.688 32.938 -4.086 1 91.75 91 GLU B N 1
ATOM 4466 C CA . GLU B 1 91 ? 14.594 32.812 -2.951 1 91.75 91 GLU B CA 1
ATOM 4467 C C . GLU B 1 91 ? 15.766 31.906 -3.277 1 91.75 91 GLU B C 1
ATOM 4469 O O . GLU B 1 91 ? 15.602 30.922 -3.996 1 91.75 91 GLU B O 1
ATOM 4474 N N . THR B 1 92 ? 16.875 32.312 -2.803 1 91.12 92 THR B N 1
ATOM 4475 C CA . THR B 1 92 ? 18.078 31.5 -2.939 1 91.12 92 THR B CA 1
ATOM 4476 C C . THR B 1 92 ? 18.812 31.391 -1.605 1 91.12 92 THR B C 1
ATOM 4478 O O . THR B 1 92 ? 18.516 32.125 -0.664 1 91.12 92 THR B O 1
ATOM 4481 N N . GLY B 1 93 ? 19.781 30.469 -1.566 1 93 93 GLY B N 1
ATOM 4482 C CA . GLY B 1 93 ? 20.562 30.297 -0.36 1 93 93 GLY B CA 1
ATOM 4483 C C . GLY B 1 93 ? 20.312 28.953 0.324 1 93 93 GLY B C 1
ATOM 4484 O O . GLY B 1 93 ? 19.625 28.094 -0.221 1 93 93 GLY B O 1
ATOM 4485 N N . ARG B 1 94 ? 20.984 28.844 1.499 1 95 94 ARG B N 1
ATOM 4486 C CA . ARG B 1 94 ? 20.859 27.641 2.314 1 95 94 ARG B CA 1
ATOM 4487 C C . ARG B 1 94 ? 20.25 27.953 3.672 1 95 94 ARG B C 1
ATOM 4489 O O . ARG B 1 94 ? 20.641 28.922 4.328 1 95 94 ARG B O 1
ATOM 4496 N N . TYR B 1 95 ? 19.312 27.109 4.012 1 96.44 95 TYR B N 1
ATOM 4497 C CA . TYR B 1 95 ? 18.594 27.328 5.258 1 96.44 95 TYR B CA 1
ATOM 4498 C C . TYR B 1 95 ? 18.375 26.031 6.008 1 96.44 95 TYR B C 1
ATOM 4500 O O . TYR B 1 95 ? 18.25 24.969 5.395 1 96.44 95 TYR B O 1
ATOM 4508 N N . LEU B 1 96 ? 18.297 26.141 7.316 1 96.75 96 LEU B N 1
ATOM 4509 C CA . LEU B 1 96 ? 17.984 24.969 8.141 1 96.75 96 LEU B CA 1
ATOM 4510 C C . LEU B 1 96 ? 16.5 24.953 8.523 1 96.75 96 LEU B C 1
ATOM 4512 O O . LEU B 1 96 ? 15.875 26.016 8.609 1 96.75 96 LEU B O 1
ATOM 4516 N N . ALA B 1 97 ? 16.016 23.812 8.617 1 95.75 97 ALA B N 1
ATOM 4517 C CA . ALA B 1 97 ? 14.656 23.625 9.117 1 95.75 97 ALA B CA 1
ATOM 4518 C C . ALA B 1 97 ? 14.594 22.516 10.156 1 95.75 97 ALA B C 1
ATOM 4520 O O . ALA B 1 97 ? 15.258 21.484 10.008 1 95.75 97 ALA B O 1
ATOM 4521 N N . LEU B 1 98 ? 13.953 22.812 11.203 1 95 98 LEU B N 1
ATOM 4522 C CA . LEU B 1 98 ? 13.68 21.844 12.266 1 95 98 LEU B CA 1
ATOM 4523 C C . LEU B 1 98 ? 12.188 21.562 12.367 1 95 98 LEU B C 1
ATOM 4525 O O . LEU B 1 98 ? 11.375 22.484 12.43 1 95 98 LEU B O 1
ATOM 4529 N N . ASP B 1 99 ? 11.828 20.312 12.289 1 90.94 99 ASP B N 1
ATOM 4530 C CA . ASP B 1 99 ? 10.438 19.891 12.367 1 90.94 99 ASP B CA 1
ATOM 4531 C C . ASP B 1 99 ? 10.195 19 13.578 1 90.94 99 ASP B C 1
ATOM 4533 O O . ASP B 1 99 ? 10.492 17.797 13.539 1 90.94 99 ASP B O 1
ATOM 4537 N N . LEU B 1 100 ? 9.68 19.547 14.586 1 88.38 100 LEU B N 1
ATOM 4538 C CA . LEU B 1 100 ? 9.375 18.812 15.805 1 88.38 100 LEU B CA 1
ATOM 4539 C C . LEU B 1 100 ? 7.879 18.562 15.93 1 88.38 100 LEU B C 1
ATOM 4541 O O . LEU B 1 100 ? 7.137 19.438 16.391 1 88.38 100 LEU B O 1
ATOM 4545 N N . GLY B 1 101 ? 7.383 17.375 15.539 1 75.62 101 GLY B N 1
ATOM 4546 C CA . GLY B 1 101 ? 5.957 17.078 15.578 1 75.62 101 GLY B CA 1
ATOM 4547 C C . GLY B 1 101 ? 5.598 16 16.578 1 75.62 101 GLY B C 1
ATOM 4548 O O . GLY B 1 101 ? 4.418 15.789 16.875 1 75.62 101 GLY B O 1
ATOM 4549 N N . GLY B 1 102 ? 6.527 15.422 17.172 1 76.31 102 GLY B N 1
ATOM 4550 C CA . GLY B 1 102 ? 6.316 14.336 18.109 1 76.31 102 GLY B CA 1
ATOM 4551 C C . GLY B 1 102 ? 7.602 13.641 18.516 1 76.31 102 GLY B C 1
ATOM 4552 O O . GLY B 1 102 ? 8.625 14.289 18.734 1 76.31 102 GLY B O 1
ATOM 4553 N N . THR B 1 103 ? 7.434 12.352 18.609 1 76.06 103 THR B N 1
ATOM 4554 C CA . THR B 1 103 ? 8.57 11.562 19.062 1 76.06 103 THR B CA 1
ATOM 4555 C C . THR B 1 103 ? 9.703 11.617 18.031 1 76.06 103 THR B C 1
ATOM 4557 O O . THR B 1 103 ? 10.883 11.562 18.391 1 76.06 103 THR B O 1
ATOM 4560 N N . ASN B 1 104 ? 9.273 11.828 16.844 1 76.69 104 ASN B N 1
ATOM 4561 C CA . ASN B 1 104 ? 10.281 11.938 15.789 1 76.69 104 ASN B CA 1
ATOM 4562 C C . ASN B 1 104 ? 10.375 13.367 15.258 1 76.69 104 ASN B C 1
ATOM 4564 O O . ASN B 1 104 ? 9.367 14.062 15.148 1 76.69 104 ASN B O 1
ATOM 4568 N N . TYR B 1 105 ? 11.523 13.805 15.172 1 84.56 105 TYR B N 1
ATOM 4569 C CA . TYR B 1 105 ? 11.656 15.086 14.5 1 84.56 105 TYR B CA 1
ATOM 4570 C C . TYR B 1 105 ? 12.727 15.031 13.414 1 84.56 105 TYR B C 1
ATOM 4572 O O . TYR B 1 105 ? 13.531 14.094 13.375 1 84.56 105 TYR B O 1
ATOM 4580 N N . ARG B 1 106 ? 12.695 15.977 12.539 1 89.56 106 ARG B N 1
ATOM 4581 C CA . ARG B 1 106 ? 13.555 16.016 11.359 1 89.56 106 ARG B CA 1
ATOM 4582 C C . ARG B 1 106 ? 14.367 17.297 11.312 1 89.56 106 ARG B C 1
ATOM 4584 O O . ARG B 1 106 ? 13.875 18.375 11.688 1 89.56 106 ARG B O 1
ATOM 4591 N N . LEU B 1 107 ? 15.578 17.141 10.961 1 93.12 107 LEU B N 1
ATOM 4592 C CA . LEU B 1 107 ? 16.469 18.25 10.648 1 93.12 107 LEU B CA 1
ATOM 4593 C C . LEU B 1 107 ? 16.781 18.297 9.156 1 93.12 107 LEU B C 1
ATOM 4595 O O . LEU B 1 107 ? 17.203 17.281 8.578 1 93.12 107 LEU B O 1
ATOM 4599 N N . LEU B 1 108 ? 16.516 19.453 8.594 1 93.56 108 LEU B N 1
ATOM 4600 C CA . LEU B 1 108 ? 16.688 19.562 7.148 1 93.56 108 LEU B CA 1
ATOM 4601 C C . LEU B 1 108 ? 17.625 20.703 6.789 1 93.56 108 LEU B C 1
ATOM 4603 O O . LEU B 1 108 ? 17.625 21.75 7.453 1 93.56 108 LEU B O 1
ATOM 4607 N N . LEU B 1 109 ? 18.453 20.469 5.816 1 94.81 109 LEU B N 1
ATOM 4608 C CA . LEU B 1 109 ? 19.141 21.531 5.094 1 94.81 109 LEU B CA 1
ATOM 4609 C C . LEU B 1 109 ? 18.516 21.75 3.727 1 94.81 109 LEU B C 1
ATOM 4611 O O . LEU B 1 109 ? 18.5 20.859 2.879 1 94.81 109 LEU B O 1
ATOM 4615 N N . VAL B 1 110 ? 17.891 22.875 3.584 1 93.62 110 VAL B N 1
ATOM 4616 C CA . VAL B 1 110 ? 17.203 23.234 2.348 1 93.62 110 VAL B CA 1
ATOM 4617 C C . VAL B 1 110 ? 18.047 24.203 1.532 1 93.62 110 VAL B C 1
ATOM 4619 O O . VAL B 1 110 ? 18.344 25.312 1.985 1 93.62 110 VAL B O 1
ATOM 4622 N N . THR B 1 111 ? 18.438 23.781 0.323 1 93.69 111 THR B N 1
ATOM 4623 C CA . THR B 1 111 ? 19.281 24.609 -0.535 1 93.69 111 THR B CA 1
ATOM 4624 C C . THR B 1 111 ? 18.5 25.047 -1.776 1 93.69 111 THR B C 1
ATOM 4626 O O . THR B 1 111 ? 18.094 24.219 -2.592 1 93.69 111 THR B O 1
ATOM 4629 N N . PHE B 1 112 ? 18.281 26.359 -1.82 1 92.31 112 PHE B N 1
ATOM 4630 C CA . PHE B 1 112 ? 17.656 26.969 -2.992 1 92.31 112 PHE B CA 1
ATOM 4631 C C . PHE B 1 112 ? 18.703 27.438 -3.994 1 92.31 112 PHE B C 1
ATOM 4633 O O . PHE B 1 112 ? 19.266 28.516 -3.852 1 92.31 112 PHE B O 1
ATOM 4640 N N . HIS B 1 113 ? 18.859 26.688 -5.043 1 88.38 113 HIS B N 1
ATOM 4641 C CA . HIS B 1 113 ? 19.938 26.953 -6 1 88.38 113 HIS B CA 1
ATOM 4642 C C . HIS B 1 113 ? 19.484 27.984 -7.043 1 88.38 113 HIS B C 1
ATOM 4644 O O . HIS B 1 113 ? 20.266 28.844 -7.453 1 88.38 113 HIS B O 1
ATOM 4650 N N . ALA B 1 114 ? 18.266 27.719 -7.535 1 81.81 114 ALA B N 1
ATOM 4651 C CA . ALA B 1 114 ? 17.766 28.578 -8.609 1 81.81 114 ALA B CA 1
ATOM 4652 C C . ALA B 1 114 ? 16.281 28.891 -8.406 1 81.81 114 ALA B C 1
ATOM 4654 O O . ALA B 1 114 ? 15.57 28.141 -7.727 1 81.81 114 ALA B O 1
ATOM 4655 N N . PRO B 1 115 ? 15.906 30.031 -8.977 1 82.44 115 PRO B N 1
ATOM 4656 C CA . PRO B 1 115 ? 14.5 30.391 -8.836 1 82.44 115 PRO B CA 1
ATOM 4657 C C . PRO B 1 115 ? 13.555 29.344 -9.438 1 82.44 115 PRO B C 1
ATOM 4659 O O . PRO B 1 115 ? 13.867 28.766 -10.477 1 82.44 115 PRO B O 1
ATOM 4662 N N . LYS B 1 116 ? 12.555 29.188 -8.828 1 81.69 116 LYS B N 1
ATOM 4663 C CA . LYS B 1 116 ? 11.438 28.375 -9.281 1 81.69 116 LYS B CA 1
ATOM 4664 C C . LYS B 1 116 ? 11.883 26.938 -9.57 1 81.69 116 LYS B C 1
ATOM 4666 O O . LYS B 1 116 ? 11.422 26.312 -10.531 1 81.69 116 LYS B O 1
ATOM 4671 N N . THR B 1 117 ? 12.961 26.516 -8.953 1 85.81 117 THR B N 1
ATOM 4672 C CA . THR B 1 117 ? 13.422 25.125 -9.031 1 85.81 117 THR B CA 1
ATOM 4673 C C . THR B 1 117 ? 13.305 24.438 -7.668 1 85.81 117 THR B C 1
ATOM 4675 O O . THR B 1 117 ? 13.547 25.062 -6.633 1 85.81 117 THR B O 1
ATOM 4678 N N . PRO B 1 118 ? 12.922 23.219 -7.715 1 84.75 118 PRO B N 1
ATOM 4679 C CA . PRO B 1 118 ? 12.859 22.516 -6.434 1 84.75 118 PRO B CA 1
ATOM 4680 C C . PRO B 1 118 ? 14.18 22.547 -5.668 1 84.75 118 PRO B C 1
ATOM 4682 O O . PRO B 1 118 ? 15.242 22.344 -6.262 1 84.75 118 PRO B O 1
ATOM 4685 N N . PRO B 1 119 ? 14.086 22.859 -4.441 1 89.12 119 PRO B N 1
ATOM 4686 C CA . PRO B 1 119 ? 15.32 22.906 -3.652 1 89.12 119 PRO B CA 1
ATOM 4687 C C . PRO B 1 119 ? 15.922 21.531 -3.398 1 89.12 119 PRO B C 1
ATOM 4689 O O . PRO B 1 119 ? 15.211 20.516 -3.471 1 89.12 119 PRO B O 1
ATOM 4692 N N . LEU B 1 120 ? 17.203 21.531 -3.178 1 87.19 120 LEU B N 1
ATOM 4693 C CA . LEU B 1 120 ? 17.844 20.328 -2.678 1 87.19 120 LEU B CA 1
ATOM 4694 C C . LEU B 1 120 ? 17.625 20.156 -1.179 1 87.19 120 LEU B C 1
ATOM 4696 O O . LEU B 1 120 ? 17.844 21.094 -0.407 1 87.19 120 LEU B O 1
ATOM 4700 N N . ILE B 1 121 ? 17.125 19.047 -0.768 1 87.75 121 ILE B N 1
ATOM 4701 C CA . ILE B 1 121 ? 16.812 18.812 0.637 1 87.75 121 ILE B CA 1
ATOM 4702 C C . ILE B 1 121 ? 17.672 17.672 1.171 1 87.75 121 ILE B C 1
ATOM 4704 O O . ILE B 1 121 ? 17.688 16.578 0.594 1 87.75 121 ILE B O 1
ATOM 4708 N N . GLU B 1 122 ? 18.406 17.906 2.15 1 87.62 122 GLU B N 1
ATOM 4709 C CA . GLU B 1 122 ? 19.094 16.906 2.955 1 87.62 122 GLU B CA 1
ATOM 4710 C C . GLU B 1 122 ? 18.469 16.797 4.348 1 87.62 122 GLU B C 1
ATOM 4712 O O . GLU B 1 122 ? 18.359 17.797 5.059 1 87.62 122 GLU B O 1
ATOM 4717 N N . ALA B 1 123 ? 18.047 15.602 4.699 1 88.56 123 ALA B N 1
ATOM 4718 C CA . ALA B 1 123 ? 17.328 15.5 5.961 1 88.56 123 ALA B CA 1
ATOM 4719 C C . ALA B 1 123 ? 17.875 14.375 6.828 1 88.56 123 ALA B C 1
ATOM 4721 O O . ALA B 1 123 ? 18.328 13.352 6.309 1 88.56 123 ALA B O 1
ATOM 4722 N N . ASP B 1 124 ? 17.953 14.633 8.109 1 87.88 124 ASP B N 1
ATOM 4723 C CA . ASP B 1 124 ? 18.188 13.617 9.133 1 87.88 124 ASP B CA 1
ATOM 4724 C C . ASP B 1 124 ? 16.953 13.461 10.039 1 87.88 124 ASP B C 1
ATOM 4726 O O . ASP B 1 124 ? 16.281 14.445 10.359 1 87.88 124 ASP B O 1
ATOM 4730 N N . V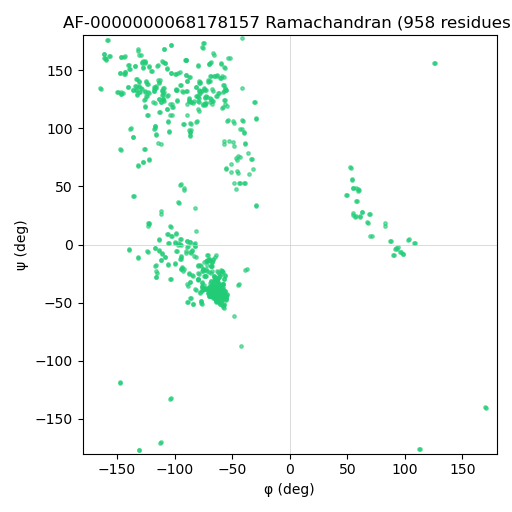AL B 1 125 ? 16.719 12.25 10.336 1 86.69 125 VAL B N 1
ATOM 4731 C CA . VAL B 1 125 ? 15.594 11.969 11.234 1 86.69 125 VAL B CA 1
ATOM 4732 C C . VAL B 1 125 ? 16.125 11.492 12.586 1 86.69 125 VAL B C 1
ATOM 4734 O O . VAL B 1 125 ? 17.078 10.711 12.648 1 86.69 125 VAL B 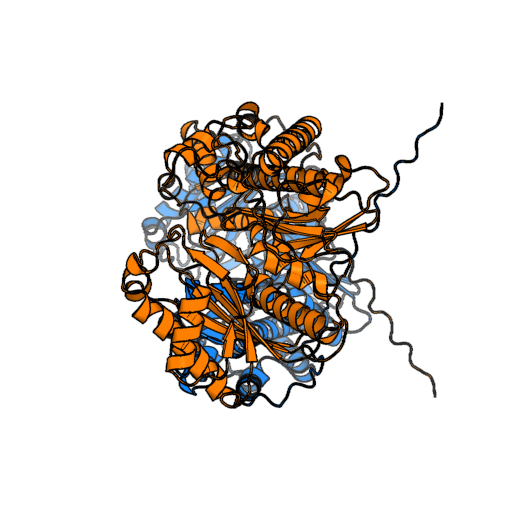O 1
ATOM 4737 N N . TYR B 1 126 ? 15.516 12.086 13.625 1 87.06 126 TYR B N 1
ATOM 4738 C CA . TYR B 1 126 ? 15.883 11.727 14.992 1 87.06 126 TYR B CA 1
ATOM 4739 C C . TYR B 1 126 ? 14.664 11.344 15.812 1 87.06 126 TYR B C 1
ATOM 4741 O O . TYR B 1 126 ? 13.547 11.789 15.523 1 87.06 126 TYR B O 1
ATOM 4749 N N . THR B 1 127 ? 14.867 10.477 16.828 1 85.12 127 THR B N 1
ATOM 4750 C CA . THR B 1 127 ? 13.82 10.141 17.781 1 85.12 127 THR B CA 1
ATOM 4751 C C . THR B 1 127 ? 14.125 10.742 19.156 1 85.12 127 THR B C 1
ATOM 4753 O O . THR B 1 127 ? 15.258 10.664 19.625 1 85.12 127 THR B O 1
ATOM 4756 N N . ILE B 1 128 ? 13.18 11.367 19.688 1 87.69 128 ILE B N 1
ATOM 4757 C CA . ILE B 1 128 ? 13.32 11.906 21.031 1 87.69 128 ILE B CA 1
ATOM 4758 C C . ILE B 1 128 ? 12.914 10.852 22.047 1 87.69 128 ILE B C 1
ATOM 4760 O O . ILE B 1 128 ? 11.805 10.32 22 1 87.69 128 ILE B O 1
ATOM 4764 N N . SER B 1 129 ? 13.781 10.531 22.938 1 87.12 129 SER B N 1
ATOM 4765 C CA . SER B 1 129 ? 13.523 9.492 23.938 1 87.12 129 SER B CA 1
ATOM 4766 C C . SER B 1 129 ? 12.414 9.914 24.891 1 87.12 129 SER B C 1
ATOM 4768 O O . SER B 1 129 ? 12.133 11.102 25.047 1 87.12 129 SER B O 1
ATOM 4770 N N . ASN B 1 130 ? 11.891 8.992 25.609 1 86.19 130 ASN B N 1
ATOM 4771 C CA . ASN B 1 130 ? 10.844 9.258 26.578 1 86.19 130 ASN B CA 1
ATOM 4772 C C . ASN B 1 130 ? 11.367 10.109 27.734 1 86.19 130 ASN B C 1
ATOM 4774 O O . ASN B 1 130 ? 10.633 10.93 28.297 1 86.19 130 ASN B O 1
ATOM 4778 N N . GLU B 1 131 ? 12.539 9.852 28.047 1 91.38 131 GLU B N 1
ATOM 4779 C CA . GLU B 1 131 ? 13.172 10.609 29.125 1 91.38 131 GLU B CA 1
ATOM 4780 C C . GLU B 1 131 ? 13.25 12.094 28.797 1 91.38 131 GLU B C 1
ATOM 4782 O O . GLU B 1 131 ? 13.023 12.945 29.656 1 91.38 131 GLU B O 1
ATOM 4787 N N . LEU B 1 132 ? 13.477 12.383 27.562 1 92.62 132 LEU B N 1
ATOM 4788 C CA . LEU B 1 132 ? 13.586 13.773 27.125 1 92.62 132 LEU B CA 1
ATOM 4789 C C . LEU B 1 132 ? 12.203 14.398 26.953 1 92.62 132 LEU B C 1
ATOM 4791 O O . LEU B 1 132 ? 12.039 15.602 27.172 1 92.62 132 LEU B O 1
ATOM 4795 N N . GLN B 1 133 ? 11.219 13.633 26.625 1 90.62 133 GLN B N 1
ATOM 4796 C CA . GLN B 1 133 ? 9.859 14.125 26.406 1 90.62 133 GLN B CA 1
ATOM 4797 C C . GLN B 1 133 ? 9.203 14.516 27.734 1 90.62 133 GLN B C 1
ATOM 4799 O O . GLN B 1 133 ? 8.242 15.289 27.75 1 90.62 133 GLN B O 1
ATOM 4804 N N . THR B 1 134 ? 9.742 13.914 28.844 1 90.88 134 THR B N 1
ATOM 4805 C CA . THR B 1 134 ? 9.117 14.156 30.141 1 90.88 134 THR B CA 1
ATOM 4806 C C . THR B 1 134 ? 10.125 14.719 31.125 1 90.88 134 THR B C 1
ATOM 4808 O O . THR B 1 134 ? 9.906 14.664 32.344 1 90.88 134 THR B O 1
ATOM 4811 N N . GLY B 1 135 ? 11.141 15.164 30.703 1 92.69 135 GLY B N 1
ATOM 4812 C CA . GLY B 1 135 ? 12.211 15.633 31.578 1 92.69 135 GLY B CA 1
ATOM 4813 C C . GLY B 1 135 ? 12.273 17.141 31.672 1 92.69 135 GLY B C 1
ATOM 4814 O O . GLY B 1 135 ? 11.266 17.797 31.953 1 92.69 135 GLY B O 1
ATOM 4815 N N . LYS B 1 136 ? 13.523 17.656 31.516 1 94.62 136 LYS B N 1
ATOM 4816 C CA . LYS B 1 136 ? 13.773 19.094 31.641 1 94.62 136 LYS B CA 1
ATOM 4817 C C . LYS B 1 136 ? 13.945 19.734 30.266 1 94.62 136 LYS B C 1
ATOM 4819 O O . LYS B 1 136 ? 14.477 19.109 29.344 1 94.62 136 LYS B O 1
ATOM 4824 N N . GLY B 1 137 ? 13.516 20.953 30.219 1 95.25 137 GLY B N 1
ATOM 4825 C CA . GLY B 1 137 ? 13.594 21.688 28.969 1 95.25 137 GLY B CA 1
ATOM 4826 C C . GLY B 1 137 ? 15.023 21.859 28.484 1 95.25 137 GLY B C 1
ATOM 4827 O O . GLY B 1 137 ? 15.281 21.766 27.281 1 95.25 137 GLY B O 1
ATOM 4828 N N . ASP B 1 138 ? 15.867 22.141 29.438 1 94.62 138 ASP B N 1
ATOM 4829 C CA . ASP B 1 138 ? 17.266 22.344 29.062 1 94.62 138 ASP B CA 1
ATOM 4830 C C . ASP B 1 138 ? 17.859 21.094 28.406 1 94.62 138 ASP B C 1
ATOM 4832 O O . ASP B 1 138 ? 18.625 21.203 27.453 1 94.62 138 ASP B O 1
ATOM 4836 N N . GLU B 1 139 ? 17.531 19.969 28.938 1 95.81 139 GLU B N 1
ATOM 4837 C CA . GLU B 1 139 ? 18.031 18.719 28.375 1 95.81 139 GLU B CA 1
ATOM 4838 C C . GLU B 1 139 ? 17.453 18.469 26.984 1 95.81 139 GLU B C 1
ATOM 4840 O O . GLU B 1 139 ? 18.156 18.047 26.078 1 95.81 139 GLU B O 1
ATOM 4845 N N . LEU B 1 140 ? 16.172 18.703 26.859 1 95.81 140 LEU B N 1
ATOM 4846 C CA . LEU B 1 140 ? 15.492 18.516 25.578 1 95.81 140 LEU B CA 1
ATOM 4847 C C . LEU B 1 140 ? 16.094 19.391 24.5 1 95.81 140 LEU B C 1
ATOM 4849 O O . LEU B 1 140 ? 16.469 18.906 23.422 1 95.81 140 LEU B O 1
ATOM 4853 N N . PHE B 1 141 ? 16.266 20.672 24.766 1 96.69 141 PHE B N 1
ATOM 4854 C CA . PHE B 1 141 ? 16.719 21.609 23.75 1 96.69 141 PHE B CA 1
ATOM 4855 C C . PHE B 1 141 ? 18.219 21.5 23.547 1 96.69 141 PHE B C 1
ATOM 4857 O O . PHE B 1 141 ? 18.734 21.812 22.469 1 96.69 141 PHE B O 1
ATOM 4864 N N . LYS B 1 142 ? 18.938 21.047 24.547 1 95.94 142 LYS B N 1
ATOM 4865 C CA . LYS B 1 142 ? 20.344 20.719 24.344 1 95.94 142 LYS B CA 1
ATOM 4866 C C . LYS B 1 142 ? 20.5 19.531 23.406 1 95.94 142 LYS B C 1
ATOM 4868 O O . LYS B 1 142 ? 21.453 19.484 22.609 1 95.94 142 LYS B O 1
ATOM 4873 N N . PHE B 1 143 ? 19.672 18.609 23.641 1 95.5 143 PHE B N 1
ATOM 4874 C CA . PHE B 1 143 ? 19.672 17.484 22.734 1 95.5 143 PHE B CA 1
ATOM 4875 C C . PHE B 1 143 ? 19.438 17.938 21.297 1 95.5 143 PHE B C 1
ATOM 4877 O O . PHE B 1 143 ? 20.172 17.547 20.391 1 95.5 143 PHE B O 1
ATOM 4884 N N . ILE B 1 144 ? 18.438 18.688 21.094 1 95.31 144 ILE B N 1
ATOM 4885 C CA . ILE B 1 144 ? 18.094 19.188 19.766 1 95.31 144 ILE B CA 1
ATOM 4886 C C . ILE B 1 144 ? 19.281 19.969 19.203 1 95.31 144 ILE B C 1
ATOM 4888 O O . ILE B 1 144 ? 19.688 19.734 18.062 1 95.31 144 ILE B O 1
ATOM 4892 N N . ALA B 1 145 ? 19.859 20.844 20 1 96.75 145 ALA B N 1
ATOM 4893 C CA . ALA B 1 145 ? 21.016 21.625 19.578 1 96.75 145 ALA B CA 1
ATOM 4894 C C . ALA B 1 145 ? 22.188 20.703 19.234 1 96.75 145 ALA B C 1
ATOM 4896 O O . ALA B 1 145 ? 22.938 20.969 18.281 1 96.75 145 ALA B O 1
ATOM 4897 N N . GLY B 1 146 ? 22.328 19.703 20.016 1 96.56 146 GLY B N 1
ATOM 4898 C CA . GLY B 1 146 ? 23.375 18.719 19.75 1 96.56 146 GLY B CA 1
ATOM 4899 C C . GLY B 1 146 ? 23.203 18.031 18.406 1 96.56 146 GLY B C 1
ATOM 4900 O O . GLY B 1 146 ? 24.203 17.766 17.719 1 96.56 146 GLY B O 1
ATOM 4901 N N . THR B 1 147 ? 22.016 17.688 18.062 1 94.94 147 THR B N 1
ATOM 4902 C CA . THR B 1 147 ? 21.766 17.062 16.766 1 94.94 147 THR B CA 1
ATOM 4903 C C . THR B 1 147 ? 22.047 18.047 15.625 1 94.94 147 THR B C 1
ATOM 4905 O O . THR B 1 147 ? 22.516 17.641 14.562 1 94.94 147 THR B O 1
ATOM 4908 N N . VAL B 1 148 ? 21.734 19.312 15.891 1 96.75 148 VAL B N 1
ATOM 4909 C CA . VAL B 1 148 ? 22.047 20.328 14.898 1 96.75 148 VAL B CA 1
ATOM 4910 C C . VAL B 1 148 ? 23.562 20.406 14.695 1 96.75 148 VAL B C 1
ATOM 4912 O O . VAL B 1 148 ? 24.047 20.484 13.562 1 96.75 148 VAL B O 1
ATOM 4915 N N . LYS B 1 149 ? 24.266 20.375 15.734 1 96.88 149 LYS B N 1
ATOM 4916 C CA . LYS B 1 149 ? 25.734 20.406 15.672 1 96.88 149 LYS B CA 1
ATOM 4917 C C . LYS B 1 149 ? 26.266 19.25 14.852 1 96.88 149 LYS B C 1
ATOM 4919 O O . LYS B 1 149 ? 27.094 19.438 13.961 1 96.88 149 LYS B O 1
ATOM 4924 N N . THR B 1 150 ? 25.859 18.078 15.164 1 93.88 150 THR B N 1
ATOM 4925 C CA . THR B 1 150 ? 26.312 16.891 14.453 1 93.88 150 THR B CA 1
ATOM 4926 C C . THR B 1 150 ? 25.953 16.984 12.977 1 93.88 150 THR B C 1
ATOM 4928 O O . THR B 1 150 ? 26.766 16.609 12.117 1 93.88 150 THR B O 1
ATOM 4931 N N . PHE B 1 151 ? 24.812 17.453 12.664 1 94.88 151 PHE B N 1
ATOM 4932 C CA . PHE B 1 151 ? 24.297 17.609 11.305 1 94.88 151 PHE B CA 1
ATOM 4933 C C . PHE B 1 151 ? 25.188 18.531 10.5 1 94.88 151 PHE B C 1
ATOM 4935 O O . PHE B 1 151 ? 25.531 18.234 9.352 1 94.88 151 PHE B O 1
ATOM 4942 N N . LEU B 1 152 ? 25.562 19.594 11.125 1 95.88 152 LEU B N 1
ATOM 4943 C CA . LEU B 1 152 ? 26.406 20.578 10.453 1 95.88 152 LEU B CA 1
ATOM 4944 C C . LEU B 1 152 ? 27.844 20.094 10.367 1 95.88 152 LEU B C 1
ATOM 4946 O O . LEU B 1 152 ? 28.531 20.328 9.367 1 95.88 152 LEU B O 1
ATOM 4950 N N . GLN B 1 153 ? 28.266 19.438 11.367 1 94.81 153 GLN B N 1
ATOM 4951 C CA . GLN B 1 153 ? 29.641 18.922 11.406 1 94.81 153 GLN B CA 1
ATOM 4952 C C . GLN B 1 153 ? 29.875 17.906 10.281 1 94.81 153 GLN B C 1
ATOM 4954 O O . GLN B 1 153 ? 30.891 17.984 9.594 1 94.81 153 GLN B O 1
ATOM 4959 N N . THR B 1 154 ? 28.984 17.047 10.086 1 88.44 154 THR B N 1
ATOM 4960 C CA . THR B 1 154 ? 29.125 15.984 9.094 1 88.44 154 THR B CA 1
ATOM 4961 C C . THR B 1 154 ? 29.062 16.562 7.68 1 88.44 154 THR B C 1
ATOM 4963 O O . THR B 1 154 ? 29.5 15.914 6.723 1 88.44 154 THR B O 1
ATOM 4966 N N . ARG B 1 155 ? 28.641 17.781 7.543 1 90.75 155 ARG B N 1
ATOM 4967 C CA . ARG B 1 155 ? 28.5 18.422 6.234 1 90.75 155 ARG B CA 1
ATOM 4968 C C . ARG B 1 155 ? 29.484 19.578 6.078 1 90.75 155 ARG B C 1
ATOM 4970 O O . ARG B 1 155 ? 29.391 20.344 5.121 1 90.75 155 ARG B O 1
ATOM 4977 N N . ASN B 1 156 ? 30.344 19.766 7.027 1 93.88 156 ASN B N 1
ATOM 4978 C CA . ASN B 1 156 ? 31.375 20.797 7.035 1 93.88 156 ASN B CA 1
ATOM 4979 C C . ASN B 1 156 ? 30.766 22.203 6.938 1 93.88 156 ASN B C 1
ATOM 4981 O O . ASN B 1 156 ? 31.203 23.016 6.133 1 93.88 156 ASN B O 1
ATOM 4985 N N . LEU B 1 157 ? 29.703 22.406 7.77 1 95.75 157 LEU B N 1
ATOM 4986 C CA . LEU B 1 157 ? 29 23.688 7.734 1 95.75 157 LEU B CA 1
ATOM 4987 C C . LEU B 1 157 ? 29 24.344 9.109 1 95.75 157 LEU B C 1
ATOM 4989 O O . LEU B 1 157 ? 28.234 25.281 9.359 1 95.75 157 LEU B O 1
ATOM 4993 N N . LEU B 1 158 ? 29.859 23.953 9.984 1 94.88 158 LEU B N 1
ATOM 4994 C CA . LEU B 1 158 ? 29.875 24.438 11.359 1 94.88 158 LEU B CA 1
ATOM 4995 C C . LEU B 1 158 ? 30.188 25.922 11.398 1 94.88 158 LEU B C 1
ATOM 4997 O O . LEU B 1 158 ? 29.703 26.641 12.281 1 94.88 158 LEU B O 1
ATOM 5001 N N . ASP B 1 159 ? 30.969 26.391 10.438 1 93.75 159 ASP B N 1
ATOM 5002 C CA . ASP B 1 159 ? 31.438 27.766 10.469 1 93.75 159 ASP B CA 1
ATOM 5003 C C . ASP B 1 159 ? 30.578 28.656 9.562 1 93.75 159 ASP B C 1
ATOM 5005 O O . ASP B 1 159 ? 30.875 29.844 9.398 1 93.75 159 ASP B O 1
ATOM 5009 N N . VAL B 1 160 ? 29.547 28.203 9.094 1 95.31 160 VAL B N 1
ATOM 5010 C CA . VAL B 1 160 ? 28.688 28.938 8.188 1 95.31 160 VAL B CA 1
ATOM 5011 C C . VAL B 1 160 ? 27.438 29.438 8.938 1 95.31 160 VAL B C 1
ATOM 5013 O O . VAL B 1 160 ? 26.734 28.641 9.57 1 95.31 160 VAL B O 1
ATOM 5016 N N . PRO B 1 161 ? 27.234 30.766 8.953 1 96.12 161 PRO B N 1
ATOM 5017 C CA . PRO B 1 161 ? 25.984 31.25 9.555 1 96.12 161 PRO B CA 1
ATOM 5018 C C . PRO B 1 161 ? 24.75 30.781 8.789 1 96.12 161 PRO B C 1
ATOM 5020 O O . PRO B 1 161 ? 24.688 30.922 7.566 1 96.12 161 PRO B O 1
ATOM 5023 N N . LEU B 1 162 ? 23.828 30.203 9.477 1 97.19 162 LEU B N 1
ATOM 5024 C CA . LEU B 1 162 ? 22.609 29.703 8.859 1 97.19 162 LEU B CA 1
ATOM 5025 C C . LEU B 1 162 ? 21.375 30.172 9.641 1 97.19 162 LEU B C 1
ATOM 5027 O O . LEU B 1 162 ? 21.406 30.203 10.875 1 97.19 162 LEU B O 1
ATOM 5031 N N . ASP B 1 163 ? 20.391 30.609 8.93 1 96.75 163 ASP B N 1
ATOM 5032 C CA . ASP B 1 163 ? 19.078 30.875 9.523 1 96.75 163 ASP B CA 1
ATOM 5033 C C . ASP B 1 163 ? 18.219 29.625 9.547 1 96.75 163 ASP B C 1
ATOM 5035 O O . ASP B 1 163 ? 18.281 28.797 8.633 1 96.75 163 ASP B O 1
ATOM 5039 N N . LEU B 1 164 ? 17.422 29.469 10.586 1 97.5 164 LEU B N 1
ATOM 5040 C CA . LEU B 1 164 ? 16.672 28.25 10.805 1 97.5 164 LEU B CA 1
ATOM 5041 C C . LEU B 1 164 ? 15.188 28.547 10.977 1 97.5 164 LEU B C 1
ATOM 5043 O O . LEU B 1 164 ? 14.812 29.516 11.648 1 97.5 164 LEU B O 1
ATOM 5047 N N . GLY B 1 165 ? 14.352 27.812 10.266 1 96.44 165 GLY B N 1
ATOM 5048 C CA . GLY B 1 165 ? 12.93 27.766 10.547 1 96.44 165 GLY B CA 1
ATOM 5049 C C . GLY B 1 165 ? 12.539 26.594 11.43 1 96.44 165 GLY B C 1
ATOM 5050 O O . GLY B 1 165 ? 13.023 25.484 11.242 1 96.44 165 GLY B O 1
ATOM 5051 N N . PHE B 1 166 ? 11.656 26.859 12.414 1 96.25 166 PHE B N 1
ATOM 5052 C CA . PHE B 1 166 ? 11.289 25.859 13.406 1 96.25 166 PHE B CA 1
ATOM 5053 C C . PHE B 1 166 ? 9.805 25.516 13.312 1 96.25 166 PHE B C 1
ATOM 5055 O O . PHE B 1 166 ? 8.961 26.297 13.75 1 96.25 166 PHE B O 1
ATOM 5062 N N . THR B 1 167 ? 9.539 24.375 12.703 1 93.12 167 THR B N 1
ATOM 5063 C CA . THR B 1 167 ? 8.18 23.859 12.75 1 93.12 167 THR B CA 1
ATOM 5064 C C . THR B 1 167 ? 7.895 23.188 14.086 1 93.12 167 THR B C 1
ATOM 5066 O O . THR B 1 167 ? 8.523 22.172 14.422 1 93.12 167 THR B O 1
ATOM 5069 N N . PHE B 1 168 ? 7.004 23.766 14.805 1 91 168 PHE B N 1
ATOM 5070 C CA . PHE B 1 168 ? 6.691 23.344 16.172 1 91 168 PHE B CA 1
ATOM 5071 C C . PHE B 1 168 ? 5.215 23 16.297 1 91 168 PHE B C 1
ATOM 5073 O O . PHE B 1 168 ? 4.355 23.875 16.234 1 91 168 PHE B O 1
ATOM 5080 N N . SER B 1 169 ? 4.855 21.719 16.5 1 83.94 169 SER B N 1
ATOM 5081 C CA . SER B 1 169 ? 3.49 21.219 16.406 1 83.94 169 SER B CA 1
ATOM 5082 C C . SER B 1 169 ? 2.834 21.141 17.781 1 83.94 169 SER B C 1
ATOM 5084 O O . SER B 1 169 ? 2.164 20.172 18.109 1 83.94 169 SER B O 1
ATOM 5086 N N . PHE B 1 170 ? 3.111 22.078 18.672 1 82.19 170 PHE B N 1
ATOM 5087 C CA . PHE B 1 170 ? 2.471 22.234 19.984 1 82.19 170 PHE B CA 1
ATOM 5088 C C . PHE B 1 170 ? 1.801 23.594 20.094 1 82.19 170 PHE B C 1
ATOM 5090 O O . PHE B 1 170 ? 2.207 24.547 19.422 1 82.19 170 PHE B O 1
ATOM 5097 N N . PRO B 1 171 ? 0.725 23.688 20.859 1 78.75 171 PRO B N 1
ATOM 5098 C CA . PRO B 1 171 ? 0.043 24.969 21 1 78.75 171 PRO B CA 1
ATOM 5099 C C . PRO B 1 171 ? 0.965 26.078 21.516 1 78.75 171 PRO B C 1
ATOM 5101 O O . PRO B 1 171 ? 1.607 25.906 22.562 1 78.75 171 PRO B O 1
ATOM 5104 N N . VAL B 1 172 ? 1.042 27.125 20.797 1 88.62 172 VAL B N 1
ATOM 5105 C CA . VAL B 1 172 ? 1.883 28.266 21.156 1 88.62 172 VAL B CA 1
ATOM 5106 C C . VAL B 1 172 ? 1.089 29.562 21 1 88.62 172 VAL B C 1
ATOM 5108 O O . VAL B 1 172 ? 0.193 29.641 20.156 1 88.62 172 VAL B O 1
ATOM 5111 N N . ASN B 1 173 ? 1.363 30.438 21.938 1 86.62 173 ASN B N 1
ATOM 5112 C CA . ASN B 1 173 ? 0.934 31.812 21.719 1 86.62 173 ASN B CA 1
ATOM 5113 C C . ASN B 1 173 ? 1.962 32.594 20.922 1 86.62 173 ASN B C 1
ATOM 5115 O O . ASN B 1 173 ? 2.916 33.156 21.484 1 86.62 173 ASN B O 1
ATOM 5119 N N . GLN B 1 174 ? 1.661 32.656 19.703 1 91.75 174 GLN B N 1
ATOM 5120 C CA . GLN B 1 174 ? 2.617 33.344 18.828 1 91.75 174 GLN B CA 1
ATOM 5121 C C . GLN B 1 174 ? 2.484 34.844 18.938 1 91.75 174 GLN B C 1
ATOM 5123 O O . GLN B 1 174 ? 1.378 35.406 18.875 1 91.75 174 GLN B O 1
ATOM 5128 N N . GLU B 1 175 ? 3.602 35.5 19.078 1 92.5 175 GLU B N 1
ATOM 5129 C CA . GLU B 1 175 ? 3.615 36.969 19.281 1 92.5 175 GLU B CA 1
ATOM 5130 C C . GLU B 1 175 ? 4.297 37.656 18.125 1 92.5 175 GLU B C 1
ATOM 5132 O O . GLU B 1 175 ? 4.09 38.875 17.906 1 92.5 175 GLU B O 1
ATOM 5137 N N . ALA B 1 176 ? 5.078 36.969 17.469 1 92.88 176 ALA B N 1
ATOM 5138 C CA . ALA B 1 176 ? 5.785 37.438 16.281 1 92.88 176 ALA B CA 1
ATOM 5139 C C . ALA B 1 176 ? 6.242 36.25 15.43 1 92.88 176 ALA B C 1
ATOM 5141 O O . ALA B 1 176 ? 6.043 35.094 15.812 1 92.88 176 ALA B O 1
ATOM 5142 N N . LEU B 1 177 ? 6.797 36.562 14.32 1 92.25 177 LEU B N 1
ATOM 5143 C CA . LEU B 1 177 ? 7.266 35.5 13.438 1 92.25 177 LEU B CA 1
ATOM 5144 C C . LEU B 1 177 ? 8.289 34.625 14.148 1 92.25 177 LEU B C 1
ATOM 5146 O O . LEU B 1 177 ? 8.32 33.406 13.938 1 92.25 177 LEU B O 1
ATOM 5150 N N . ASN B 1 178 ? 9.156 35.25 14.914 1 94.69 178 ASN B N 1
ATOM 5151 C CA . ASN B 1 178 ? 10.234 34.531 15.578 1 94.69 178 ASN B CA 1
ATOM 5152 C C . ASN B 1 178 ? 10.039 34.5 17.094 1 94.69 178 ASN B C 1
ATOM 5154 O O . ASN B 1 178 ? 11.016 34.5 17.844 1 94.69 178 ASN B O 1
ATOM 5158 N N . LYS B 1 179 ? 8.805 34.594 17.531 1 95.19 179 LYS B N 1
ATOM 5159 C CA . LYS B 1 179 ? 8.516 34.594 18.969 1 95.19 179 LYS B CA 1
ATOM 5160 C C . LYS B 1 179 ? 7.195 33.875 19.25 1 95.19 179 LYS B C 1
ATOM 5162 O O . LYS B 1 179 ? 6.168 34.188 18.656 1 95.19 179 LYS B O 1
ATOM 5167 N N . GLY B 1 180 ? 7.246 32.969 20.188 1 95.06 180 GLY B N 1
ATOM 5168 C CA . GLY B 1 180 ? 6.055 32.25 20.609 1 95.06 180 GLY B CA 1
ATOM 5169 C C . GLY B 1 180 ? 6.223 31.547 21.938 1 95.06 180 GLY B C 1
ATOM 5170 O O . GLY B 1 180 ? 7.238 30.891 22.188 1 95.06 180 GLY B O 1
ATOM 5171 N N . THR B 1 181 ? 5.258 31.703 22.766 1 95.44 181 THR B N 1
ATOM 5172 C CA . THR B 1 181 ? 5.289 31.109 24.094 1 95.44 181 THR B CA 1
ATOM 5173 C C . THR B 1 181 ? 4.484 29.812 24.125 1 95.44 181 THR B C 1
ATOM 5175 O O . THR B 1 181 ? 3.342 29.766 23.672 1 95.44 181 THR B O 1
ATOM 5178 N N . LEU B 1 182 ? 5.055 28.766 24.703 1 93.31 182 LEU B N 1
ATOM 5179 C CA . LEU B 1 182 ? 4.383 27.469 24.797 1 93.31 182 LEU B CA 1
ATOM 5180 C C . LEU B 1 182 ? 3.197 27.547 25.75 1 93.31 182 LEU B C 1
ATOM 5182 O O . LEU B 1 182 ? 3.344 27.984 26.891 1 93.31 182 LEU B O 1
ATOM 5186 N N . ILE B 1 183 ? 2.094 27.156 25.234 1 85.31 183 ILE B N 1
ATOM 5187 C CA . ILE B 1 183 ? 0.909 27.141 26.094 1 85.31 183 ILE B CA 1
ATOM 5188 C C . ILE B 1 183 ? 0.871 25.844 26.891 1 85.31 183 ILE B C 1
ATOM 5190 O O . ILE B 1 183 ? 0.746 25.859 28.125 1 85.31 183 ILE B O 1
ATOM 5194 N N . ARG B 1 184 ? 1.015 24.734 26.156 1 82.88 184 ARG B N 1
ATOM 5195 C CA . ARG B 1 184 ? 1.034 23.406 26.781 1 82.88 184 ARG B CA 1
ATOM 5196 C C . ARG B 1 184 ? 1.655 22.375 25.844 1 82.88 184 ARG B C 1
ATOM 5198 O O . ARG B 1 184 ? 1.731 22.609 24.625 1 82.88 184 ARG B O 1
ATOM 5205 N N . TRP B 1 185 ? 2.072 21.266 26.531 1 84.38 185 TRP B N 1
ATOM 5206 C CA . TRP B 1 185 ? 2.559 20.141 25.734 1 84.38 185 TRP B CA 1
ATOM 5207 C C . TRP B 1 185 ? 1.418 19.188 25.391 1 84.38 185 TRP B C 1
ATOM 5209 O O . TRP B 1 185 ? 0.41 19.125 26.094 1 84.38 185 TRP B O 1
ATOM 5219 N N . THR B 1 186 ? 1.518 18.641 24.281 1 73.19 186 THR B N 1
ATOM 5220 C CA . THR B 1 186 ? 0.638 17.562 23.859 1 73.19 186 THR B CA 1
ATOM 5221 C C . THR B 1 186 ? 1.449 16.391 23.297 1 73.19 186 THR B C 1
ATOM 5223 O O . THR B 1 186 ? 2.67 16.344 23.469 1 73.19 186 THR B O 1
ATOM 5226 N N . LYS B 1 187 ? 0.863 15.32 22.797 1 72 187 LYS B N 1
ATOM 5227 C CA . LYS B 1 187 ? 1.47 14.203 22.078 1 72 187 LYS B CA 1
ATOM 5228 C C . LYS B 1 187 ? 2.465 13.453 22.969 1 72 187 LYS B C 1
ATOM 5230 O O . LYS B 1 187 ? 3.543 13.07 22.5 1 72 187 LYS B O 1
ATOM 5235 N N . GLY B 1 188 ? 2.258 13.469 24.281 1 72.88 188 GLY B N 1
ATOM 5236 C CA . GLY B 1 188 ? 3.078 12.68 25.188 1 72.88 188 GLY B CA 1
ATOM 5237 C C . GLY B 1 188 ? 4.219 13.477 25.797 1 72.88 188 GLY B C 1
ATOM 5238 O O . GLY B 1 188 ? 4.93 12.977 26.672 1 72.88 188 GLY B O 1
ATOM 5239 N N . PHE B 1 189 ? 4.34 14.656 25.312 1 85 189 PHE B N 1
ATOM 5240 C CA . PHE B 1 189 ? 5.383 15.508 25.891 1 85 189 PHE B CA 1
ATOM 5241 C C . PHE B 1 189 ? 4.906 16.156 27.188 1 85 189 PHE B C 1
ATOM 5243 O O . PHE B 1 189 ? 3.738 16.531 27.297 1 85 189 PHE B O 1
ATOM 5250 N N . ASP B 1 190 ? 5.781 16.109 28.125 1 87.94 190 ASP B N 1
ATOM 5251 C CA . ASP B 1 190 ? 5.504 16.781 29.406 1 87.94 190 ASP B CA 1
ATOM 5252 C C . ASP B 1 190 ? 6.785 17.328 30.031 1 87.94 190 ASP B C 1
ATOM 5254 O O . ASP B 1 190 ? 7.348 16.719 30.938 1 87.94 190 ASP B O 1
ATOM 5258 N N . VAL B 1 191 ? 7.125 18.453 29.516 1 93.12 191 VAL B N 1
ATOM 5259 C CA . VAL B 1 191 ? 8.281 19.188 30.016 1 93.12 191 VAL B CA 1
ATOM 5260 C C . VAL B 1 191 ? 7.832 20.469 30.703 1 93.12 191 VAL B C 1
ATOM 5262 O O . VAL B 1 191 ? 7.867 21.547 30.078 1 93.12 191 VAL B O 1
ATOM 5265 N N . PRO B 1 192 ? 7.52 20.469 31.906 1 92.75 192 PRO B N 1
ATOM 5266 C CA . PRO B 1 192 ? 6.762 21.547 32.562 1 92.75 192 PRO B CA 1
ATOM 5267 C C . PRO B 1 192 ? 7.523 22.859 32.594 1 92.75 192 PRO B C 1
ATOM 5269 O O . PRO B 1 192 ? 6.91 23.938 32.562 1 92.75 192 PRO B O 1
ATOM 5272 N N . ASP B 1 193 ? 8.789 22.844 32.75 1 95.62 193 ASP B N 1
ATOM 5273 C CA . ASP B 1 193 ? 9.555 24.062 32.938 1 95.62 193 ASP B CA 1
ATOM 5274 C C . ASP B 1 193 ? 9.641 24.891 31.656 1 95.62 193 ASP B C 1
ATOM 5276 O O . ASP B 1 193 ? 10.109 26.016 31.656 1 95.62 193 ASP B O 1
ATOM 5280 N N . VAL B 1 194 ? 9.195 24.344 30.562 1 95.81 194 VAL B N 1
ATOM 5281 C CA . VAL B 1 194 ? 9.203 25.047 29.281 1 95.81 194 VAL B CA 1
ATOM 5282 C C . VAL B 1 194 ? 7.875 25.766 29.078 1 95.81 194 VAL B C 1
ATOM 5284 O O . VAL B 1 194 ? 7.793 26.719 28.297 1 95.81 194 VAL B O 1
ATOM 5287 N N . VAL B 1 195 ? 6.871 25.297 29.797 1 93.25 195 VAL B N 1
ATOM 5288 C CA . VAL B 1 195 ? 5.543 25.875 29.656 1 93.25 195 VAL B CA 1
ATOM 5289 C C . VAL B 1 195 ? 5.578 27.359 30.047 1 93.25 195 VAL B C 1
ATOM 5291 O O . VAL B 1 195 ? 6.156 27.719 31.078 1 93.25 195 VAL B O 1
ATOM 5294 N N . GLY B 1 196 ? 5.031 28.188 29.188 1 93.62 196 GLY B N 1
ATOM 5295 C CA . GLY B 1 196 ? 5 29.625 29.453 1 93.62 196 GLY B CA 1
ATOM 5296 C C . GLY B 1 196 ? 6.25 30.344 28.984 1 93.62 196 GLY B C 1
ATOM 5297 O O . GLY B 1 196 ? 6.387 31.547 29.172 1 93.62 196 GLY B O 1
ATOM 5298 N N . LYS B 1 197 ? 7.129 29.672 28.375 1 96.38 197 LYS B N 1
ATOM 5299 C CA . LYS B 1 197 ? 8.367 30.281 27.891 1 96.38 197 LYS B CA 1
ATOM 5300 C C . LYS B 1 197 ? 8.391 30.344 26.375 1 96.38 197 LYS B C 1
ATOM 5302 O O . LYS B 1 197 ? 7.637 29.641 25.703 1 96.38 197 LYS B O 1
ATOM 5307 N N . ASP B 1 198 ? 9.234 31.281 25.922 1 97.19 198 ASP B N 1
ATOM 5308 C CA . ASP B 1 198 ? 9.422 31.438 24.484 1 97.19 198 ASP B CA 1
ATOM 5309 C C . ASP B 1 198 ? 10.289 30.312 23.922 1 97.19 198 ASP B C 1
ATOM 5311 O O . ASP B 1 198 ? 11.477 30.234 24.234 1 97.19 198 ASP B O 1
ATOM 5315 N N . ILE B 1 199 ? 9.75 29.609 23.016 1 96.06 199 ILE B N 1
ATOM 5316 C CA . ILE B 1 199 ? 10.406 28.406 22.531 1 96.06 199 ILE B CA 1
ATOM 5317 C C . ILE B 1 199 ? 11.562 28.781 21.609 1 96.06 199 ILE B C 1
ATOM 5319 O O . ILE B 1 199 ? 12.578 28.078 21.562 1 96.06 199 ILE B O 1
ATOM 5323 N N . VAL B 1 200 ? 11.445 29.828 20.828 1 97.31 200 VAL B N 1
ATOM 5324 C CA . VAL B 1 200 ? 12.492 30.281 19.922 1 97.31 200 VAL B CA 1
ATOM 5325 C C . VAL B 1 200 ? 13.703 30.75 20.734 1 97.31 200 VAL B C 1
ATOM 5327 O O . VAL B 1 200 ? 14.852 30.438 20.391 1 97.31 200 VAL B O 1
ATOM 5330 N N . GLU B 1 201 ? 13.414 31.453 21.734 1 97.31 201 GLU B N 1
ATOM 5331 C CA . GLU B 1 201 ? 14.484 31.938 22.609 1 97.31 201 GLU B CA 1
ATOM 5332 C C . GLU B 1 201 ? 15.25 30.766 23.234 1 97.31 201 GLU B C 1
ATOM 5334 O O . GLU B 1 201 ? 16.484 30.781 23.266 1 97.31 201 GLU B O 1
ATOM 5339 N N . ILE B 1 202 ? 14.523 29.828 23.703 1 97.19 202 ILE B N 1
ATOM 5340 C CA . ILE B 1 202 ? 15.133 28.672 24.344 1 97.19 202 ILE B CA 1
ATOM 5341 C C . ILE B 1 202 ? 16.016 27.922 23.344 1 97.19 202 ILE B C 1
ATOM 5343 O O . ILE B 1 202 ? 17.125 27.531 23.656 1 97.19 202 ILE B O 1
ATOM 5347 N N . LEU B 1 203 ? 15.508 27.734 22.156 1 97.38 203 LEU B N 1
ATOM 5348 C CA . LEU B 1 203 ? 16.266 27.031 21.125 1 97.38 203 LEU B CA 1
ATOM 5349 C C . LEU B 1 203 ? 17.516 27.797 20.75 1 97.38 203 LEU B C 1
ATOM 5351 O O . LEU B 1 203 ? 18.594 27.219 20.625 1 97.38 203 LEU B O 1
ATOM 5355 N N . ASN B 1 204 ? 17.391 29.094 20.531 1 98 204 ASN B N 1
ATOM 5356 C CA . ASN B 1 204 ? 18.531 29.922 20.172 1 98 204 ASN B CA 1
ATOM 5357 C C . ASN B 1 204 ? 19.609 29.906 21.266 1 98 204 ASN B C 1
ATOM 5359 O O . ASN B 1 204 ? 20.797 29.875 20.969 1 98 204 ASN B O 1
ATOM 5363 N N . GLU B 1 205 ? 19.156 29.922 22.453 1 97.69 205 GLU B N 1
ATOM 5364 C CA . GLU B 1 205 ? 20.109 29.875 23.562 1 97.69 205 GLU B CA 1
ATOM 5365 C C . GLU B 1 205 ? 20.859 28.547 23.578 1 97.69 205 GLU B C 1
ATOM 5367 O O . GLU B 1 205 ? 22.078 28.516 23.797 1 97.69 205 GLU B O 1
ATOM 5372 N N . ALA B 1 206 ? 20.141 27.484 23.422 1 97.5 206 ALA B N 1
ATOM 5373 C CA . ALA B 1 206 ? 20.75 26.156 23.406 1 97.5 206 ALA B CA 1
ATOM 5374 C C . ALA B 1 206 ? 21.781 26.047 22.281 1 97.5 206 ALA B C 1
ATOM 5376 O O . ALA B 1 206 ? 22.875 25.516 22.484 1 97.5 206 ALA B O 1
ATOM 5377 N N . MET B 1 207 ? 21.484 26.531 21.125 1 97.81 207 MET B N 1
ATOM 5378 C CA . MET B 1 207 ? 22.391 26.453 19.984 1 97.81 207 MET B CA 1
ATOM 5379 C C . MET B 1 207 ? 23.609 27.359 20.203 1 97.81 207 MET B C 1
ATOM 5381 O O . MET B 1 207 ? 24.734 26.969 19.891 1 97.81 207 MET B O 1
ATOM 5385 N N . THR B 1 208 ? 23.359 28.547 20.719 1 97.25 208 THR B N 1
ATOM 5386 C CA . THR B 1 208 ? 24.438 29.484 21.016 1 97.25 208 THR B CA 1
ATOM 5387 C C . THR B 1 208 ? 25.391 28.891 22.047 1 97.25 208 THR B C 1
ATOM 5389 O O . THR B 1 208 ? 26.609 29.078 21.953 1 97.25 208 THR B O 1
ATOM 5392 N N . SER B 1 209 ? 24.875 28.219 23 1 97.31 209 SER B N 1
ATOM 5393 C CA . SER B 1 209 ? 25.672 27.625 24.062 1 97.31 209 SER B CA 1
ATOM 5394 C C . SER B 1 209 ? 26.641 26.578 23.5 1 97.31 209 SER B C 1
ATOM 5396 O O . SER B 1 209 ? 27.672 26.297 24.109 1 97.31 209 SER B O 1
ATOM 5398 N N . LEU B 1 210 ? 26.359 26.031 22.391 1 96.62 210 LEU B N 1
ATOM 5399 C CA . LEU B 1 210 ? 27.219 25.031 21.766 1 96.62 210 LEU B CA 1
ATOM 5400 C C . LEU B 1 210 ? 28.125 25.672 20.703 1 96.62 210 LEU B C 1
ATOM 5402 O O . LEU B 1 210 ? 28.812 24.969 19.969 1 96.62 210 LEU B O 1
ATOM 5406 N N . GLY B 1 211 ? 28.016 26.984 20.547 1 95.62 211 GLY B N 1
ATOM 5407 C CA . GLY B 1 211 ? 28.875 27.719 19.641 1 95.62 211 GLY B CA 1
ATOM 5408 C C . GLY B 1 211 ? 28.391 27.672 18.203 1 95.62 211 GLY B C 1
ATOM 5409 O O . GLY B 1 211 ? 29.172 27.953 17.281 1 95.62 211 GLY B O 1
ATOM 5410 N N . LEU B 1 212 ? 27.172 27.297 18.016 1 97.25 212 LEU B N 1
ATOM 5411 C CA . LEU B 1 212 ? 26.656 27.188 16.656 1 97.25 212 LEU B CA 1
ATOM 5412 C C . LEU B 1 212 ? 26.312 28.562 16.078 1 97.25 212 LEU B C 1
ATOM 5414 O O . LEU B 1 212 ? 25.844 29.438 16.812 1 97.25 212 LEU B O 1
ATOM 5418 N N . LYS B 1 213 ? 26.594 28.797 14.852 1 97.69 213 LYS B N 1
ATOM 5419 C CA . LYS B 1 213 ? 26.219 30.031 14.141 1 97.69 213 LYS B CA 1
ATOM 5420 C C . LYS B 1 213 ? 24.875 29.859 13.453 1 97.69 213 LYS B C 1
ATOM 5422 O O . LYS B 1 213 ? 24.75 30.125 12.25 1 97.69 213 LYS B O 1
ATOM 5427 N N . VAL B 1 214 ? 23.969 29.375 14.188 1 97.94 214 VAL B N 1
ATOM 5428 C CA . VAL B 1 214 ? 22.609 29.141 13.695 1 97.94 214 VAL B CA 1
ATOM 5429 C C . VAL B 1 214 ? 21.625 29.984 14.492 1 97.94 214 VAL B C 1
ATOM 5431 O O . VAL B 1 214 ? 21.734 30.109 15.711 1 97.94 214 VAL B O 1
ATOM 5434 N N . THR B 1 215 ? 20.719 30.688 13.797 1 97.12 215 THR B N 1
ATOM 5435 C CA . THR B 1 215 ? 19.703 31.5 14.461 1 97.12 215 THR B CA 1
ATOM 5436 C C . THR B 1 215 ? 18.312 31.125 13.969 1 97.12 215 THR B C 1
ATOM 5438 O O . THR B 1 215 ? 18.062 31.125 12.758 1 97.12 215 THR B O 1
ATOM 5441 N N . CYS B 1 216 ? 17.484 30.781 14.891 1 97.12 216 CYS B N 1
ATOM 5442 C CA . CYS B 1 216 ? 16.078 30.547 14.547 1 97.12 216 CYS B CA 1
ATOM 5443 C C . CYS B 1 216 ? 15.367 31.875 14.273 1 97.12 216 CYS B C 1
ATOM 5445 O O . CYS B 1 216 ? 15.297 32.75 15.141 1 97.12 216 CYS B O 1
ATOM 5447 N N . ARG B 1 217 ? 14.844 31.984 13.055 1 95.12 217 ARG B N 1
ATOM 5448 C CA . ARG B 1 217 ? 14.289 33.25 12.617 1 95.12 217 ARG B CA 1
ATOM 5449 C C . ARG B 1 217 ? 12.773 33.188 12.461 1 95.12 217 ARG B C 1
ATOM 5451 O O . ARG B 1 217 ? 12.094 34.188 12.383 1 95.12 217 ARG B O 1
ATOM 5458 N N . ALA B 1 218 ? 12.266 31.969 12.477 1 94.88 218 ALA B N 1
ATOM 5459 C CA . ALA B 1 218 ? 10.828 31.812 12.266 1 94.88 218 ALA B CA 1
ATOM 5460 C C . ALA B 1 218 ? 10.289 30.594 13 1 94.88 218 ALA B C 1
ATOM 5462 O O . ALA B 1 218 ? 10.922 29.531 13 1 94.88 218 ALA B O 1
ATOM 5463 N N . LEU B 1 219 ? 9.266 30.812 13.672 1 95.12 219 LEU B N 1
ATOM 5464 C CA . LEU B 1 219 ? 8.453 29.75 14.25 1 95.12 219 LEU B CA 1
ATOM 5465 C C . LEU B 1 219 ? 7.246 29.438 13.367 1 95.12 219 LEU B C 1
ATOM 5467 O O . LEU B 1 219 ? 6.457 30.328 13.055 1 95.12 219 LEU B O 1
ATOM 5471 N N . VAL B 1 220 ? 7.129 28.156 12.961 1 92.81 220 VAL B N 1
ATOM 5472 C CA . VAL B 1 220 ? 6.168 27.828 11.914 1 92.81 220 VAL B CA 1
ATOM 5473 C C . VAL B 1 220 ? 5.266 26.688 12.367 1 92.81 220 VAL B C 1
ATOM 5475 O O . VAL B 1 220 ? 5.738 25.719 12.977 1 92.81 220 VAL B O 1
ATOM 5478 N N . ASN B 1 221 ? 4.02 26.891 12.125 1 89.94 221 ASN B N 1
ATOM 5479 C CA . ASN B 1 221 ? 3.1 25.766 12.273 1 89.94 221 ASN B CA 1
ATOM 5480 C C . ASN B 1 221 ? 3.139 24.844 11.055 1 89.94 221 ASN B C 1
ATOM 5482 O O . ASN B 1 221 ? 3.479 25.281 9.953 1 89.94 221 ASN B O 1
ATOM 5486 N N . ASP B 1 222 ? 2.799 23.562 11.234 1 86.5 222 ASP B N 1
ATOM 5487 C CA . ASP B 1 222 ? 2.916 22.547 10.195 1 86.5 222 ASP B CA 1
ATOM 5488 C C . ASP B 1 222 ? 2.107 22.938 8.961 1 86.5 222 ASP B C 1
ATOM 5490 O O . ASP B 1 222 ? 2.58 22.781 7.832 1 86.5 222 ASP B O 1
ATOM 5494 N N . THR B 1 223 ? 0.931 23.406 9.133 1 92.25 223 THR B N 1
ATOM 5495 C CA . THR B 1 223 ? 0.071 23.75 8.008 1 92.25 223 THR B CA 1
ATOM 5496 C C . THR B 1 223 ? 0.642 24.938 7.23 1 92.25 223 THR B C 1
ATOM 5498 O O . THR B 1 223 ? 0.581 24.969 6 1 92.25 223 THR B O 1
ATOM 5501 N N . VAL B 1 224 ? 1.188 25.891 7.957 1 94 224 VAL B N 1
ATOM 5502 C CA . VAL B 1 224 ? 1.83 27.047 7.324 1 94 224 VAL B CA 1
ATOM 5503 C C . VAL B 1 224 ? 3.07 26.578 6.562 1 94 224 VAL B C 1
ATOM 5505 O O . VAL B 1 224 ? 3.346 27.078 5.461 1 94 224 VAL B O 1
ATOM 5508 N N . GLY B 1 225 ? 3.746 25.703 7.191 1 93.12 225 GLY B N 1
ATOM 5509 C CA . GLY B 1 225 ? 4.891 25.125 6.504 1 93.12 225 GLY B CA 1
ATOM 5510 C C . GLY B 1 225 ? 4.527 24.453 5.188 1 93.12 225 GLY B C 1
ATOM 5511 O O . GLY B 1 225 ? 5.211 24.641 4.184 1 93.12 225 GLY B O 1
ATOM 5512 N N . ALA B 1 226 ? 3.486 23.688 5.227 1 93.25 226 ALA B N 1
ATOM 5513 C CA . ALA B 1 226 ? 3.02 23.031 4.012 1 93.25 226 ALA B CA 1
ATOM 5514 C C . ALA B 1 226 ? 2.631 24.047 2.943 1 93.25 226 ALA B C 1
ATOM 5516 O O . ALA B 1 226 ? 2.949 23.875 1.766 1 93.25 226 ALA B O 1
ATOM 5517 N N . LEU B 1 227 ? 1.956 25.062 3.338 1 96.5 227 LEU B N 1
ATOM 5518 C CA . LEU B 1 227 ? 1.563 26.156 2.443 1 96.5 227 LEU B CA 1
ATOM 5519 C C . LEU B 1 227 ? 2.787 26.812 1.827 1 96.5 227 LEU B C 1
ATOM 5521 O O . LEU B 1 227 ? 2.861 26.984 0.608 1 96.5 227 LEU B O 1
ATOM 5525 N N . ALA B 1 228 ? 3.729 27.125 2.656 1 94.94 228 ALA B N 1
ATOM 5526 C CA . ALA B 1 228 ? 4.93 27.828 2.217 1 94.94 228 ALA B CA 1
ATOM 5527 C C . ALA B 1 228 ? 5.754 26.969 1.265 1 94.94 228 ALA B C 1
ATOM 5529 O O . ALA B 1 228 ? 6.332 27.469 0.302 1 94.94 228 ALA B O 1
ATOM 5530 N N . SER B 1 229 ? 5.824 25.719 1.568 1 92.69 229 SER B N 1
ATOM 5531 C CA . SER B 1 229 ? 6.574 24.781 0.729 1 92.69 229 SER B CA 1
ATOM 5532 C C . SER B 1 229 ? 6.055 24.797 -0.706 1 92.69 229 SER B C 1
ATOM 5534 O O . SER B 1 229 ? 6.836 24.891 -1.654 1 92.69 229 SER B O 1
ATOM 5536 N N . CYS B 1 230 ? 4.797 24.766 -0.856 1 93.81 230 CYS B N 1
ATOM 5537 C CA . CYS B 1 230 ? 4.191 24.75 -2.184 1 93.81 230 CYS B CA 1
ATOM 5538 C C . CYS B 1 230 ? 4.242 26.141 -2.814 1 93.81 230 CYS B C 1
ATOM 5540 O O . CYS B 1 230 ? 4.375 26.266 -4.031 1 93.81 230 CYS B O 1
ATOM 5542 N N . ALA B 1 231 ? 4.145 27.141 -2.006 1 94.25 231 ALA B N 1
ATOM 5543 C CA . ALA B 1 231 ? 4.141 28.516 -2.5 1 94.25 231 ALA B CA 1
ATOM 5544 C C . ALA B 1 231 ? 5.453 28.844 -3.201 1 94.25 231 ALA B C 1
ATOM 5546 O O . ALA B 1 231 ? 5.473 29.625 -4.16 1 94.25 231 ALA B O 1
ATOM 5547 N N . PHE B 1 232 ? 6.469 28.266 -2.76 1 91.75 232 PHE B N 1
ATOM 5548 C CA . PHE B 1 232 ? 7.77 28.516 -3.371 1 91.75 232 PHE B CA 1
ATOM 5549 C C . PHE B 1 232 ? 7.754 28.125 -4.848 1 91.75 232 PHE B C 1
ATOM 5551 O O . PHE B 1 232 ? 8.336 28.828 -5.68 1 91.75 232 PHE B O 1
ATOM 5558 N N . LEU B 1 233 ? 7.125 27.031 -5.18 1 90.31 233 LEU B N 1
ATOM 5559 C CA . LEU B 1 233 ? 7.125 26.531 -6.547 1 90.31 233 LEU B CA 1
ATOM 5560 C C . LEU B 1 233 ? 5.902 27.016 -7.312 1 90.31 233 LEU B C 1
ATOM 5562 O O . LEU B 1 233 ? 5.906 27.062 -8.547 1 90.31 233 LEU B O 1
ATOM 5566 N N . ASP B 1 234 ? 4.852 27.406 -6.551 1 93.12 234 ASP B N 1
ATOM 5567 C CA . ASP B 1 234 ? 3.598 27.844 -7.145 1 93.12 234 ASP B CA 1
ATOM 5568 C C . ASP B 1 234 ? 3.043 29.062 -6.398 1 93.12 234 ASP B C 1
ATOM 5570 O O . ASP B 1 234 ? 2.318 28.922 -5.414 1 93.12 234 ASP B O 1
ATOM 5574 N N . PRO B 1 235 ? 3.285 30.172 -6.957 1 89.88 235 PRO B N 1
ATOM 5575 C CA . PRO B 1 235 ? 2.893 31.406 -6.273 1 89.88 235 PRO B CA 1
ATOM 5576 C C . PRO B 1 235 ? 1.381 31.531 -6.109 1 89.88 235 PRO B C 1
ATOM 5578 O O . PRO B 1 235 ? 0.908 32.406 -5.367 1 89.88 235 PRO B O 1
ATOM 5581 N N . GLU B 1 236 ? 0.623 30.672 -6.727 1 94.56 236 GLU B N 1
ATOM 5582 C CA . GLU B 1 236 ? -0.83 30.719 -6.594 1 94.56 236 GLU B CA 1
ATOM 5583 C C . GLU B 1 236 ? -1.29 30 -5.332 1 94.56 236 GLU B C 1
ATOM 5585 O O . GLU B 1 236 ? -2.48 29.984 -5.012 1 94.56 236 GLU B O 1
ATOM 5590 N N . THR B 1 237 ? -0.355 29.484 -4.59 1 96.56 237 THR B N 1
ATOM 5591 C CA . THR B 1 237 ? -0.704 28.75 -3.377 1 96.56 237 THR B CA 1
ATOM 5592 C C . THR B 1 237 ? -1.192 29.688 -2.289 1 96.56 237 THR B C 1
ATOM 5594 O O . THR B 1 237 ? -0.515 30.672 -1.96 1 96.56 237 THR B O 1
ATOM 5597 N N . ALA B 1 238 ? -2.344 29.406 -1.747 1 97.69 238 ALA B N 1
ATOM 5598 C CA . ALA B 1 238 ? -2.891 30.328 -0.753 1 97.69 238 ALA B CA 1
ATOM 5599 C C . ALA B 1 238 ? -3.535 29.562 0.401 1 97.69 238 ALA B C 1
ATOM 5601 O O . ALA B 1 238 ? -3.973 30.172 1.384 1 97.69 238 ALA B O 1
ATOM 5602 N N . ILE B 1 239 ? -3.592 28.281 0.315 1 98.31 239 ILE B N 1
ATOM 5603 C CA . ILE B 1 239 ? -4.191 27.453 1.351 1 98.31 239 ILE B CA 1
ATOM 5604 C C . ILE B 1 239 ? -3.271 26.266 1.662 1 98.31 239 ILE B C 1
ATOM 5606 O O . ILE B 1 239 ? -2.648 25.703 0.76 1 98.31 239 ILE B O 1
ATOM 5610 N N . GLY B 1 240 ? -3.1 25.969 2.91 1 97.25 240 GLY B N 1
ATOM 5611 C CA . GLY B 1 240 ? -2.445 24.75 3.373 1 97.25 240 GLY B CA 1
ATOM 5612 C C . GLY B 1 240 ? -3.365 23.844 4.168 1 97.25 240 GLY B C 1
ATOM 5613 O O . GLY B 1 240 ? -4.176 24.312 4.965 1 97.25 240 GLY B O 1
ATOM 5614 N N . LEU B 1 241 ? -3.307 22.562 3.881 1 97.44 241 LEU B N 1
ATOM 5615 C CA . LEU B 1 241 ? -4.109 21.562 4.578 1 97.44 241 LEU B CA 1
ATOM 5616 C C . LEU B 1 241 ? -3.242 20.391 5.035 1 97.44 241 LEU B C 1
ATOM 5618 O O . LEU B 1 241 ? -2.391 19.906 4.285 1 97.44 241 LEU B O 1
ATOM 5622 N N . ILE B 1 242 ? -3.402 20.047 6.262 1 93.12 242 ILE B N 1
ATOM 5623 C CA . ILE B 1 242 ? -2.85 18.797 6.77 1 93.12 242 ILE B CA 1
ATOM 5624 C C . ILE B 1 242 ? -3.982 17.828 7.109 1 93.12 242 ILE B C 1
ATOM 5626 O O . ILE B 1 242 ? -4.898 18.188 7.855 1 93.12 242 ILE B O 1
ATOM 5630 N N . VAL B 1 243 ? -3.949 16.703 6.504 1 94.38 243 VAL B N 1
ATOM 5631 C CA . VAL B 1 243 ? -4.945 15.688 6.816 1 94.38 243 VAL B CA 1
ATOM 5632 C C . VAL B 1 243 ? -4.27 14.32 6.949 1 94.38 243 VAL B C 1
ATOM 5634 O O . VAL B 1 243 ? -4.117 13.602 5.961 1 94.38 243 VAL B O 1
ATOM 5637 N N . GLY B 1 244 ? -3.895 13.93 8.078 1 89.75 244 GLY B N 1
ATOM 5638 C CA . GLY B 1 244 ? -3.219 12.695 8.445 1 89.75 244 GLY B CA 1
ATOM 5639 C C . GLY B 1 244 ? -3.594 12.203 9.828 1 89.75 244 GLY B C 1
ATOM 5640 O O . GLY B 1 244 ? -4.773 12.008 10.125 1 89.75 244 GLY B O 1
ATOM 5641 N N . THR B 1 245 ? -2.555 12.141 10.672 1 82.94 245 THR B N 1
ATOM 5642 C CA . THR B 1 245 ? -2.893 11.797 12.047 1 82.94 245 THR B CA 1
ATOM 5643 C C . THR B 1 245 ? -3.896 12.797 12.625 1 82.94 245 THR B C 1
ATOM 5645 O O . THR B 1 245 ? -4.926 12.398 13.172 1 82.94 245 THR B O 1
ATOM 5648 N N . GLY B 1 246 ? -3.52 14.039 12.523 1 87.62 246 GLY B N 1
ATOM 5649 C CA . GLY B 1 246 ? -4.445 15.117 12.82 1 87.62 246 GLY B CA 1
ATOM 5650 C C . GLY B 1 246 ? -4.82 15.93 11.602 1 87.62 246 GLY B C 1
ATOM 5651 O O . GLY B 1 246 ? -4.641 15.484 10.469 1 87.62 246 GLY B O 1
ATOM 5652 N N . THR B 1 247 ? -5.477 17 11.844 1 93 247 THR B N 1
ATOM 5653 C CA . THR B 1 247 ? -5.84 17.875 10.734 1 93 247 THR B CA 1
ATOM 5654 C C . THR B 1 247 ? -5.762 19.344 11.148 1 93 247 THR B C 1
ATOM 5656 O O . THR B 1 247 ? -5.832 19.656 12.344 1 93 247 THR B O 1
ATOM 5659 N N . ASN B 1 248 ? -5.391 20.125 10.195 1 92.75 248 ASN B N 1
ATOM 5660 C CA . ASN B 1 248 ? -5.387 21.562 10.344 1 92.75 248 ASN B CA 1
ATOM 5661 C C . ASN B 1 248 ? -5.359 22.266 8.984 1 92.75 248 ASN B C 1
ATOM 5663 O O . ASN B 1 248 ? -5.168 21.625 7.953 1 92.75 248 ASN B O 1
ATOM 5667 N N . ALA B 1 249 ? -5.695 23.562 9.031 1 96.38 249 ALA B N 1
ATOM 5668 C CA . ALA B 1 249 ? -5.652 24.344 7.793 1 96.38 249 ALA B CA 1
ATOM 5669 C C . ALA B 1 249 ? -5.16 25.75 8.055 1 96.38 249 ALA B C 1
ATOM 5671 O O . ALA B 1 249 ? -5.309 26.281 9.156 1 96.38 249 ALA B O 1
ATOM 5672 N N . ALA B 1 250 ? -4.52 26.297 7.121 1 96.38 250 ALA B N 1
ATOM 5673 C CA . ALA B 1 250 ? -4.09 27.688 7.09 1 96.38 250 ALA B CA 1
ATOM 5674 C C . ALA B 1 250 ? -4.398 28.328 5.742 1 96.38 250 ALA B C 1
ATOM 5676 O O . ALA B 1 250 ? -4.539 27.625 4.73 1 96.38 250 ALA B O 1
ATOM 5677 N N . TYR B 1 251 ? -4.574 29.641 5.703 1 98.19 251 TYR B N 1
ATOM 5678 C CA . TYR B 1 251 ? -4.887 30.328 4.457 1 98.19 251 TYR B CA 1
ATOM 5679 C C . TYR B 1 251 ? -4.477 31.797 4.527 1 98.19 251 TYR B C 1
ATOM 5681 O O . TYR B 1 251 ? -4.262 32.344 5.617 1 98.19 251 TYR B O 1
ATOM 5689 N N . VAL B 1 252 ? -4.375 32.406 3.381 1 97.06 252 VAL B N 1
ATOM 5690 C CA . VAL B 1 252 ? -4.051 33.812 3.287 1 97.06 252 VAL B CA 1
ATOM 5691 C C . VAL B 1 252 ? -5.324 34.656 3.457 1 97.06 252 VAL B C 1
ATOM 5693 O O . VAL B 1 252 ? -6.281 34.5 2.697 1 97.06 252 VAL B O 1
ATOM 5696 N N . GLU B 1 253 ? -5.328 35.5 4.41 1 95.81 253 GLU B N 1
ATOM 5697 C CA . GLU B 1 253 ? -6.473 36.344 4.688 1 95.81 253 GLU B CA 1
ATOM 5698 C C . GLU B 1 253 ? -6.117 37.844 4.48 1 95.81 253 GLU B C 1
ATOM 5700 O O . GLU B 1 253 ? -5.02 38.25 4.836 1 95.81 253 GLU B O 1
ATOM 5705 N N . GLN B 1 254 ? -7.047 38.531 3.828 1 94.19 254 GLN B N 1
ATOM 5706 C CA . GLN B 1 254 ? -6.891 39.969 3.727 1 94.19 254 GLN B CA 1
ATOM 5707 C C . GLN B 1 254 ? -7.129 40.656 5.074 1 94.19 254 GLN B C 1
ATOM 5709 O O . GLN B 1 254 ? -8.039 40.25 5.812 1 94.19 254 GLN B O 1
ATOM 5714 N N . LEU B 1 255 ? -6.348 41.625 5.375 1 93.69 255 LEU B N 1
ATOM 5715 C CA . LEU B 1 255 ? -6.449 42.281 6.668 1 93.69 255 LEU B CA 1
ATOM 5716 C C . LEU B 1 255 ? -7.766 43.062 6.785 1 93.69 255 LEU B C 1
ATOM 5718 O O . LEU B 1 255 ? -8.242 43.312 7.895 1 93.69 255 LEU B O 1
ATOM 5722 N N . SER B 1 256 ? -8.367 43.438 5.707 1 91.69 256 SER B N 1
ATOM 5723 C CA . SER B 1 256 ? -9.672 44.094 5.723 1 91.69 256 SER B CA 1
ATOM 5724 C C . SER B 1 256 ? -10.734 43.188 6.332 1 91.69 256 SER B C 1
ATOM 5726 O O . SER B 1 256 ? -11.719 43.656 6.895 1 91.69 256 SER B O 1
ATOM 5728 N N . ALA B 1 257 ? -10.508 41.875 6.27 1 91.06 257 ALA B N 1
ATOM 5729 C CA . ALA B 1 257 ? -11.445 40.906 6.824 1 91.06 257 ALA B CA 1
ATOM 5730 C C . ALA B 1 257 ? -11.008 40.438 8.211 1 91.06 257 ALA B C 1
ATOM 5732 O O . ALA B 1 257 ? -11.742 39.719 8.891 1 91.06 257 ALA B O 1
ATOM 5733 N N . ALA B 1 258 ? -9.867 40.844 8.641 1 92 258 ALA B N 1
ATOM 5734 C CA . ALA B 1 258 ? -9.32 40.531 9.953 1 92 258 ALA B CA 1
ATOM 5735 C C . ALA B 1 258 ? -8.898 41.781 10.703 1 92 258 ALA B C 1
ATOM 5737 O O . ALA B 1 258 ? -7.723 41.938 11.047 1 92 258 ALA B O 1
ATOM 5738 N N . LYS B 1 259 ? -9.805 42.531 11.133 1 89.88 259 LYS B N 1
ATOM 5739 C CA . LYS B 1 259 ? -9.57 43.875 11.625 1 89.88 259 LYS B CA 1
ATOM 5740 C C . LYS B 1 259 ? -8.945 43.844 13.016 1 89.88 259 LYS B C 1
ATOM 5742 O O . LYS B 1 259 ? -8.273 44.812 13.414 1 89.88 259 LYS B O 1
ATOM 5747 N N . LYS B 1 260 ? -9.125 42.75 13.641 1 91.38 260 LYS B N 1
ATOM 5748 C CA . LYS B 1 260 ? -8.617 42.688 15.008 1 91.38 260 LYS B CA 1
ATOM 5749 C C . LYS B 1 260 ? -7.129 42.344 15.016 1 91.38 260 LYS B C 1
ATOM 5751 O O . LYS B 1 260 ? -6.461 42.5 16.047 1 91.38 260 LYS B O 1
ATOM 5756 N N . ILE B 1 261 ? -6.625 41.969 13.875 1 92.25 261 ILE B N 1
ATOM 5757 C CA . ILE B 1 261 ? -5.188 41.781 13.734 1 92.25 261 ILE B CA 1
ATOM 5758 C C . ILE B 1 261 ? -4.5 43.094 13.406 1 92.25 261 ILE B C 1
ATOM 5760 O O . ILE B 1 261 ? -4.531 43.562 12.258 1 92.25 261 ILE B O 1
ATOM 5764 N N . THR B 1 262 ? -3.836 43.688 14.445 1 89.31 262 THR B N 1
ATOM 5765 C CA . THR B 1 262 ? -3.316 45.031 14.273 1 89.31 262 THR B CA 1
ATOM 5766 C C . THR B 1 262 ? -1.812 45.094 14.523 1 89.31 262 THR B C 1
ATOM 5768 O O . THR B 1 262 ? -1.166 46.094 14.305 1 89.31 262 THR B O 1
ATOM 5771 N N . ASP B 1 263 ? -1.273 44.031 14.961 1 88.56 263 ASP B N 1
ATOM 5772 C CA . ASP B 1 263 ? 0.129 44 15.367 1 88.56 263 ASP B CA 1
ATOM 5773 C C . ASP B 1 263 ? 1.021 43.531 14.227 1 88.56 263 ASP B C 1
ATOM 5775 O O . ASP B 1 263 ? 1.822 42.594 14.406 1 88.56 263 ASP B O 1
ATOM 5779 N N . LEU B 1 264 ? 0.902 44.156 13.047 1 91.06 264 LEU B N 1
ATOM 5780 C CA . LEU B 1 264 ? 1.698 43.844 11.859 1 91.06 264 LEU B CA 1
ATOM 5781 C C . LEU B 1 264 ? 2.346 45.094 11.305 1 91.06 264 LEU B C 1
ATOM 5783 O O . LEU B 1 264 ? 1.949 46.219 11.656 1 91.06 264 LEU B O 1
ATOM 5787 N N . PRO B 1 265 ? 3.469 44.875 10.516 1 84.38 265 PRO B N 1
ATOM 5788 C CA . PRO B 1 265 ? 4.086 46.062 9.914 1 84.38 265 PRO B CA 1
ATOM 5789 C C . PRO B 1 265 ? 3.092 46.906 9.125 1 84.38 265 PRO B C 1
ATOM 5791 O O . PRO B 1 265 ? 2.088 46.375 8.633 1 84.38 265 PRO B O 1
ATOM 5794 N N . LYS B 1 266 ? 3.557 48.156 8.953 1 84.06 266 LYS B N 1
ATOM 5795 C CA . LYS B 1 266 ? 2.717 49.094 8.219 1 84.06 266 LYS B CA 1
ATOM 5796 C C . LYS B 1 266 ? 2.578 48.688 6.754 1 84.06 266 LYS B C 1
ATOM 5798 O O . LYS B 1 266 ? 3.514 48.125 6.172 1 84.06 266 LYS B O 1
ATOM 5803 N N . ASN B 1 267 ? 1.502 48.625 6.102 1 85.25 267 ASN B N 1
ATOM 5804 C CA . ASN B 1 267 ? 1.235 48.406 4.684 1 85.25 267 ASN B CA 1
ATOM 5805 C C . ASN B 1 267 ? 0.972 46.938 4.395 1 85.25 267 ASN B C 1
ATOM 5807 O O . ASN B 1 267 ? 0.853 46.531 3.234 1 85.25 267 ASN B O 1
ATOM 5811 N N . THR B 1 268 ? 1.099 46.188 5.504 1 90.19 268 THR B N 1
ATOM 5812 C CA . THR B 1 268 ? 0.743 44.781 5.297 1 90.19 268 THR B CA 1
ATOM 5813 C C . THR B 1 268 ? -0.691 44.656 4.793 1 90.19 268 THR B C 1
ATOM 5815 O O . THR B 1 268 ? -1.595 45.312 5.301 1 90.19 268 THR B O 1
ATOM 5818 N N . GLN B 1 269 ? -0.886 43.875 3.721 1 91.25 269 GLN B N 1
ATOM 5819 C CA . GLN B 1 269 ? -2.213 43.75 3.127 1 91.25 269 GLN B CA 1
ATOM 5820 C C . GLN B 1 269 ? -2.871 42.406 3.52 1 91.25 269 GLN B C 1
ATOM 5822 O O . GLN B 1 269 ? -4.102 42.312 3.543 1 91.25 269 GLN B O 1
ATOM 5827 N N . SER B 1 270 ? -2.031 41.438 3.729 1 94.38 270 SER B N 1
ATOM 5828 C CA . SER B 1 270 ? -2.559 40.125 4.027 1 94.38 270 SER B CA 1
ATOM 5829 C C . SER B 1 270 ? -1.648 39.375 4.992 1 94.38 270 SER B C 1
ATOM 5831 O O . SER B 1 270 ? -0.498 39.75 5.199 1 94.38 270 SER B O 1
ATOM 5833 N N . VAL B 1 271 ? -2.182 38.375 5.605 1 96.06 271 VAL B N 1
ATOM 5834 C CA . VAL B 1 271 ? -1.438 37.531 6.547 1 96.06 271 VAL B CA 1
ATOM 5835 C C . VAL B 1 271 ? -1.959 36.094 6.484 1 96.06 271 VAL B C 1
ATOM 5837 O O . VAL B 1 271 ? -3.123 35.875 6.148 1 96.06 271 VAL B O 1
ATOM 5840 N N . VAL B 1 272 ? -1.103 35.156 6.703 1 96.12 272 VAL B N 1
ATOM 5841 C CA . VAL B 1 272 ? -1.531 33.781 6.785 1 96.12 272 VAL B CA 1
ATOM 5842 C C . VAL B 1 272 ? -2.143 33.5 8.156 1 96.12 272 VAL B C 1
ATOM 5844 O O . VAL B 1 272 ? -1.548 33.844 9.188 1 96.12 272 VAL B O 1
ATOM 5847 N N . ILE B 1 273 ? -3.277 32.938 8.18 1 96 273 ILE B N 1
ATOM 5848 C CA . ILE B 1 273 ? -3.975 32.594 9.414 1 96 273 ILE B CA 1
ATOM 5849 C C . ILE B 1 273 ? -4.012 31.078 9.594 1 96 273 ILE B C 1
ATOM 5851 O O . ILE B 1 273 ? -4.316 30.344 8.648 1 96 273 ILE B O 1
ATOM 5855 N N . ASN B 1 274 ? -3.617 30.609 10.703 1 94.06 274 ASN B N 1
ATOM 5856 C CA . ASN B 1 274 ? -3.84 29.234 11.117 1 94.06 274 ASN B CA 1
ATOM 5857 C C . ASN B 1 274 ? -5.207 29.047 11.781 1 94.06 274 ASN B C 1
ATOM 5859 O O . ASN B 1 274 ? -5.461 29.625 12.844 1 94.06 274 ASN B O 1
ATOM 5863 N N . ILE B 1 275 ? -6.023 28.219 11.312 1 94.31 275 ILE B N 1
ATOM 5864 C CA . ILE B 1 275 ? -7.434 28.172 11.688 1 94.31 275 ILE B CA 1
ATOM 5865 C C . ILE B 1 275 ? -7.617 27.312 12.922 1 94.31 275 ILE B C 1
ATOM 5867 O O . ILE B 1 275 ? -8.539 27.531 13.719 1 94.31 275 ILE B O 1
ATOM 5871 N N . GLU B 1 276 ? -6.797 26.312 13.07 1 89.56 276 GLU B N 1
ATOM 5872 C CA . GLU B 1 276 ? -7.031 25.281 14.07 1 89.56 276 GLU B CA 1
ATOM 5873 C C . GLU B 1 276 ? -8.422 24.672 13.922 1 89.56 276 GLU B C 1
ATOM 5875 O O . GLU B 1 276 ? -9.188 24.625 14.883 1 89.56 276 GLU B O 1
ATOM 5880 N N 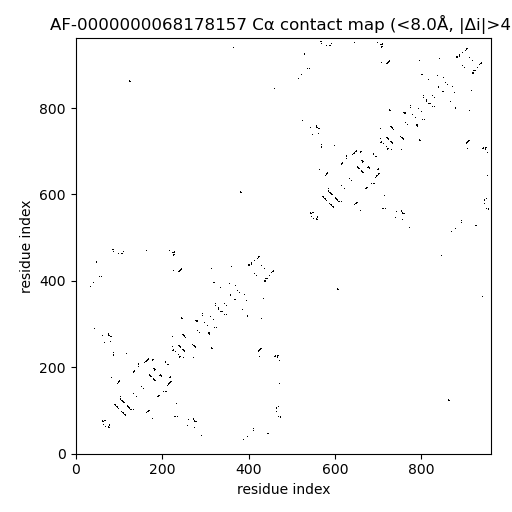. TRP B 1 277 ? -8.703 24.172 12.75 1 94.56 277 TRP B N 1
ATOM 5881 C CA . TRP B 1 277 ? -10.094 23.859 12.453 1 94.56 277 TRP B CA 1
ATOM 5882 C C . TRP B 1 277 ? -10.484 22.5 13.023 1 94.56 277 TRP B C 1
ATOM 5884 O O . TRP 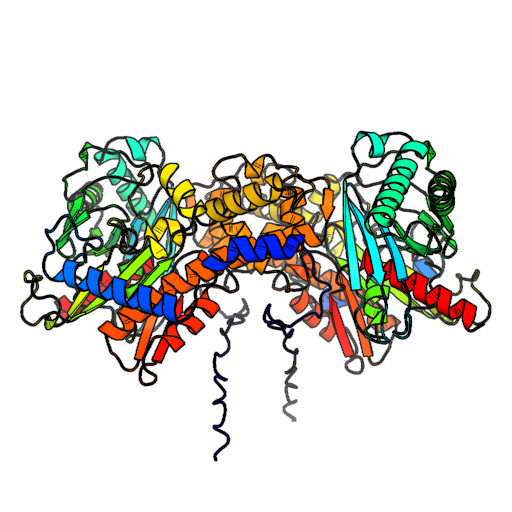B 1 277 ? -11.648 22.109 12.953 1 94.56 277 TRP B O 1
ATOM 5894 N N . GLY B 1 278 ? -9.547 21.797 13.656 1 94.25 278 GLY B N 1
ATOM 5895 C CA . GLY B 1 278 ? -9.906 20.594 14.375 1 94.25 278 GLY B CA 1
ATOM 5896 C C . GLY B 1 278 ? -10.969 20.812 15.43 1 94.25 278 GLY B C 1
ATOM 5897 O O . GLY B 1 278 ? -11.734 19.906 15.75 1 94.25 278 GLY B O 1
ATOM 5898 N N . ALA B 1 279 ? -11.055 22 15.945 1 93.56 279 ALA B N 1
ATOM 5899 C CA . ALA B 1 279 ? -11.977 22.344 17.031 1 93.56 279 ALA B CA 1
ATOM 5900 C C . ALA B 1 279 ? -13.359 22.688 16.484 1 93.56 279 ALA B C 1
ATOM 5902 O O . ALA B 1 279 ? -14.305 22.875 17.25 1 93.56 279 ALA B O 1
ATOM 5903 N N . PHE B 1 280 ? -13.5 22.75 15.164 1 96.62 280 PHE B N 1
ATOM 5904 C CA . PHE B 1 280 ? -14.766 23.062 14.531 1 96.62 280 PHE B CA 1
ATOM 5905 C C . PHE B 1 280 ? -15.867 22.125 15.008 1 96.62 280 PHE B C 1
ATOM 5907 O O . PHE B 1 280 ? -15.719 20.906 14.93 1 96.62 280 PHE B O 1
ATOM 5914 N N . GLY B 1 281 ? -16.938 22.672 15.641 1 96.62 281 GLY B N 1
ATOM 5915 C CA . GLY B 1 281 ? -18.078 21.891 16.078 1 96.62 281 GLY B CA 1
ATOM 5916 C C . GLY B 1 281 ? -18.078 21.625 17.578 1 96.62 281 GLY B C 1
ATOM 5917 O O . GLY B 1 281 ? -19 21.016 18.109 1 96.62 281 GLY B O 1
ATOM 5918 N N . GLU B 1 282 ? -17.156 22.172 18.312 1 94.69 282 GLU B N 1
ATOM 5919 C CA . GLU B 1 282 ? -17.031 21.906 19.734 1 94.69 282 GLU B CA 1
ATOM 5920 C C . GLU B 1 282 ? -18.266 22.422 20.5 1 94.69 282 GLU B C 1
ATOM 5922 O O . GLU B 1 282 ? -18.609 21.891 21.547 1 94.69 282 GLU B O 1
ATOM 5927 N N . HIS B 1 283 ? -18.859 23.422 20 1 95.25 283 HIS B N 1
ATOM 5928 C CA . HIS B 1 283 ? -20.016 23.984 20.688 1 95.25 283 HIS B CA 1
ATOM 5929 C C . HIS B 1 283 ? -21.312 23.578 20 1 95.25 283 HIS B C 1
ATOM 5931 O O . HIS B 1 283 ? -22.312 24.297 20.062 1 95.25 283 HIS B O 1
ATOM 5937 N N . GLY B 1 284 ? -21.312 22.562 19.094 1 95.19 284 GLY B N 1
ATOM 5938 C CA . GLY B 1 284 ? -22.516 21.859 18.703 1 95.19 284 GLY B CA 1
ATOM 5939 C C . GLY B 1 284 ? -22.969 22.172 17.297 1 95.19 284 GLY B C 1
ATOM 5940 O O . GLY B 1 284 ? -23.969 21.625 16.812 1 95.19 284 GLY B O 1
ATOM 5941 N N . CYS B 1 285 ? -22.297 22.969 16.578 1 95.75 285 CYS B N 1
ATOM 5942 C CA . CYS B 1 285 ? -22.797 23.391 15.273 1 95.75 285 CYS B CA 1
ATOM 5943 C C . CYS B 1 285 ? -22.719 22.234 14.273 1 95.75 285 CYS B C 1
ATOM 5945 O O . CYS B 1 285 ? -23.344 22.297 13.211 1 95.75 285 CYS B O 1
ATOM 5947 N N . LEU B 1 286 ? -22 21.172 14.586 1 97.06 286 LEU B N 1
ATOM 5948 C CA . LEU B 1 286 ? -21.891 20.031 13.68 1 97.06 286 LEU B CA 1
ATOM 5949 C C . LEU B 1 286 ? -22.719 18.859 14.188 1 97.06 286 LEU B C 1
ATOM 5951 O O . LEU B 1 286 ? -22.672 17.766 13.609 1 97.06 286 LEU B O 1
ATOM 5955 N N . ASP B 1 287 ? -23.531 19.031 15.203 1 96.81 287 ASP B N 1
ATOM 5956 C CA . ASP B 1 287 ? -24.266 17.938 15.859 1 96.81 287 ASP B CA 1
ATOM 5957 C C . ASP B 1 287 ? -25.156 17.203 14.867 1 96.81 287 ASP B C 1
ATOM 5959 O O . ASP B 1 287 ? -25.297 15.984 14.953 1 96.81 287 ASP B O 1
ATOM 5963 N N . GLU B 1 288 ? -25.75 17.875 13.977 1 96.69 288 GLU B N 1
ATOM 5964 C CA . GLU B 1 288 ? -26.672 17.266 13.031 1 96.69 288 GLU B CA 1
ATOM 5965 C C . GLU B 1 288 ? -25.938 16.328 12.07 1 96.69 288 GLU B C 1
ATOM 5967 O O . GLU B 1 288 ? -26.562 15.477 11.43 1 96.69 288 GLU B O 1
ATOM 5972 N N . PHE B 1 289 ? -24.641 16.438 12.023 1 97.75 289 PHE B N 1
ATOM 5973 C CA . PHE B 1 289 ? -23.859 15.625 11.094 1 97.75 289 PHE B CA 1
ATOM 5974 C C . PHE B 1 289 ? -23.125 14.508 11.836 1 97.75 289 PHE B C 1
ATOM 5976 O O . PHE B 1 289 ? -22.375 13.734 11.227 1 97.75 289 PHE B O 1
ATOM 5983 N N . THR B 1 290 ? -23.297 14.414 13.141 1 97.31 290 THR B N 1
ATOM 5984 C CA . THR B 1 290 ? -22.594 13.453 13.977 1 97.31 290 THR B CA 1
ATOM 5985 C C . THR B 1 290 ? -23.375 12.141 14.07 1 97.31 290 THR B C 1
ATOM 5987 O O . THR B 1 290 ? -24.594 12.148 14.148 1 97.31 290 THR B O 1
ATOM 5990 N N . THR B 1 291 ? -22.641 11.07 14.039 1 98.12 291 THR B N 1
ATOM 5991 C CA . THR B 1 291 ? -23.234 9.742 14.211 1 98.12 291 THR B CA 1
ATOM 5992 C C . THR B 1 291 ? -22.969 9.211 15.609 1 98.12 291 THR B C 1
ATOM 5994 O O . THR B 1 291 ? -22.234 9.828 16.391 1 98.12 291 THR B O 1
ATOM 5997 N N . GLU B 1 292 ? -23.625 8.062 15.922 1 98 292 GLU B N 1
ATOM 5998 C CA . GLU B 1 292 ? -23.375 7.414 17.203 1 98 292 GLU B CA 1
ATOM 5999 C C . GLU B 1 292 ? -21.922 6.98 17.328 1 98 292 GLU B C 1
ATOM 6001 O O . GLU B 1 292 ? -21.359 6.973 18.438 1 98 292 GLU B O 1
ATOM 6006 N N . PHE B 1 293 ? -21.312 6.695 16.266 1 98.5 293 PHE B N 1
ATOM 6007 C CA . PHE B 1 293 ? -19.922 6.234 16.266 1 98.5 293 PHE B CA 1
ATOM 6008 C C . PHE B 1 293 ? -18.969 7.387 16.547 1 98.5 293 PHE B C 1
ATOM 6010 O O . PHE B 1 293 ? -17.953 7.207 17.219 1 98.5 293 PHE B O 1
ATOM 6017 N N . ASP B 1 294 ? -19.281 8.578 15.992 1 98.25 294 ASP B N 1
ATOM 6018 C CA . ASP B 1 294 ? -18.516 9.773 16.344 1 98.25 294 ASP B CA 1
ATOM 6019 C C . ASP B 1 294 ? -18.562 10.023 17.859 1 98.25 294 ASP B C 1
ATOM 6021 O O . ASP B 1 294 ? -17.547 10.375 18.453 1 98.25 294 ASP B O 1
ATOM 6025 N N . SER B 1 295 ? -19.719 9.867 18.391 1 97.56 295 SER B N 1
ATOM 6026 C CA . SER B 1 295 ? -19.922 10.086 19.812 1 97.56 295 SER B CA 1
ATOM 6027 C C . SER B 1 295 ? -19.094 9.102 20.641 1 97.56 295 SER B C 1
ATOM 6029 O O . SER B 1 295 ? -18.5 9.484 21.656 1 97.56 295 SER B O 1
ATOM 6031 N N . LEU B 1 296 ? -19.078 7.879 20.219 1 97.44 296 LEU B N 1
ATOM 6032 C CA . LEU B 1 296 ? -18.312 6.859 20.922 1 97.44 296 LEU B CA 1
ATOM 6033 C C . LEU B 1 296 ? -16.812 7.184 20.875 1 97.44 296 LEU B C 1
ATOM 6035 O O . LEU B 1 296 ? -16.125 7.066 21.875 1 97.44 296 LEU B O 1
ATOM 6039 N N . VAL B 1 297 ? -16.328 7.605 19.703 1 97.12 297 VAL B N 1
ATOM 6040 C CA . VAL B 1 297 ? -14.922 7.973 19.547 1 97.12 297 VAL B CA 1
ATOM 6041 C C . VAL B 1 297 ? -14.586 9.141 20.469 1 97.12 297 VAL B C 1
ATOM 6043 O O . VAL B 1 297 ? -13.539 9.148 21.109 1 97.12 297 VAL B O 1
ATOM 6046 N N . ASP B 1 298 ? -15.477 10.109 20.547 1 95.69 298 ASP B N 1
ATOM 6047 C CA . ASP B 1 298 ? -15.25 11.297 21.375 1 95.69 298 ASP B CA 1
ATOM 6048 C C . ASP B 1 298 ? -15.203 10.922 22.859 1 95.69 298 ASP B C 1
ATOM 6050 O O . ASP B 1 298 ? -14.289 11.336 23.562 1 95.69 298 ASP B O 1
ATOM 6054 N N . ILE B 1 299 ? -16.125 10.109 23.297 1 95.44 299 ILE B N 1
ATOM 6055 C CA . ILE B 1 299 ? -16.25 9.727 24.703 1 95.44 299 ILE B CA 1
ATOM 6056 C C . ILE B 1 299 ? -14.992 8.961 25.141 1 95.44 299 ILE B C 1
ATOM 6058 O O . ILE B 1 299 ? -14.508 9.141 26.25 1 95.44 299 ILE B O 1
ATOM 6062 N N . GLU B 1 300 ? -14.453 8.203 24.234 1 93.56 300 GLU B N 1
ATOM 6063 C CA . GLU B 1 300 ? -13.32 7.344 24.578 1 93.56 300 GLU B CA 1
ATOM 6064 C C . GLU B 1 300 ? -11.992 8.062 24.359 1 93.56 300 GLU B C 1
ATOM 6066 O O . GLU B 1 300 ? -10.938 7.555 24.75 1 93.56 300 GLU B O 1
ATOM 6071 N N . SER B 1 301 ? -12.07 9.211 23.828 1 90.06 301 SER B N 1
ATOM 6072 C CA . SER B 1 301 ? -10.844 9.961 23.578 1 90.06 301 SER B CA 1
ATOM 6073 C C . SER B 1 301 ? -10.281 10.547 24.859 1 90.06 301 SER B C 1
ATOM 6075 O O . SER B 1 301 ? -10.938 10.5 25.906 1 90.06 301 SER B O 1
ATOM 6077 N N . LEU B 1 302 ? -9.094 11.148 24.828 1 82.44 302 LEU B N 1
ATOM 6078 C CA . LEU B 1 302 ? -8.422 11.742 25.969 1 82.44 302 LEU B CA 1
ATOM 6079 C C . LEU B 1 302 ? -9.141 13.008 26.422 1 82.44 302 LEU B C 1
ATOM 6081 O O . LEU B 1 302 ? -9.164 13.32 27.609 1 82.44 302 LEU B O 1
ATOM 6085 N N . ASN B 1 303 ? -9.68 13.812 25.422 1 86.88 303 ASN B N 1
ATOM 6086 C CA . ASN B 1 303 ? -10.375 15.062 25.719 1 86.88 303 ASN B CA 1
ATOM 6087 C C . ASN B 1 303 ? -11.766 15.094 25.094 1 86.88 303 ASN B C 1
ATOM 6089 O O . ASN B 1 303 ? -11.969 15.758 24.078 1 86.88 303 ASN B O 1
ATOM 6093 N N . PRO B 1 304 ? -12.672 14.477 25.781 1 93.56 304 PRO B N 1
ATOM 6094 C CA . PRO B 1 304 ? -14.023 14.484 25.219 1 93.56 304 PRO B CA 1
ATOM 6095 C C . PRO B 1 304 ? -14.562 15.898 25 1 93.56 304 PRO B C 1
ATOM 6097 O O . PRO B 1 304 ? -14.352 16.781 25.828 1 93.56 304 PRO B O 1
ATOM 6100 N N . GLY B 1 305 ? -15.172 16.094 23.922 1 93.5 305 GLY B N 1
ATOM 6101 C CA . GLY B 1 305 ? -15.773 17.375 23.609 1 93.5 305 GLY B CA 1
ATOM 6102 C C . GLY B 1 305 ? -14.828 18.312 22.875 1 93.5 305 GLY B C 1
ATOM 6103 O O . GLY B 1 305 ? -15.25 19.359 22.359 1 93.5 305 GLY B O 1
ATOM 6104 N N . LYS B 1 306 ? -13.602 17.953 22.781 1 91.75 306 LYS B N 1
ATOM 6105 C CA . LYS B 1 306 ? -12.602 18.781 22.125 1 91.75 306 LYS B CA 1
ATOM 6106 C C . LYS B 1 306 ? -12.211 18.188 20.766 1 91.75 306 LYS B C 1
ATOM 6108 O O . LYS B 1 306 ? -12.328 16.984 20.562 1 91.75 306 LYS B O 1
ATOM 6113 N N . GLN B 1 307 ? -11.82 19.031 19.844 1 92.69 307 GLN B N 1
ATOM 6114 C CA . GLN B 1 307 ? -11.32 18.625 18.531 1 92.69 307 GLN B CA 1
ATOM 6115 C C . GLN B 1 307 ? -12.328 17.719 17.812 1 92.69 307 GLN B C 1
ATOM 6117 O O . GLN B 1 307 ? -11.969 16.641 17.328 1 92.69 307 GLN B O 1
ATOM 6122 N N . THR B 1 308 ? -13.539 18.188 17.812 1 95.44 308 THR B N 1
ATOM 6123 C CA . THR B 1 308 ? -14.641 17.375 17.281 1 95.44 308 THR B CA 1
ATOM 6124 C C . THR B 1 308 ? -14.469 17.141 15.789 1 95.44 308 THR B C 1
ATOM 6126 O O . THR B 1 308 ? -14.648 16.016 15.305 1 95.44 308 THR B O 1
ATOM 6129 N N . PHE B 1 309 ? -14.109 18.172 15.055 1 96.69 309 PHE B N 1
ATOM 6130 C CA . PHE B 1 309 ? -13.93 18.047 13.617 1 96.69 309 PHE B CA 1
ATOM 6131 C C . PHE B 1 309 ? -12.781 17.094 13.289 1 96.69 309 PHE B C 1
ATOM 6133 O O . PHE B 1 309 ? -12.891 16.25 12.398 1 96.69 309 PHE B O 1
ATOM 6140 N N . GLU B 1 310 ? -11.68 17.219 13.992 1 95.75 310 GLU B N 1
ATOM 6141 C CA . GLU B 1 310 ? -10.523 16.344 13.836 1 95.75 310 GLU B CA 1
ATOM 6142 C C . GLU B 1 310 ? -10.898 14.891 14.062 1 95.75 310 GLU B C 1
ATOM 6144 O O . GLU B 1 310 ? -10.492 14.016 13.297 1 95.75 310 GLU B O 1
ATOM 6149 N N . LYS B 1 311 ? -11.711 14.641 15.07 1 96.38 311 LYS B N 1
ATOM 6150 C CA . LYS B 1 311 ? -12.109 13.281 15.414 1 96.38 311 LYS B CA 1
ATOM 6151 C C . LYS B 1 311 ? -13.016 12.68 14.344 1 96.38 311 LYS B C 1
ATOM 6153 O O . LYS B 1 311 ? -13.148 11.461 14.25 1 96.38 311 LYS B O 1
ATOM 6158 N N . MET B 1 312 ? -13.594 13.523 13.531 1 97.19 312 MET B N 1
ATOM 6159 C CA . MET B 1 312 ? -14.492 13.055 12.484 1 97.19 312 MET B CA 1
ATOM 6160 C C . MET B 1 312 ? -13.711 12.711 11.219 1 97.19 312 MET B C 1
ATOM 6162 O O . MET B 1 312 ? -14.141 11.867 10.422 1 97.19 312 MET B O 1
ATOM 6166 N N . ILE B 1 313 ? -12.492 13.328 11.008 1 97.5 313 ILE B N 1
ATOM 6167 C CA . ILE B 1 313 ? -12.023 13.258 9.633 1 97.5 313 ILE B CA 1
ATOM 6168 C C . ILE B 1 313 ? -10.562 12.805 9.609 1 97.5 313 ILE B C 1
ATOM 6170 O O . ILE B 1 313 ? -10.023 12.477 8.555 1 97.5 313 ILE B O 1
ATOM 6174 N N . SER B 1 314 ? -9.891 12.781 10.719 1 95.19 314 SER B N 1
ATOM 6175 C CA . SER B 1 314 ? -8.445 12.555 10.711 1 95.19 314 SER B CA 1
ATOM 6176 C C . SER B 1 314 ? -8.125 11.062 10.812 1 95.19 314 SER B C 1
ATOM 6178 O O . SER B 1 314 ? -8.922 10.281 11.336 1 95.19 314 SER B O 1
ATOM 6180 N N . GLY B 1 315 ? -6.992 10.734 10.414 1 92.44 315 GLY B N 1
ATOM 6181 C CA . GLY B 1 315 ? -6.555 9.344 10.375 1 92.44 315 GLY B CA 1
ATOM 6182 C C . GLY B 1 315 ? -6.492 8.695 11.742 1 92.44 315 GLY B C 1
ATOM 6183 O O . GLY B 1 315 ? -6.766 7.504 11.883 1 92.44 315 GLY B O 1
ATOM 6184 N N . MET B 1 316 ? -6.211 9.445 12.672 1 87.69 316 MET B N 1
ATOM 6185 C CA . MET B 1 316 ? -6.105 8.93 14.039 1 87.69 316 MET B CA 1
ATOM 6186 C C . MET B 1 316 ? -7.43 8.328 14.492 1 87.69 316 MET B C 1
ATOM 6188 O O . MET B 1 316 ? -7.445 7.375 15.273 1 87.69 316 MET B O 1
ATOM 6192 N N . TYR B 1 317 ? -8.453 8.82 13.93 1 94.94 317 TYR B N 1
ATOM 6193 C CA . TYR B 1 317 ? -9.742 8.461 14.516 1 94.94 317 TYR B CA 1
ATOM 6194 C C . TYR B 1 317 ? -10.586 7.668 13.523 1 94.94 317 TYR B C 1
ATOM 6196 O O . TYR B 1 317 ? -11.555 7.008 13.906 1 94.94 317 TYR B O 1
ATOM 6204 N N . LEU B 1 318 ? -10.266 7.73 12.289 1 97.19 318 LEU B N 1
ATOM 6205 C CA . LEU B 1 318 ? -11.078 7.066 11.273 1 97.19 318 LEU B CA 1
ATOM 6206 C C . LEU B 1 318 ? -11.109 5.559 11.5 1 97.19 318 LEU B C 1
ATOM 6208 O O . LEU B 1 318 ? -12.141 4.914 11.305 1 97.19 318 LEU B O 1
ATOM 6212 N N . GLY B 1 319 ? -9.953 5.035 11.852 1 96.88 319 GLY B N 1
ATOM 6213 C CA . GLY B 1 319 ? -9.93 3.615 12.164 1 96.88 319 GLY B CA 1
ATOM 6214 C C . GLY B 1 319 ? -10.906 3.227 13.258 1 96.88 319 GLY B C 1
ATOM 6215 O O . GLY B 1 319 ? -11.547 2.18 13.18 1 96.88 319 GLY B O 1
ATOM 6216 N N . GLU B 1 320 ? -11 4.098 14.273 1 97.38 320 GLU B N 1
ATOM 6217 C CA . GLU B 1 320 ? -11.906 3.842 15.391 1 97.38 320 GLU B CA 1
ATOM 6218 C C . GLU B 1 320 ? -13.367 3.922 14.945 1 97.38 320 GLU B C 1
ATOM 6220 O O . GLU B 1 320 ? -14.203 3.164 15.43 1 97.38 320 GLU B O 1
ATOM 6225 N N . ILE B 1 321 ? -13.633 4.82 14.102 1 98.44 321 ILE B N 1
ATOM 6226 C CA . ILE B 1 321 ? -14.984 4.93 13.57 1 98.44 321 ILE B CA 1
ATOM 6227 C C . ILE B 1 321 ? -15.359 3.637 12.852 1 98.44 321 ILE B C 1
ATOM 6229 O O . ILE B 1 321 ? -16.438 3.072 13.094 1 98.44 321 ILE B O 1
ATOM 6233 N N . VAL B 1 322 ? -14.484 3.16 12.023 1 98.5 322 VAL B N 1
ATOM 6234 C CA . VAL B 1 322 ? -14.719 1.929 11.273 1 98.5 322 VAL B CA 1
ATOM 6235 C C . VAL B 1 322 ? -14.836 0.751 12.242 1 98.5 322 VAL B C 1
ATOM 6237 O O . VAL B 1 322 ? -15.695 -0.113 12.07 1 98.5 322 VAL B O 1
ATOM 6240 N N . ARG B 1 323 ? -13.938 0.738 13.234 1 98.12 323 ARG B N 1
ATOM 6241 C CA . ARG B 1 323 ? -13.945 -0.338 14.219 1 98.12 323 ARG B CA 1
ATOM 6242 C C . ARG B 1 323 ? -15.305 -0.462 14.891 1 98.12 323 ARG B C 1
ATOM 6244 O O . ARG B 1 323 ? -15.852 -1.562 15.008 1 98.12 323 ARG B O 1
ATOM 6251 N N . TYR B 1 324 ? -15.898 0.66 15.281 1 98.38 324 TYR B N 1
ATOM 6252 C CA . TYR B 1 324 ? -17.188 0.646 15.961 1 98.38 324 TYR B CA 1
ATOM 6253 C C . TYR B 1 324 ? -18.297 0.203 15.016 1 98.38 324 TYR B C 1
ATOM 6255 O O . TYR B 1 324 ? -19.219 -0.508 15.422 1 98.38 324 TYR B O 1
ATOM 6263 N N . ILE B 1 325 ? -18.281 0.638 13.781 1 98.69 325 ILE B N 1
ATOM 6264 C CA . ILE B 1 325 ? -19.281 0.241 12.805 1 98.69 325 ILE B CA 1
ATOM 6265 C C . ILE B 1 325 ? -19.234 -1.27 12.586 1 98.69 325 ILE B C 1
ATOM 6267 O O . ILE B 1 325 ? -20.25 -1.949 12.625 1 98.69 325 ILE B O 1
ATOM 6271 N N . LEU B 1 326 ? -18.031 -1.794 12.367 1 98.44 326 LEU B N 1
ATOM 6272 C CA . LEU B 1 326 ? -17.859 -3.221 12.117 1 98.44 326 LEU B CA 1
ATOM 6273 C C . LEU B 1 326 ? -18.266 -4.039 13.336 1 98.44 326 LEU B C 1
ATOM 6275 O O . LEU B 1 326 ? -18.844 -5.117 13.203 1 98.44 326 LEU B O 1
ATOM 6279 N N . LYS B 1 327 ? -17.906 -3.529 14.5 1 97.88 327 LYS B N 1
ATOM 6280 C CA . LYS B 1 327 ? -18.297 -4.207 15.734 1 97.88 327 LYS B CA 1
ATOM 6281 C C . LYS B 1 327 ? -19.828 -4.297 15.836 1 97.88 327 LYS B C 1
ATOM 6283 O O . LYS B 1 327 ? -20.359 -5.344 16.203 1 97.88 327 LYS B O 1
ATOM 6288 N N . LYS B 1 328 ? -20.5 -3.229 15.523 1 97.94 328 LYS B N 1
ATOM 6289 C CA . LYS B 1 328 ? -21.969 -3.221 15.547 1 97.94 328 LYS B CA 1
ATOM 6290 C C . LYS B 1 328 ? -22.531 -4.207 14.539 1 97.94 328 LYS B C 1
ATOM 6292 O O . LYS B 1 328 ? -23.438 -4.984 14.859 1 97.94 328 LYS B O 1
ATOM 6297 N N . LEU B 1 329 ? -22.016 -4.227 13.336 1 98.19 329 LEU B N 1
ATOM 6298 C CA . LEU B 1 329 ? -22.484 -5.121 12.289 1 98.19 329 LEU B CA 1
ATOM 6299 C C . LEU B 1 329 ? -22.25 -6.578 12.672 1 98.19 329 LEU B C 1
ATOM 6301 O O . LEU B 1 329 ? -23.094 -7.438 12.391 1 98.19 329 LEU B O 1
ATOM 6305 N N . ALA B 1 330 ? -21.125 -6.852 13.266 1 97.38 330 ALA B N 1
ATOM 6306 C CA . ALA B 1 330 ? -20.844 -8.211 13.719 1 97.38 330 ALA B CA 1
ATOM 6307 C C . ALA B 1 330 ? -21.812 -8.617 14.836 1 97.38 330 ALA B C 1
ATOM 6309 O O . ALA B 1 330 ? -22.359 -9.727 14.82 1 97.38 330 ALA B O 1
ATOM 6310 N N . SER B 1 331 ? -22.031 -7.715 15.766 1 97 331 SER B N 1
ATOM 6311 C CA . SER B 1 331 ? -22.922 -7.992 16.891 1 97 331 SER B CA 1
ATOM 6312 C C . SER B 1 331 ? -24.344 -8.234 16.406 1 97 331 SER B C 1
ATOM 6314 O O . SER B 1 331 ? -25.094 -8.992 17.047 1 97 331 SER B O 1
ATOM 6316 N N . GLU B 1 332 ? -24.719 -7.621 15.305 1 96.88 332 GLU B N 1
ATOM 6317 C CA . GLU B 1 332 ? -26.047 -7.789 14.719 1 96.88 332 GLU B CA 1
ATOM 6318 C C . GLU B 1 332 ? -26.094 -8.992 13.789 1 96.88 332 GLU B C 1
ATOM 6320 O O . GLU B 1 332 ? -27.078 -9.203 13.086 1 96.88 332 GLU B O 1
ATOM 6325 N N . HIS B 1 333 ? -25.031 -9.734 13.641 1 95.56 333 HIS B N 1
ATOM 6326 C CA . HIS B 1 333 ? -24.922 -10.953 12.844 1 95.56 333 HIS B CA 1
ATOM 6327 C C . HIS B 1 333 ? -25 -10.641 11.352 1 95.56 333 HIS B C 1
ATOM 6329 O O . HIS B 1 333 ? -25.453 -11.477 10.57 1 95.56 333 HIS B O 1
ATOM 6335 N N . VAL B 1 334 ? -24.609 -9.445 11.055 1 96.19 334 VAL B N 1
ATOM 6336 C CA . VAL B 1 334 ? -24.594 -9.055 9.656 1 96.19 334 VAL B CA 1
ATOM 6337 C C . VAL B 1 334 ? -23.312 -9.562 9 1 96.19 334 VAL B C 1
ATOM 6339 O O . VAL B 1 334 ? -23.328 -9.992 7.84 1 96.19 334 VAL B O 1
ATOM 6342 N N . ILE B 1 335 ? -22.188 -9.492 9.758 1 96.31 335 ILE B N 1
ATOM 6343 C CA . ILE B 1 335 ? -20.922 -9.992 9.227 1 96.31 335 ILE B CA 1
ATOM 6344 C C . ILE B 1 335 ? -20.328 -11.008 10.203 1 96.31 335 ILE B C 1
ATOM 6346 O O . ILE B 1 335 ? -20.719 -11.062 11.367 1 96.31 335 ILE B O 1
ATOM 6350 N N . PHE B 1 336 ? -19.5 -11.852 9.664 1 95.06 336 PHE B N 1
ATOM 6351 C CA . PHE B 1 336 ? -18.656 -12.797 10.406 1 95.06 336 PHE B CA 1
ATOM 6352 C C . PHE B 1 336 ? -19.516 -13.758 11.219 1 95.06 336 PHE B C 1
ATOM 6354 O O . PHE B 1 336 ? -19.125 -14.188 12.305 1 95.06 336 PHE B O 1
ATOM 6361 N N . GLU B 1 337 ? -20.75 -13.961 10.82 1 90.94 337 GLU B N 1
ATOM 6362 C CA . GLU B 1 337 ? -21.656 -14.867 11.508 1 90.94 337 GLU B CA 1
ATOM 6363 C C . GLU B 1 337 ? -21.781 -14.508 12.984 1 90.94 337 GLU B C 1
ATOM 6365 O O . GLU B 1 337 ? -21.922 -15.391 13.836 1 90.94 337 GLU B O 1
ATOM 6370 N N . GLY B 1 338 ? -21.562 -13.234 13.25 1 93.19 338 GLY B N 1
ATOM 6371 C CA . GLY B 1 338 ? -21.766 -12.75 14.609 1 93.19 338 GLY B CA 1
ATOM 6372 C C . GLY B 1 338 ? -20.5 -12.812 15.453 1 93.19 338 GLY B C 1
ATOM 6373 O O . GLY B 1 338 ? -20.484 -12.336 16.594 1 93.19 338 GLY B O 1
ATOM 6374 N N . VAL B 1 339 ? -19.438 -13.352 14.906 1 93 339 VAL B N 1
ATOM 6375 C CA . VAL B 1 339 ? -18.172 -13.43 15.625 1 93 339 VAL B CA 1
ATOM 6376 C C . VAL B 1 339 ? -17.5 -12.062 15.625 1 93 339 VAL B C 1
ATOM 6378 O O . VAL B 1 339 ? -17.406 -11.414 14.578 1 93 339 VAL B O 1
ATOM 6381 N N . ILE B 1 340 ? -17.047 -11.617 16.797 1 94.81 340 ILE B N 1
ATOM 6382 C CA . ILE B 1 340 ? -16.312 -10.367 16.906 1 94.81 340 ILE B CA 1
ATOM 6383 C C . ILE B 1 340 ? -14.828 -10.656 17.125 1 94.81 340 ILE B C 1
ATOM 6385 O O . ILE B 1 340 ? -14.414 -11.016 18.234 1 94.81 340 ILE B O 1
ATOM 6389 N N . PRO B 1 341 ? -14.078 -10.445 16.125 1 94.62 341 PRO B N 1
ATOM 6390 C CA . PRO B 1 341 ? -12.648 -10.672 16.297 1 94.62 341 PRO B CA 1
ATOM 6391 C C . PRO B 1 341 ? -12.039 -9.797 17.391 1 94.62 341 PRO B C 1
ATOM 6393 O O . PRO B 1 341 ? -12.539 -8.703 17.656 1 94.62 341 PRO B O 1
ATOM 6396 N N . GLU B 1 342 ? -10.961 -10.203 17.969 1 94.06 342 GLU B N 1
ATOM 6397 C CA . GLU B 1 342 ? -10.305 -9.531 19.078 1 94.06 342 GLU B CA 1
ATOM 6398 C C . GLU B 1 342 ? -9.938 -8.094 18.734 1 94.06 342 GLU B C 1
ATOM 6400 O O . GLU B 1 342 ? -10.133 -7.188 19.547 1 94.06 342 GLU B O 1
ATOM 6405 N N . ARG B 1 343 ? -9.469 -7.867 17.547 1 92.69 343 ARG B N 1
ATOM 6406 C CA . ARG B 1 343 ? -9.031 -6.539 17.125 1 92.69 343 ARG B CA 1
ATOM 6407 C C . ARG B 1 343 ? -10.203 -5.562 17.094 1 92.69 343 ARG B C 1
ATOM 6409 O O . ARG B 1 343 ? -10.023 -4.359 17.312 1 92.69 343 ARG B O 1
ATOM 6416 N N . LEU B 1 344 ? -11.406 -6.051 16.875 1 95.12 344 LEU B N 1
ATOM 6417 C CA . LEU B 1 344 ? -12.57 -5.176 16.844 1 95.12 344 LEU B CA 1
ATOM 6418 C C . LEU B 1 344 ? -13 -4.793 18.266 1 95.12 344 LEU B C 1
ATOM 6420 O O . LEU B 1 344 ? -13.703 -3.801 18.453 1 95.12 344 LEU B O 1
ATOM 6424 N N . ASP B 1 345 ? -12.516 -5.574 19.203 1 93.69 345 ASP B N 1
ATOM 6425 C CA . ASP B 1 345 ? -12.852 -5.289 20.594 1 93.69 345 ASP B CA 1
ATOM 6426 C C . ASP B 1 345 ? -11.773 -4.43 21.25 1 93.69 345 ASP B C 1
ATOM 6428 O O . ASP B 1 345 ? -12.039 -3.754 22.25 1 93.69 345 ASP B O 1
ATOM 6432 N N . ALA B 1 346 ? -10.656 -4.434 20.719 1 94.31 346 ALA B N 1
ATOM 6433 C CA . ALA B 1 346 ? -9.531 -3.691 21.281 1 94.31 346 ALA B CA 1
ATOM 6434 C C . ALA B 1 346 ? -9.477 -2.271 20.734 1 94.31 346 ALA B C 1
ATOM 6436 O O . ALA B 1 346 ? -9.547 -2.072 19.516 1 94.31 346 ALA B O 1
ATOM 6437 N N . LYS B 1 347 ? -9.32 -1.344 21.688 1 92.75 347 LYS B N 1
ATOM 6438 C CA . LYS B 1 347 ? -9.148 0.041 21.25 1 92.75 347 LYS B CA 1
ATOM 6439 C C . LYS B 1 347 ? -7.965 0.175 20.297 1 92.75 347 LYS B C 1
ATOM 6441 O O . LYS B 1 347 ? -6.914 -0.428 20.516 1 92.75 347 LYS B O 1
ATOM 6446 N N . ASP B 1 348 ? -8.172 0.915 19.188 1 90.12 348 ASP B N 1
ATOM 6447 C CA . ASP B 1 348 ? -7.16 1.174 18.156 1 90.12 348 ASP B CA 1
ATOM 6448 C C . ASP B 1 348 ? -6.801 -0.104 17.406 1 90.12 348 ASP B C 1
ATOM 6450 O O . ASP B 1 348 ? -5.73 -0.191 16.797 1 90.12 348 ASP B O 1
ATOM 6454 N N . GLY B 1 349 ? -7.656 -1.065 17.5 1 92.75 349 GLY B N 1
ATOM 6455 C CA . GLY B 1 349 ? -7.418 -2.338 16.844 1 92.75 349 GLY B CA 1
ATOM 6456 C C . GLY B 1 349 ? -7.586 -2.268 15.328 1 92.75 349 GLY B C 1
ATOM 6457 O O . GLY B 1 349 ? -7.156 -3.17 14.609 1 92.75 349 GLY B O 1
ATOM 6458 N N . PHE B 1 350 ? -8.148 -1.285 14.844 1 95.12 350 PHE B N 1
ATOM 6459 C CA . PHE B 1 350 ? -8.312 -1.067 13.406 1 95.12 350 PHE B CA 1
ATOM 6460 C C . PHE B 1 350 ? -7.551 0.173 12.961 1 95.12 350 PHE B C 1
ATOM 6462 O O . PHE B 1 350 ? -8.078 1.286 13.016 1 95.12 350 PHE B O 1
ATOM 6469 N N . PRO B 1 351 ? -6.367 -0.013 12.492 1 91 351 PRO B N 1
ATOM 6470 C CA . PRO B 1 351 ? -5.57 1.147 12.086 1 91 351 PRO B CA 1
ATOM 6471 C C . PRO B 1 351 ? -6.121 1.834 10.836 1 91 351 PRO B C 1
ATOM 6473 O O . PRO B 1 351 ? -6.711 1.178 9.977 1 91 351 PRO B O 1
ATOM 6476 N N . ALA B 1 352 ? -5.781 3.062 10.719 1 90.38 352 ALA B N 1
ATOM 6477 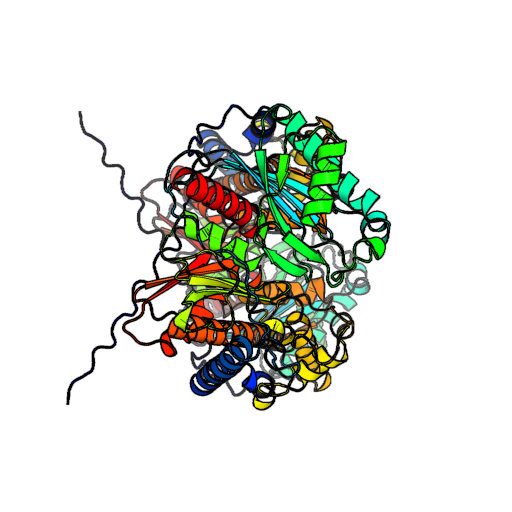C CA . ALA B 1 352 ? -6.328 3.891 9.648 1 90.38 352 ALA B CA 1
ATOM 6478 C C . ALA B 1 352 ? -5.809 3.438 8.281 1 90.38 352 ALA B C 1
ATOM 6480 O O . ALA B 1 352 ? -6.5 3.568 7.273 1 90.38 352 ALA B O 1
ATOM 6481 N N . TYR B 1 353 ? -4.641 2.934 8.258 1 87.56 353 TYR B N 1
ATOM 6482 C CA . TYR B 1 353 ? -4.078 2.584 6.957 1 87.56 353 TYR B CA 1
ATOM 6483 C C . TYR B 1 353 ? -4.832 1.419 6.332 1 87.56 353 TYR B C 1
ATOM 6485 O O . TYR B 1 353 ? -4.766 1.208 5.117 1 87.56 353 TYR B O 1
ATOM 6493 N N . PHE B 1 354 ? -5.602 0.623 7.094 1 92.88 354 PHE B N 1
ATOM 6494 C CA . PHE B 1 354 ? -6.457 -0.416 6.535 1 92.88 354 PHE B CA 1
ATOM 6495 C C . PHE B 1 354 ? -7.465 0.18 5.559 1 92.88 354 PHE B C 1
ATOM 6497 O O . PHE B 1 354 ? -7.828 -0.459 4.57 1 92.88 354 PHE B O 1
ATOM 6504 N N . LEU B 1 355 ? -7.926 1.417 5.852 1 95.12 355 LEU B N 1
ATOM 6505 C CA . LEU B 1 355 ? -8.875 2.078 4.965 1 95.12 355 LEU B CA 1
ATOM 6506 C C . LEU B 1 355 ? -8.281 2.262 3.572 1 95.12 355 LEU B C 1
ATOM 6508 O O . LEU B 1 355 ? -8.969 2.068 2.57 1 95.12 355 LEU B O 1
ATOM 6512 N N . SER B 1 356 ? -7.02 2.619 3.566 1 91.69 356 SER B N 1
ATOM 6513 C CA . SER B 1 356 ? -6.336 2.824 2.291 1 91.69 356 SER B CA 1
ATOM 6514 C C . SER B 1 356 ? -6.086 1.5 1.579 1 91.69 356 SER B C 1
ATOM 6516 O O . SER B 1 356 ? -6.254 1.402 0.362 1 91.69 356 SER B O 1
ATOM 6518 N N . GLU B 1 357 ? -5.762 0.529 2.32 1 88.12 357 GLU B N 1
ATOM 6519 C CA . GLU B 1 357 ? -5.422 -0.771 1.749 1 88.12 357 GLU B CA 1
ATOM 6520 C C . GLU B 1 357 ? -6.633 -1.411 1.077 1 88.12 357 GLU B C 1
ATOM 6522 O O . GLU B 1 357 ? -6.527 -1.938 -0.032 1 88.12 357 GLU B O 1
ATOM 6527 N N . VAL B 1 358 ? -7.727 -1.396 1.706 1 92.44 358 VAL B N 1
ATOM 6528 C CA . VAL B 1 358 ? -8.914 -2.061 1.179 1 92.44 358 VAL B CA 1
ATOM 6529 C C . VAL B 1 358 ? -9.367 -1.372 -0.108 1 92.44 358 VAL B C 1
ATOM 6531 O O . VAL B 1 358 ? -9.938 -2.012 -0.995 1 92.44 358 VAL B O 1
ATOM 6534 N N . ASP B 1 359 ? -9.148 -0.109 -0.195 1 91.25 359 ASP B N 1
ATOM 6535 C CA . ASP B 1 359 ? -9.641 0.66 -1.335 1 91.25 359 ASP B CA 1
ATOM 6536 C C . ASP B 1 359 ? -8.648 0.61 -2.496 1 91.25 359 ASP B C 1
ATOM 6538 O O . ASP B 1 359 ? -8.945 1.088 -3.594 1 91.25 359 ASP B O 1
ATOM 6542 N N . ARG B 1 360 ? -7.547 0.051 -2.242 1 82.75 360 ARG B N 1
ATOM 6543 C CA . ARG B 1 360 ? -6.574 -0.104 -3.32 1 82.75 360 ARG B CA 1
ATOM 6544 C C . ARG B 1 360 ? -6.98 -1.231 -4.266 1 82.75 360 ARG B C 1
ATOM 6546 O O . ARG B 1 360 ? -6.578 -1.246 -5.43 1 82.75 360 ARG B O 1
ATOM 6553 N N . ASP B 1 361 ? -7.812 -2.158 -3.732 1 80.69 361 ASP B N 1
ATOM 6554 C CA . ASP B 1 361 ? -8.289 -3.25 -4.578 1 80.69 361 ASP B CA 1
ATOM 6555 C C . ASP B 1 361 ? -9.25 -2.736 -5.648 1 80.69 361 ASP B C 1
ATOM 6557 O O . ASP B 1 361 ? -10.031 -1.819 -5.398 1 80.69 361 ASP B O 1
ATOM 6561 N N . PRO B 1 362 ? -9.102 -3.439 -6.793 1 74.94 362 PRO B N 1
ATOM 6562 C CA . PRO B 1 362 ? -10.195 -3.146 -7.719 1 74.94 362 PRO B CA 1
ATOM 6563 C C . PRO B 1 362 ? -11.57 -3.424 -7.117 1 74.94 362 PRO B C 1
ATOM 6565 O O . PRO B 1 362 ? -11.695 -4.266 -6.223 1 74.94 362 PRO B O 1
ATOM 6568 N N . THR B 1 363 ? -12.523 -2.738 -7.586 1 72.44 363 THR B N 1
ATOM 6569 C CA . THR B 1 363 ? -13.844 -2.721 -6.973 1 72.44 363 THR B CA 1
ATOM 6570 C C . THR B 1 363 ? -14.422 -4.133 -6.883 1 72.44 363 THR B C 1
ATOM 6572 O O . THR B 1 363 ? -15.219 -4.426 -5.992 1 72.44 363 THR B O 1
ATOM 6575 N N . HIS B 1 364 ? -14.055 -4.934 -7.758 1 72.75 364 HIS B N 1
ATOM 6576 C CA . HIS B 1 364 ? -14.664 -6.262 -7.785 1 72.75 364 HIS B CA 1
ATOM 6577 C C . HIS B 1 364 ? -13.758 -7.293 -7.117 1 72.75 364 HIS B C 1
ATOM 6579 O O . HIS B 1 364 ? -14.109 -8.469 -7.031 1 72.75 364 HIS B O 1
ATOM 6585 N N . LEU B 1 365 ? -12.672 -6.852 -6.629 1 76.06 365 LEU B N 1
ATOM 6586 C CA . LEU B 1 365 ? -11.719 -7.746 -5.98 1 76.06 365 LEU B CA 1
ATOM 6587 C C . LEU B 1 365 ? -11.453 -7.309 -4.543 1 76.06 365 LEU B C 1
ATOM 6589 O O . LEU B 1 365 ? -11.625 -6.133 -4.207 1 76.06 365 LEU B O 1
ATOM 6593 N N . PHE B 1 366 ? -11.078 -8.273 -3.664 1 85.56 366 PHE B N 1
ATOM 6594 C CA . PHE B 1 366 ? -10.945 -7.984 -2.24 1 85.56 366 PHE B CA 1
ATOM 6595 C C . PHE B 1 366 ? -9.656 -8.594 -1.687 1 85.56 366 PHE B C 1
ATOM 6597 O O . PHE B 1 366 ? -9.648 -9.117 -0.572 1 85.56 366 PHE B O 1
ATOM 6604 N N . TYR B 1 367 ? -8.609 -8.469 -2.441 1 77.94 367 TYR B N 1
ATOM 6605 C CA . TYR B 1 367 ? -7.359 -9.117 -2.051 1 77.94 367 TYR B CA 1
ATOM 6606 C C . TYR B 1 367 ? -6.844 -8.547 -0.733 1 77.94 367 TYR B C 1
ATOM 6608 O O . TYR B 1 367 ? -6.488 -9.305 0.177 1 77.94 367 TYR B O 1
ATOM 6616 N N . SER B 1 368 ? -6.805 -7.238 -0.664 1 85.44 368 SER B N 1
ATOM 6617 C CA . SER B 1 368 ? -6.289 -6.586 0.536 1 85.44 368 SER B CA 1
ATOM 6618 C C . SER B 1 368 ? -7.215 -6.812 1.728 1 85.44 368 SER B C 1
ATOM 6620 O O . SER B 1 368 ? -6.746 -7.027 2.85 1 85.44 368 SER B O 1
ATOM 6622 N N . THR B 1 369 ? -8.477 -6.781 1.45 1 90.81 369 THR B N 1
ATOM 6623 C CA . THR B 1 369 ? -9.445 -6.996 2.521 1 90.81 369 THR B CA 1
ATOM 6624 C C . THR B 1 369 ? -9.312 -8.406 3.09 1 90.81 369 THR B C 1
ATOM 6626 O O . THR B 1 369 ? -9.359 -8.602 4.305 1 90.81 369 THR B O 1
ATOM 6629 N N . GLU B 1 370 ? -9.18 -9.305 2.176 1 87.31 370 GLU B N 1
ATOM 6630 C CA . GLU B 1 370 ? -8.992 -10.695 2.592 1 87.31 370 GLU B CA 1
ATOM 6631 C C . GLU B 1 370 ? -7.734 -10.859 3.436 1 87.31 370 GLU B C 1
ATOM 6633 O O . GLU B 1 370 ? -7.754 -11.539 4.461 1 87.31 370 GLU B O 1
ATOM 6638 N N . TYR B 1 371 ? -6.754 -10.266 2.982 1 80.75 371 TYR B N 1
ATOM 6639 C CA . TYR B 1 371 ? -5.484 -10.336 3.697 1 80.75 371 TYR B CA 1
ATOM 6640 C C . TYR B 1 371 ? -5.617 -9.758 5.102 1 80.75 371 TYR B C 1
ATOM 6642 O O . TYR B 1 371 ? -5.117 -10.344 6.066 1 80.75 371 TYR B O 1
ATOM 6650 N N . ILE B 1 372 ? -6.246 -8.672 5.188 1 88.75 372 ILE B N 1
ATOM 6651 C CA . ILE B 1 372 ? -6.426 -8 6.469 1 88.75 372 ILE B CA 1
ATOM 6652 C C . ILE B 1 372 ? -7.227 -8.898 7.414 1 88.75 372 ILE B C 1
ATOM 6654 O O . ILE B 1 372 ? -6.836 -9.102 8.562 1 88.75 372 ILE B O 1
ATOM 6658 N N . LEU B 1 373 ? -8.297 -9.484 6.961 1 91.19 373 LEU B N 1
ATOM 6659 C CA . LEU B 1 373 ? -9.141 -10.32 7.812 1 91.19 373 LEU B CA 1
ATOM 6660 C C . LEU B 1 373 ? -8.406 -11.586 8.242 1 91.19 373 LEU B C 1
ATOM 6662 O O . LEU B 1 373 ? -8.516 -12.008 9.391 1 91.19 373 LEU B O 1
ATOM 6666 N N . ARG B 1 374 ? -7.664 -12.086 7.355 1 84.06 374 ARG B N 1
ATOM 6667 C CA . ARG B 1 374 ? -6.969 -13.344 7.621 1 84.06 374 ARG B CA 1
ATOM 6668 C C . ARG B 1 374 ? -5.766 -13.125 8.531 1 84.06 374 ARG B C 1
ATOM 6670 O O . ARG B 1 374 ? -5.598 -13.82 9.531 1 84.06 374 ARG B O 1
ATOM 6677 N N . GLU B 1 375 ? -4.957 -12.164 8.125 1 77.5 375 GLU B N 1
ATOM 6678 C CA . GLU B 1 375 ? -3.67 -12.016 8.797 1 77.5 375 GLU B CA 1
ATOM 6679 C C . GLU B 1 375 ? -3.785 -11.102 10.016 1 77.5 375 GLU B C 1
ATOM 6681 O O . GLU B 1 375 ? -3.291 -11.43 11.094 1 77.5 375 GLU B O 1
ATOM 6686 N N . ALA B 1 376 ? -4.379 -10 9.797 1 83.56 376 ALA B N 1
ATOM 6687 C CA . ALA B 1 376 ? -4.438 -9.031 10.883 1 83.56 376 ALA B CA 1
ATOM 6688 C C . ALA B 1 376 ? -5.512 -9.406 11.898 1 83.56 376 ALA B C 1
ATOM 6690 O O . ALA B 1 376 ? -5.289 -9.328 13.109 1 83.56 376 ALA B O 1
ATOM 6691 N N . PHE B 1 377 ? -6.645 -9.844 11.422 1 91 377 PHE B N 1
ATOM 6692 C CA . PHE B 1 377 ? -7.758 -10.133 12.32 1 91 377 PHE B CA 1
ATOM 6693 C C . PHE B 1 377 ? -7.777 -11.609 12.703 1 91 377 PHE B C 1
ATOM 6695 O O . PHE B 1 377 ? -8.539 -12.016 13.586 1 91 377 PHE B O 1
ATOM 6702 N N . ARG B 1 378 ? -6.984 -12.375 12.055 1 84.75 378 ARG B N 1
ATOM 6703 C CA . ARG B 1 378 ? -6.836 -13.797 12.336 1 84.75 378 ARG B CA 1
ATOM 6704 C C . ARG B 1 378 ? -8.172 -14.523 12.211 1 84.75 378 ARG B C 1
ATOM 6706 O O . ARG B 1 378 ? -8.516 -15.352 13.062 1 84.75 378 ARG B O 1
ATOM 6713 N N . MET B 1 379 ? -8.898 -14.102 11.273 1 88.81 379 MET B N 1
ATOM 6714 C CA . MET B 1 379 ? -10.172 -14.773 11.047 1 88.81 379 MET B CA 1
ATOM 6715 C C . MET B 1 379 ? -9.977 -16.078 10.289 1 88.81 379 MET B C 1
ATOM 6717 O O . MET B 1 379 ? -9.172 -16.156 9.359 1 88.81 379 MET B O 1
ATOM 6721 N N . THR B 1 380 ? -10.703 -17.047 10.719 1 84.5 380 THR B N 1
ATOM 6722 C CA . THR B 1 380 ? -10.555 -18.375 10.117 1 84.5 380 THR B CA 1
ATOM 6723 C C . THR B 1 380 ? -11.656 -18.625 9.094 1 84.5 380 THR B C 1
ATOM 6725 O O . THR B 1 380 ? -11.562 -19.562 8.297 1 84.5 380 THR B O 1
ATOM 6728 N N . LYS B 1 381 ? -12.68 -17.797 9.195 1 87.06 381 LYS B N 1
ATOM 6729 C CA . LYS B 1 381 ? -13.797 -17.953 8.273 1 87.06 381 LYS B CA 1
ATOM 6730 C C . LYS B 1 381 ? -14.43 -16.609 7.934 1 87.06 381 LYS B C 1
ATOM 6732 O O . LYS B 1 381 ? -14.711 -15.812 8.828 1 87.06 381 LYS B O 1
ATOM 6737 N N . PHE B 1 382 ? -14.617 -16.312 6.66 1 89.81 382 PHE B N 1
ATOM 6738 C CA . PHE B 1 382 ? -15.383 -15.172 6.195 1 89.81 382 PHE B CA 1
ATOM 6739 C C . PHE B 1 382 ? -15.828 -15.359 4.75 1 89.81 382 PHE B C 1
ATOM 6741 O O . PHE B 1 382 ? -15.32 -16.234 4.051 1 89.81 382 PHE B O 1
ATOM 6748 N N . THR B 1 383 ? -16.828 -14.633 4.375 1 89.19 383 THR B N 1
ATOM 6749 C CA . THR B 1 383 ? -17.438 -14.773 3.057 1 89.19 383 THR B CA 1
ATOM 6750 C C . THR B 1 383 ? -17.125 -13.562 2.186 1 89.19 383 THR B C 1
ATOM 6752 O O . THR B 1 383 ? -16.609 -12.555 2.678 1 89.19 383 THR B O 1
ATOM 6755 N N . THR B 1 384 ? -17.422 -13.703 0.919 1 85.81 384 THR B N 1
ATOM 6756 C CA . THR B 1 384 ? -17.297 -12.586 -0.005 1 85.81 384 THR B CA 1
ATOM 6757 C C . THR B 1 384 ? -18.172 -11.406 0.452 1 85.81 384 THR B C 1
ATOM 6759 O O . THR B 1 384 ? -17.797 -10.25 0.273 1 85.81 384 THR B O 1
ATOM 6762 N N . GLU B 1 385 ? -19.297 -11.758 0.975 1 89.94 385 GLU B N 1
ATOM 6763 C CA . GLU B 1 385 ? -20.188 -10.711 1.474 1 89.94 385 GLU B CA 1
ATOM 6764 C C . GLU B 1 385 ? -19.547 -9.945 2.631 1 89.94 385 GLU B C 1
ATOM 6766 O O . GLU B 1 385 ? -19.688 -8.727 2.73 1 89.94 385 GLU B O 1
ATOM 6771 N N . ASP B 1 386 ? -18.891 -10.68 3.467 1 94.25 386 ASP B N 1
ATOM 6772 C CA . ASP B 1 386 ? -18.156 -10.031 4.551 1 94.25 386 ASP B CA 1
ATOM 6773 C C . ASP B 1 386 ? -17.125 -9.047 4.008 1 94.25 386 ASP B C 1
ATOM 6775 O O . ASP B 1 386 ? -17 -7.93 4.512 1 94.25 386 ASP B O 1
ATOM 6779 N N . LEU B 1 387 ? -16.422 -9.477 2.979 1 92.94 387 LEU B N 1
ATOM 6780 C CA . LEU B 1 387 ? -15.391 -8.648 2.369 1 92.94 387 LEU B CA 1
ATOM 6781 C C . LEU B 1 387 ? -15.984 -7.379 1.775 1 92.94 387 LEU B C 1
ATOM 6783 O O . LEU B 1 387 ? -15.438 -6.289 1.954 1 92.94 387 LEU B O 1
ATOM 6787 N N . LYS B 1 388 ? -17.109 -7.547 1.132 1 93.06 388 LYS B N 1
ATOM 6788 C CA . LYS B 1 388 ? -17.797 -6.418 0.515 1 93.06 388 LYS B CA 1
ATOM 6789 C C . LYS B 1 388 ? -18.219 -5.391 1.562 1 93.06 388 LYS B C 1
ATOM 6791 O O . LYS B 1 388 ? -18.062 -4.184 1.353 1 93.06 388 LYS B O 1
ATOM 6796 N N . ILE B 1 389 ? -18.734 -5.906 2.604 1 96.31 389 ILE B N 1
ATOM 6797 C CA . ILE B 1 389 ? -19.25 -5.035 3.646 1 96.31 389 ILE B CA 1
ATOM 6798 C C . ILE B 1 389 ? -18.109 -4.309 4.34 1 96.31 389 ILE B C 1
ATOM 6800 O O . ILE B 1 389 ? -18.172 -3.1 4.57 1 96.31 389 ILE B O 1
ATOM 6804 N N . VAL B 1 390 ? -17.031 -4.992 4.664 1 96.88 390 VAL B N 1
ATOM 6805 C CA . VAL B 1 390 ? -15.875 -4.383 5.316 1 96.88 390 VAL B CA 1
ATOM 6806 C C . VAL B 1 390 ? -15.305 -3.275 4.434 1 96.88 390 VAL B C 1
ATOM 6808 O O . VAL B 1 390 ? -15.023 -2.174 4.91 1 96.88 390 VAL B O 1
ATOM 6811 N N . ARG B 1 391 ? -15.148 -3.574 3.186 1 96 391 ARG B N 1
ATOM 6812 C CA . ARG B 1 391 ? -14.641 -2.576 2.252 1 96 391 ARG B CA 1
ATOM 6813 C C . ARG B 1 391 ? -15.57 -1.369 2.18 1 96 391 ARG B C 1
ATOM 6815 O O . ARG B 1 391 ? -15.109 -0.225 2.176 1 96 391 ARG B O 1
ATOM 6822 N N . TYR B 1 392 ? -16.844 -1.684 2.105 1 96.38 392 TYR B N 1
ATOM 6823 C CA . TYR B 1 392 ? -17.828 -0.617 1.998 1 96.38 392 TYR B CA 1
ATOM 6824 C C . TYR B 1 392 ? -17.766 0.312 3.205 1 96.38 392 TYR B C 1
ATOM 6826 O O . TYR B 1 392 ? -17.844 1.534 3.059 1 96.38 392 TYR B O 1
ATOM 6834 N N . VAL B 1 393 ? -17.656 -0.243 4.34 1 98.19 393 VAL B N 1
ATOM 6835 C CA . VAL B 1 393 ? -17.594 0.536 5.57 1 98.19 393 VAL B CA 1
ATOM 6836 C C . VAL B 1 393 ? -16.344 1.419 5.562 1 98.19 393 VAL B C 1
ATOM 6838 O O . VAL B 1 393 ? -16.422 2.605 5.891 1 98.19 393 VAL B O 1
ATOM 6841 N N . CYS B 1 394 ? -15.203 0.87 5.203 1 97.81 394 CYS B N 1
ATOM 6842 C CA . CYS B 1 394 ? -13.953 1.624 5.141 1 97.81 394 CYS B CA 1
ATOM 6843 C C . CYS B 1 394 ? -14.055 2.77 4.141 1 97.81 394 CYS B C 1
ATOM 6845 O O . CYS B 1 394 ? -13.695 3.904 4.449 1 97.81 394 CYS B O 1
ATOM 6847 N N . SER B 1 395 ? -14.594 2.488 2.982 1 97.06 395 SER B N 1
ATOM 6848 C CA . SER B 1 395 ? -14.758 3.494 1.938 1 97.06 395 SER B CA 1
ATOM 6849 C C . SER B 1 395 ? -15.688 4.613 2.387 1 97.06 395 SER B C 1
ATOM 6851 O O . SER B 1 395 ? -15.477 5.781 2.047 1 97.06 395 SER B O 1
ATOM 6853 N N . SER B 1 396 ? -16.703 4.215 3.109 1 98.31 396 SER B N 1
ATOM 6854 C CA . SER B 1 396 ? -17.672 5.188 3.594 1 98.31 396 SER B CA 1
ATOM 6855 C C . SER B 1 396 ? -17.031 6.176 4.566 1 98.31 396 SER B C 1
ATOM 6857 O O . SER B 1 396 ? -17.234 7.383 4.449 1 98.31 396 SER B O 1
ATOM 6859 N N . ALA B 1 397 ? -16.312 5.68 5.496 1 98.44 397 ALA B N 1
ATOM 6860 C CA . ALA B 1 397 ? -15.664 6.547 6.473 1 98.44 397 ALA B CA 1
ATOM 6861 C C . ALA B 1 397 ? -14.695 7.508 5.785 1 98.44 397 ALA B C 1
ATOM 6863 O O . ALA B 1 397 ? -14.656 8.695 6.117 1 98.44 397 ALA B O 1
ATOM 6864 N N . ALA B 1 398 ? -13.898 7.004 4.836 1 98.12 398 ALA B N 1
ATOM 6865 C CA . ALA B 1 398 ? -12.961 7.844 4.094 1 98.12 398 ALA B CA 1
ATOM 6866 C C . ALA B 1 398 ? -13.703 8.891 3.266 1 98.12 398 ALA B C 1
ATOM 6868 O O . ALA B 1 398 ? -13.25 10.031 3.152 1 98.12 398 ALA B O 1
ATOM 6869 N N . ASN B 1 399 ? -14.797 8.492 2.707 1 98.44 399 ASN B N 1
ATOM 6870 C CA . ASN B 1 399 ? -15.586 9.398 1.88 1 98.44 399 ASN B CA 1
ATOM 6871 C C . ASN B 1 399 ? -16.078 10.602 2.682 1 98.44 399 ASN B C 1
ATOM 6873 O O . ASN B 1 399 ? -16 11.742 2.215 1 98.44 399 ASN B O 1
ATOM 6877 N N . ARG B 1 400 ? -16.625 10.352 3.773 1 98.75 400 ARG B N 1
ATOM 6878 C CA . ARG B 1 400 ? -17.109 11.453 4.586 1 98.75 400 ARG B CA 1
ATOM 6879 C C . ARG B 1 400 ? -15.969 12.367 5.016 1 98.75 400 ARG B C 1
ATOM 6881 O O . ARG B 1 400 ? -16.109 13.594 5.023 1 98.75 400 ARG B O 1
ATOM 6888 N N . ALA B 1 401 ? -14.891 11.742 5.477 1 98.62 401 ALA B N 1
ATOM 6889 C CA . ALA B 1 401 ? -13.742 12.531 5.902 1 98.62 401 ALA B CA 1
ATOM 6890 C C . ALA B 1 401 ? -13.273 13.469 4.785 1 98.62 401 ALA B C 1
ATOM 6892 O O . ALA B 1 401 ? -13.062 14.656 5.012 1 98.62 401 ALA B O 1
ATOM 6893 N N . ALA B 1 402 ? -13.148 12.914 3.564 1 98.62 402 ALA B N 1
ATOM 6894 C CA . ALA B 1 402 ? -12.727 13.703 2.412 1 98.62 402 ALA B CA 1
ATOM 6895 C C . ALA B 1 402 ? -13.75 14.797 2.096 1 98.62 402 ALA B C 1
ATOM 6897 O O . ALA B 1 402 ? -13.383 15.922 1.769 1 98.62 402 ALA B O 1
ATOM 6898 N N . SER B 1 403 ? -14.992 14.469 2.197 1 98.81 403 SER B N 1
ATOM 6899 C CA . SER B 1 403 ? -16.062 15.406 1.89 1 98.81 403 SER B CA 1
ATOM 6900 C C . SER B 1 403 ? -16.078 16.578 2.871 1 98.81 403 SER B C 1
ATOM 6902 O O . SER B 1 403 ? -16.234 17.734 2.469 1 98.81 403 SER B O 1
ATOM 6904 N N . PHE B 1 404 ? -15.93 16.234 4.125 1 98.81 404 PHE B N 1
ATOM 6905 C CA . PHE B 1 404 ? -15.93 17.281 5.148 1 98.81 404 PHE B CA 1
ATOM 6906 C C . PHE B 1 404 ? -14.703 18.156 5.02 1 98.81 404 PHE B C 1
ATOM 6908 O O . PHE B 1 404 ? -14.797 19.391 5.137 1 98.81 404 PHE B O 1
ATOM 6915 N N . ALA B 1 405 ? -13.539 17.547 4.812 1 98.62 405 ALA B N 1
ATOM 6916 C CA . ALA B 1 405 ? -12.344 18.344 4.559 1 98.62 405 ALA B CA 1
ATOM 6917 C C . ALA B 1 405 ? -12.539 19.266 3.354 1 98.62 405 ALA B C 1
ATOM 6919 O O . ALA B 1 405 ? -12.148 20.438 3.385 1 98.62 405 ALA B O 1
ATOM 6920 N N . ALA B 1 406 ? -13.156 18.703 2.318 1 98.81 406 ALA B N 1
ATOM 6921 C CA . ALA B 1 406 ? -13.422 19.438 1.087 1 98.81 406 ALA B CA 1
ATOM 6922 C C . ALA B 1 406 ? -14.359 20.625 1.343 1 98.81 406 ALA B C 1
ATOM 6924 O O . ALA B 1 406 ? -14.195 21.688 0.758 1 98.81 406 ALA B O 1
ATOM 6925 N N . SER B 1 407 ? -15.328 20.406 2.145 1 98.88 407 SER B N 1
ATOM 6926 C CA . SER B 1 407 ? -16.25 21.484 2.492 1 98.88 407 SER B CA 1
ATOM 6927 C C . SER B 1 407 ? -15.523 22.641 3.158 1 98.88 407 SER B C 1
ATOM 6929 O O . SER B 1 407 ? -15.812 23.812 2.877 1 98.88 407 SER B O 1
ATOM 6931 N N . GLY B 1 408 ? -14.656 22.266 4.043 1 98.62 408 GLY B N 1
ATOM 6932 C CA . GLY B 1 408 ? -13.836 23.297 4.66 1 98.62 408 GLY B CA 1
ATOM 6933 C C . GLY B 1 408 ? -12.961 24.047 3.67 1 98.62 408 GLY B C 1
ATOM 6934 O O . GLY B 1 408 ? -12.844 25.266 3.738 1 98.62 408 GLY B O 1
ATOM 6935 N N . LEU B 1 409 ? -12.359 23.328 2.771 1 98.75 409 LEU B N 1
ATOM 6936 C CA . LEU B 1 409 ? -11.508 23.953 1.756 1 98.75 409 LEU B CA 1
ATOM 6937 C C . LEU B 1 409 ? -12.328 24.844 0.838 1 98.75 409 LEU B C 1
ATOM 6939 O O . LEU B 1 409 ? -11.852 25.906 0.417 1 98.75 409 LEU B O 1
ATOM 6943 N N . ALA B 1 410 ? -13.5 24.375 0.519 1 98.81 410 ALA B N 1
ATOM 6944 C CA . ALA B 1 410 ? -14.383 25.203 -0.298 1 98.81 410 ALA B CA 1
ATOM 6945 C C . ALA B 1 410 ? -14.688 26.531 0.396 1 98.81 410 ALA B C 1
ATOM 6947 O O . ALA B 1 410 ? -14.758 27.578 -0.252 1 98.81 410 ALA B O 1
ATOM 6948 N N . CYS B 1 411 ? -14.922 26.5 1.653 1 98.75 411 CYS B N 1
ATOM 6949 C CA . CYS B 1 411 ? -15.125 27.719 2.432 1 98.75 411 CYS B CA 1
ATOM 6950 C C . CYS B 1 411 ? -13.953 28.672 2.266 1 98.75 411 CYS B C 1
ATOM 6952 O O . CYS B 1 411 ? -14.148 29.859 2 1 98.75 411 CYS B O 1
ATOM 6954 N N . LEU B 1 412 ? -12.766 28.141 2.367 1 98.62 412 LEU B N 1
ATOM 6955 C CA . LEU B 1 412 ? -11.562 28.969 2.268 1 98.62 412 LEU B CA 1
ATOM 6956 C C . LEU B 1 412 ? -11.414 29.547 0.865 1 98.62 412 LEU B C 1
ATOM 6958 O O . LEU B 1 412 ? -11.055 30.703 0.706 1 98.62 412 LEU B O 1
ATOM 6962 N N . LEU B 1 413 ? -11.656 28.734 -0.102 1 98.38 413 LEU B N 1
ATOM 6963 C CA . LEU B 1 413 ? -11.586 29.188 -1.487 1 98.38 413 LEU B CA 1
ATOM 6964 C C . LEU B 1 413 ? -12.555 30.328 -1.734 1 98.38 413 LEU B C 1
ATOM 6966 O O . LEU B 1 413 ? -12.211 31.312 -2.391 1 98.38 413 LEU B O 1
ATOM 6970 N N . ASN B 1 414 ? -13.711 30.156 -1.246 1 97.75 414 ASN B N 1
ATOM 6971 C CA . ASN B 1 414 ? -14.719 31.188 -1.416 1 97.75 414 ASN B CA 1
ATOM 6972 C C . ASN B 1 414 ? -14.344 32.469 -0.682 1 97.75 414 ASN B C 1
ATOM 6974 O O . ASN B 1 414 ? -14.641 33.562 -1.146 1 97.75 414 ASN B O 1
ATOM 6978 N N . ARG B 1 415 ? -13.766 32.375 0.422 1 95.94 415 ARG B N 1
ATOM 6979 C CA . ARG B 1 415 ? -13.336 33.5 1.212 1 95.94 415 ARG B CA 1
ATOM 6980 C C . ARG B 1 415 ? -12.195 34.25 0.521 1 95.94 415 ARG B C 1
ATOM 6982 O O . ARG B 1 415 ? -12.188 35.5 0.486 1 95.94 415 ARG B O 1
ATOM 6989 N N . ILE B 1 416 ? -11.266 33.5 0.016 1 95.5 416 ILE B N 1
ATOM 6990 C CA . ILE B 1 416 ? -10.117 34.094 -0.658 1 95.5 416 ILE B CA 1
ATOM 6991 C C . ILE B 1 416 ? -10.562 34.719 -1.981 1 95.5 416 ILE B C 1
ATOM 6993 O O . ILE B 1 416 ? -10.047 35.75 -2.393 1 95.5 416 ILE B O 1
ATOM 6997 N N . ASP B 1 417 ? -11.398 34.062 -2.658 1 94.69 417 ASP B N 1
ATOM 6998 C CA . ASP B 1 417 ? -12.078 34.531 -3.861 1 94.69 417 ASP B CA 1
ATOM 6999 C C . ASP B 1 417 ? -11.07 34.938 -4.938 1 94.69 417 ASP B C 1
ATOM 7001 O O . ASP B 1 417 ? -11.164 36.031 -5.516 1 94.69 417 ASP B O 1
ATOM 7005 N N . ARG B 1 418 ? -10.133 34.125 -5.191 1 95.12 418 ARG B N 1
ATOM 7006 C CA . ARG B 1 418 ? -9.172 34.25 -6.277 1 95.12 418 ARG B CA 1
ATOM 7007 C C . ARG B 1 418 ? -9.602 33.469 -7.5 1 95.12 418 ARG B C 1
ATOM 7009 O O . ARG B 1 418 ? -10.273 32.438 -7.367 1 95.12 418 ARG B O 1
ATOM 7016 N N . PRO B 1 419 ? -9.258 33.938 -8.68 1 95.81 419 PRO B N 1
ATOM 7017 C CA . PRO B 1 419 ? -9.602 33.156 -9.875 1 95.81 419 PRO B CA 1
ATOM 7018 C C . PRO B 1 419 ? -8.938 31.797 -9.898 1 95.81 419 PRO B C 1
ATOM 7020 O O . PRO B 1 419 ? -9.547 30.828 -10.352 1 95.81 419 PRO B O 1
ATOM 7023 N N . ARG B 1 420 ? -7.715 31.797 -9.461 1 96.62 420 ARG B N 1
ATOM 7024 C CA . ARG B 1 420 ? -6.969 30.547 -9.398 1 96.62 420 ARG B CA 1
ATOM 7025 C C . ARG B 1 420 ? -6.266 30.391 -8.047 1 96.62 420 ARG B C 1
ATOM 7027 O O . ARG B 1 420 ? -5.586 31.312 -7.594 1 96.62 420 ARG B O 1
ATOM 7034 N N . THR B 1 421 ? -6.477 29.281 -7.469 1 97.75 421 THR B N 1
ATOM 7035 C CA . THR B 1 421 ? -5.852 29.031 -6.172 1 97.75 421 THR B CA 1
ATOM 7036 C C . THR B 1 421 ? -5.273 27.625 -6.098 1 97.75 421 THR B C 1
ATOM 7038 O O . THR B 1 421 ? -5.926 26.656 -6.504 1 97.75 421 THR B O 1
ATOM 7041 N N . THR B 1 422 ? -4.059 27.531 -5.633 1 97.69 422 THR B N 1
ATOM 7042 C CA . THR B 1 422 ? -3.447 26.25 -5.332 1 97.69 422 THR B CA 1
ATOM 7043 C C . THR B 1 422 ? -3.553 25.922 -3.846 1 97.69 422 THR B C 1
ATOM 7045 O O . THR B 1 422 ? -3.346 26.812 -3.002 1 97.69 422 THR B O 1
ATOM 7048 N N . ILE B 1 423 ? -3.957 24.734 -3.533 1 98.25 423 ILE B N 1
ATOM 7049 C CA . ILE B 1 423 ? -4.047 24.234 -2.166 1 98.25 423 ILE B CA 1
ATOM 7050 C C . ILE B 1 423 ? -2.924 23.234 -1.904 1 98.25 423 ILE B C 1
ATOM 7052 O O . ILE B 1 423 ? -2.848 22.188 -2.557 1 98.25 423 ILE B O 1
ATOM 7056 N N . ALA B 1 424 ? -2.043 23.594 -0.97 1 97.31 424 ALA B N 1
ATOM 7057 C CA . ALA B 1 424 ? -1.003 22.672 -0.527 1 97.31 424 ALA B CA 1
ATOM 7058 C C . ALA B 1 424 ? -1.559 21.656 0.462 1 97.31 424 ALA B C 1
ATOM 7060 O O . ALA B 1 424 ? -2.135 22.016 1.488 1 97.31 424 ALA B O 1
ATOM 7061 N N . VAL B 1 425 ? -1.414 20.391 0.143 1 96.38 425 VAL B N 1
ATOM 7062 C CA . VAL B 1 425 ? -1.98 19.375 1.015 1 96.38 425 VAL B CA 1
ATOM 7063 C C . VAL B 1 425 ? -0.881 18.422 1.474 1 96.38 425 VAL B C 1
ATOM 7065 O O . VAL B 1 425 ? -0.049 17.984 0.672 1 96.38 425 VAL B O 1
ATOM 7068 N N . ASP B 1 426 ? -0.85 18.188 2.748 1 91 426 ASP B N 1
ATOM 7069 C CA . ASP B 1 426 ? 0.018 17.188 3.344 1 91 426 ASP B CA 1
ATOM 7070 C C . ASP B 1 426 ? -0.774 16.234 4.25 1 91 426 ASP B C 1
ATOM 7072 O O . ASP B 1 426 ? -1.904 16.547 4.637 1 91 426 ASP B O 1
ATOM 7076 N N . GLY B 1 427 ? -0.179 15.047 4.434 1 88.94 427 GLY B N 1
ATOM 7077 C CA . GLY B 1 427 ? -0.817 14.078 5.316 1 88.94 427 GLY B CA 1
ATOM 7078 C C . GLY B 1 427 ? -1.05 12.734 4.656 1 88.94 427 GLY B C 1
ATOM 7079 O O . GLY B 1 427 ? -1.278 12.656 3.447 1 88.94 427 GLY B O 1
ATOM 7080 N N . SER B 1 428 ? -1.146 11.766 5.426 1 87.06 428 SER B N 1
ATOM 7081 C CA . SER B 1 428 ? -1.157 10.383 4.957 1 87.06 428 SER B CA 1
ATOM 7082 C C . SER B 1 428 ? -2.445 10.062 4.211 1 87.06 428 SER B C 1
ATOM 7084 O O . SER B 1 428 ? -2.436 9.289 3.252 1 87.06 428 SER B O 1
ATOM 7086 N N . LEU B 1 429 ? -3.588 10.578 4.652 1 92 429 LEU B N 1
ATOM 7087 C CA . LEU B 1 429 ? -4.852 10.273 3.99 1 92 429 LEU B CA 1
ATOM 7088 C C . LEU B 1 429 ? -4.836 10.742 2.539 1 92 429 LEU B C 1
ATOM 7090 O O . LEU B 1 429 ? -5.309 10.031 1.648 1 92 429 LEU B O 1
ATOM 7094 N N . PHE B 1 430 ? -4.238 11.867 2.332 1 92.44 430 PHE B N 1
ATOM 7095 C CA . PHE B 1 430 ? -4.117 12.406 0.984 1 92.44 430 PHE B CA 1
ATOM 7096 C C . PHE B 1 430 ? -3.07 11.641 0.183 1 92.44 430 PHE B C 1
ATOM 7098 O O . PHE B 1 430 ? -3.264 11.375 -1.006 1 92.44 430 PHE B O 1
ATOM 7105 N N . LYS B 1 431 ? -2.031 11.289 0.825 1 85.31 431 LYS B N 1
ATOM 7106 C CA . LYS B 1 431 ? -0.887 10.656 0.175 1 85.31 431 LYS B CA 1
ATOM 7107 C C . LYS B 1 431 ? -1.204 9.219 -0.215 1 85.31 431 LYS B C 1
ATOM 7109 O O . LYS B 1 431 ? -0.791 8.75 -1.279 1 85.31 431 LYS B O 1
ATOM 7114 N N . PHE B 1 432 ? -1.949 8.555 0.661 1 84.75 432 PHE B N 1
ATOM 7115 C CA . PHE B 1 432 ? -1.946 7.102 0.514 1 84.75 432 PHE B CA 1
ATOM 7116 C C . PHE B 1 432 ? -3.338 6.59 0.166 1 84.75 432 PHE B C 1
ATOM 7118 O O . PHE B 1 432 ? -3.48 5.531 -0.449 1 84.75 432 PHE B O 1
ATOM 7125 N N . HIS B 1 433 ? -4.324 7.25 0.559 1 91.62 433 HIS B N 1
ATOM 7126 C CA . HIS B 1 433 ? -5.652 6.734 0.25 1 91.62 433 HIS B CA 1
ATOM 7127 C C . HIS B 1 433 ? -5.996 6.938 -1.223 1 91.62 433 HIS B C 1
ATOM 7129 O O . HIS B 1 433 ? -5.867 8.047 -1.745 1 91.62 433 HIS B O 1
ATOM 7135 N N . PRO B 1 434 ? -6.516 6.008 -1.912 1 90.25 434 PRO B N 1
ATOM 7136 C CA . PRO B 1 434 ? -6.664 6.047 -3.369 1 90.25 434 PRO B CA 1
ATOM 7137 C C . PRO B 1 434 ? -7.762 7.004 -3.824 1 90.25 434 PRO B C 1
ATOM 7139 O O . PRO B 1 434 ? -7.699 7.543 -4.934 1 90.25 434 PRO B O 1
ATOM 7142 N N . THR B 1 435 ? -8.773 7.238 -2.975 1 94.75 435 THR B N 1
ATOM 7143 C CA . THR B 1 435 ? -9.914 7.988 -3.484 1 94.75 435 THR B CA 1
ATOM 7144 C C . THR B 1 435 ? -10.078 9.305 -2.732 1 94.75 435 THR B C 1
ATOM 7146 O O . THR B 1 435 ? -10.914 10.133 -3.092 1 94.75 435 THR B O 1
ATOM 7149 N N . PHE B 1 436 ? -9.281 9.57 -1.752 1 96.5 436 PHE B N 1
ATOM 7150 C CA . PHE B 1 436 ? -9.445 10.727 -0.886 1 96.5 436 PHE B CA 1
ATOM 7151 C C . PHE B 1 436 ? -9.367 12.023 -1.691 1 96.5 436 PHE B C 1
ATOM 7153 O O . PHE B 1 436 ? -10.266 12.859 -1.62 1 96.5 436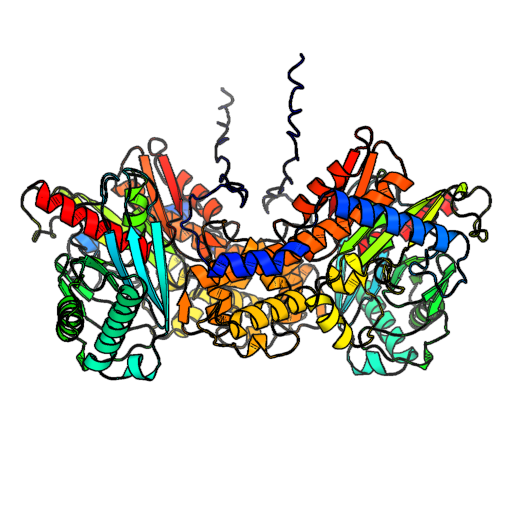 PHE B O 1
ATOM 7160 N N . ALA B 1 437 ? -8.344 12.195 -2.488 1 96.12 437 ALA B N 1
ATOM 7161 C CA . ALA B 1 437 ? -8.117 13.398 -3.289 1 96.12 437 ALA B CA 1
ATOM 7162 C C . ALA B 1 437 ? -9.242 13.594 -4.309 1 96.12 437 ALA B C 1
ATOM 7164 O O . ALA B 1 437 ? -9.719 14.711 -4.508 1 96.12 437 ALA B O 1
ATOM 7165 N N . ARG B 1 438 ? -9.625 12.523 -4.93 1 96.25 438 ARG B N 1
ATOM 7166 C CA . ARG B 1 438 ? -10.68 12.594 -5.938 1 96.25 438 ARG B CA 1
ATOM 7167 C C . ARG B 1 438 ? -11.992 13.086 -5.324 1 96.25 438 ARG B C 1
ATOM 7169 O O . ARG B 1 438 ? -12.672 13.93 -5.902 1 96.25 438 ARG B O 1
ATOM 7176 N N . THR B 1 439 ? -12.305 12.516 -4.211 1 97.62 439 THR B N 1
ATOM 7177 C CA . THR B 1 439 ? -13.523 12.922 -3.514 1 97.62 439 THR B CA 1
ATOM 7178 C C . THR B 1 439 ? -13.461 14.406 -3.148 1 97.62 439 THR B C 1
ATOM 7180 O O . THR B 1 439 ? -14.453 15.125 -3.305 1 97.62 439 THR B O 1
ATOM 7183 N N . MET B 1 440 ? -12.305 14.859 -2.67 1 98.44 440 MET B N 1
ATOM 7184 C CA . MET B 1 440 ? -12.141 16.266 -2.33 1 98.44 440 MET B CA 1
ATOM 7185 C C . MET B 1 440 ? -12.406 17.156 -3.543 1 98.44 440 MET B C 1
ATOM 7187 O O . MET B 1 440 ? -13.141 18.141 -3.451 1 98.44 440 MET B O 1
ATOM 7191 N N . VAL B 1 441 ? -11.836 16.797 -4.68 1 97.88 441 VAL B N 1
ATOM 7192 C CA . VAL B 1 441 ? -11.969 17.578 -5.902 1 97.88 441 VAL B CA 1
ATOM 7193 C C . VAL B 1 441 ? -13.438 17.641 -6.32 1 97.88 441 VAL B C 1
ATOM 7195 O O . VAL B 1 441 ? -13.945 18.703 -6.68 1 97.88 441 VAL B O 1
ATOM 7198 N N . GLU B 1 442 ? -14.07 16.531 -6.246 1 97.75 442 GLU B N 1
ATOM 7199 C CA . GLU B 1 442 ? -15.469 16.453 -6.648 1 97.75 442 GLU B CA 1
ATOM 7200 C C . GLU B 1 442 ? -16.344 17.359 -5.781 1 97.75 442 GLU B C 1
ATOM 7202 O O . GLU B 1 442 ? -17.188 18.094 -6.297 1 97.75 442 GLU B O 1
ATOM 7207 N N . VAL B 1 443 ? -16.141 17.297 -4.531 1 98.56 443 VAL B N 1
ATOM 7208 C CA . VAL B 1 443 ? -16.969 18.062 -3.594 1 98.56 443 VAL B CA 1
ATOM 7209 C C . VAL B 1 443 ? -16.656 19.547 -3.715 1 98.56 443 VAL B C 1
ATOM 7211 O O . VAL B 1 443 ? -17.562 20.375 -3.779 1 98.56 443 VAL B O 1
ATOM 7214 N N . ILE B 1 444 ? -15.375 19.922 -3.793 1 98.69 444 ILE B N 1
ATOM 7215 C CA . ILE B 1 444 ? -14.992 21.328 -3.9 1 98.69 444 ILE B CA 1
ATOM 7216 C C . ILE B 1 444 ? -15.578 21.922 -5.176 1 98.69 444 ILE B C 1
ATOM 7218 O O . ILE B 1 444 ? -16.094 23.047 -5.164 1 98.69 444 ILE B O 1
ATOM 7222 N N . THR B 1 445 ? -15.492 21.188 -6.23 1 98.12 445 THR B N 1
ATOM 7223 C CA . THR B 1 445 ? -15.969 21.672 -7.527 1 98.12 445 THR B CA 1
ATOM 7224 C C . THR B 1 445 ? -17.453 22.047 -7.453 1 98.12 445 THR B C 1
ATOM 7226 O O . THR B 1 445 ? -17.875 23.016 -8.086 1 98.12 445 THR B O 1
ATOM 7229 N N . LYS B 1 446 ? -18.188 21.359 -6.684 1 98.12 446 LYS B N 1
ATOM 7230 C CA . LYS B 1 446 ? -19.625 21.594 -6.566 1 98.12 446 LYS B CA 1
ATOM 7231 C C . LYS B 1 446 ? -19.922 22.781 -5.664 1 98.12 446 LYS B C 1
ATOM 7233 O O . LYS B 1 446 ? -21 23.359 -5.719 1 98.12 446 LYS B O 1
ATOM 7238 N N . LEU B 1 447 ? -18.969 23.172 -4.859 1 98.5 447 LEU B N 1
ATOM 7239 C CA . LEU B 1 447 ? -19.281 24.125 -3.793 1 98.5 447 LEU B CA 1
ATOM 7240 C C . LEU B 1 447 ? -18.688 25.5 -4.102 1 98.5 447 LEU B C 1
ATOM 7242 O O . LEU B 1 447 ? -19 26.484 -3.422 1 98.5 447 LEU B O 1
ATOM 7246 N N . ILE B 1 448 ? -17.828 25.578 -5.129 1 98.12 448 ILE B N 1
ATOM 7247 C CA . ILE B 1 448 ? -17.219 26.875 -5.445 1 98.12 448 ILE B CA 1
ATOM 7248 C C . ILE B 1 448 ? -17.812 27.422 -6.738 1 98.12 448 ILE B C 1
ATOM 7250 O O . ILE B 1 448 ? -18.328 26.672 -7.562 1 98.12 448 ILE B O 1
ATOM 7254 N N . PRO B 1 449 ? -17.766 28.75 -6.922 1 96.38 449 PRO B N 1
ATOM 7255 C CA . PRO B 1 449 ? -18.266 29.312 -8.18 1 96.38 449 PRO B CA 1
ATOM 7256 C C . PRO B 1 449 ? -17.453 28.844 -9.391 1 96.38 449 PRO B C 1
ATOM 7258 O O . PRO B 1 449 ? -16.234 28.688 -9.305 1 96.38 449 PRO B O 1
ATOM 7261 N N . PRO B 1 450 ? -18.094 28.656 -10.477 1 93.62 450 PRO B N 1
ATOM 7262 C CA . PRO B 1 450 ? -17.438 28.156 -11.68 1 93.62 450 PRO B CA 1
ATOM 7263 C C . PRO B 1 450 ? -16.281 29.047 -12.148 1 93.62 450 PRO B C 1
ATOM 7265 O O . PRO B 1 450 ? -15.375 28.578 -12.828 1 93.62 450 PRO B O 1
ATOM 7268 N N . ARG B 1 451 ? -16.312 30.297 -11.766 1 94 451 ARG B N 1
ATOM 7269 C CA . ARG B 1 451 ? -15.258 31.219 -12.188 1 94 451 ARG B CA 1
ATOM 7270 C C . ARG B 1 451 ? -13.953 30.938 -11.453 1 94 451 ARG B C 1
ATOM 7272 O O . ARG B 1 451 ? -12.883 31.375 -11.891 1 94 451 ARG B O 1
ATOM 7279 N N . CYS B 1 452 ? -14.039 30.312 -10.375 1 95.06 452 CYS B N 1
ATOM 7280 C CA . CYS B 1 452 ? -12.859 29.984 -9.586 1 95.06 452 CYS B CA 1
ATOM 7281 C C . CYS B 1 452 ? -12.344 28.594 -9.93 1 95.06 452 CYS B C 1
ATOM 7283 O O . CYS B 1 452 ? -13.125 27.672 -10.133 1 95.06 452 CYS B O 1
ATOM 7285 N N . THR B 1 453 ? -11.07 28.5 -10.148 1 96.31 453 THR B N 1
ATOM 7286 C CA . THR B 1 453 ? -10.422 27.203 -10.336 1 96.31 453 THR B CA 1
ATOM 7287 C C . THR B 1 453 ? -9.438 26.922 -9.203 1 96.31 453 THR B C 1
ATOM 7289 O O . THR B 1 453 ? -8.969 27.844 -8.539 1 96.31 453 THR B O 1
ATOM 7292 N N . PHE B 1 454 ? -9.234 25.625 -8.984 1 97.88 454 PHE B N 1
ATOM 7293 C CA . PHE B 1 454 ? -8.305 25.266 -7.922 1 97.88 454 PHE B CA 1
ATOM 7294 C C . PHE B 1 454 ? -7.5 24.031 -8.312 1 97.88 454 PHE B C 1
ATOM 7296 O O . PHE B 1 454 ? -7.836 23.344 -9.281 1 97.88 454 PHE B O 1
ATOM 7303 N N . ARG B 1 455 ? -6.434 23.859 -7.629 1 96.81 455 ARG B N 1
ATOM 7304 C CA . ARG B 1 455 ? -5.645 22.641 -7.773 1 96.81 455 ARG B CA 1
ATOM 7305 C C . ARG B 1 455 ? -5.121 22.172 -6.422 1 96.81 455 ARG B C 1
ATOM 7307 O O . ARG B 1 455 ? -4.73 22.969 -5.582 1 96.81 455 ARG B O 1
ATOM 7314 N N . LEU B 1 456 ? -5.223 20.875 -6.172 1 96.94 456 LEU B N 1
ATOM 7315 C CA . LEU B 1 456 ? -4.598 20.25 -5.012 1 96.94 456 LEU B CA 1
ATOM 7316 C C . LEU B 1 456 ? -3.168 19.828 -5.332 1 96.94 456 LEU B C 1
ATOM 7318 O O . LEU B 1 456 ? -2.924 19.156 -6.328 1 96.94 456 LEU B O 1
ATOM 7322 N N . LYS B 1 457 ? -2.283 20.297 -4.52 1 94.31 457 LYS B N 1
ATOM 7323 C CA . LYS B 1 457 ? -0.88 19.938 -4.711 1 94.31 457 LYS B CA 1
ATOM 7324 C C . LYS B 1 457 ? -0.298 19.297 -3.451 1 94.31 457 LYS B C 1
ATOM 7326 O O . LYS B 1 457 ? -0.424 19.859 -2.355 1 94.31 457 LYS B O 1
ATOM 7331 N N . LEU B 1 458 ? 0.294 18.156 -3.646 1 89.31 458 LEU B N 1
ATOM 7332 C CA . LEU B 1 458 ? 0.953 17.5 -2.52 1 89.31 458 LEU B CA 1
ATOM 7333 C C . LEU B 1 458 ? 2.162 18.312 -2.057 1 89.31 458 LEU B C 1
ATOM 7335 O O . LEU B 1 458 ? 3.023 18.672 -2.863 1 89.31 458 LEU B O 1
ATOM 7339 N N . SER B 1 459 ? 2.102 18.641 -0.804 1 87.31 459 SER B N 1
ATOM 7340 C CA . SER B 1 459 ? 3.248 19.312 -0.194 1 87.31 459 SER B CA 1
ATOM 7341 C C . SER B 1 459 ? 4.27 18.297 0.313 1 87.31 459 SER B C 1
ATOM 7343 O O . SER B 1 459 ? 4.188 17.844 1.457 1 87.31 459 SER B O 1
ATOM 7345 N N . GLU B 1 460 ? 5.25 18.047 -0.478 1 75.44 460 GLU B N 1
ATOM 7346 C CA . GLU B 1 460 ? 6.297 17.078 -0.151 1 75.44 460 GLU B CA 1
ATOM 7347 C C . GLU B 1 460 ? 7.238 17.625 0.917 1 75.44 460 GLU B C 1
ATOM 7349 O O . GLU B 1 460 ? 7.848 18.688 0.73 1 75.44 460 GLU B O 1
ATOM 7354 N N . ASP B 1 461 ? 7.461 16.938 1.989 1 72.69 461 ASP B N 1
ATOM 7355 C CA . ASP B 1 461 ? 8.273 17.453 3.088 1 72.69 461 ASP B CA 1
ATOM 7356 C C . ASP B 1 461 ? 7.82 18.859 3.486 1 72.69 461 ASP B C 1
ATOM 7358 O O . ASP B 1 461 ? 8.648 19.75 3.678 1 72.69 461 ASP B O 1
ATOM 7362 N N . GLY B 1 462 ? 6.617 18.984 3.533 1 76.69 462 GLY B N 1
ATOM 7363 C CA . GLY B 1 462 ? 6.016 20.312 3.6 1 76.69 462 GLY B CA 1
ATOM 7364 C C . GLY B 1 462 ? 6.434 21.094 4.828 1 76.69 462 GLY B C 1
ATOM 7365 O O . GLY B 1 462 ? 6.766 22.281 4.73 1 76.69 462 GLY B O 1
ATOM 7366 N N . SER B 1 463 ? 6.457 20.406 5.918 1 79.12 463 SER B N 1
ATOM 7367 C CA . SER B 1 463 ? 6.715 21.141 7.152 1 79.12 463 SER B CA 1
ATOM 7368 C C . SER B 1 463 ? 8.156 21.625 7.211 1 79.12 463 SER B C 1
ATOM 7370 O O . SER B 1 463 ? 8.406 22.812 7.477 1 79.12 463 SER B O 1
ATOM 7372 N N . GLY B 1 464 ? 9.086 20.797 6.832 1 82.06 464 GLY B N 1
ATOM 7373 C CA . GLY B 1 464 ? 10.492 21.188 6.879 1 82.06 464 GLY B CA 1
ATOM 7374 C C . GLY B 1 464 ? 10.898 22.094 5.742 1 82.06 464 GLY B C 1
ATOM 7375 O O . GLY B 1 464 ? 11.445 23.172 5.973 1 82.06 464 GLY B O 1
ATOM 7376 N N . LYS B 1 465 ? 10.562 21.719 4.625 1 86.5 465 LYS B N 1
ATOM 7377 C CA . LYS B 1 465 ? 10.852 22.531 3.439 1 86.5 465 LYS B CA 1
ATOM 7378 C C . LYS B 1 465 ? 10.18 23.891 3.529 1 86.5 465 LYS B C 1
ATOM 7380 O O . LYS B 1 465 ? 10.758 24.906 3.141 1 86.5 465 LYS B O 1
ATOM 7385 N N . GLY B 1 466 ? 9 23.828 4.027 1 92 466 GLY B N 1
ATOM 7386 C CA . GLY B 1 466 ? 8.242 25.062 4.18 1 92 466 GLY B CA 1
ATOM 7387 C C . GLY B 1 466 ? 8.867 26.031 5.168 1 92 466 GLY B C 1
ATOM 7388 O O . GLY B 1 466 ? 8.898 27.234 4.922 1 92 466 GLY B O 1
ATOM 7389 N N . ALA B 1 467 ? 9.297 25.469 6.234 1 92.19 467 ALA B N 1
ATOM 7390 C CA . ALA B 1 467 ? 9.961 26.312 7.223 1 92.19 467 ALA B CA 1
ATOM 7391 C C . ALA B 1 467 ? 11.219 26.953 6.641 1 92.19 467 ALA B C 1
ATOM 7393 O O . ALA B 1 467 ? 11.477 28.141 6.863 1 92.19 467 ALA B O 1
ATOM 7394 N N . GLY B 1 468 ? 11.961 26.219 5.918 1 91.75 468 GLY B N 1
ATOM 7395 C CA . GLY B 1 468 ? 13.117 26.766 5.234 1 91.75 468 GLY B CA 1
ATOM 7396 C C . GLY B 1 468 ? 12.766 27.844 4.227 1 91.75 468 GLY B C 1
ATOM 7397 O O . GLY B 1 468 ? 13.438 28.875 4.156 1 91.75 468 GLY B O 1
ATOM 7398 N N . ALA B 1 469 ? 11.75 27.609 3.555 1 92.81 469 ALA B N 1
ATOM 7399 C CA . ALA B 1 469 ? 11.305 28.562 2.543 1 92.81 469 ALA B CA 1
ATOM 7400 C C . ALA B 1 469 ? 10.828 29.859 3.184 1 92.81 469 ALA B C 1
ATOM 7402 O O . ALA B 1 469 ? 11.039 30.938 2.631 1 92.81 469 ALA B O 1
ATOM 7403 N N . LEU B 1 470 ? 10.188 29.75 4.27 1 94.06 470 LEU B N 1
ATOM 7404 C CA . LEU B 1 470 ? 9.688 30.938 4.965 1 94.06 470 LEU B CA 1
ATOM 7405 C C . LEU B 1 470 ? 10.844 31.797 5.465 1 94.06 470 LEU B C 1
ATOM 7407 O O . LEU B 1 470 ? 10.797 33.031 5.375 1 94.06 470 LEU B O 1
ATOM 7411 N N . VAL B 1 471 ? 11.805 31.141 5.988 1 94.75 471 VAL B N 1
ATOM 7412 C CA . VAL B 1 471 ? 12.984 31.859 6.445 1 94.75 471 VAL B CA 1
ATOM 7413 C C . VAL B 1 471 ? 13.648 32.562 5.262 1 94.75 471 VAL B C 1
ATOM 7415 O O . VAL B 1 471 ? 14.07 33.719 5.379 1 94.75 471 VAL B O 1
ATOM 7418 N N . ALA B 1 472 ? 13.727 31.891 4.191 1 92.88 472 ALA B N 1
ATOM 7419 C CA . ALA B 1 472 ? 14.281 32.5 2.977 1 92.88 472 ALA B CA 1
ATOM 7420 C C . ALA B 1 472 ? 13.477 33.719 2.547 1 92.88 472 ALA B C 1
ATOM 7422 O O . ALA B 1 472 ? 14.039 34.719 2.121 1 92.88 472 ALA B O 1
ATOM 7423 N N . ALA B 1 473 ? 12.227 33.594 2.615 1 91.06 473 ALA B N 1
ATOM 7424 C CA . ALA B 1 473 ? 11.344 34.688 2.234 1 91.06 473 ALA B CA 1
ATOM 7425 C C . ALA B 1 473 ? 11.531 35.906 3.152 1 91.06 473 ALA B C 1
ATOM 7427 O O . ALA B 1 473 ? 11.5 37.031 2.699 1 91.06 473 ALA B O 1
ATOM 7428 N N . VAL B 1 474 ? 11.648 35.625 4.383 1 88.69 474 VAL B N 1
ATOM 7429 C CA . VAL B 1 474 ? 11.867 36.688 5.367 1 88.69 474 VAL B CA 1
ATOM 7430 C C . VAL B 1 474 ? 13.18 37.406 5.074 1 88.69 474 VAL B C 1
ATOM 7432 O O . VAL B 1 474 ? 13.258 38.625 5.129 1 88.69 474 VAL B O 1
ATOM 7435 N N . LYS B 1 475 ? 14.172 36.625 4.844 1 88.06 475 LYS B N 1
ATOM 7436 C CA . LYS B 1 475 ? 15.477 37.188 4.527 1 88.06 475 LYS B CA 1
ATOM 7437 C C . LYS B 1 475 ? 15.406 38.094 3.281 1 88.06 475 LYS B C 1
ATOM 7439 O O . LYS B 1 475 ? 16 39.156 3.242 1 88.06 475 LYS B O 1
ATOM 7444 N N . ARG B 1 476 ? 14.734 37.594 2.338 1 83.81 476 ARG B N 1
ATOM 7445 C CA . ARG B 1 476 ? 14.555 38.344 1.113 1 83.81 476 ARG B CA 1
ATOM 7446 C C . ARG B 1 476 ? 13.859 39.688 1.399 1 83.81 476 ARG B C 1
ATOM 7448 O O . ARG B 1 476 ? 14.25 40.719 0.869 1 83.81 476 ARG B O 1
ATOM 7455 N N . ALA B 1 477 ? 12.828 39.656 2.158 1 80.25 477 ALA B N 1
ATOM 7456 C CA . ALA B 1 477 ? 12.039 40.844 2.467 1 80.25 477 ALA B CA 1
ATOM 7457 C C . ALA B 1 477 ? 12.883 41.875 3.189 1 80.25 477 ALA B C 1
ATOM 7459 O O . ALA B 1 477 ? 12.711 43.094 2.973 1 80.25 477 ALA B O 1
ATOM 7460 N N . ILE B 1 478 ? 13.758 41.5 4.02 1 77.19 478 ILE B N 1
ATOM 7461 C CA . ILE B 1 478 ? 14.625 42.406 4.766 1 77.19 478 ILE B CA 1
ATOM 7462 C C . ILE B 1 478 ? 15.609 43.062 3.811 1 77.19 478 ILE B C 1
ATOM 7464 O O . ILE B 1 478 ? 15.883 44.281 3.939 1 77.19 478 ILE B O 1
ATOM 7468 N N . VAL B 1 479 ? 16.094 42.312 2.879 1 71.19 479 VAL B N 1
ATOM 7469 C CA . VAL B 1 479 ? 17.062 42.875 1.93 1 71.19 479 VAL B CA 1
ATOM 7470 C C . VAL B 1 479 ? 16.375 43.875 1.001 1 71.19 479 VAL B C 1
ATOM 7472 O O . VAL B 1 479 ? 16.969 44.875 0.63 1 71.19 479 VAL B O 1
ATOM 7475 N N . GLU B 1 480 ? 15.219 43.594 0.637 1 69.44 480 GLU B N 1
ATOM 7476 C CA . GLU B 1 480 ? 14.477 44.469 -0.273 1 69.44 480 GLU B CA 1
ATOM 7477 C C . GLU B 1 480 ? 14.016 45.719 0.429 1 69.44 480 GLU B C 1
ATOM 7479 O O . GLU B 1 480 ? 13.875 46.781 -0.206 1 69.44 480 GLU B O 1
ATOM 7484 N N . GLU B 1 481 ? 13.797 45.75 1.681 1 60.88 481 GLU B N 1
ATOM 7485 C CA . GLU B 1 481 ? 13.453 46.969 2.426 1 60.88 481 GLU B CA 1
ATOM 7486 C C . GLU B 1 481 ? 14.688 47.812 2.711 1 60.88 481 GLU B C 1
ATOM 7488 O O . GLU B 1 481 ? 14.633 49.062 2.652 1 60.88 481 GLU B O 1
#

Secondary structure (DSSP, 8-state):
---------------------TTS-------HHHHHHHHHHGGGS--HHHHHHHHHHHHHHHHHHHH-TT-TT-S---EE--------S---EEEEEEEE-SSEEEEEEEEE-STTSPPEEEEEEEE--HHHHTS-HHHHHHHHHHHHHHHHHTTT-TTS-EEEEEEE-S-EEEEETTEEEE----TT---GGGTTSBHHHHHHHHHHHTT--EEEEEEE-HHHHHHHHHHHH-TTEEEEEEESSSEEEEEEEEGGG-TT---S-TT--EEEEE--GGGTTTTSTTGGG--HHHHHHHHHSSSTTSSHHHHHHSHHHHHHHHHHHHHHHHHTTSSGGG---HHHHSTT-S-THHHHHHHHS-TT--HHHHHIIIIIS--SEEEHHHHHHHHHHHHHHHHHHHHHHHHHHHHHHHHH--SEEEEEEESHHHHH-TTHHHHHHHHHHHHS-TT-EEEEEE-TTHHHHHHHHHHHHHHHHHHH-/---------------------TTS-------HHHHHHHHHHGGGS--HHHHHHHHHHHHHHHHHHHH-TT-TT-S---EE--------S---EEEEEEEE-SSEEEEEEEEE-STTSPPEEEEEEEE--HHHHTS-HHHHHHHHHHHHHHHHHTTT-TTS-EEEEEEE-S-EEEEETTEEEE----TT---GGGTTSBHHHHHHHHHHHTT--EEEEEEE-HHHHHHHHHHHH-TTEEEEEEESSSEEEEEEEEGGG-TT---S-TT--EEEEE--GGGTTTTSTTGGG--HHHHHHHHHSSSTTSSHHHHHHSHHHHHHHHHHHHHHHHHTTSSGGG---HHHHSTT-S-THHHHHHHHS-TT--HHHHHIIIIIS--SEEEHHHHHHHHHHHHHHHHHHHHHHHHHHHHHHHHH--SEEEEEEESHHHHH-TTHHHHHHHHHHHHS-TT-EEEEEE-TTHHHHHHHHHHHHHHHHHHH-

Nearest PDB structures (foldseek):
  1bdg-assembly1_A  TM=9.170E-01  e=9.855E-47  Schistosoma mansoni
  3id8-assembly1_A  TM=8.938E-01  e=2.339E-41  Homo sapiens
  4ixc-assembly1_A  TM=9.039E-01  e=8.148E-40  Homo sapiens
  2nzt-assembly1_B  TM=9.076E-01  e=3.085E-39  Homo sapiens
  5v4w-assembly1_A  TM=8.101E-01  e=1.588E-34  Homo sapiens

pLDDT: mean 88.49, std 17.08, range [18.75, 98.88]

Solvent-accessible surface area (backbone atoms only — not comparable to full-atom values): 48672 Å² total; per-residue (Å²): 140,84,80,77,75,79,74,74,87,66,79,80,72,74,76,69,69,70,75,66,52,86,70,64,71,62,86,58,73,89,52,70,52,55,50,52,52,49,61,72,42,45,79,28,59,67,49,72,65,54,35,49,48,52,17,51,52,48,51,51,37,46,51,45,7,39,73,42,61,83,46,84,82,46,40,21,56,48,36,69,46,63,42,62,58,69,20,72,16,69,49,59,50,66,24,29,11,35,28,44,68,53,54,48,30,37,41,31,43,35,33,27,84,44,58,64,45,85,56,50,74,47,44,39,41,42,51,58,51,70,66,46,33,52,36,49,43,69,59,37,37,39,48,53,31,49,52,50,49,53,57,26,52,78,66,75,40,57,88,46,77,31,49,23,8,36,19,46,67,50,57,55,54,56,78,40,37,52,34,30,26,28,66,48,70,55,88,81,35,45,35,69,82,39,49,71,33,45,54,47,58,51,44,35,48,32,25,44,74,72,67,44,45,52,41,66,58,27,55,29,44,50,27,51,8,15,21,23,35,36,9,27,74,34,68,50,37,45,29,10,33,30,38,14,66,51,44,34,34,20,35,54,39,51,39,89,75,28,70,71,69,69,93,63,68,87,85,64,58,40,34,32,30,38,30,52,45,20,22,38,39,46,83,49,82,43,53,91,74,57,51,74,48,54,50,51,53,33,67,71,39,96,54,58,65,52,38,43,39,25,54,60,47,8,40,67,30,43,15,49,39,43,26,50,52,51,42,49,37,10,70,69,48,56,27,53,84,38,52,74,48,65,39,54,71,38,86,77,45,36,55,39,64,55,43,27,45,36,57,63,31,56,91,91,46,52,64,47,40,49,47,42,40,39,67,75,47,60,46,51,58,48,39,52,65,39,46,52,46,54,42,49,48,34,50,27,53,48,45,30,20,24,36,54,52,15,20,52,49,26,36,50,50,60,70,60,61,48,58,58,38,28,32,15,34,36,38,53,46,59,73,60,25,73,55,32,56,58,43,21,51,56,48,25,61,74,66,40,61,86,75,44,45,74,44,85,37,79,19,76,64,10,36,34,49,3,17,19,34,38,40,37,29,50,53,48,52,61,70,73,102,139,83,79,76,72,80,75,73,85,65,76,80,68,74,75,71,69,70,74,67,53,85,69,63,72,62,85,57,72,89,51,69,50,55,50,52,53,49,61,72,42,45,80,28,58,68,50,71,67,54,35,48,48,52,17,51,52,48,49,51,36,47,50,46,8,37,73,42,59,82,47,84,83,46,41,20,56,47,37,67,47,64,42,62,59,69,21,72,18,68,49,61,50,67,22,29,12,36,28,45,69,53,55,48,28,38,42,31,43,35,34,25,82,44,58,64,45,86,55,50,75,46,45,38,40,40,53,59,52,69,66,47,33,50,36,49,43,66,60,36,36,39,48,53,31,48,52,49,48,52,57,26,53,79,63,76,39,56,88,47,78,31,49,24,7,36,18,46,67,49,56,55,52,58,77,41,37,51,34,30,26,29,66,49,68,56,88,80,35,45,35,68,83,39,48,70,33,46,52,44,59,52,44,36,49,33,25,45,74,72,65,43,45,51,42,64,59,28,55,28,44,49,28,52,8,15,21,24,35,35,9,27,73,34,69,49,36,46,29,10,34,31,37,13,66,51,45,35,36,21,33,56,39,52,39,88,75,28,69,72,70,68,91,63,68,89,85,66,58,41,35,33,31,37,31,50,46,19,23,37,40,47,84,51,83,44,55,90,74,57,50,75,46,52,50,52,54,35,68,72,40,98,54,58,66,52,39,41,37,25,52,60,47,8,40,67,30,44,14,48,40,43,28,50,52,52,42,50,37,9,71,69,47,55,28,53,84,38,52,72,47,64,41,54,71,37,86,77,45,36,54,39,67,53,43,27,45,36,57,64,32,55,90,90,47,54,64,46,41,50,46,42,41,39,67,74,46,60,46,51,58,50,39,53,65,39,45,51,46,54,42,48,49,33,52,27,54,48,46,29,19,24,36,53,52,17,19,51,48,26,36,51,50,60,69,58,63,49,57,59,35,29,32,14,34,34,38,54,46,58,74,59,25,75,54,32,55,56,44,20,51,56,47,26,62,72,65,40,61,86,77,43,46,73,45,86,37,80,20,76,63,10,35,34,49,3,16,19,35,38,41,36,28,50,53,50,53,61,70,74,102

=== Feature glossary ===
Legend for the data blocks above and below:

— What the protein is —

The amino-acid sequence is the protein's primary structure: the linear order of residues from the N-terminus to the C-terminus, written in one-letter code. Everything else here — the 3D coordinates, the secondary structure, the domain annotations — is ultimately a consequence of this string.

Functional annotations link the protein to curated databases. InterPro entries identify conserved domains and families by matching the sequence against member-database signatures (Pfam, PROSITE, CDD, …). Gene Ontology (GO) terms describe molecular function, biological process, and cellular component in a controlled vocabulary. CATH places the structure in a hierarchical fold classification (Class/Architecture/Topology/Homologous-superfamily). The organism is the source species.

— Where its atoms are —

Atomic coordinates in PDBx/mmCIF format — the same representation the Protein Data Bank distributes. Each line of the _atom_site loop places one backbone atom in Cartesian space (units: ångströms, origin: arbitrary).

The six renders are orthographic views along the three Cartesian axes in both directions. Representation (cartoon, sticks, or surface) and color scheme (sequence-rainbow or by-chain) vary across proteins so the training set covers all the common visualization conventions.

— Local backbone conformation —

Eight-state secondary structure (DSSP): H is the canonical α-helix, G the tighter 3₁₀-helix, I the wider π-helix; E/B are β-structure, T and S are turns and bends, and '-' is everything else. DSSP derives these from the pattern of main-chain N–H···O=C hydrogen bonds, not from the sequence.

Three-state secondary structure (P-SEA) collapses the eight DSSP classes into helix (a), strand (b), and coil (c). P-SEA assigns these from Cα geometry alone — distances and angles — without requiring backbone oxygens, so it works on any Cα trace.

φ (phi) and ψ (psi) are the two rotatable backbone dihedrals per residue: φ is the C(i-1)–N–Cα–C torsion, ψ is the N–Cα–C–N(i+1) torsion, both in degrees on (−180°, 180°]. α-helical residues cluster near (−60°, −45°); β-strand residues near (−120°, +130°). A Ramachandran plot is simply a scatter of (φ, ψ) for every residue.

— Global shape and packing —

The geometric summary reports three shape descriptors. Rg (radius of gyration) measures how spread out the Cα atoms are about their centre of mass; compact globular proteins have small Rg, elongated or unfolded ones large. Cα contacts (<8 Å, |i−j|>4) count long-range residue pairs in spatial proximity — high for tightly packed folds, near zero for rods or random coil. The bounding-box extents give the protein's footprint along x, y, z in Å.

SASA measures how much of the protein is reachable by solvent. It is computed by rolling a water-sized probe over the atomic surface and summing the exposed area (Å²). Per-residue SASA distinguishes core (buried, low SASA) from surface (exposed, high SASA) residues; total SASA is a whole-molecule size measure.

Plot images: a contact map (which residues are close in 3D, as an N×N binary image), a Ramachandran scatter (backbone torsion angles, revealing secondary-structure composition at a glance), and — for AlphaFold structures — a PAE heatmap (pairwise prediction confidence).

— Structural neighborhood —

A 3Di character summarizes, for each residue, the relative orientation of the Cα frame of its nearest spatial neighbor. Because it encodes fold topology rather than chemistry, 3Di alignments detect remote structural similarity that sequence alignment misses.

The Foldseek neighbor list gives the closest experimentally determined structures in the PDB, ranked by structural alignment. TM-score near 1 means near-identical fold; near 0.3 means only rough topology match. This is how one finds what a novel AlphaFold prediction most resembles in the solved-structure universe.

— Confidence and disorder —

For AlphaFold models, the B-factor field carries pLDDT — the model's own estimate of local accuracy on a 0–100 scale. Regions with pLDDT<50 should be treated as essentially unmodeled; they often correspond to intrinsically disordered segments.

Crystallographic B-factors measure how much each atom's electron density is smeared out, in Å². They rise in mobile loops and surface residues and fall in the buried interior. In AlphaFold models this column is repurposed to hold pLDDT instead.

Predicted Aligned Error (PAE) is an AlphaFold confidence matrix: entry (i, j) is the expected error in the position of residue j, in ångströms, when the prediction is superimposed on the true structure at residue i. Low PAE within a block of residues means that block is internally rigid and well-predicted; high PAE between two blocks means their relative placement is uncertain even if each block individually is confident.